Protein AF-0000000078283682 (afdb_homodimer)

Nearest PDB structures (foldseek):
  6y2k-assembly1_A  TM=9.072E-01  e=9.930E-59  Marinomonas sp. ef1
  4ucf-assembly1_C  TM=8.993E-01  e=9.910E-58  Bifidobacterium bifidum S17
  4uzs-assembly1_B  TM=8.990E-01  e=2.055E-57  Bifidobacterium bifidum S17
  4uzs-assembly1_A  TM=8.913E-01  e=5.044E-57  Bifidobacterium bifidum S17
  1kwg-assembly1_A  TM=9.091E-01  e=2.861E-54  Thermus thermophilus

Structure (mmCIF, N/CA/C/O backbone):
data_AF-0000000078283682-model_v1
#
loop_
_entity.id
_entity.type
_entity.pdbx_description
1 polymer Beta-galactosidase
#
loop_
_atom_site.group_PDB
_atom_site.id
_atom_site.type_symbol
_atom_site.label_atom_id
_atom_site.label_alt_id
_atom_site.label_comp_id
_atom_site.label_asym_id
_atom_site.label_entity_id
_atom_site.label_seq_id
_atom_site.pdbx_PDB_ins_code
_atom_site.Cartn_x
_atom_site.Cartn_y
_atom_site.Cartn_z
_atom_site.occupancy
_atom_site.B_iso_or_equiv
_atom_site.auth_seq_id
_atom_site.auth_comp_id
_atom_site.auth_asym_id
_atom_site.auth_atom_id
_atom_site.pdbx_PDB_model_num
ATOM 1 N N . MET A 1 1 ? 19.766 -26.219 -17.047 1 93.25 1 MET A N 1
ATOM 2 C CA . MET A 1 1 ? 19.312 -25.312 -16 1 93.25 1 MET A CA 1
ATOM 3 C C . MET A 1 1 ? 19.719 -23.875 -16.297 1 93.25 1 MET A C 1
ATOM 5 O O . MET A 1 1 ? 20.875 -23.5 -16.094 1 93.25 1 MET A O 1
ATOM 9 N N . GLN A 1 2 ? 18.781 -23.125 -16.859 1 96.81 2 GLN A N 1
ATOM 10 C CA . GLN A 1 2 ? 18.984 -21.703 -17.141 1 96.81 2 GLN A CA 1
ATOM 11 C C . GLN A 1 2 ? 18.734 -20.859 -15.906 1 96.81 2 GLN A C 1
ATOM 13 O O . GLN A 1 2 ? 17.656 -20.938 -15.305 1 96.81 2 GLN A O 1
ATOM 18 N N . TYR A 1 3 ? 19.719 -20.125 -15.484 1 98.12 3 TYR A N 1
ATOM 19 C CA . TYR A 1 3 ? 19.656 -19.344 -14.25 1 98.12 3 TYR A CA 1
ATOM 20 C C . TYR A 1 3 ? 20.203 -17.938 -14.477 1 98.12 3 TYR A C 1
ATOM 22 O O . TYR A 1 3 ? 21.281 -17.766 -15.039 1 98.12 3 TYR A O 1
ATOM 30 N N . GLY A 1 4 ? 19.391 -16.953 -14.078 1 98.44 4 GLY A N 1
ATOM 31 C CA . GLY A 1 4 ? 19.891 -15.609 -14.281 1 98.44 4 GLY A CA 1
ATOM 32 C C . GLY A 1 4 ? 18.938 -14.539 -13.773 1 98.44 4 GLY A C 1
ATOM 33 O O . GLY A 1 4 ? 18.422 -14.633 -12.656 1 98.44 4 GLY A O 1
ATOM 34 N N . VAL A 1 5 ? 18.875 -13.406 -14.531 1 98.38 5 VAL A N 1
ATOM 35 C CA . VAL A 1 5 ? 18.188 -12.211 -14.047 1 98.38 5 VAL A CA 1
ATOM 36 C C . VAL A 1 5 ? 17.484 -11.508 -15.219 1 98.38 5 VAL A C 1
ATOM 38 O O . VAL A 1 5 ? 17.844 -11.727 -16.375 1 98.38 5 VAL A O 1
ATOM 41 N N . ALA A 1 6 ? 16.469 -10.719 -14.906 1 98.06 6 ALA A N 1
ATOM 42 C CA . ALA A 1 6 ? 16.016 -9.672 -15.82 1 98.06 6 ALA A CA 1
ATOM 43 C C . ALA A 1 6 ? 16.906 -8.445 -15.742 1 98.06 6 ALA A C 1
ATOM 45 O O . ALA A 1 6 ? 17.359 -8.062 -14.656 1 98.06 6 ALA A O 1
ATOM 46 N N . TYR A 1 7 ? 17.219 -7.875 -16.812 1 98 7 TYR A N 1
ATOM 47 C CA . TYR A 1 7 ? 18.094 -6.711 -16.875 1 98 7 TYR A CA 1
ATOM 48 C C . TYR A 1 7 ? 17.562 -5.672 -17.859 1 98 7 TYR A C 1
ATOM 50 O O . TYR A 1 7 ? 16.859 -6.016 -18.812 1 98 7 TYR A O 1
ATOM 58 N N . TYR A 1 8 ? 17.844 -4.426 -17.672 1 97.31 8 TYR A N 1
ATOM 59 C CA . TYR A 1 8 ? 17.281 -3.307 -18.422 1 97.31 8 TYR A CA 1
ATOM 60 C C . TYR A 1 8 ? 18.391 -2.352 -18.859 1 97.31 8 TYR A C 1
ATOM 62 O O . TYR A 1 8 ? 18.531 -1.261 -18.312 1 97.31 8 TYR A O 1
ATOM 70 N N . PRO A 1 9 ? 19.094 -2.715 -19.906 1 97.38 9 PRO A N 1
ATOM 71 C CA . PRO A 1 9 ? 20.172 -1.852 -20.375 1 97.38 9 PRO A CA 1
ATOM 72 C C . PRO A 1 9 ? 19.688 -0.475 -20.812 1 97.38 9 PRO A C 1
ATOM 74 O O . PRO A 1 9 ? 20.438 0.504 -20.734 1 97.38 9 PRO A O 1
ATOM 77 N N . GLU A 1 10 ? 18.422 -0.348 -21.219 1 95.31 10 GLU A N 1
ATOM 78 C CA . GLU A 1 10 ? 17.859 0.91 -21.688 1 95.31 10 GLU A CA 1
ATOM 79 C C . GLU A 1 10 ? 17.75 1.926 -20.562 1 95.31 10 GLU A C 1
ATOM 81 O O . GLU A 1 10 ? 17.547 3.117 -20.797 1 95.31 10 GLU A O 1
ATOM 86 N N . HIS A 1 11 ? 17.844 1.443 -19.312 1 94.88 11 HIS A N 1
ATOM 87 C CA . HIS A 1 11 ? 17.75 2.326 -18.156 1 94.88 11 HIS A CA 1
ATOM 88 C C . HIS A 1 11 ? 19.109 2.887 -17.781 1 94.88 11 HIS A C 1
ATOM 90 O O . HIS A 1 11 ? 19.203 3.754 -16.906 1 94.88 11 HIS A O 1
ATOM 96 N N . LYS A 1 12 ? 20.219 2.426 -18.391 1 95.56 12 LYS A N 1
ATOM 97 C CA . LYS A 1 12 ? 21.547 2.613 -17.812 1 95.56 12 LYS A CA 1
ATOM 98 C C . LYS A 1 12 ? 22.375 3.609 -18.625 1 95.56 12 LYS A C 1
ATOM 100 O O . LYS A 1 12 ? 22.281 3.637 -19.859 1 95.56 12 LYS A O 1
ATOM 105 N N . SER A 1 13 ? 23.172 4.449 -17.891 1 93.81 13 SER A N 1
ATOM 106 C CA . SER A 1 13 ? 24.266 5.164 -18.547 1 93.81 13 SER A CA 1
ATOM 107 C C . SER A 1 13 ? 25.328 4.199 -19.031 1 93.81 13 SER A C 1
ATOM 109 O O . SER A 1 13 ? 25.344 3.027 -18.656 1 93.81 13 SER A O 1
ATOM 111 N N . ASP A 1 14 ? 26.25 4.75 -19.812 1 94.69 14 ASP A N 1
ATOM 112 C CA . ASP A 1 14 ? 27.328 3.914 -20.328 1 94.69 14 ASP A CA 1
ATOM 113 C C . ASP A 1 14 ? 28.188 3.357 -19.188 1 94.69 14 ASP A C 1
ATOM 115 O O . ASP A 1 14 ? 28.531 2.174 -19.188 1 94.69 14 ASP A O 1
ATOM 119 N N . GLY A 1 15 ? 28.453 4.191 -18.266 1 95.5 15 GLY A N 1
ATOM 120 C CA . GLY A 1 15 ? 29.266 3.756 -17.141 1 95.5 15 GLY A CA 1
ATOM 121 C C . GLY A 1 15 ? 28.578 2.697 -16.297 1 95.5 15 GLY A C 1
ATOM 122 O O . GLY A 1 15 ? 29.203 1.721 -15.883 1 95.5 15 GLY A O 1
ATOM 123 N N . GLU A 1 16 ? 27.312 2.85 -16.047 1 95.44 16 GLU A N 1
ATOM 124 C CA . GLU A 1 16 ? 26.547 1.874 -15.281 1 95.44 16 GLU A CA 1
ATOM 125 C C . GLU A 1 16 ? 26.453 0.543 -16.031 1 95.44 16 GLU A C 1
ATOM 127 O O . GLU A 1 16 ? 26.531 -0.522 -15.406 1 95.44 16 GLU A O 1
ATOM 132 N N . LEU A 1 17 ? 26.219 0.668 -17.297 1 96.62 17 LEU A N 1
ATOM 133 C CA . LEU A 1 17 ? 26.109 -0.532 -18.125 1 96.62 17 LEU A CA 1
ATOM 134 C C . LEU A 1 17 ? 27.406 -1.341 -18.062 1 96.62 17 LEU A C 1
ATOM 136 O O . LEU A 1 17 ? 27.375 -2.559 -17.875 1 96.62 17 LEU A O 1
ATOM 140 N N . ASP A 1 18 ? 28.516 -0.642 -18.203 1 97.38 18 ASP A N 1
ATOM 141 C CA . ASP A 1 18 ? 29.812 -1.314 -18.141 1 97.38 18 ASP A CA 1
ATOM 142 C C . ASP A 1 18 ? 30.016 -2.008 -16.797 1 97.38 18 ASP A C 1
ATOM 144 O O . ASP A 1 18 ? 30.422 -3.168 -16.75 1 97.38 18 ASP A O 1
ATOM 148 N N . HIS A 1 19 ? 29.688 -1.307 -15.758 1 97.44 19 HIS A N 1
ATOM 149 C CA . HIS A 1 19 ? 29.812 -1.848 -14.414 1 97.44 19 HIS A CA 1
ATOM 150 C C . HIS A 1 19 ? 28.938 -3.074 -14.227 1 97.44 19 HIS A C 1
ATOM 152 O O . HIS A 1 19 ? 29.391 -4.098 -13.703 1 97.44 19 HIS A O 1
ATOM 158 N N . ASP A 1 20 ? 27.719 -2.965 -14.648 1 97.88 20 ASP A N 1
ATOM 159 C CA . ASP A 1 20 ? 26.781 -4.062 -14.492 1 97.88 20 ASP A CA 1
ATOM 160 C C . ASP A 1 20 ? 27.203 -5.277 -15.312 1 97.88 20 ASP A C 1
ATOM 162 O O . ASP A 1 20 ? 27.078 -6.418 -14.867 1 97.88 20 ASP A O 1
ATOM 166 N N . MET A 1 21 ? 27.703 -5.039 -16.5 1 97.75 21 MET A N 1
ATOM 167 C CA . MET A 1 21 ? 28.141 -6.133 -17.359 1 97.75 21 MET A CA 1
ATOM 168 C C . MET A 1 21 ? 29.297 -6.898 -16.719 1 97.75 21 MET A C 1
ATOM 170 O O . MET A 1 21 ? 29.359 -8.125 -16.828 1 97.75 21 MET A O 1
ATOM 174 N N . GLU A 1 22 ? 30.141 -6.199 -16.078 1 97.94 22 GLU A N 1
ATOM 175 C CA . GLU A 1 22 ? 31.234 -6.852 -15.344 1 97.94 22 GLU A CA 1
ATOM 176 C C . GLU A 1 22 ? 30.688 -7.746 -14.234 1 97.94 22 GLU A C 1
ATOM 178 O O . GLU A 1 22 ? 31.125 -8.891 -14.078 1 97.94 22 GLU A O 1
ATOM 183 N N . LEU A 1 23 ? 29.75 -7.238 -13.508 1 98.25 23 LEU A N 1
ATOM 184 C CA . LEU A 1 23 ? 29.172 -7.996 -12.406 1 98.25 23 LEU A CA 1
ATOM 185 C C . LEU A 1 23 ? 28.375 -9.195 -12.922 1 98.25 23 LEU A C 1
ATOM 187 O O . LEU A 1 23 ? 28.438 -10.281 -12.336 1 98.25 23 LEU A O 1
ATOM 191 N N . LEU A 1 24 ? 27.609 -8.961 -13.961 1 98.44 24 LEU A N 1
ATOM 192 C CA . LEU A 1 24 ? 26.828 -10.055 -14.547 1 98.44 24 LEU A CA 1
ATOM 193 C C . LEU A 1 24 ? 27.75 -11.188 -15.008 1 98.44 24 LEU A C 1
ATOM 195 O O . LEU A 1 24 ? 27.469 -12.352 -14.727 1 98.44 24 LEU A O 1
ATOM 199 N N . THR A 1 25 ? 28.812 -10.836 -15.633 1 97.88 25 THR A N 1
ATOM 200 C CA . THR A 1 25 ? 29.766 -11.828 -16.141 1 97.88 25 THR A CA 1
ATOM 201 C C . THR A 1 25 ? 30.422 -12.57 -14.984 1 97.88 25 THR A C 1
ATOM 203 O O . THR A 1 25 ? 30.547 -13.797 -15.016 1 97.88 25 THR A O 1
ATOM 206 N N . ALA A 1 26 ? 30.766 -11.883 -13.969 1 97.94 26 ALA A N 1
ATOM 207 C CA . ALA A 1 26 ? 31.484 -12.461 -12.828 1 97.94 26 ALA A CA 1
ATOM 208 C C . ALA A 1 26 ? 30.547 -13.328 -11.984 1 97.94 26 ALA A C 1
ATOM 210 O O . ALA A 1 26 ? 31 -14.164 -11.211 1 97.94 26 ALA A O 1
ATOM 211 N N . SER A 1 27 ? 29.25 -13.164 -12.109 1 97.56 27 SER A N 1
ATOM 212 C CA . SER A 1 27 ? 28.266 -13.812 -11.25 1 97.56 27 SER A CA 1
ATOM 213 C C . SER A 1 27 ? 28.172 -15.305 -11.547 1 97.56 27 SER A C 1
ATOM 215 O O . SER A 1 27 ? 27.703 -16.078 -10.703 1 97.56 27 SER A O 1
ATOM 217 N N . GLY A 1 28 ? 28.5 -15.688 -12.789 1 97.44 28 GLY A N 1
ATOM 218 C CA . GLY A 1 28 ? 28.422 -17.078 -13.172 1 97.44 28 GLY A CA 1
ATOM 219 C C . GLY A 1 28 ? 27.062 -17.5 -13.695 1 97.44 28 GLY A C 1
ATOM 220 O O . GLY A 1 28 ? 26.875 -18.641 -14.102 1 97.44 28 GLY A O 1
ATOM 221 N N . ILE A 1 29 ? 26.094 -16.609 -13.727 1 98.19 29 ILE A N 1
ATOM 222 C CA . ILE A 1 29 ? 24.797 -16.922 -14.312 1 98.19 29 ILE A CA 1
ATOM 223 C C . ILE A 1 29 ? 24.953 -17.172 -15.812 1 98.19 29 ILE A C 1
ATOM 225 O O . ILE A 1 29 ? 26 -16.875 -16.391 1 98.19 29 ILE A O 1
ATOM 229 N N . ASN A 1 30 ? 23.875 -17.719 -16.422 1 98.38 30 ASN A N 1
ATOM 230 C CA . ASN A 1 30 ? 24.031 -18.078 -17.828 1 98.38 30 ASN A CA 1
ATOM 231 C C . ASN A 1 30 ? 22.875 -17.547 -18.672 1 98.38 30 ASN A C 1
ATOM 233 O O . ASN A 1 30 ? 22.812 -17.812 -19.875 1 98.38 30 ASN A O 1
ATOM 237 N N . THR A 1 31 ? 21.953 -16.812 -18.125 1 98.62 31 THR A N 1
ATOM 238 C CA . THR A 1 31 ? 20.797 -16.328 -18.875 1 98.62 31 THR A CA 1
ATOM 239 C C . THR A 1 31 ? 20.375 -14.953 -18.375 1 98.62 31 THR A C 1
ATOM 241 O O . THR A 1 31 ? 20.344 -14.695 -17.172 1 98.62 31 THR A O 1
ATOM 244 N N . VAL A 1 32 ? 20.078 -14.023 -19.281 1 98.75 32 VAL A N 1
ATOM 245 C CA . VAL A 1 32 ? 19.562 -12.695 -18.969 1 98.75 32 VAL A CA 1
ATOM 246 C C . VAL A 1 32 ? 18.359 -12.383 -19.859 1 98.75 32 VAL A C 1
ATOM 248 O O . VAL A 1 32 ? 18.375 -12.648 -21.062 1 98.75 32 VAL A O 1
ATOM 251 N N . ARG A 1 33 ? 17.266 -11.906 -19.312 1 98.69 33 ARG A N 1
ATOM 252 C CA . ARG A 1 33 ? 16.062 -11.492 -20.031 1 98.69 33 ARG A CA 1
ATOM 253 C C . ARG A 1 33 ? 16.016 -9.984 -20.203 1 98.69 33 ARG A C 1
ATOM 255 O O . ARG A 1 33 ? 16.25 -9.234 -19.25 1 98.69 33 ARG A O 1
ATOM 262 N N . MET A 1 34 ? 15.68 -9.469 -21.422 1 98.44 34 MET A N 1
ATOM 263 C CA . MET A 1 34 ? 15.727 -8.031 -21.672 1 98.44 34 MET A CA 1
ATOM 264 C C . MET A 1 34 ? 14.633 -7.613 -22.656 1 98.44 34 MET A C 1
ATOM 266 O O . MET A 1 34 ? 14.203 -8.406 -23.484 1 98.44 34 MET A O 1
ATOM 270 N N . GLY A 1 35 ? 14.109 -6.402 -22.484 1 97.56 35 GLY A N 1
ATOM 271 C CA . GLY A 1 35 ? 13.422 -5.73 -23.578 1 97.56 35 GLY A CA 1
ATOM 272 C C . GLY A 1 35 ? 11.914 -5.66 -23.375 1 97.56 35 GLY A C 1
ATOM 273 O O . GLY A 1 35 ? 11.203 -5.059 -24.188 1 97.56 35 GLY A O 1
ATOM 274 N N . GLU A 1 36 ? 11.281 -6.18 -22.344 1 96.19 36 GLU A N 1
ATOM 275 C CA . GLU A 1 36 ? 9.836 -6.363 -22.25 1 96.19 36 GLU A CA 1
ATOM 276 C C . GLU A 1 36 ? 9.125 -5.023 -22.109 1 96.19 36 GLU A C 1
ATOM 278 O O . GLU A 1 36 ? 7.91 -4.938 -22.312 1 96.19 36 GLU A O 1
ATOM 283 N N . PHE A 1 37 ? 9.82 -3.932 -21.766 1 96.06 37 PHE A N 1
ATOM 284 C CA . PHE A 1 37 ? 9.133 -2.666 -21.531 1 96.06 37 PHE A CA 1
ATOM 285 C C . PHE A 1 37 ? 9.758 -1.554 -22.359 1 96.06 37 PHE A C 1
ATOM 287 O O . PHE A 1 37 ? 9.594 -0.371 -22.062 1 96.06 37 PHE A O 1
ATOM 294 N N . ALA A 1 38 ? 10.461 -1.838 -23.438 1 96.56 38 ALA A N 1
ATOM 295 C CA . ALA A 1 38 ? 11.336 -0.85 -24.062 1 96.56 38 ALA A CA 1
ATOM 296 C C . ALA A 1 38 ? 10.828 -0.467 -25.453 1 96.56 38 ALA A C 1
ATOM 298 O O . ALA A 1 38 ? 11.617 -0.167 -26.344 1 96.56 38 ALA A O 1
ATOM 299 N N . TRP A 1 39 ? 9.516 -0.484 -25.672 1 96.88 39 TRP A N 1
ATOM 300 C CA . TRP A 1 39 ? 8.977 -0.185 -27 1 96.88 39 TRP A CA 1
ATOM 301 C C . TRP A 1 39 ? 9.391 1.212 -27.453 1 96.88 39 TRP A C 1
ATOM 303 O O . TRP A 1 39 ? 9.766 1.411 -28.609 1 96.88 39 TRP A O 1
ATOM 313 N N . CYS A 1 40 ? 9.391 2.17 -26.578 1 93.88 40 CYS A N 1
ATOM 314 C CA . CYS A 1 40 ? 9.703 3.549 -26.938 1 93.88 40 CYS A CA 1
ATOM 315 C C . CYS A 1 40 ? 11.148 3.676 -27.406 1 93.88 40 CYS A C 1
ATOM 317 O O . CYS A 1 40 ? 11.484 4.578 -28.172 1 93.88 40 CYS A O 1
ATOM 319 N N . ARG A 1 41 ? 12.031 2.779 -26.922 1 95.5 41 ARG A N 1
ATOM 320 C CA . ARG A 1 41 ? 13.422 2.762 -27.359 1 95.5 41 ARG A CA 1
ATOM 321 C C . ARG A 1 41 ? 13.586 1.936 -28.641 1 95.5 41 ARG A C 1
ATOM 323 O O . ARG A 1 41 ? 14.406 2.264 -29.5 1 95.5 41 ARG A O 1
ATOM 330 N N . MET A 1 42 ? 12.797 0.893 -28.781 1 97.62 42 MET A N 1
ATOM 331 C CA . MET A 1 42 ? 12.883 -0.006 -29.922 1 97.62 42 MET A CA 1
ATOM 332 C C . MET A 1 42 ? 12.273 0.632 -31.156 1 97.62 42 MET A C 1
ATOM 334 O O . MET A 1 42 ? 12.68 0.334 -32.281 1 97.62 42 MET A O 1
ATOM 338 N N . GLU A 1 43 ? 11.289 1.445 -30.969 1 97.12 43 GLU A N 1
ATOM 339 C CA . GLU A 1 43 ? 10.617 2.207 -32.031 1 97.12 43 GLU A CA 1
ATOM 340 C C . GLU A 1 43 ? 10.289 3.619 -31.547 1 97.12 43 GLU A C 1
ATOM 342 O O . GLU A 1 43 ? 9.117 3.949 -31.328 1 97.12 43 GLU A O 1
ATOM 347 N N . PRO A 1 44 ? 11.297 4.449 -31.484 1 93.31 44 PRO A N 1
ATOM 348 C CA . PRO A 1 44 ? 11.094 5.797 -30.938 1 93.31 44 PRO A CA 1
ATOM 349 C C . PRO A 1 44 ? 10.117 6.625 -31.766 1 93.31 44 PRO A C 1
ATOM 351 O O . PRO A 1 44 ? 9.453 7.52 -31.234 1 93.31 44 PRO A O 1
ATOM 354 N N . GLU A 1 45 ? 10.102 6.375 -33.125 1 92.25 45 GLU A N 1
ATOM 355 C CA . GLU A 1 45 ? 9.148 6.922 -34.062 1 92.25 45 GLU A CA 1
ATOM 356 C C . GLU A 1 45 ? 8.539 5.824 -34.938 1 92.25 45 GLU A C 1
ATOM 358 O O . GLU A 1 45 ? 9.18 4.805 -35.188 1 92.25 45 GLU A O 1
ATOM 363 N N . GLU A 1 46 ? 7.34 6.121 -35.281 1 94.81 46 GLU A N 1
ATOM 364 C CA . GLU A 1 46 ? 6.645 5.098 -36.062 1 94.81 46 GLU A CA 1
ATOM 365 C C . GLU A 1 46 ? 7.484 4.641 -37.25 1 94.81 46 GLU A C 1
ATOM 367 O O . GLU A 1 46 ? 7.883 5.453 -38.094 1 94.81 46 GLU A O 1
ATOM 372 N N . GLY A 1 47 ? 7.766 3.393 -37.219 1 95.75 47 GLY A N 1
ATOM 373 C CA . GLY A 1 47 ? 8.43 2.791 -38.375 1 95.75 47 GLY A CA 1
ATOM 374 C C . GLY A 1 47 ? 9.938 2.871 -38.281 1 95.75 47 GLY A C 1
ATOM 375 O O . GLY A 1 47 ? 10.641 2.262 -39.094 1 95.75 47 GLY A O 1
ATOM 376 N N . LYS A 1 48 ? 10.445 3.578 -37.406 1 96.88 48 LYS A N 1
ATOM 377 C CA . LYS A 1 48 ? 11.891 3.645 -37.219 1 96.88 48 LYS A CA 1
ATOM 378 C C . LYS A 1 48 ? 12.328 2.738 -36.062 1 96.88 48 LYS A C 1
ATOM 380 O O . LYS A 1 48 ? 12.242 3.121 -34.906 1 96.88 48 LYS A O 1
ATOM 385 N N . TYR A 1 49 ? 12.844 1.604 -36.438 1 97.81 49 TYR A N 1
ATOM 386 C CA . TYR A 1 49 ? 13.227 0.611 -35.438 1 97.81 49 TYR A CA 1
ATOM 387 C C . TYR A 1 49 ? 14.695 0.754 -35.062 1 97.81 49 TYR A C 1
ATOM 389 O O . TYR A 1 49 ? 15.547 0.966 -35.938 1 97.81 49 TYR A O 1
ATOM 397 N N . ASP A 1 50 ? 15 0.778 -33.812 1 97.44 50 ASP A N 1
ATOM 398 C CA . ASP A 1 50 ? 16.359 0.853 -33.281 1 97.44 50 ASP A CA 1
ATOM 399 C C . ASP A 1 50 ? 16.609 -0.264 -32.281 1 97.44 50 ASP A C 1
ATOM 401 O O . ASP A 1 50 ? 16.156 -0.185 -31.125 1 97.44 50 ASP A O 1
ATOM 405 N N . PHE A 1 51 ? 17.375 -1.252 -32.719 1 97.94 51 PHE A N 1
ATOM 406 C CA . PHE A 1 51 ? 17.656 -2.393 -31.859 1 97.94 51 PHE A CA 1
ATOM 407 C C . PHE A 1 51 ? 19.141 -2.449 -31.5 1 97.94 51 PHE A C 1
ATOM 409 O O . PHE A 1 51 ? 19.578 -3.371 -30.812 1 97.94 51 PHE A O 1
ATOM 416 N N . GLU A 1 52 ? 19.953 -1.479 -31.953 1 97.06 52 GLU A N 1
ATOM 417 C CA . GLU A 1 52 ? 21.406 -1.526 -31.812 1 97.06 52 GLU A CA 1
ATOM 418 C C . GLU A 1 52 ? 21.812 -1.627 -30.344 1 97.06 52 GLU A C 1
ATOM 420 O O . GLU A 1 52 ? 22.688 -2.406 -29.984 1 97.06 52 GLU A O 1
ATOM 425 N N . TRP A 1 53 ? 21.172 -0.812 -29.5 1 96.31 53 TRP A N 1
ATOM 426 C CA . TRP A 1 53 ? 21.5 -0.811 -28.078 1 96.31 53 TRP A CA 1
ATOM 427 C C . TRP A 1 53 ? 21.281 -2.191 -27.469 1 96.31 53 TRP A C 1
ATOM 429 O O . TRP A 1 53 ? 22.078 -2.641 -26.641 1 96.31 53 TRP A O 1
ATOM 439 N N . LEU A 1 54 ? 20.219 -2.85 -27.797 1 98 54 LEU A N 1
ATOM 440 C CA . LEU A 1 54 ? 19.906 -4.18 -27.297 1 98 54 LEU A CA 1
ATOM 441 C C . LEU A 1 54 ? 20.844 -5.227 -27.891 1 98 54 LEU A C 1
ATOM 443 O O . LEU A 1 54 ? 21.312 -6.121 -27.188 1 98 54 LEU A O 1
ATOM 447 N N . GLU A 1 55 ? 21.141 -5.113 -29.188 1 97.88 55 GLU A N 1
ATOM 448 C CA . GLU A 1 55 ? 22.062 -6.027 -29.859 1 97.88 55 GLU A CA 1
ATOM 449 C C . GLU A 1 55 ? 23.453 -5.992 -29.219 1 97.88 55 GLU A C 1
ATOM 451 O O . GLU A 1 55 ? 24.078 -7.035 -29.047 1 97.88 55 GLU A O 1
ATOM 456 N N . GLU A 1 56 ? 23.844 -4.848 -28.953 1 97.38 56 GLU A N 1
ATOM 457 C CA . GLU A 1 56 ? 25.156 -4.695 -28.328 1 97.38 56 GLU A CA 1
ATOM 458 C C . GLU A 1 56 ? 25.203 -5.41 -26.984 1 97.38 56 GLU A C 1
ATOM 460 O O . GLU A 1 56 ? 26.188 -6.074 -26.656 1 97.38 56 GLU A O 1
ATOM 465 N N . SER A 1 57 ? 24.172 -5.242 -26.188 1 98 57 SER A N 1
ATOM 466 C CA . SER A 1 57 ? 24.094 -5.914 -24.891 1 98 57 SER A CA 1
ATOM 467 C C . SER A 1 57 ? 24.031 -7.426 -25.062 1 98 57 SER A C 1
ATOM 469 O O . SER A 1 57 ? 24.719 -8.156 -24.328 1 98 57 SER A O 1
ATOM 471 N N . VAL A 1 58 ? 23.25 -7.879 -26 1 98.5 58 VAL A N 1
ATOM 472 C CA . VAL A 1 58 ? 23.094 -9.305 -26.266 1 98.5 58 VAL A CA 1
ATOM 473 C C . VAL A 1 58 ? 24.438 -9.898 -26.688 1 98.5 58 VAL A C 1
ATOM 475 O O . VAL A 1 58 ? 24.828 -10.961 -26.203 1 98.5 58 VAL A O 1
ATOM 478 N N . GLU A 1 59 ? 25.141 -9.227 -27.531 1 98.06 59 GLU A N 1
ATOM 479 C CA . GLU A 1 59 ? 26.422 -9.703 -28.031 1 98.06 59 GLU A CA 1
ATOM 480 C C . GLU A 1 59 ? 27.469 -9.734 -26.906 1 98.06 59 GLU A C 1
ATOM 482 O O . GLU A 1 59 ? 28.234 -10.695 -26.797 1 98.06 59 GLU A O 1
ATOM 487 N N . ARG A 1 60 ? 27.469 -8.703 -26.172 1 97.88 60 ARG A N 1
ATOM 488 C CA . ARG A 1 60 ? 28.422 -8.625 -25.062 1 97.88 60 ARG A CA 1
ATOM 489 C C . ARG A 1 60 ? 28.203 -9.773 -24.078 1 97.88 60 ARG A C 1
ATOM 491 O O . ARG A 1 60 ? 29.156 -10.438 -23.672 1 97.88 60 ARG A O 1
ATOM 498 N N . LEU A 1 61 ? 27 -9.969 -23.688 1 98.44 61 LEU A N 1
ATOM 499 C CA . LEU A 1 61 ? 26.656 -11.062 -22.781 1 98.44 61 LEU A CA 1
ATOM 500 C C . LEU A 1 61 ? 26.953 -12.414 -23.422 1 98.44 61 LEU A C 1
ATOM 502 O O . LEU A 1 61 ? 27.531 -13.297 -22.781 1 98.44 61 LEU A O 1
ATOM 506 N N . GLY A 1 62 ? 26.578 -12.555 -24.688 1 98.38 62 GLY A N 1
ATOM 507 C CA . GLY A 1 62 ? 26.797 -13.797 -25.406 1 98.38 62 GLY A CA 1
ATOM 508 C C . GLY A 1 62 ? 28.266 -14.195 -25.469 1 98.38 62 GLY A C 1
ATOM 509 O O . GLY A 1 62 ? 28.609 -15.359 -25.266 1 98.38 62 GLY A O 1
ATOM 510 N N . LYS A 1 63 ? 29.078 -13.273 -25.75 1 97.69 63 LYS A N 1
ATOM 511 C CA . LYS A 1 63 ? 30.516 -13.523 -25.828 1 97.69 63 LYS A CA 1
ATOM 512 C C . LYS A 1 63 ? 31.078 -13.938 -24.469 1 97.69 63 LYS A C 1
ATOM 514 O O . LYS A 1 63 ? 32.125 -14.602 -24.406 1 97.69 63 LYS A O 1
ATOM 519 N N . ALA A 1 64 ? 30.344 -13.586 -23.469 1 97.44 64 ALA A N 1
ATOM 520 C CA . ALA A 1 64 ? 30.766 -13.961 -22.125 1 97.44 64 ALA A CA 1
ATOM 521 C C . ALA A 1 64 ? 30.109 -15.266 -21.688 1 97.44 64 ALA A C 1
ATOM 523 O O . ALA A 1 64 ? 30.25 -15.688 -20.547 1 97.44 64 ALA A O 1
ATOM 524 N N . GLY A 1 65 ? 29.359 -15.852 -22.531 1 97.31 65 GLY A N 1
ATOM 525 C CA . GLY A 1 65 ? 28.75 -17.141 -22.234 1 97.31 65 GLY A CA 1
ATOM 526 C C . GLY A 1 65 ? 27.359 -17.031 -21.625 1 97.31 65 GLY A C 1
ATOM 527 O O . GLY A 1 65 ? 26.844 -18 -21.078 1 97.31 65 GLY A O 1
ATOM 528 N N . ILE A 1 66 ? 26.812 -15.906 -21.594 1 98.56 66 ILE A N 1
ATOM 529 C CA . ILE A 1 66 ? 25.469 -15.656 -21.078 1 98.56 66 ILE A CA 1
ATOM 530 C C . ILE A 1 66 ? 24.5 -15.453 -22.219 1 98.56 66 ILE A C 1
ATOM 532 O O . ILE A 1 66 ? 24.641 -14.508 -23 1 98.56 66 ILE A O 1
ATOM 536 N N . ARG A 1 67 ? 23.484 -16.234 -22.344 1 98.31 67 ARG A N 1
ATOM 537 C CA . ARG A 1 67 ? 22.5 -16.125 -23.406 1 98.31 67 ARG A CA 1
ATOM 538 C C . ARG A 1 67 ? 21.328 -15.242 -22.969 1 98.31 67 ARG A C 1
ATOM 540 O O . ARG A 1 67 ? 21.125 -15.031 -21.781 1 98.31 67 ARG A O 1
ATOM 547 N N . SER A 1 68 ? 20.578 -14.789 -24.031 1 98.62 68 SER A N 1
ATOM 548 C CA . SER A 1 68 ? 19.547 -13.797 -23.703 1 98.62 68 SER A CA 1
ATOM 549 C C . SER A 1 68 ? 18.156 -14.312 -24.078 1 98.62 68 SER A C 1
ATOM 551 O O . SER A 1 68 ? 17.984 -15.008 -25.078 1 98.62 68 SER A O 1
ATOM 553 N N . ILE A 1 69 ? 17.203 -14.031 -23.25 1 98.81 69 ILE A N 1
ATOM 554 C CA . ILE A 1 69 ? 15.789 -14.07 -23.609 1 98.81 69 ILE A CA 1
ATOM 555 C C . ILE A 1 69 ? 15.344 -12.695 -24.094 1 98.81 69 ILE A C 1
ATOM 557 O O . ILE A 1 69 ? 15.461 -11.703 -23.375 1 98.81 69 ILE A O 1
ATOM 561 N N . ILE A 1 70 ? 14.859 -12.625 -25.312 1 98.81 70 ILE A N 1
ATOM 562 C CA . ILE A 1 70 ? 14.414 -11.352 -25.891 1 98.81 70 ILE A CA 1
ATOM 563 C C . ILE A 1 70 ? 12.891 -11.234 -25.75 1 98.81 70 ILE A C 1
ATOM 565 O O . ILE A 1 70 ? 12.164 -12.172 -26.078 1 98.81 70 ILE A O 1
ATOM 569 N N . CYS A 1 71 ? 12.422 -10.117 -25.328 1 98.69 71 CYS A N 1
ATOM 570 C CA . CYS A 1 71 ? 11 -9.938 -25.062 1 98.69 71 CYS A CA 1
ATOM 571 C C . CYS A 1 71 ? 10.375 -8.969 -26.047 1 98.69 71 CYS A C 1
ATOM 573 O O . CYS A 1 71 ? 11.023 -8.023 -26.5 1 98.69 71 CYS A O 1
ATOM 575 N N . THR A 1 72 ? 9.141 -9.195 -26.422 1 98.62 72 THR A N 1
ATOM 576 C CA . THR A 1 72 ? 8.375 -8.164 -27.109 1 98.62 72 THR A CA 1
ATOM 577 C C . THR A 1 72 ? 7.871 -7.113 -26.125 1 98.62 72 THR A C 1
ATOM 579 O O . THR A 1 72 ? 7.461 -7.445 -25.016 1 98.62 72 THR A O 1
ATOM 582 N N . PRO A 1 73 ? 7.957 -5.891 -26.422 1 97.94 73 PRO A N 1
ATOM 583 C CA . PRO A 1 73 ? 7.68 -4.816 -25.469 1 97.94 73 PRO A CA 1
ATOM 584 C C . PRO A 1 73 ? 6.207 -4.418 -25.438 1 97.94 73 PRO A C 1
ATOM 586 O O . PRO A 1 73 ? 5.879 -3.273 -25.109 1 97.94 73 PRO A O 1
ATOM 589 N N . THR A 1 74 ? 5.297 -5.254 -25.766 1 97.81 74 THR A N 1
ATOM 590 C CA . THR A 1 74 ? 3.912 -4.918 -26.078 1 97.81 74 THR A CA 1
ATOM 591 C C . THR A 1 74 ? 3.125 -4.648 -24.797 1 97.81 74 THR A C 1
ATOM 593 O O . THR A 1 74 ? 2 -4.148 -24.844 1 97.81 74 THR A O 1
ATOM 596 N N . ALA A 1 75 ? 3.691 -4.906 -23.625 1 95.81 75 ALA A N 1
ATOM 597 C CA . ALA A 1 75 ? 3.035 -4.555 -22.375 1 95.81 75 ALA A CA 1
ATOM 598 C C . ALA A 1 75 ? 3.006 -3.041 -22.172 1 95.81 75 ALA A C 1
ATOM 600 O O . ALA A 1 75 ? 2.227 -2.531 -21.359 1 95.81 75 ALA A O 1
ATOM 601 N N . CYS A 1 76 ? 3.9 -2.344 -22.922 1 94.62 76 CYS A N 1
ATOM 602 C CA . CYS A 1 76 ? 4.031 -0.903 -22.75 1 94.62 76 CYS A CA 1
ATOM 603 C C . CYS A 1 76 ? 4.121 -0.189 -24.094 1 94.62 76 CYS A C 1
ATOM 605 O O . CYS A 1 76 ? 5.195 0.275 -24.484 1 94.62 76 CYS A O 1
ATOM 607 N N . PRO A 1 77 ? 2.99 0.034 -24.766 1 95.19 77 PRO A N 1
ATOM 608 C CA . PRO A 1 77 ? 3.053 0.802 -26.016 1 95.19 77 PRO A CA 1
ATOM 609 C C . PRO A 1 77 ? 3.516 2.24 -25.797 1 95.19 77 PRO A C 1
ATOM 611 O O . PRO A 1 77 ? 3.178 2.857 -24.781 1 95.19 77 PRO A O 1
ATOM 614 N N . PRO A 1 78 ? 4.262 2.746 -26.688 1 94.12 78 PRO A N 1
ATOM 615 C CA . PRO A 1 78 ? 4.844 4.078 -26.516 1 94.12 78 PRO A CA 1
ATOM 616 C C . PRO A 1 78 ? 3.807 5.195 -26.609 1 94.12 78 PRO A C 1
ATOM 618 O O . PRO A 1 78 ? 2.729 4.996 -27.172 1 94.12 78 PRO A O 1
ATOM 621 N N . ALA A 1 79 ? 4.164 6.344 -26.125 1 90.81 79 ALA A N 1
ATOM 622 C CA . ALA A 1 79 ? 3.27 7.496 -26.047 1 90.81 79 ALA A CA 1
ATOM 623 C C . ALA A 1 79 ? 2.77 7.895 -27.422 1 90.81 79 ALA A C 1
ATOM 625 O O . ALA A 1 79 ? 1.596 8.234 -27.594 1 90.81 79 ALA A O 1
ATOM 626 N N . TRP A 1 80 ? 3.66 7.902 -28.469 1 91.12 80 TRP A N 1
ATOM 627 C CA . TRP A 1 80 ? 3.266 8.336 -29.797 1 91.12 80 TRP A CA 1
ATOM 628 C C . TRP A 1 80 ? 2.156 7.453 -30.359 1 91.12 80 TRP A C 1
ATOM 630 O O . TRP A 1 80 ? 1.262 7.934 -31.062 1 91.12 80 TRP A O 1
ATOM 640 N N . LEU A 1 81 ? 2.18 6.152 -30.078 1 94.38 81 LEU A N 1
ATOM 641 C CA . LEU A 1 81 ? 1.154 5.23 -30.562 1 94.38 81 LEU A CA 1
ATOM 642 C C . LEU A 1 81 ? -0.184 5.512 -29.875 1 94.38 81 LEU A C 1
ATOM 644 O O . LEU A 1 81 ? -1.222 5.562 -30.547 1 94.38 81 LEU A O 1
ATOM 648 N N . VAL A 1 82 ? -0.165 5.719 -28.594 1 92.31 82 VAL A N 1
ATOM 649 C CA . VAL A 1 82 ? -1.374 5.98 -27.828 1 92.31 82 VAL A CA 1
ATOM 650 C C . VAL A 1 82 ? -1.999 7.301 -28.266 1 92.31 82 VAL A C 1
ATOM 652 O O . VAL A 1 82 ? -3.221 7.402 -28.391 1 92.31 82 VAL A O 1
ATOM 655 N N . HIS A 1 83 ? -1.142 8.258 -28.531 1 89.94 83 HIS A N 1
ATOM 656 C CA . HIS A 1 83 ? -1.632 9.562 -28.969 1 89.94 83 HIS A CA 1
ATOM 657 C C . HIS A 1 83 ? -2.285 9.477 -30.344 1 89.94 83 HIS A C 1
ATOM 659 O O . HIS A 1 83 ? -3.33 10.086 -30.578 1 89.94 83 HIS A O 1
ATOM 665 N N . ARG A 1 84 ? -1.717 8.773 -31.219 1 93.44 84 ARG A N 1
ATOM 666 C CA . ARG A 1 84 ? -2.205 8.648 -32.594 1 93.44 84 ARG A CA 1
ATOM 667 C C . ARG A 1 84 ? -3.445 7.766 -32.656 1 93.44 84 ARG A C 1
ATOM 669 O O . ARG A 1 84 ? -4.328 7.98 -33.469 1 93.44 84 ARG A O 1
ATOM 676 N N . HIS A 1 85 ? -3.445 6.754 -31.781 1 96 85 HIS A N 1
ATOM 677 C CA . HIS A 1 85 ? -4.531 5.781 -31.797 1 96 85 HIS A CA 1
ATOM 678 C C . HIS A 1 85 ? -5.133 5.586 -30.406 1 96 85 HIS A C 1
ATOM 680 O O . HIS A 1 85 ? -5.082 4.488 -29.859 1 96 85 HIS A O 1
ATOM 686 N N . PRO A 1 86 ? -5.836 6.531 -29.906 1 94.31 86 PRO A N 1
ATOM 687 C CA . PRO A 1 86 ? -6.398 6.414 -28.562 1 94.31 86 PRO A CA 1
ATOM 688 C C . PRO A 1 86 ? -7.484 5.344 -28.469 1 94.31 86 PRO A C 1
ATOM 690 O O . PRO A 1 86 ? -7.832 4.906 -27.375 1 94.31 86 PRO A O 1
ATOM 693 N N . GLU A 1 87 ? -8.055 4.879 -29.625 1 95.5 87 GLU A N 1
ATOM 694 C CA . GLU A 1 87 ? -9.094 3.859 -29.641 1 95.5 87 GLU A CA 1
ATOM 695 C C . GLU A 1 87 ? -8.555 2.51 -29.172 1 95.5 87 GLU A C 1
ATOM 697 O O . GLU A 1 87 ? -9.32 1.587 -28.891 1 95.5 87 GLU A O 1
ATOM 702 N N . MET A 1 88 ? -7.223 2.416 -29.062 1 96.88 88 MET A N 1
ATOM 703 C CA . MET A 1 88 ? -6.621 1.147 -28.672 1 96.88 88 MET A CA 1
ATOM 704 C C . MET A 1 88 ? -6.711 0.956 -27.156 1 96.88 88 MET A C 1
ATOM 706 O O . MET A 1 88 ? -6.434 -0.131 -26.641 1 96.88 88 MET A O 1
ATOM 710 N N . LEU A 1 89 ? -7.02 1.972 -26.438 1 94.5 89 LEU A N 1
ATOM 711 C CA . LEU A 1 89 ? -6.953 1.962 -24.984 1 94.5 89 LEU A CA 1
ATOM 712 C C . LEU A 1 89 ? -8.031 1.056 -24.391 1 94.5 89 LEU A C 1
ATOM 714 O O . LEU A 1 89 ? -9.141 0.971 -24.938 1 94.5 89 LEU A O 1
ATOM 718 N N . TYR A 1 90 ? -7.691 0.409 -23.266 1 93.06 90 TYR A N 1
ATOM 719 C CA . TYR A 1 90 ? -8.586 -0.402 -22.453 1 93.06 90 TYR A CA 1
ATOM 720 C C . TYR A 1 90 ? -9.711 0.448 -21.875 1 93.06 90 TYR A C 1
ATOM 722 O O . TYR A 1 90 ? -9.484 1.583 -21.438 1 93.06 90 TYR A O 1
ATOM 730 N N . VAL A 1 91 ? -10.938 -0.075 -21.922 1 90.56 91 VAL A N 1
ATOM 731 C CA . VAL A 1 91 ? -12.102 0.579 -21.312 1 90.56 91 VAL A CA 1
ATOM 732 C C . VAL A 1 91 ? -12.648 -0.283 -20.188 1 90.56 91 VAL A C 1
ATOM 734 O O . VAL A 1 91 ? -12.938 -1.465 -20.375 1 90.56 91 VAL A O 1
ATOM 737 N N . ASP A 1 92 ? -12.844 0.291 -19.062 1 84.44 92 ASP A N 1
ATOM 738 C CA . ASP A 1 92 ? -13.297 -0.477 -17.906 1 84.44 92 ASP A CA 1
ATOM 739 C C . ASP A 1 92 ? -14.812 -0.671 -17.922 1 84.44 92 ASP A C 1
ATOM 741 O O . ASP A 1 92 ? -15.477 -0.275 -18.891 1 84.44 92 ASP A O 1
ATOM 745 N N . ASN A 1 93 ? -15.391 -1.352 -16.938 1 82.38 93 ASN A N 1
ATOM 746 C CA . ASN A 1 93 ? -16.797 -1.744 -16.906 1 82.38 93 ASN A CA 1
ATOM 747 C C . ASN A 1 93 ? -17.703 -0.542 -16.688 1 82.38 93 ASN A C 1
ATOM 749 O O . ASN A 1 93 ? -18.938 -0.671 -16.734 1 82.38 93 ASN A O 1
ATOM 753 N N . ARG A 1 94 ? -17.156 0.684 -16.594 1 79.06 94 ARG A N 1
ATOM 754 C CA . ARG A 1 94 ? -17.938 1.902 -16.422 1 79.06 94 ARG A CA 1
ATOM 755 C C . ARG A 1 94 ? -17.812 2.803 -17.641 1 79.06 94 ARG A C 1
ATOM 757 O O . ARG A 1 94 ? -18.25 3.955 -17.625 1 79.06 94 ARG A O 1
ATOM 764 N N . GLY A 1 95 ? -17.062 2.254 -18.516 1 82.88 95 GLY A N 1
ATOM 765 C CA . GLY A 1 95 ? -16.938 2.971 -19.781 1 82.88 95 GLY A CA 1
ATOM 766 C C . GLY A 1 95 ? -15.805 3.98 -19.781 1 82.88 95 GLY A C 1
ATOM 767 O O . GLY A 1 95 ? -15.742 4.84 -20.672 1 82.88 95 GLY A O 1
ATOM 768 N N . LYS A 1 96 ? -15 3.926 -18.844 1 82.94 96 LYS A N 1
ATOM 769 C CA . LYS A 1 96 ? -13.891 4.871 -18.766 1 82.94 96 LYS A CA 1
ATOM 770 C C . LYS A 1 96 ? -12.625 4.277 -19.375 1 82.94 96 LYS A C 1
ATOM 772 O O . LYS A 1 96 ? -12.273 3.129 -19.094 1 82.94 96 LYS A O 1
ATOM 777 N N . LYS A 1 97 ? -11.953 5.055 -20.203 1 88.69 97 LYS A N 1
ATOM 778 C CA . LYS A 1 97 ? -10.688 4.645 -20.812 1 88.69 97 LYS A CA 1
ATOM 779 C C . LYS A 1 97 ? -9.547 4.688 -19.797 1 88.69 97 LYS A C 1
ATOM 781 O O . LYS A 1 97 ? -9.461 5.617 -19 1 88.69 97 LYS A O 1
ATOM 786 N N . ARG A 1 98 ? -8.711 3.648 -19.75 1 86.75 98 ARG A N 1
ATOM 787 C CA . ARG A 1 98 ? -7.484 3.682 -18.969 1 86.75 98 ARG A CA 1
ATOM 788 C C . ARG A 1 98 ? -6.461 4.625 -19.594 1 86.75 98 ARG A C 1
ATOM 790 O O . ARG A 1 98 ? -6.172 4.527 -20.797 1 86.75 98 ARG A O 1
ATOM 797 N N . PRO A 1 99 ? -5.938 5.562 -18.797 1 81.62 99 PRO A N 1
ATOM 798 C CA . PRO A 1 99 ? -5.012 6.543 -19.375 1 81.62 99 PRO A CA 1
ATOM 799 C C . PRO A 1 99 ? -3.609 5.98 -19.578 1 81.62 99 PRO A C 1
ATOM 801 O O . PRO A 1 99 ? -3.27 4.938 -19.016 1 81.62 99 PRO A O 1
ATOM 804 N N . PHE A 1 100 ? -2.879 6.734 -20.438 1 86.12 100 PHE A N 1
ATOM 805 C CA . PHE A 1 100 ? -1.451 6.461 -20.562 1 86.12 100 PHE A CA 1
ATOM 806 C C . PHE A 1 100 ? -0.747 6.656 -19.234 1 86.12 100 PHE A C 1
ATOM 808 O O . PHE A 1 100 ? -1.115 7.539 -18.453 1 86.12 100 PHE A O 1
ATOM 815 N N . GLY A 1 101 ? 0.118 5.867 -18.953 1 78 101 GLY A N 1
ATOM 816 C CA . GLY A 1 101 ? 0.818 5.914 -17.688 1 78 101 GLY A CA 1
ATOM 817 C C . GLY A 1 101 ? 0.822 4.582 -16.953 1 78 101 GLY A C 1
ATOM 818 O O . GLY A 1 101 ? -0.239 4.016 -16.688 1 78 101 GLY A O 1
ATOM 819 N N . GLY A 1 102 ? 1.613 3.771 -17.031 1 82.75 102 GLY A N 1
ATOM 820 C CA . GLY A 1 102 ? 1.758 2.43 -16.484 1 82.75 102 GLY A CA 1
ATOM 821 C C . GLY A 1 102 ? 1.966 1.374 -17.562 1 82.75 102 GLY A C 1
ATOM 822 O O . GLY A 1 102 ? 2.689 1.602 -18.531 1 82.75 102 GLY A O 1
ATOM 823 N N . ARG A 1 103 ? 1.287 0.237 -17.25 1 87.69 103 ARG A N 1
ATOM 824 C CA . ARG A 1 103 ? 1.405 -0.862 -18.203 1 87.69 103 ARG A CA 1
ATOM 825 C C . ARG A 1 103 ? 0.047 -1.502 -18.469 1 87.69 103 ARG A C 1
ATOM 827 O O . ARG A 1 103 ? -0.917 -1.254 -17.734 1 87.69 103 ARG A O 1
ATOM 834 N N . ARG A 1 104 ? -0.085 -2.096 -19.641 1 90.12 104 ARG A N 1
ATOM 835 C CA . ARG A 1 104 ? -1.223 -2.914 -20.047 1 90.12 104 ARG A CA 1
ATOM 836 C C . ARG A 1 104 ? -2.5 -2.082 -20.109 1 90.12 104 ARG A C 1
ATOM 838 O O . ARG A 1 104 ? -3.539 -2.494 -19.594 1 90.12 104 ARG A O 1
ATOM 845 N N . PHE A 1 105 ? -2.432 -0.898 -20.625 1 89.94 105 PHE A N 1
ATOM 846 C CA . PHE A 1 105 ? -3.586 -0.018 -20.766 1 89.94 105 PHE A CA 1
ATOM 847 C C . PHE A 1 105 ? -4.184 -0.133 -22.156 1 89.94 105 PHE A C 1
ATOM 849 O O . PHE A 1 105 ? -4.691 0.848 -22.703 1 89.94 105 PHE A O 1
ATOM 856 N N . TYR A 1 106 ? -4.125 -1.297 -22.812 1 93.75 106 TYR A N 1
ATOM 857 C CA . TYR A 1 106 ? -4.594 -1.508 -24.188 1 93.75 106 TYR A CA 1
ATOM 858 C C . TYR A 1 106 ? -5.641 -2.613 -24.234 1 93.75 106 TYR A C 1
ATOM 860 O O . TYR A 1 106 ? -5.727 -3.438 -23.312 1 93.75 106 TYR A O 1
ATOM 868 N N . CYS A 1 107 ? -6.457 -2.604 -25.328 1 96.94 107 CYS A N 1
ATOM 869 C CA . CYS A 1 107 ? -7.43 -3.65 -25.609 1 96.94 107 CYS A CA 1
ATOM 870 C C . CYS A 1 107 ? -6.797 -4.77 -26.438 1 96.94 107 CYS A C 1
ATOM 872 O O . CYS A 1 107 ? -6.281 -4.531 -27.531 1 96.94 107 CYS A O 1
ATOM 874 N N . TYR A 1 108 ? -6.934 -6.043 -25.984 1 96.88 108 TYR A N 1
ATOM 875 C CA . TYR A 1 108 ? -6.34 -7.203 -26.641 1 96.88 108 TYR A CA 1
ATOM 876 C C . TYR A 1 108 ? -7.023 -7.48 -27.969 1 96.88 108 TYR A C 1
ATOM 878 O O . TYR A 1 108 ? -6.488 -8.211 -28.812 1 96.88 108 TYR A O 1
ATOM 886 N N . ASN A 1 109 ? -8.211 -6.895 -28.172 1 98.06 109 ASN A N 1
ATOM 887 C CA . ASN A 1 109 ? -8.984 -7.172 -29.391 1 98.06 109 ASN A CA 1
ATOM 888 C C . ASN A 1 109 ? -8.859 -6.035 -30.406 1 98.06 109 ASN A C 1
ATOM 890 O O . ASN A 1 109 ? -9.273 -6.18 -31.547 1 98.06 109 ASN A O 1
ATOM 894 N N . ASN A 1 110 ? -8.305 -4.953 -30.031 1 98.25 110 ASN A N 1
ATOM 895 C CA . ASN A 1 110 ? -8.258 -3.809 -30.938 1 98.25 110 ASN A CA 1
ATOM 896 C C . ASN A 1 110 ? -7.414 -4.109 -32.188 1 98.25 110 ASN A C 1
ATOM 898 O O . ASN A 1 110 ? -6.246 -4.484 -32.062 1 98.25 110 ASN A O 1
ATOM 902 N N . PRO A 1 111 ? -7.977 -3.893 -33.344 1 98 111 PRO A N 1
ATOM 903 C CA . PRO A 1 111 ? -7.25 -4.285 -34.562 1 98 111 PRO A CA 1
ATOM 904 C C . PRO A 1 111 ? -5.992 -3.449 -34.781 1 98 111 PRO A C 1
ATOM 906 O O . PRO A 1 111 ? -4.984 -3.967 -35.281 1 98 111 PRO A O 1
ATOM 909 N N . VAL A 1 112 ? -6.031 -2.182 -34.438 1 97.94 112 VAL A N 1
ATOM 910 C CA . VAL A 1 112 ? -4.871 -1.315 -34.625 1 97.94 112 VAL A CA 1
ATOM 911 C C . VAL A 1 112 ? -3.727 -1.799 -33.719 1 97.94 112 VAL A C 1
ATOM 913 O O . VAL A 1 112 ? -2.592 -1.939 -34.188 1 97.94 112 VAL A O 1
ATOM 916 N N . TYR A 1 113 ? -4.047 -2.066 -32.5 1 98.19 113 TYR A N 1
ATOM 917 C CA . TYR A 1 113 ? -2.998 -2.492 -31.594 1 98.19 113 TYR A CA 1
ATOM 918 C C . TYR A 1 113 ? -2.439 -3.852 -31.984 1 98.19 113 TYR A C 1
ATOM 920 O O . TYR A 1 113 ? -1.234 -4.09 -31.891 1 98.19 113 TYR A O 1
ATOM 928 N N . ARG A 1 114 ? -3.312 -4.781 -32.438 1 98.44 114 ARG A N 1
ATOM 929 C CA . ARG A 1 114 ? -2.869 -6.082 -32.938 1 98.44 114 ARG A CA 1
ATOM 930 C C . ARG A 1 114 ? -1.892 -5.93 -34.094 1 98.44 114 ARG A C 1
ATOM 932 O O . ARG A 1 114 ? -0.881 -6.633 -34.156 1 98.44 114 ARG A O 1
ATOM 939 N N . GLU A 1 115 ? -2.172 -5 -34.938 1 98.44 115 GLU A N 1
ATOM 940 C CA . GLU A 1 115 ? -1.312 -4.766 -36.094 1 98.44 115 GLU A CA 1
ATOM 941 C C . GLU A 1 115 ? 0.059 -4.246 -35.656 1 98.44 115 GLU A C 1
ATOM 943 O O . GLU A 1 115 ? 1.088 -4.742 -36.125 1 98.44 115 GLU A O 1
ATOM 948 N N . TYR A 1 116 ? 0.049 -3.25 -34.812 1 98.5 116 TYR A N 1
ATOM 949 C CA . TYR A 1 116 ? 1.314 -2.682 -34.375 1 98.5 116 TYR A CA 1
ATOM 950 C C . TYR A 1 116 ? 2.109 -3.699 -33.562 1 98.5 116 TYR A C 1
ATOM 952 O O . TYR A 1 116 ? 3.338 -3.76 -33.656 1 98.5 116 TYR A O 1
ATOM 960 N N . SER A 1 117 ? 1.448 -4.5 -32.75 1 98.62 117 SER A N 1
ATOM 961 C CA . SER A 1 117 ? 2.107 -5.559 -32 1 98.62 117 SER A CA 1
ATOM 962 C C . SER A 1 117 ? 2.748 -6.586 -32.938 1 98.62 117 SER A C 1
ATOM 964 O O . SER A 1 117 ? 3.865 -7.047 -32.688 1 98.62 117 SER A O 1
ATOM 966 N N . ALA A 1 118 ? 2.033 -6.918 -33.969 1 98.69 118 ALA A N 1
ATOM 967 C CA . ALA A 1 118 ? 2.566 -7.852 -34.938 1 98.69 118 ALA A CA 1
ATOM 968 C C . ALA A 1 118 ? 3.824 -7.297 -35.594 1 98.69 118 ALA A C 1
ATOM 970 O O . ALA A 1 118 ? 4.816 -8.008 -35.781 1 98.69 118 ALA A O 1
ATOM 971 N N . LYS A 1 119 ? 3.773 -6.039 -35.938 1 98.56 119 LYS A N 1
ATOM 972 C CA . LYS A 1 119 ? 4.879 -5.406 -36.625 1 98.56 119 LYS A CA 1
ATOM 973 C C . LYS A 1 119 ? 6.145 -5.383 -35.781 1 98.56 119 LYS A C 1
ATOM 975 O O . LYS A 1 119 ? 7.219 -5.773 -36.25 1 98.56 119 LYS A O 1
ATOM 980 N N . ILE A 1 120 ? 6.031 -4.953 -34.531 1 98.62 120 ILE A N 1
ATOM 981 C CA . ILE A 1 120 ? 7.215 -4.859 -33.688 1 98.62 120 ILE A CA 1
ATOM 982 C C . ILE A 1 120 ? 7.742 -6.262 -33.375 1 98.62 120 ILE A C 1
ATOM 984 O O . ILE A 1 120 ? 8.953 -6.465 -33.281 1 98.62 120 ILE A O 1
ATOM 988 N N . THR A 1 121 ? 6.836 -7.211 -33.219 1 98.75 121 THR A N 1
ATOM 989 C CA . THR A 1 121 ? 7.238 -8.594 -33 1 98.75 121 THR A CA 1
ATOM 990 C C . THR A 1 121 ? 8.023 -9.133 -34.188 1 98.75 121 THR A C 1
ATOM 992 O O . THR A 1 121 ? 9.062 -9.773 -34 1 98.75 121 THR A O 1
ATOM 995 N N . GLU A 1 122 ? 7.578 -8.867 -35.312 1 98.75 122 GLU A N 1
ATOM 996 C CA . GLU A 1 122 ? 8.25 -9.344 -36.531 1 98.75 122 GLU A CA 1
ATOM 997 C C . GLU A 1 122 ? 9.641 -8.734 -36.656 1 98.75 122 GLU A C 1
ATOM 999 O O . GLU A 1 122 ? 10.594 -9.43 -37.031 1 98.75 122 GLU A O 1
ATOM 1004 N N . GLU A 1 123 ? 9.711 -7.453 -36.438 1 98.69 123 GLU A N 1
ATOM 1005 C CA . GLU A 1 123 ? 11.008 -6.797 -36.5 1 98.69 123 GLU A CA 1
ATOM 1006 C C . GLU A 1 123 ? 11.992 -7.383 -35.5 1 98.69 123 GLU A C 1
ATOM 1008 O O . GLU A 1 123 ? 13.172 -7.547 -35.812 1 98.69 123 GLU A O 1
ATOM 1013 N N . ILE A 1 124 ? 11.523 -7.676 -34.312 1 98.69 124 ILE A N 1
ATOM 1014 C CA . ILE A 1 124 ? 12.352 -8.305 -33.281 1 98.69 124 ILE A CA 1
ATOM 1015 C C . ILE A 1 124 ? 12.766 -9.703 -33.75 1 98.69 124 ILE A C 1
ATOM 1017 O O . ILE A 1 124 ? 13.93 -10.086 -33.625 1 98.69 124 ILE A O 1
ATOM 1021 N N . ALA A 1 125 ? 11.836 -10.445 -34.281 1 98.69 125 ALA A N 1
ATOM 1022 C CA . ALA A 1 125 ? 12.094 -11.805 -34.75 1 98.69 125 ALA A CA 1
ATOM 1023 C C . ALA A 1 125 ? 13.148 -11.82 -35.844 1 98.69 125 ALA A C 1
ATOM 1025 O O . ALA A 1 125 ? 14.055 -12.664 -35.844 1 98.69 125 ALA A O 1
ATOM 1026 N N . LYS A 1 126 ? 13.047 -10.906 -36.781 1 98.38 126 LYS A N 1
ATOM 1027 C CA . LYS A 1 126 ? 14 -10.805 -37.875 1 98.38 126 LYS A CA 1
ATOM 1028 C C . LYS A 1 126 ? 15.406 -10.516 -37.344 1 98.38 126 LYS A C 1
ATOM 1030 O O . LYS A 1 126 ? 16.391 -11.07 -37.844 1 98.38 126 LYS A O 1
ATOM 1035 N N . ARG A 1 127 ? 15.406 -9.672 -36.375 1 98.19 127 ARG A N 1
ATOM 1036 C CA . ARG A 1 127 ? 16.703 -9.18 -35.906 1 98.19 127 ARG A CA 1
ATOM 1037 C C . ARG A 1 127 ? 17.375 -10.219 -35 1 98.19 127 ARG A C 1
ATOM 1039 O O . ARG A 1 127 ? 18.594 -10.406 -35.094 1 98.19 127 ARG A O 1
ATOM 1046 N N . PHE A 1 128 ? 16.625 -10.922 -34.125 1 98.5 128 PHE A N 1
ATOM 1047 C CA . PHE A 1 128 ? 17.234 -11.695 -33.031 1 98.5 128 PHE A CA 1
ATOM 1048 C C . PHE A 1 128 ? 16.938 -13.18 -33.219 1 98.5 128 PHE A C 1
ATOM 1050 O O . PHE A 1 128 ? 17.516 -14.016 -32.531 1 98.5 128 PHE A O 1
ATOM 1057 N N . GLY A 1 129 ? 16.078 -13.586 -34.094 1 98.25 129 GLY A N 1
ATOM 1058 C CA . GLY A 1 129 ? 15.547 -14.938 -34.188 1 98.25 129 GLY A CA 1
ATOM 1059 C C . GLY A 1 129 ? 16.609 -15.984 -34.438 1 98.25 129 GLY A C 1
ATOM 1060 O O . GLY A 1 129 ? 16.469 -17.141 -34.031 1 98.25 129 GLY A O 1
ATOM 1061 N N . LYS A 1 130 ? 17.688 -15.641 -35.094 1 97.69 130 LYS A N 1
ATOM 1062 C CA . LYS A 1 130 ? 18.719 -16.609 -35.469 1 97.69 130 LYS A CA 1
ATOM 1063 C C . LYS A 1 130 ? 20.031 -16.312 -34.75 1 97.69 130 LYS A C 1
ATOM 1065 O O . LYS A 1 130 ? 21.047 -16.938 -35.031 1 97.69 130 LYS A O 1
ATOM 1070 N N . SER A 1 131 ? 19.969 -15.398 -33.844 1 97.81 131 SER A N 1
ATOM 1071 C CA . SER A 1 131 ? 21.172 -15.055 -33.125 1 97.81 131 SER A CA 1
ATOM 1072 C C . SER A 1 131 ? 21.656 -16.219 -32.25 1 97.81 131 SER A C 1
ATOM 1074 O O . SER A 1 131 ? 20.875 -16.781 -31.5 1 97.81 131 SER A O 1
ATOM 1076 N N . PRO A 1 132 ? 22.922 -16.5 -32.312 1 97.88 132 PRO A N 1
ATOM 1077 C CA . PRO A 1 132 ? 23.438 -17.594 -31.469 1 97.88 132 PRO A CA 1
ATOM 1078 C C . PRO A 1 132 ? 23.484 -17.234 -29.984 1 97.88 132 PRO A C 1
ATOM 1080 O O . PRO A 1 132 ? 23.734 -18.094 -29.141 1 97.88 132 PRO A O 1
ATOM 1083 N N . TYR A 1 133 ? 23.266 -15.969 -29.672 1 98.31 133 TYR A N 1
ATOM 1084 C CA . TYR A 1 133 ? 23.375 -15.5 -28.297 1 98.31 133 TYR A CA 1
ATOM 1085 C C . TYR A 1 133 ? 22 -15.453 -27.641 1 98.31 133 TYR A C 1
ATOM 1087 O O . TYR A 1 133 ? 21.875 -15.023 -26.484 1 98.31 133 TYR A O 1
ATOM 1095 N N . VAL A 1 134 ? 20.969 -15.875 -28.359 1 98.38 134 VAL A N 1
ATOM 1096 C CA . VAL A 1 134 ? 19.609 -15.891 -27.859 1 98.38 134 VAL A CA 1
ATOM 1097 C C . VAL A 1 134 ? 19.203 -17.312 -27.5 1 98.38 134 VAL A C 1
ATOM 1099 O O . VAL A 1 134 ? 19.609 -18.266 -28.172 1 98.38 134 VAL A O 1
ATOM 1102 N N . SER A 1 135 ? 18.422 -17.438 -26.375 1 97.31 135 SER A N 1
ATOM 1103 C CA . SER A 1 135 ? 18.016 -18.797 -25.984 1 97.31 135 SER A CA 1
ATOM 1104 C C . SER A 1 135 ? 16.484 -18.906 -25.891 1 97.31 135 SER A C 1
ATOM 1106 O O . SER A 1 135 ? 15.961 -19.969 -25.562 1 97.31 135 SER A O 1
ATOM 1108 N N . GLY A 1 136 ? 15.781 -17.797 -26.219 1 98.44 136 GLY A N 1
ATOM 1109 C CA . GLY A 1 136 ? 14.328 -17.844 -26.203 1 98.44 136 GLY A CA 1
ATOM 1110 C C . GLY A 1 136 ? 13.688 -16.469 -26.312 1 98.44 136 GLY A C 1
ATOM 1111 O O . GLY A 1 136 ? 14.383 -15.461 -26.391 1 98.44 136 GLY A O 1
ATOM 1112 N N . PHE A 1 137 ? 12.367 -16.484 -26.375 1 98.75 137 PHE A N 1
ATOM 1113 C CA . PHE A 1 137 ? 11.609 -15.258 -26.531 1 98.75 137 PHE A CA 1
ATOM 1114 C C . PHE A 1 137 ? 10.445 -15.219 -25.531 1 98.75 137 PHE A C 1
ATOM 1116 O O . PHE A 1 137 ? 9.82 -16.234 -25.266 1 98.75 137 PHE A O 1
ATOM 1123 N N . GLN A 1 138 ? 10.195 -14.062 -25 1 98.62 138 GLN A N 1
ATOM 1124 C CA . GLN A 1 138 ? 9.023 -13.805 -24.156 1 98.62 138 GLN A CA 1
ATOM 1125 C C . GLN A 1 138 ? 8.07 -12.828 -24.844 1 98.62 138 GLN A C 1
ATOM 1127 O O . GLN A 1 138 ? 8.469 -11.742 -25.266 1 98.62 138 GLN A O 1
ATOM 1132 N N . ILE A 1 139 ? 6.848 -13.227 -24.891 1 98.19 139 ILE A N 1
ATOM 1133 C CA . ILE A 1 139 ? 5.797 -12.383 -25.438 1 98.19 139 ILE A CA 1
ATOM 1134 C C . ILE A 1 139 ? 5.188 -11.531 -24.328 1 98.19 139 ILE A C 1
ATOM 1136 O O . ILE A 1 139 ? 4.754 -12.055 -23.297 1 98.19 139 ILE A O 1
ATOM 1140 N N . ASP A 1 140 ? 5.117 -10.164 -24.578 1 96.81 140 ASP A N 1
ATOM 1141 C CA . ASP A 1 140 ? 4.418 -9.273 -23.656 1 96.81 140 ASP A CA 1
ATOM 1142 C C . ASP A 1 140 ? 4.914 -9.469 -22.219 1 96.81 140 ASP A C 1
ATOM 1144 O O . ASP A 1 140 ? 6.098 -9.727 -22 1 96.81 140 ASP A O 1
ATOM 1148 N N . ASN A 1 141 ? 4.18 -9.07 -21.234 1 95.81 141 ASN A N 1
ATOM 1149 C CA . ASN A 1 141 ? 4.508 -9.273 -19.828 1 95.81 141 ASN A CA 1
ATOM 1150 C C . ASN A 1 141 ? 3.264 -9.234 -18.953 1 95.81 141 ASN A C 1
ATOM 1152 O O . ASN A 1 141 ? 2.59 -8.211 -18.859 1 95.81 141 ASN A O 1
ATOM 1156 N N . GLU A 1 142 ? 3.01 -10.383 -18.359 1 91.75 142 GLU A N 1
ATOM 1157 C CA . GLU A 1 142 ? 1.917 -10.539 -17.406 1 91.75 142 GLU A CA 1
ATOM 1158 C C . GLU A 1 142 ? 0.591 -10.078 -18 1 91.75 142 GLU A C 1
ATOM 1160 O O . GLU A 1 142 ? -0.114 -9.258 -17.406 1 91.75 142 GLU A O 1
ATOM 1165 N N . PRO A 1 143 ? 0.236 -10.672 -19.062 1 91.25 143 PRO A N 1
ATOM 1166 C CA . PRO A 1 143 ? -1.034 -10.273 -19.672 1 91.25 143 PRO A CA 1
ATOM 1167 C C . PRO A 1 143 ? -2.211 -10.367 -18.703 1 91.25 143 PRO A C 1
ATOM 1169 O O . PRO A 1 143 ? -2.287 -11.305 -17.906 1 91.25 143 PRO A O 1
ATOM 1172 N N . ALA A 1 144 ? -3.111 -9.398 -18.734 1 88.38 144 ALA A N 1
ATOM 1173 C CA . ALA A 1 144 ? -4.379 -9.328 -18.016 1 88.38 144 ALA A CA 1
ATOM 1174 C C . ALA A 1 144 ? -4.16 -8.953 -16.547 1 88.38 144 ALA A C 1
ATOM 1176 O O . ALA A 1 144 ? -5.125 -8.773 -15.797 1 88.38 144 ALA A O 1
ATOM 1177 N N . GLN A 1 145 ? -2.947 -8.781 -16.125 1 85.12 145 GLN A N 1
ATOM 1178 C CA . GLN A 1 145 ? -2.703 -8.352 -14.758 1 85.12 145 GLN A CA 1
ATOM 1179 C C . GLN A 1 145 ? -3.195 -6.926 -14.531 1 85.12 145 GLN A C 1
ATOM 1181 O O . GLN A 1 145 ? -3.447 -6.191 -15.492 1 85.12 145 GLN A O 1
ATOM 1186 N N . GLU A 1 146 ? -3.48 -6.645 -13.297 1 80.25 146 GLU A N 1
ATOM 1187 C CA . GLU A 1 146 ? -3.887 -5.305 -12.883 1 80.25 146 GLU A CA 1
ATOM 1188 C C . GLU A 1 146 ? -5.207 -4.902 -13.531 1 80.25 146 GLU A C 1
ATOM 1190 O O . GLU A 1 146 ? -5.344 -3.785 -14.031 1 80.25 146 GLU A O 1
ATOM 1195 N N . ALA A 1 147 ? -6.098 -5.871 -13.672 1 80.81 147 ALA A N 1
ATOM 1196 C CA . ALA A 1 147 ? -7.477 -5.676 -14.102 1 80.81 147 ALA A CA 1
ATOM 1197 C C . ALA A 1 147 ? -7.535 -5.207 -15.555 1 80.81 147 ALA A C 1
ATOM 1199 O O . ALA A 1 147 ? -8.328 -4.328 -15.898 1 80.81 147 ALA A O 1
ATOM 1200 N N . SER A 1 148 ? -6.648 -5.754 -16.344 1 85.81 148 SER A N 1
ATOM 1201 C CA . SER A 1 148 ? -6.578 -5.312 -17.734 1 85.81 148 SER A CA 1
ATOM 1202 C C . SER A 1 148 ? -7.086 -6.395 -18.688 1 85.81 148 SER A C 1
ATOM 1204 O O . SER A 1 148 ? -6.809 -6.352 -19.891 1 85.81 148 SER A O 1
ATOM 1206 N N . GLY A 1 149 ? -7.824 -7.336 -18.156 1 87.75 149 GLY A N 1
ATOM 1207 C CA . GLY A 1 149 ? -8.18 -8.469 -19 1 87.75 149 GLY A CA 1
ATOM 1208 C C . GLY A 1 149 ? -9.648 -8.484 -19.391 1 87.75 149 GLY A C 1
ATOM 1209 O O . GLY A 1 149 ? -10.102 -9.383 -20.094 1 87.75 149 GLY A O 1
ATOM 1210 N N . ARG A 1 150 ? -10.461 -7.453 -18.969 1 90.94 150 ARG A N 1
ATOM 1211 C CA . ARG A 1 150 ? -11.914 -7.461 -19.172 1 90.94 150 ARG A CA 1
ATOM 1212 C C . ARG A 1 150 ? -12.391 -6.137 -19.75 1 90.94 150 ARG A C 1
ATOM 1214 O O . ARG A 1 150 ? -13.18 -5.422 -19.125 1 90.94 150 ARG A O 1
ATOM 1221 N N . CYS A 1 151 ? -12.008 -5.922 -20.953 1 92.25 151 CYS A N 1
ATOM 1222 C CA . CYS A 1 151 ? -12.234 -4.652 -21.641 1 92.25 151 CYS A CA 1
ATOM 1223 C C . CYS A 1 151 ? -13.68 -4.535 -22.109 1 92.25 151 CYS A C 1
ATOM 1225 O O . CYS A 1 151 ? -14.258 -5.504 -22.594 1 92.25 151 CYS A O 1
ATOM 1227 N N . HIS A 1 152 ? -14.258 -3.322 -22.031 1 92 152 HIS A N 1
ATOM 1228 C CA . HIS A 1 152 ? -15.641 -3.043 -22.391 1 92 152 HIS A CA 1
ATOM 1229 C C . HIS A 1 152 ? -15.719 -2.082 -23.562 1 92 152 HIS A C 1
ATOM 1231 O O . HIS A 1 152 ? -16.766 -1.485 -23.828 1 92 152 HIS A O 1
ATOM 1237 N N . CYS A 1 153 ? -14.641 -1.88 -24.328 1 95.31 153 CYS A N 1
ATOM 1238 C CA . CYS A 1 153 ? -14.633 -0.956 -25.453 1 95.31 153 CYS A CA 1
ATOM 1239 C C . CYS A 1 153 ? -15.594 -1.417 -26.547 1 95.31 153 CYS A C 1
ATOM 1241 O O . CYS A 1 153 ? -16.094 -2.541 -26.5 1 95.31 153 CYS A O 1
ATOM 1243 N N . PRO A 1 154 ? -15.867 -0.592 -27.531 1 95.31 154 PRO A N 1
ATOM 1244 C CA . PRO A 1 154 ? -16.828 -0.948 -28.578 1 95.31 154 PRO A CA 1
ATOM 1245 C C . PRO A 1 154 ? -16.406 -2.189 -29.359 1 95.31 154 PRO A C 1
ATOM 1247 O O . PRO A 1 154 ? -17.266 -3.002 -29.734 1 95.31 154 PRO A O 1
ATOM 1250 N N . VAL A 1 155 ? -15.172 -2.381 -29.547 1 97.06 155 VAL A N 1
ATOM 1251 C CA . VAL A 1 155 ? -14.672 -3.555 -30.25 1 97.06 155 VAL A CA 1
ATOM 1252 C C . VAL A 1 155 ? -14.984 -4.816 -29.453 1 97.06 155 VAL A C 1
ATOM 1254 O O . VAL A 1 155 ? -15.5 -5.797 -30 1 97.06 155 VAL A O 1
ATOM 1257 N N . CYS A 1 156 ? -14.734 -4.781 -28.219 1 97.06 156 CYS A N 1
ATOM 1258 C CA . CYS A 1 156 ? -14.961 -5.934 -27.359 1 97.06 156 CYS A CA 1
ATOM 1259 C C . CYS A 1 156 ? -16.453 -6.223 -27.203 1 97.06 156 CYS A C 1
ATOM 1261 O O . CYS A 1 156 ? -16.859 -7.383 -27.141 1 97.06 156 CYS A O 1
ATOM 1263 N N . ARG A 1 157 ? -17.25 -5.152 -27.109 1 95.56 157 ARG A N 1
ATOM 1264 C CA . ARG A 1 157 ? -18.688 -5.34 -27.047 1 95.56 157 ARG A CA 1
ATOM 1265 C C . ARG A 1 157 ? -19.203 -6.098 -28.25 1 95.56 157 ARG A C 1
ATOM 1267 O O . ARG A 1 157 ? -19.969 -7.059 -28.125 1 95.56 157 ARG A O 1
ATOM 1274 N N . LYS A 1 158 ? -18.797 -5.656 -29.375 1 96.44 158 LYS A N 1
ATOM 1275 C CA . LYS A 1 158 ? -19.234 -6.297 -30.609 1 96.44 158 LYS A CA 1
ATOM 1276 C C . LYS A 1 158 ? -18.703 -7.727 -30.703 1 96.44 158 LYS A C 1
ATOM 1278 O O . LYS A 1 158 ? -19.438 -8.641 -31.078 1 96.44 158 LYS A O 1
ATOM 1283 N N . LYS A 1 159 ? -17.453 -7.902 -30.422 1 97.5 159 LYS A N 1
ATOM 1284 C CA . LYS A 1 159 ? -16.844 -9.227 -30.5 1 97.5 159 LYS A CA 1
ATOM 1285 C C . LYS A 1 159 ? -17.5 -10.188 -29.516 1 97.5 159 LYS A C 1
ATOM 1287 O O . LYS A 1 159 ? -17.625 -11.383 -29.797 1 97.5 159 LYS A O 1
ATOM 1292 N N . PHE A 1 160 ? -17.922 -9.734 -28.391 1 97.19 160 PHE A N 1
ATOM 1293 C CA . PHE A 1 160 ? -18.578 -10.578 -27.391 1 97.19 160 PHE A CA 1
ATOM 1294 C C . PHE A 1 160 ? -19.938 -11.031 -27.875 1 97.19 160 PHE A C 1
ATOM 1296 O O . PHE A 1 160 ? -20.312 -12.195 -27.719 1 97.19 160 PHE A O 1
ATOM 1303 N N . SER A 1 161 ? -20.594 -10.047 -28.406 1 96.12 161 SER A N 1
ATOM 1304 C CA . SER A 1 161 ? -21.891 -10.398 -28.984 1 96.12 161 SER A CA 1
ATOM 1305 C C . SER A 1 161 ? -21.75 -11.508 -30.016 1 96.12 161 SER A C 1
ATOM 1307 O O . SER A 1 161 ? -22.531 -12.469 -30.016 1 96.12 161 SER A O 1
ATOM 1309 N N . ARG A 1 162 ? -20.766 -11.453 -30.812 1 97.12 162 ARG A N 1
ATOM 1310 C CA . ARG A 1 162 ? -20.516 -12.469 -31.828 1 97.12 162 ARG A CA 1
ATOM 1311 C C . ARG A 1 162 ? -20.078 -13.789 -31.188 1 97.12 162 ARG A C 1
ATOM 1313 O O . ARG A 1 162 ? -20.422 -14.859 -31.688 1 97.12 162 ARG A O 1
ATOM 1320 N N . TRP A 1 163 ? -19.312 -13.656 -30.172 1 97.62 163 TRP A N 1
ATOM 1321 C CA . TRP A 1 163 ? -18.906 -14.836 -29.406 1 97.62 163 TRP A CA 1
ATOM 1322 C C . TRP A 1 163 ? -20.141 -15.602 -28.922 1 97.62 163 TRP A C 1
ATOM 1324 O O . TRP A 1 163 ? -20.203 -16.828 -29.062 1 97.62 163 TRP A O 1
ATOM 1334 N N . MET A 1 164 ? -21.062 -14.867 -28.406 1 97.06 164 MET A N 1
ATOM 1335 C CA . MET A 1 164 ? -22.297 -15.477 -27.891 1 97.06 164 MET A CA 1
ATOM 1336 C C . MET A 1 164 ? -23.094 -16.109 -29.031 1 97.06 164 MET A C 1
ATOM 1338 O O . MET A 1 164 ? -23.625 -17.219 -28.875 1 97.06 164 MET A O 1
ATOM 1342 N N . GLU A 1 165 ? -23.125 -15.438 -30.094 1 97.62 165 GLU A N 1
ATOM 1343 C CA . GLU A 1 165 ? -23.844 -15.945 -31.266 1 97.62 165 GLU A CA 1
ATOM 1344 C C . GLU A 1 165 ? -23.219 -17.234 -31.781 1 97.62 165 GLU A C 1
ATOM 1346 O O . GLU A 1 165 ? -23.922 -18.203 -32.094 1 97.62 165 GLU A O 1
ATOM 1351 N N . ASN A 1 166 ? -21.922 -17.234 -31.906 1 97.62 166 ASN A N 1
ATOM 1352 C CA . ASN A 1 166 ? -21.219 -18.406 -32.406 1 97.62 166 ASN A CA 1
ATOM 1353 C C . ASN A 1 166 ? -21.391 -19.609 -31.469 1 97.62 166 ASN A C 1
ATOM 1355 O O . ASN A 1 166 ? -21.5 -20.75 -31.938 1 97.62 166 ASN A O 1
ATOM 1359 N N . LYS A 1 167 ? -21.375 -19.375 -30.25 1 96.69 167 LYS A N 1
ATOM 1360 C CA . LYS A 1 167 ? -21.438 -20.453 -29.25 1 96.69 167 LYS A CA 1
ATOM 1361 C C . LYS A 1 167 ? -22.859 -21.016 -29.156 1 96.69 167 LYS A C 1
ATOM 1363 O O . LYS A 1 167 ? -23.031 -22.234 -29.109 1 96.69 167 LYS A O 1
ATOM 1368 N N . PHE A 1 168 ? -23.844 -20.109 -29.156 1 97.25 168 PHE A N 1
ATOM 1369 C CA . PHE A 1 168 ? -25.203 -20.547 -28.844 1 97.25 168 PHE A CA 1
ATOM 1370 C C . PHE A 1 168 ? -26.047 -20.656 -30.109 1 97.25 168 PHE A C 1
ATOM 1372 O O . PHE A 1 168 ? -27.125 -21.25 -30.094 1 97.25 168 PHE A O 1
ATOM 1379 N N . LYS A 1 169 ? -25.641 -20.125 -31.156 1 97.12 169 LYS A N 1
ATOM 1380 C CA . LYS A 1 169 ? -26.188 -20.219 -32.5 1 97.12 169 LYS A CA 1
ATOM 1381 C C . LYS A 1 169 ? -27.453 -19.375 -32.656 1 97.12 169 LYS A C 1
ATOM 1383 O O . LYS A 1 169 ? -27.562 -18.578 -33.562 1 97.12 169 LYS A O 1
ATOM 1388 N N . THR A 1 170 ? -28.484 -19.578 -31.688 1 97.38 170 THR A N 1
ATOM 1389 C CA . THR A 1 170 ? -29.688 -18.75 -31.719 1 97.38 170 THR A CA 1
ATOM 1390 C C . THR A 1 170 ? -29.922 -18.078 -30.359 1 97.38 170 THR A C 1
ATOM 1392 O O . THR A 1 170 ? -29.547 -18.609 -29.328 1 97.38 170 THR A O 1
ATOM 1395 N N . ILE A 1 171 ? -30.609 -16.906 -30.5 1 96.44 171 ILE A N 1
ATOM 1396 C CA . ILE A 1 171 ? -30.891 -16.156 -29.281 1 96.44 171 ILE A CA 1
ATOM 1397 C C . ILE A 1 171 ? -31.844 -16.938 -28.391 1 96.44 171 ILE A C 1
ATOM 1399 O O . ILE A 1 171 ? -31.766 -16.875 -27.156 1 96.44 171 ILE A O 1
ATOM 1403 N N . ARG A 1 172 ? -32.75 -17.688 -28.969 1 95.44 172 ARG A N 1
ATOM 1404 C CA . ARG A 1 172 ? -33.656 -18.531 -28.219 1 95.44 172 ARG A CA 1
ATOM 1405 C C . ARG A 1 172 ? -32.938 -19.594 -27.406 1 95.44 172 ARG A C 1
ATOM 1407 O O . ARG A 1 172 ? -33.281 -19.844 -26.266 1 95.44 172 ARG A O 1
ATOM 1414 N N . GLU A 1 173 ? -31.984 -20.141 -28.047 1 97.25 173 GLU A N 1
ATOM 1415 C CA . GLU A 1 173 ? -31.203 -21.156 -27.359 1 97.25 173 GLU A CA 1
ATOM 1416 C C . GLU A 1 173 ? -30.406 -20.547 -26.203 1 97.25 173 GLU A C 1
ATOM 1418 O O . GLU A 1 173 ? -30.312 -21.156 -25.141 1 97.25 173 GLU A O 1
ATOM 1423 N N . TYR A 1 174 ? -29.859 -19.406 -26.469 1 97 174 TYR A N 1
ATOM 1424 C CA . TYR A 1 174 ? -29.141 -18.734 -25.391 1 97 174 TYR A CA 1
ATOM 1425 C C . TYR A 1 174 ? -30.078 -18.438 -24.219 1 97 174 TYR A C 1
ATOM 1427 O O . TYR A 1 174 ? -29.75 -18.719 -23.062 1 97 174 TYR A O 1
ATOM 1435 N N . ASN A 1 175 ? -31.234 -17.828 -24.5 1 95.5 175 ASN A N 1
ATOM 1436 C CA . ASN A 1 175 ? -32.219 -17.516 -23.453 1 95.5 175 ASN A CA 1
ATOM 1437 C C . ASN A 1 175 ? -32.594 -18.75 -22.656 1 95.5 175 ASN A C 1
ATOM 1439 O O . ASN A 1 175 ? -32.656 -18.719 -21.422 1 95.5 175 ASN A O 1
ATOM 1443 N N . ARG A 1 176 ? -32.781 -19.812 -23.312 1 96.12 176 ARG A N 1
ATOM 1444 C CA . ARG A 1 176 ? -33.188 -21.062 -22.656 1 96.12 176 ARG A CA 1
ATOM 1445 C C . ARG A 1 176 ? -32.062 -21.594 -21.766 1 96.12 176 ARG A C 1
ATOM 1447 O O . ARG A 1 176 ? -32.281 -21.891 -20.594 1 96.12 176 ARG A O 1
ATOM 1454 N N . ARG A 1 177 ? -30.906 -21.703 -22.344 1 96.81 177 ARG A N 1
ATOM 1455 C CA . ARG A 1 177 ? -29.797 -22.344 -21.656 1 96.81 177 ARG A CA 1
ATOM 1456 C C . ARG A 1 177 ? -29.328 -21.516 -20.469 1 96.81 177 ARG A C 1
ATOM 1458 O O . ARG A 1 177 ? -28.875 -22.047 -19.469 1 96.81 177 ARG A O 1
ATOM 1465 N N . SER A 1 178 ? -29.484 -20.188 -20.547 1 96.06 178 SER A N 1
ATOM 1466 C CA . SER A 1 178 ? -29 -19.297 -19.5 1 96.06 178 SER A CA 1
ATOM 1467 C C . SER A 1 178 ? -30.078 -19.062 -18.438 1 96.06 178 SER A C 1
ATOM 1469 O O . SER A 1 178 ? -29.781 -18.547 -17.359 1 96.06 178 SER A O 1
ATOM 1471 N N . GLY A 1 179 ? -31.297 -19.438 -18.688 1 94.12 179 GLY A N 1
ATOM 1472 C CA . GLY A 1 179 ? -32.406 -19.125 -17.797 1 94.12 179 GLY A CA 1
ATOM 1473 C C . GLY A 1 179 ? -32.719 -17.641 -17.734 1 94.12 179 GLY A C 1
ATOM 1474 O O . GLY A 1 179 ? -33 -17.109 -16.672 1 94.12 179 GLY A O 1
ATOM 1475 N N . ASN A 1 180 ? -32.656 -16.859 -18.781 1 91.94 180 ASN A N 1
ATOM 1476 C CA . ASN A 1 180 ? -32.844 -15.414 -18.844 1 91.94 180 ASN A CA 1
ATOM 1477 C C . ASN A 1 180 ? -34.281 -15.031 -18.453 1 91.94 180 ASN A C 1
ATOM 1479 O O . ASN A 1 180 ? -34.562 -13.875 -18.141 1 91.94 180 ASN A O 1
ATOM 1483 N N . ILE A 1 181 ? -35.094 -15.992 -18.438 1 88.88 181 ILE A N 1
ATOM 1484 C CA . ILE A 1 181 ? -36.469 -15.711 -18.016 1 88.88 181 ILE A CA 1
ATOM 1485 C C . ILE A 1 181 ? -36.469 -15.203 -16.578 1 88.88 181 ILE A C 1
ATOM 1487 O O . ILE A 1 181 ? -37.375 -14.469 -16.156 1 88.88 181 ILE A O 1
ATOM 1491 N N . PHE A 1 182 ? -35.5 -15.68 -15.906 1 88.69 182 PHE A N 1
ATOM 1492 C CA . PHE A 1 182 ? -35.344 -15.172 -14.547 1 88.69 182 PHE A CA 1
ATOM 1493 C C . PHE A 1 182 ? -35.219 -13.656 -14.539 1 88.69 182 PHE A C 1
ATOM 1495 O O . PHE A 1 182 ? -34.344 -13.086 -15.172 1 88.69 182 PHE A O 1
ATOM 1502 N N . TRP A 1 183 ? -36.094 -12.961 -13.852 1 83.62 183 TRP A N 1
ATOM 1503 C CA . TRP A 1 183 ? -36.25 -11.516 -13.719 1 83.62 183 TRP A CA 1
ATOM 1504 C C . TRP A 1 183 ? -36.5 -10.875 -15.078 1 83.62 183 TRP A C 1
ATOM 1506 O O . TRP A 1 183 ? -36.094 -9.742 -15.328 1 83.62 183 TRP A O 1
ATOM 1516 N N . GLY A 1 184 ? -36.969 -11.617 -16.047 1 87 184 GLY A N 1
ATOM 1517 C CA . GLY A 1 184 ? -37.438 -11.102 -17.328 1 87 184 GLY A CA 1
ATOM 1518 C C . GLY A 1 184 ? -36.312 -10.586 -18.203 1 87 184 GLY A C 1
ATOM 1519 O O . GLY A 1 184 ? -36.438 -9.539 -18.844 1 87 184 GLY A O 1
ATOM 1520 N N . GLN A 1 185 ? -35.188 -11.359 -18.359 1 87.56 185 GLN A N 1
ATOM 1521 C CA . GLN A 1 185 ? -34 -10.867 -19.031 1 87.56 185 GLN A CA 1
ATOM 1522 C C . GLN A 1 185 ? -33.875 -11.453 -20.422 1 87.56 185 GLN A C 1
ATOM 1524 O O . GLN A 1 185 ? -32.781 -11.453 -21.016 1 87.56 185 GLN A O 1
ATOM 1529 N N . ASP A 1 186 ? -34.906 -11.914 -20.984 1 91.81 186 ASP A N 1
ATOM 1530 C CA . ASP A 1 186 ? -34.844 -12.461 -22.328 1 91.81 186 ASP A CA 1
ATOM 1531 C C . ASP A 1 186 ? -34.406 -11.391 -23.344 1 91.81 186 ASP A C 1
ATOM 1533 O O . ASP A 1 186 ? -34.906 -10.266 -23.297 1 91.81 186 ASP A O 1
ATOM 1537 N N . TYR A 1 187 ? -33.531 -11.812 -24.25 1 93.75 187 TYR A N 1
ATOM 1538 C CA . TYR A 1 187 ? -33.094 -10.961 -25.344 1 93.75 187 TYR A CA 1
ATOM 1539 C C . TYR A 1 187 ? -33.844 -11.305 -26.641 1 93.75 187 TYR A C 1
ATOM 1541 O O . TYR A 1 187 ? -34.312 -12.438 -26.812 1 93.75 187 TYR A O 1
ATOM 1549 N N . GLU A 1 188 ? -33.906 -10.281 -27.484 1 94.19 188 GLU A N 1
ATOM 1550 C CA . GLU A 1 188 ? -34.5 -10.5 -28.812 1 94.19 188 GLU A CA 1
ATOM 1551 C C . GLU A 1 188 ? -33.406 -10.742 -29.859 1 94.19 188 GLU A C 1
ATOM 1553 O O . GLU A 1 188 ? -33.688 -11.367 -30.891 1 94.19 188 GLU A O 1
ATOM 1558 N N . ASP A 1 189 ? -32.312 -10.258 -29.609 1 94.31 189 ASP A N 1
ATOM 1559 C CA . ASP A 1 189 ? -31.172 -10.344 -30.531 1 94.31 189 ASP A CA 1
ATOM 1560 C C . ASP A 1 189 ? -29.844 -10.312 -29.766 1 94.31 189 ASP A C 1
ATOM 1562 O O . ASP A 1 189 ? -29.75 -9.711 -28.703 1 94.31 189 ASP A O 1
ATOM 1566 N N . PHE A 1 190 ? -28.859 -10.977 -30.469 1 95.44 190 PHE A N 1
ATOM 1567 C CA . PHE A 1 190 ? -27.547 -11.047 -29.812 1 95.44 190 PHE A CA 1
ATOM 1568 C C . PHE A 1 190 ? -26.938 -9.656 -29.688 1 95.44 190 PHE A C 1
ATOM 1570 O O . PHE A 1 190 ? -26.141 -9.398 -28.781 1 95.44 190 PHE A O 1
ATOM 1577 N N . ASP A 1 191 ? -27.266 -8.68 -30.5 1 93 191 ASP A N 1
ATOM 1578 C CA . ASP A 1 191 ? -26.734 -7.324 -30.469 1 93 191 ASP A CA 1
ATOM 1579 C C . ASP A 1 191 ? -27.109 -6.609 -29.172 1 93 191 ASP A C 1
ATOM 1581 O O . ASP A 1 191 ? -26.5 -5.598 -28.812 1 93 191 ASP A O 1
ATOM 1585 N N . GLN A 1 192 ? -28.141 -7.199 -28.531 1 92.88 192 GLN A N 1
ATOM 1586 C CA . GLN A 1 192 ? -28.594 -6.609 -27.281 1 92.88 192 GLN A CA 1
ATOM 1587 C C . GLN A 1 192 ? -27.703 -7.027 -26.109 1 92.88 192 GLN A C 1
ATOM 1589 O O . GLN A 1 192 ? -27.766 -6.43 -25.031 1 92.88 192 GLN A O 1
ATOM 1594 N N . ILE A 1 193 ? -26.891 -8.023 -26.297 1 92.69 193 ILE A N 1
ATOM 1595 C CA . ILE A 1 193 ? -26.031 -8.555 -25.234 1 92.69 193 ILE A CA 1
ATOM 1596 C C . ILE A 1 193 ? -24.781 -7.691 -25.094 1 92.69 193 ILE A C 1
ATOM 1598 O O . ILE A 1 193 ? -24.062 -7.473 -26.062 1 92.69 193 ILE A O 1
ATOM 1602 N N . LYS A 1 194 ? -24.531 -7.203 -23.844 1 89.19 194 LYS A N 1
ATOM 1603 C CA . LYS A 1 194 ? -23.359 -6.406 -23.5 1 89.19 194 LYS A CA 1
ATOM 1604 C C . LYS A 1 194 ? -22.516 -7.098 -22.438 1 89.19 194 LYS A C 1
ATOM 1606 O O . LYS A 1 194 ? -23.016 -7.953 -21.703 1 89.19 194 LYS A O 1
ATOM 1611 N N . PRO A 1 195 ? -21.203 -6.781 -22.422 1 89.25 195 PRO A N 1
ATOM 1612 C CA . PRO A 1 195 ? -20.391 -7.289 -21.312 1 89.25 195 PRO A CA 1
ATOM 1613 C C . PRO A 1 195 ? -20.969 -6.91 -19.938 1 89.25 195 PRO A C 1
ATOM 1615 O O . PRO A 1 195 ? -21.484 -5.801 -19.781 1 89.25 195 PRO A O 1
ATOM 1618 N N . PRO A 1 196 ? -20.828 -7.859 -19 1 84.94 196 PRO A N 1
ATOM 1619 C CA . PRO A 1 196 ? -21.391 -7.566 -17.688 1 84.94 196 PRO A CA 1
ATOM 1620 C C . PRO A 1 196 ? -20.641 -6.461 -16.953 1 84.94 196 PRO A C 1
ATOM 1622 O O . PRO A 1 196 ? -19.422 -6.332 -17.109 1 84.94 196 PRO A O 1
ATOM 1625 N N . VAL A 1 197 ? -21.312 -5.613 -16.125 1 73.88 197 VAL A N 1
ATOM 1626 C CA . VAL A 1 197 ? -20.703 -4.484 -15.422 1 73.88 197 VAL A CA 1
ATOM 1627 C C . VAL A 1 197 ? -20.609 -4.793 -13.93 1 73.88 197 VAL A C 1
ATOM 1629 O O . VAL A 1 197 ? -19.844 -4.152 -13.203 1 73.88 197 VAL A O 1
ATOM 1632 N N . ASN A 1 198 ? -20.953 -5.812 -13.461 1 60.06 198 ASN A N 1
ATOM 1633 C CA . ASN A 1 198 ? -20.875 -6.328 -12.102 1 60.06 198 ASN A CA 1
ATOM 1634 C C . ASN A 1 198 ? -21.297 -5.27 -11.078 1 60.06 198 ASN A C 1
ATOM 1636 O O . ASN A 1 198 ? -20.781 -5.246 -9.961 1 60.06 198 ASN A O 1
ATOM 1640 N N . THR A 1 199 ? -21.719 -4.094 -11.289 1 55.94 199 THR A N 1
ATOM 1641 C CA . THR A 1 199 ? -22.094 -3.137 -10.25 1 55.94 199 THR A CA 1
ATOM 1642 C C . THR A 1 199 ? -23.312 -2.334 -10.68 1 55.94 199 THR A C 1
ATOM 1644 O O . THR A 1 199 ? -23.594 -2.213 -11.875 1 55.94 199 THR A O 1
ATOM 1647 N N . ILE A 1 200 ? -24.219 -2.219 -9.773 1 48.59 200 ILE A N 1
ATOM 1648 C CA . ILE A 1 200 ? -25.281 -1.266 -10.086 1 48.59 200 ILE A CA 1
ATOM 1649 C C . ILE A 1 200 ? -24.703 0.145 -10.164 1 48.59 200 ILE A C 1
ATOM 1651 O O . ILE A 1 200 ? -24.906 0.857 -11.148 1 48.59 200 ILE A O 1
ATOM 1655 N N . GLU A 1 201 ? -24.438 0.812 -8.875 1 49.25 201 GLU A N 1
ATOM 1656 C CA . GLU A 1 201 ? -24.094 2.23 -8.836 1 49.25 201 GLU A CA 1
ATOM 1657 C C . GLU A 1 201 ? -22.703 2.447 -8.25 1 49.25 201 GLU A C 1
ATOM 1659 O O . GLU A 1 201 ? -22.453 2.08 -7.102 1 49.25 201 GLU A O 1
ATOM 1664 N N . VAL A 1 202 ? -21.625 2.461 -9.039 1 46.62 202 VAL A N 1
ATOM 1665 C CA . VAL A 1 202 ? -20.266 2.754 -8.625 1 46.62 202 VAL A CA 1
ATOM 1666 C C . VAL A 1 202 ? -20.281 3.727 -7.445 1 46.62 202 VAL A C 1
ATOM 1668 O O . VAL A 1 202 ? -19.516 3.564 -6.484 1 46.62 202 VAL A O 1
ATOM 1671 N N . SER A 1 203 ? -20.797 4.793 -7.637 1 45.56 203 SER A N 1
ATOM 1672 C CA . SER A 1 203 ? -20.797 5.934 -6.727 1 45.56 203 SER A CA 1
ATOM 1673 C C . SER A 1 203 ? -21.906 5.832 -5.699 1 45.56 203 SER A C 1
ATOM 1675 O O . SER A 1 203 ? -22.203 6.801 -4.988 1 45.56 203 SER A O 1
ATOM 1677 N N . ALA A 1 204 ? -22.312 4.574 -5.754 1 47.59 204 ALA A N 1
ATOM 1678 C CA . ALA A 1 204 ? -23.422 4.52 -4.805 1 47.59 204 ALA A CA 1
ATOM 1679 C C . ALA A 1 204 ? -22.906 4.445 -3.367 1 47.59 204 ALA A C 1
ATOM 1681 O O . ALA A 1 204 ? -21.797 3.99 -3.125 1 47.59 204 ALA A O 1
ATOM 1682 N N . TRP A 1 205 ? -23.516 5.16 -2.582 1 47.12 205 TRP A N 1
ATOM 1683 C CA . TRP A 1 205 ? -23.281 5.195 -1.143 1 47.12 205 TRP A CA 1
ATOM 1684 C C . TRP A 1 205 ? -23 3.795 -0.604 1 47.12 205 TRP A C 1
ATOM 1686 O O . TRP A 1 205 ? -22.234 3.633 0.346 1 47.12 205 TRP A O 1
ATOM 1696 N N . GLN A 1 206 ? -23.562 2.871 -1.292 1 46.75 206 GLN A N 1
ATOM 1697 C CA . GLN A 1 206 ? -23.438 1.522 -0.748 1 46.75 206 GLN A CA 1
ATOM 1698 C C . GLN A 1 206 ? -22.531 0.661 -1.613 1 46.75 206 GLN A C 1
ATOM 1700 O O . GLN A 1 206 ? -22.703 0.582 -2.83 1 46.75 206 GLN A O 1
ATOM 1705 N N . ASP A 1 207 ? -21.25 0.524 -1.247 1 51.5 207 ASP A N 1
ATOM 1706 C CA . ASP A 1 207 ? -20.438 -0.501 -1.875 1 51.5 207 ASP A CA 1
ATOM 1707 C C . ASP A 1 207 ? -21 -1.896 -1.616 1 51.5 207 ASP A C 1
ATOM 1709 O O . ASP A 1 207 ? -21.109 -2.32 -0.465 1 51.5 207 ASP A O 1
ATOM 1713 N N . MET A 1 208 ? -21.922 -2.352 -2.393 1 53.03 208 MET A N 1
ATOM 1714 C CA . MET A 1 208 ? -22.422 -3.715 -2.229 1 53.03 208 MET A CA 1
ATOM 1715 C C . MET A 1 208 ? -21.812 -4.648 -3.268 1 53.03 208 MET A C 1
ATOM 1717 O O . MET A 1 208 ? -21.766 -4.32 -4.457 1 53.03 208 MET A O 1
ATOM 1721 N N . PRO A 1 209 ? -21.047 -5.523 -2.783 1 55.19 209 PRO A N 1
ATOM 1722 C CA . PRO A 1 209 ? -20.688 -6.539 -3.773 1 55.19 209 PRO A CA 1
ATOM 1723 C C . PRO A 1 209 ? -21.906 -7.18 -4.438 1 55.19 209 PRO A C 1
ATOM 1725 O O . PRO A 1 209 ? -22.781 -7.711 -3.748 1 55.19 209 PRO A O 1
ATOM 1728 N N . VAL A 1 210 ? -22.438 -6.555 -5.617 1 57.97 210 VAL A N 1
ATOM 1729 C CA . VAL A 1 210 ? -23.703 -7.055 -6.133 1 57.97 210 VAL A CA 1
ATOM 1730 C C . VAL A 1 210 ? -23.438 -8.016 -7.289 1 57.97 210 VAL A C 1
ATOM 1732 O O . VAL A 1 210 ? -22.516 -7.812 -8.078 1 57.97 210 VAL A O 1
ATOM 1735 N N . TYR A 1 211 ? -24 -9.188 -7.074 1 64 211 TYR A N 1
ATOM 1736 C CA . TYR A 1 211 ? -24 -10.305 -8 1 64 211 TYR A CA 1
ATOM 1737 C C . TYR A 1 211 ? -25.328 -10.398 -8.75 1 64 211 TYR A C 1
ATOM 1739 O O . TYR A 1 211 ? -25.984 -11.438 -8.75 1 64 211 TYR A O 1
ATOM 1747 N N . PHE A 1 212 ? -25.672 -9.289 -9.531 1 67.75 212 PHE A N 1
ATOM 1748 C CA . PHE A 1 212 ? -27.016 -9.203 -10.086 1 67.75 212 PHE A CA 1
ATOM 1749 C C . PHE A 1 212 ? -27.047 -9.727 -11.516 1 67.75 212 PHE A C 1
ATOM 1751 O O . PHE A 1 212 ? -28.109 -10.023 -12.055 1 67.75 212 PHE A O 1
ATOM 1758 N N . GLU A 1 213 ? -25.969 -9.992 -11.977 1 80.88 213 GLU A N 1
ATOM 1759 C CA . GLU A 1 213 ? -25.969 -10.359 -13.391 1 80.88 213 GLU A CA 1
ATOM 1760 C C . GLU A 1 213 ? -26.047 -11.867 -13.578 1 80.88 213 GLU A C 1
ATOM 1762 O O . GLU A 1 213 ? -25.656 -12.625 -12.68 1 80.88 213 GLU A O 1
ATOM 1767 N N . ASN A 1 214 ? -26.594 -12.227 -14.758 1 89.81 214 ASN A N 1
ATOM 1768 C CA . ASN A 1 214 ? -26.75 -13.641 -15.086 1 89.81 214 ASN A CA 1
ATOM 1769 C C . ASN A 1 214 ? -25.406 -14.367 -15.047 1 89.81 214 ASN A C 1
ATOM 1771 O O . ASN A 1 214 ? -24.469 -14 -15.758 1 89.81 214 ASN A O 1
ATOM 1775 N N . PRO A 1 215 ? -25.312 -15.523 -14.211 1 92.69 215 PRO A N 1
ATOM 1776 C CA . PRO A 1 215 ? -24.031 -16.219 -14.062 1 92.69 215 PRO A CA 1
ATOM 1777 C C . PRO A 1 215 ? -23.531 -16.828 -15.375 1 92.69 215 PRO A C 1
ATOM 1779 O O . PRO A 1 215 ? -22.328 -16.922 -15.594 1 92.69 215 PRO A O 1
ATOM 1782 N N . THR A 1 216 ? -24.438 -17.266 -16.25 1 95.56 216 THR A N 1
ATOM 1783 C CA . THR A 1 216 ? -24.047 -17.781 -17.547 1 95.56 216 THR A CA 1
ATOM 1784 C C . THR A 1 216 ? -23.328 -16.703 -18.359 1 95.56 216 THR A C 1
ATOM 1786 O O . THR A 1 216 ? -22.281 -16.953 -18.953 1 95.56 216 THR A O 1
ATOM 1789 N N . LEU A 1 217 ? -23.953 -15.531 -18.391 1 93.81 217 LEU A N 1
ATOM 1790 C CA . LEU A 1 217 ? -23.359 -14.414 -19.109 1 93.81 217 LEU A CA 1
ATOM 1791 C C . LEU A 1 217 ? -21.984 -14.062 -18.547 1 93.81 217 LEU A C 1
ATOM 1793 O O . LEU A 1 217 ? -21.047 -13.82 -19.297 1 93.81 217 LEU A O 1
ATOM 1797 N N . ARG A 1 218 ? -21.844 -14.125 -17.281 1 92.31 218 ARG A N 1
ATOM 1798 C CA . ARG A 1 218 ? -20.594 -13.766 -16.625 1 92.31 218 ARG A CA 1
ATOM 1799 C C . ARG A 1 218 ? -19.5 -14.781 -16.938 1 92.31 218 ARG A C 1
ATOM 1801 O O . ARG A 1 218 ? -18.359 -14.414 -17.172 1 92.31 218 ARG A O 1
ATOM 1808 N N . LEU A 1 219 ? -19.812 -16.047 -16.859 1 93.88 219 LEU A N 1
ATOM 1809 C CA . LEU A 1 219 ? -18.828 -17.078 -17.156 1 93.88 219 LEU A CA 1
ATOM 1810 C C . LEU A 1 219 ? -18.359 -16.984 -18.609 1 93.88 219 LEU A C 1
ATOM 1812 O O . LEU A 1 219 ? -17.172 -17.125 -18.891 1 93.88 219 LEU A O 1
ATOM 1816 N N . GLU A 1 220 ? -19.344 -16.719 -19.5 1 95.31 220 GLU A N 1
ATOM 1817 C CA . GLU A 1 220 ? -18.969 -16.578 -20.906 1 95.31 220 GLU A CA 1
ATOM 1818 C C . GLU A 1 220 ? -18.062 -15.375 -21.125 1 95.31 220 GLU A C 1
ATOM 1820 O O . GLU A 1 220 ? -17.172 -15.406 -21.984 1 95.31 220 GLU A O 1
ATOM 1825 N N . PHE A 1 221 ? -18.328 -14.383 -20.406 1 93.94 221 PHE A N 1
ATOM 1826 C CA . PHE A 1 221 ? -17.469 -13.219 -20.531 1 93.94 221 PHE A CA 1
ATOM 1827 C C . PHE A 1 221 ? -16.062 -13.531 -20.047 1 93.94 221 PHE A C 1
ATOM 1829 O O . PHE A 1 221 ? -15.078 -13.031 -20.594 1 93.94 221 PHE A O 1
ATOM 1836 N N . GLU A 1 222 ? -15.93 -14.336 -18.984 1 93.19 222 GLU A N 1
ATOM 1837 C CA . GLU A 1 222 ? -14.609 -14.797 -18.562 1 93.19 222 GLU A CA 1
ATOM 1838 C C . GLU A 1 222 ? -13.93 -15.602 -19.672 1 93.19 222 GLU A C 1
ATOM 1840 O O . GLU A 1 222 ? -12.758 -15.367 -19.984 1 93.19 222 GLU A O 1
ATOM 1845 N N . ARG A 1 223 ? -14.648 -16.531 -20.234 1 95.75 223 ARG A N 1
ATOM 1846 C CA . ARG A 1 223 ? -14.117 -17.359 -21.312 1 95.75 223 ARG A CA 1
ATOM 1847 C C . ARG A 1 223 ? -13.703 -16.516 -22.5 1 95.75 223 ARG A C 1
ATOM 1849 O O . ARG A 1 223 ? -12.633 -16.719 -23.078 1 95.75 223 ARG A O 1
ATOM 1856 N N . PHE A 1 224 ? -14.57 -15.594 -22.844 1 96.19 224 PHE A N 1
ATOM 1857 C CA . PHE A 1 224 ? -14.305 -14.68 -23.938 1 96.19 224 PHE A CA 1
ATOM 1858 C C . PHE A 1 224 ? -13.039 -13.867 -23.672 1 96.19 224 PHE A C 1
ATOM 1860 O O . PHE A 1 224 ? -12.188 -13.742 -24.562 1 96.19 224 PHE A O 1
ATOM 1867 N N . SER A 1 225 ? -12.953 -13.281 -22.453 1 94.44 225 SER A N 1
ATOM 1868 C CA . SER A 1 225 ? -11.789 -12.484 -22.094 1 94.44 225 SER A CA 1
ATOM 1869 C C . SER A 1 225 ? -10.508 -13.297 -22.172 1 94.44 225 SER A C 1
ATOM 1871 O O . SER A 1 225 ? -9.5 -12.828 -22.688 1 94.44 225 SER A O 1
ATOM 1873 N N . SER A 1 226 ? -10.555 -14.5 -21.672 1 94.38 226 SER A N 1
ATOM 1874 C CA . SER A 1 226 ? -9.414 -15.406 -21.781 1 94.38 226 SER A CA 1
ATOM 1875 C C . SER A 1 226 ? -9.039 -15.656 -23.234 1 94.38 226 SER A C 1
ATOM 1877 O O . SER A 1 226 ? -7.867 -15.531 -23.609 1 94.38 226 SER A O 1
ATOM 1879 N N . ARG A 1 227 ? -9.984 -15.969 -24.062 1 96 227 ARG A N 1
ATOM 1880 C CA . ARG A 1 227 ? -9.742 -16.266 -25.469 1 96 227 ARG A CA 1
ATOM 1881 C C . ARG A 1 227 ? -9.156 -15.055 -26.188 1 96 227 ARG A C 1
ATOM 1883 O O . ARG A 1 227 ? -8.305 -15.195 -27.062 1 96 227 ARG A O 1
ATOM 1890 N N . SER A 1 228 ? -9.68 -13.922 -25.859 1 96.44 228 SER A N 1
ATOM 1891 C CA . SER A 1 228 ? -9.18 -12.688 -26.469 1 96.44 228 SER A CA 1
ATOM 1892 C C . SER A 1 228 ? -7.684 -12.516 -26.219 1 96.44 228 SER A C 1
ATOM 1894 O O . SER A 1 228 ? -6.93 -12.195 -27.141 1 96.44 228 SER A O 1
ATOM 1896 N N . GLN A 1 229 ? -7.25 -12.75 -25.062 1 95.12 229 GLN A N 1
ATOM 1897 C CA . GLN A 1 229 ? -5.844 -12.625 -24.703 1 95.12 229 GLN A CA 1
ATOM 1898 C C . GLN A 1 229 ? -5 -13.695 -25.406 1 95.12 229 GLN A C 1
ATOM 1900 O O . GLN A 1 229 ? -3.887 -13.422 -25.844 1 95.12 229 GLN A O 1
ATOM 1905 N N . ILE A 1 230 ? -5.547 -14.883 -25.469 1 96.31 230 ILE A N 1
ATOM 1906 C CA . ILE A 1 230 ? -4.855 -16 -26.094 1 96.31 230 ILE A CA 1
ATOM 1907 C C . ILE A 1 230 ? -4.68 -15.727 -27.594 1 96.31 230 ILE A C 1
ATOM 1909 O O . ILE A 1 230 ? -3.605 -15.961 -28.156 1 96.31 230 ILE A O 1
ATOM 1913 N N . GLU A 1 231 ? -5.77 -15.219 -28.219 1 97.56 231 GLU A N 1
ATOM 1914 C CA . GLU A 1 231 ? -5.676 -14.859 -29.625 1 97.56 231 GLU A CA 1
ATOM 1915 C C . GLU A 1 231 ? -4.578 -13.828 -29.859 1 97.56 231 GLU A C 1
ATOM 1917 O O . GLU A 1 231 ? -3.793 -13.953 -30.812 1 97.56 231 GLU A O 1
ATOM 1922 N N . TYR A 1 232 ? -4.57 -12.859 -29.016 1 97.88 232 TYR A N 1
ATOM 1923 C CA . TYR A 1 232 ? -3.559 -11.82 -29.109 1 97.88 232 TYR A CA 1
ATOM 1924 C C . TYR A 1 232 ? -2.16 -12.398 -28.938 1 97.88 232 TYR A C 1
ATOM 1926 O O . TYR A 1 232 ? -1.251 -12.094 -29.703 1 97.88 232 TYR A O 1
ATOM 1934 N N . GLN A 1 233 ? -1.974 -13.188 -27.938 1 97.25 233 GLN A N 1
ATOM 1935 C CA . GLN A 1 233 ? -0.726 -13.898 -27.672 1 97.25 233 GLN A CA 1
ATOM 1936 C C . GLN A 1 233 ? -0.288 -14.695 -28.891 1 97.25 233 GLN A C 1
ATOM 1938 O O . GLN A 1 233 ? 0.881 -14.656 -29.281 1 97.25 233 GLN A O 1
ATOM 1943 N N . ASN A 1 234 ? -1.207 -15.383 -29.516 1 98.25 234 ASN A N 1
ATOM 1944 C CA . ASN A 1 234 ? -0.903 -16.297 -30.609 1 98.25 234 ASN A CA 1
ATOM 1945 C C . ASN A 1 234 ? -0.436 -15.531 -31.844 1 98.25 234 ASN A C 1
ATOM 1947 O O . ASN A 1 234 ? 0.371 -16.047 -32.625 1 98.25 234 ASN A O 1
ATOM 1951 N N . ILE A 1 235 ? -0.913 -14.297 -32.031 1 98.5 235 ILE A N 1
ATOM 1952 C CA . ILE A 1 235 ? -0.425 -13.461 -33.125 1 98.5 235 ILE A CA 1
ATOM 1953 C C . ILE A 1 235 ? 1.092 -13.32 -33.031 1 98.5 235 ILE A C 1
ATOM 1955 O O . IL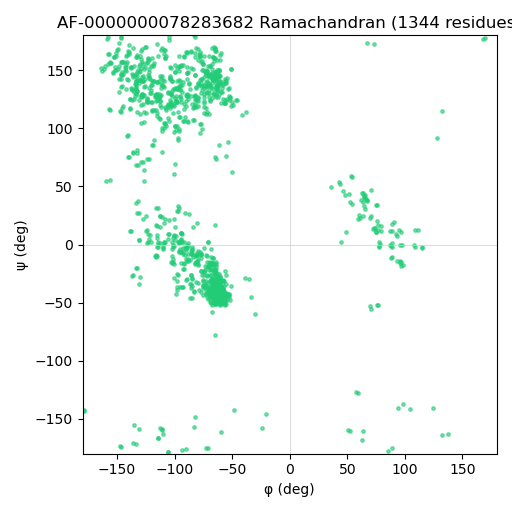E A 1 235 ? 1.806 -13.547 -34 1 98.5 235 ILE A O 1
ATOM 1959 N N . GLN A 1 236 ? 1.563 -13.023 -31.891 1 98.69 236 GLN A N 1
ATOM 1960 C CA . GLN A 1 236 ? 2.992 -12.812 -31.672 1 98.69 236 GLN A CA 1
ATOM 1961 C C . GLN A 1 236 ? 3.756 -14.133 -31.719 1 98.69 236 GLN A C 1
ATOM 1963 O O . GLN A 1 236 ? 4.832 -14.219 -32.312 1 98.69 236 GLN A O 1
ATOM 1968 N N . ALA A 1 237 ? 3.197 -15.156 -31.094 1 98.69 237 ALA A N 1
ATOM 1969 C CA . ALA A 1 237 ? 3.836 -16.469 -31.062 1 98.69 237 ALA A CA 1
ATOM 1970 C C . ALA A 1 237 ? 4.039 -17.016 -32.469 1 98.69 237 ALA A C 1
ATOM 1972 O O . ALA A 1 237 ? 5.121 -17.5 -32.812 1 98.69 237 ALA A O 1
ATOM 1973 N N . ASP A 1 238 ? 3.027 -16.906 -33.281 1 98.62 238 ASP A N 1
ATOM 1974 C CA . ASP A 1 238 ? 3.092 -17.391 -34.656 1 98.62 238 ASP A CA 1
ATOM 1975 C C . ASP A 1 238 ? 4.199 -16.688 -35.438 1 98.62 238 ASP A C 1
ATOM 1977 O O . ASP A 1 238 ? 4.934 -17.312 -36.219 1 98.62 238 ASP A O 1
ATOM 1981 N N . ILE A 1 239 ? 4.266 -15.438 -35.219 1 98.75 239 ILE A N 1
ATOM 1982 C CA . ILE A 1 239 ? 5.285 -14.656 -35.906 1 98.75 239 ILE A CA 1
ATOM 1983 C C . ILE A 1 239 ? 6.672 -15.109 -35.469 1 98.75 239 ILE A C 1
ATOM 1985 O O . ILE A 1 239 ? 7.543 -15.375 -36.312 1 98.75 239 ILE A O 1
ATOM 1989 N N . LEU A 1 240 ? 6.898 -15.18 -34.188 1 98.81 240 LEU A N 1
ATOM 1990 C CA . LEU A 1 240 ? 8.203 -15.594 -33.688 1 98.81 240 LEU A CA 1
ATOM 1991 C C . LEU A 1 240 ? 8.57 -16.984 -34.188 1 98.81 240 LEU A C 1
ATOM 1993 O O . LEU A 1 240 ? 9.695 -17.203 -34.656 1 98.81 240 LEU A O 1
ATOM 1997 N N . HIS A 1 241 ? 7.672 -17.938 -34.312 1 98.38 241 HIS A N 1
ATOM 1998 C CA . HIS A 1 241 ? 7.926 -19.312 -34.719 1 98.38 241 HIS A CA 1
ATOM 1999 C C . HIS A 1 241 ? 8.336 -19.375 -36.188 1 98.38 241 HIS A C 1
ATOM 2001 O O . HIS A 1 241 ? 9 -20.312 -36.625 1 98.38 241 HIS A O 1
ATOM 2007 N N . ARG A 1 242 ? 7.98 -18.359 -36.906 1 98.25 242 ARG A N 1
ATOM 2008 C CA . ARG A 1 242 ? 8.375 -18.312 -38.281 1 98.25 242 ARG A CA 1
ATOM 2009 C C . ARG A 1 242 ? 9.859 -17.969 -38.438 1 98.25 242 ARG A C 1
ATOM 2011 O O . ARG A 1 242 ? 10.484 -18.312 -39.438 1 98.25 242 ARG A O 1
ATOM 2018 N N . TYR A 1 243 ? 10.359 -17.328 -37.406 1 98.31 243 TYR A N 1
ATOM 2019 C CA . TYR A 1 243 ? 11.695 -16.766 -37.594 1 98.31 243 TYR A CA 1
ATOM 2020 C C . TYR A 1 243 ? 12.695 -17.438 -36.656 1 98.31 243 TYR A C 1
ATOM 2022 O O . TYR A 1 243 ? 13.906 -17.203 -36.781 1 98.31 243 TYR A O 1
ATOM 2030 N N . THR A 1 244 ? 12.211 -18.25 -35.688 1 98 244 THR A N 1
ATOM 2031 C CA . THR A 1 244 ? 13.156 -18.812 -34.719 1 98 244 THR A CA 1
ATOM 2032 C C . THR A 1 244 ? 12.766 -20.234 -34.344 1 98 244 THR A C 1
ATOM 2034 O O . THR A 1 244 ? 11.586 -20.594 -34.406 1 98 244 THR A O 1
ATOM 2037 N N . ASP A 1 245 ? 13.734 -21.031 -33.969 1 97.38 245 ASP A N 1
ATOM 2038 C CA . ASP A 1 245 ? 13.516 -22.359 -33.406 1 97.38 245 ASP A CA 1
ATOM 2039 C C . ASP A 1 245 ? 13.68 -22.344 -31.891 1 97.38 245 ASP A C 1
ATOM 2041 O O . ASP A 1 245 ? 13.484 -23.375 -31.234 1 97.38 245 ASP A O 1
ATOM 2045 N N . TYR A 1 246 ? 14.047 -21.219 -31.328 1 97.81 246 TYR A N 1
ATOM 2046 C CA . TYR A 1 246 ? 14.148 -21.094 -29.891 1 97.81 246 TYR A CA 1
ATOM 2047 C C . TYR A 1 246 ? 12.773 -21.141 -29.234 1 97.81 246 TYR A C 1
ATOM 2049 O O . TYR A 1 246 ? 11.773 -20.797 -29.875 1 97.81 246 TYR A O 1
ATOM 2057 N N . PRO A 1 247 ? 12.703 -21.562 -27.984 1 97.88 247 PRO A N 1
ATOM 2058 C CA . PRO A 1 247 ? 11.406 -21.578 -27.297 1 97.88 247 PRO A CA 1
ATOM 2059 C C . PRO A 1 247 ? 10.766 -20.203 -27.188 1 97.88 247 PRO A C 1
ATOM 2061 O O . PRO A 1 247 ? 11.461 -19.219 -26.969 1 97.88 247 PRO A O 1
ATOM 2064 N N . VAL A 1 248 ? 9.492 -20.172 -27.406 1 98.44 248 VAL A N 1
ATOM 2065 C CA . VAL A 1 248 ? 8.672 -18.969 -27.266 1 98.44 248 VAL A CA 1
ATOM 2066 C C . VAL A 1 248 ? 7.652 -19.156 -26.156 1 98.44 248 VAL A C 1
ATOM 2068 O O . VAL A 1 248 ? 6.957 -20.172 -26.109 1 98.44 248 VAL A O 1
ATOM 2071 N N . THR A 1 249 ? 7.586 -18.234 -25.203 1 97.56 249 THR A N 1
ATOM 2072 C CA . THR A 1 249 ? 6.59 -18.25 -24.141 1 97.56 249 THR A CA 1
ATOM 2073 C C . THR A 1 249 ? 6.211 -16.828 -23.734 1 97.56 249 THR A C 1
ATOM 2075 O O . THR A 1 249 ? 6.43 -15.891 -24.5 1 97.56 249 THR A O 1
ATOM 2078 N N . THR A 1 250 ? 5.43 -16.641 -22.703 1 96.31 250 THR A N 1
ATOM 2079 C CA . THR A 1 250 ? 5.117 -15.375 -22.047 1 96.31 250 THR A CA 1
ATOM 2080 C C . THR A 1 250 ? 5.418 -15.445 -20.547 1 96.31 250 THR A C 1
ATOM 2082 O O . THR A 1 250 ? 5.895 -16.469 -20.062 1 96.31 250 THR A O 1
ATOM 2085 N N . ASN A 1 251 ? 5.367 -14.312 -19.906 1 95.88 251 ASN A N 1
ATOM 2086 C CA . ASN A 1 251 ? 5.43 -14.242 -18.453 1 95.88 251 ASN A CA 1
ATOM 2087 C C . ASN A 1 251 ? 4.035 -14.148 -17.828 1 95.88 251 ASN A C 1
ATOM 2089 O O . ASN A 1 251 ? 3.516 -13.047 -17.625 1 95.88 251 ASN A O 1
ATOM 2093 N N . GLY A 1 252 ? 3.535 -15.359 -17.531 1 91.88 252 GLY A N 1
ATOM 2094 C CA . GLY A 1 252 ? 2.223 -15.375 -16.906 1 91.88 252 GLY A CA 1
ATOM 2095 C C . GLY A 1 252 ? 2.258 -15.008 -15.438 1 91.88 252 GLY A C 1
ATOM 2096 O O . GLY A 1 252 ? 3.332 -14.922 -14.844 1 91.88 252 GLY A O 1
ATOM 2097 N N . THR A 1 253 ? 1.14 -14.555 -14.961 1 80.62 253 THR A N 1
ATOM 2098 C CA . THR A 1 253 ? 1.058 -14.305 -13.523 1 80.62 253 THR A CA 1
ATOM 2099 C C . THR A 1 253 ? 0.659 -15.57 -12.773 1 80.62 253 THR A C 1
ATOM 2101 O O . THR A 1 253 ? -0.028 -16.438 -13.32 1 80.62 253 THR A O 1
ATOM 2104 N N . GLY A 1 254 ? 1.407 -15.805 -11.68 1 64.25 254 GLY A N 1
ATOM 2105 C CA . GLY A 1 254 ? 1.2 -17.031 -10.914 1 64.25 254 GLY A CA 1
ATOM 2106 C C . GLY A 1 254 ? -0.159 -17.656 -11.156 1 64.25 254 GLY A C 1
ATOM 2107 O O . GLY A 1 254 ? -0.702 -17.578 -12.258 1 64.25 254 GLY A O 1
ATOM 2108 N N . LEU A 1 255 ? -0.75 -18.234 -10.25 1 60.94 255 LEU A N 1
ATOM 2109 C CA . LEU A 1 255 ? -1.888 -19.109 -10.469 1 60.94 255 LEU A CA 1
ATOM 2110 C C . LEU A 1 255 ? -3.031 -18.375 -11.148 1 60.94 255 LEU A C 1
ATOM 2112 O O . LEU A 1 255 ? -2.877 -17.219 -11.555 1 60.94 255 LEU A O 1
ATOM 2116 N N . ALA A 1 256 ? -4.285 -18.875 -11.094 1 55.38 256 ALA A N 1
ATOM 2117 C CA . ALA A 1 256 ? -5.582 -18.719 -11.75 1 55.38 256 ALA A CA 1
ATOM 2118 C C . ALA A 1 256 ? -6.16 -17.328 -11.492 1 55.38 256 ALA A C 1
ATOM 2120 O O . ALA A 1 256 ? -7.355 -17.109 -11.688 1 55.38 256 ALA A O 1
ATOM 2121 N N . THR A 1 257 ? -5.211 -16.359 -11.016 1 54.22 257 THR A N 1
ATOM 2122 C CA . THR A 1 257 ? -5.914 -15.234 -10.414 1 54.22 257 THR A CA 1
ATOM 2123 C C . THR A 1 257 ? -6.391 -14.266 -11.492 1 54.22 257 THR A C 1
ATOM 2125 O O . THR A 1 257 ? -7.207 -13.383 -11.227 1 54.22 257 THR A O 1
ATOM 2128 N N . ASN A 1 258 ? -5.875 -14.578 -12.695 1 66.62 258 ASN A N 1
ATOM 2129 C CA . ASN A 1 258 ? -6.293 -13.555 -13.641 1 66.62 258 ASN A CA 1
ATOM 2130 C C . ASN A 1 258 ? -7.312 -14.094 -14.641 1 66.62 258 ASN A C 1
ATOM 2132 O O . ASN A 1 258 ? -8.016 -15.07 -14.352 1 66.62 258 ASN A O 1
ATOM 2136 N N . SER A 1 259 ? -7.633 -13.531 -15.789 1 73.88 259 SER A N 1
ATOM 2137 C CA . SER A 1 259 ? -8.664 -13.805 -16.781 1 73.88 259 SER A CA 1
ATOM 2138 C C . SER A 1 259 ? -8.117 -14.648 -17.938 1 73.88 259 SER A C 1
ATOM 2140 O O . SER A 1 259 ? -8.461 -14.43 -19.094 1 73.88 259 SER A O 1
ATOM 2142 N N . ILE A 1 260 ? -7.031 -15.633 -17.531 1 89.62 260 ILE A N 1
ATOM 2143 C CA . ILE A 1 260 ? -6.523 -16.438 -18.641 1 89.62 260 ILE A CA 1
ATOM 2144 C C . ILE A 1 260 ? -6.523 -17.922 -18.25 1 89.62 260 ILE A C 1
ATOM 2146 O O . ILE A 1 260 ? -6.023 -18.281 -17.188 1 89.62 260 ILE A O 1
ATOM 2150 N N . ASP A 1 261 ? -7.105 -18.766 -19.062 1 92.69 261 ASP A N 1
ATOM 2151 C CA . ASP A 1 261 ? -6.965 -20.219 -18.969 1 92.69 261 ASP A CA 1
ATOM 2152 C C . ASP A 1 261 ? -5.617 -20.672 -19.516 1 92.69 261 ASP A C 1
ATOM 2154 O O . ASP A 1 261 ? -5.461 -20.812 -20.734 1 92.69 261 ASP A O 1
ATOM 2158 N N . TYR A 1 262 ? -4.73 -20.984 -18.688 1 92.38 262 TYR A N 1
ATOM 2159 C CA . TYR A 1 262 ? -3.359 -21.25 -19.109 1 92.38 262 TYR A CA 1
ATOM 2160 C C . TYR A 1 262 ? -3.236 -22.625 -19.734 1 92.38 262 TYR A C 1
ATOM 2162 O O . TYR A 1 262 ? -2.277 -22.906 -20.469 1 92.38 262 TYR A O 1
ATOM 2170 N N . TYR A 1 263 ? -4.176 -23.609 -19.438 1 92.38 263 TYR A N 1
ATOM 2171 C CA . TYR A 1 263 ? -4.18 -24.875 -20.141 1 92.38 263 TYR A CA 1
ATOM 2172 C C . TYR A 1 263 ? -4.375 -24.656 -21.641 1 92.38 263 TYR A C 1
ATOM 2174 O O . TYR A 1 263 ? -3.773 -25.359 -22.453 1 92.38 263 TYR A O 1
ATOM 2182 N N . GLU A 1 264 ? -5.227 -23.656 -21.922 1 92.94 264 GLU A N 1
ATOM 2183 C CA . GLU A 1 264 ? -5.48 -23.328 -23.328 1 92.94 264 GLU A CA 1
ATOM 2184 C C . GLU A 1 264 ? -4.391 -22.406 -23.875 1 92.94 264 GLU A C 1
ATOM 2186 O O . GLU A 1 264 ? -3.957 -22.578 -25.016 1 92.94 264 GLU A O 1
ATOM 2191 N N . SER A 1 265 ? -3.963 -21.484 -23.125 1 93.06 265 SER A N 1
ATOM 2192 C CA . SER A 1 265 ? -3.039 -20.438 -23.562 1 93.06 265 SER A CA 1
ATOM 2193 C C . SER A 1 265 ? -1.707 -21.031 -24 1 93.06 265 SER A C 1
ATOM 2195 O O . SER A 1 265 ? -1.065 -20.5 -24.922 1 93.06 265 SER A O 1
ATOM 2197 N N . THR A 1 266 ? -1.261 -22.094 -23.422 1 92.38 266 THR A N 1
ATOM 2198 C CA . THR A 1 266 ? 0.094 -22.594 -23.656 1 92.38 266 THR A CA 1
ATOM 2199 C C . THR A 1 266 ? 0.13 -23.547 -24.828 1 92.38 266 THR A C 1
ATOM 2201 O O . THR A 1 266 ? 1.194 -24.062 -25.188 1 92.38 266 THR A O 1
ATOM 2204 N N . LYS A 1 267 ? -0.975 -23.844 -25.406 1 93.88 267 LYS A N 1
ATOM 2205 C CA . LYS A 1 267 ? -1.007 -24.75 -26.562 1 93.88 267 LYS A CA 1
ATOM 2206 C C . LYS A 1 267 ? -0.127 -24.234 -27.688 1 93.88 267 LYS A C 1
ATOM 2208 O O . LYS A 1 267 ? 0.543 -25.016 -28.375 1 93.88 267 LYS A O 1
ATOM 2213 N N . ASN A 1 268 ? -0.092 -22.906 -27.828 1 95.19 268 ASN A N 1
ATOM 2214 C CA . ASN A 1 268 ? 0.701 -22.312 -28.906 1 95.19 268 ASN A CA 1
ATOM 2215 C C . ASN A 1 268 ? 2.043 -21.797 -28.391 1 95.19 268 ASN A C 1
ATOM 2217 O O . ASN A 1 268 ? 2.752 -21.094 -29.109 1 95.19 268 ASN A O 1
ATOM 2221 N N . LEU A 1 269 ? 2.389 -22.047 -27.203 1 96.75 269 LEU A N 1
ATOM 2222 C CA . LEU A 1 269 ? 3.676 -21.703 -26.609 1 96.75 269 LEU A CA 1
ATOM 2223 C C . LEU A 1 269 ? 4.531 -22.953 -26.406 1 96.75 269 LEU A C 1
ATOM 2225 O O . LEU A 1 269 ? 4.023 -24.078 -26.438 1 96.75 269 LEU A O 1
ATOM 2229 N N . ASP A 1 270 ? 5.797 -22.781 -26.266 1 96.56 270 ASP A N 1
ATOM 2230 C CA . ASP A 1 270 ? 6.699 -23.922 -26.156 1 96.56 270 ASP A CA 1
ATOM 2231 C C . ASP A 1 270 ? 6.789 -24.406 -24.703 1 96.56 270 ASP A C 1
ATOM 2233 O O . ASP A 1 270 ? 7.086 -25.578 -24.453 1 96.56 270 ASP A O 1
ATOM 2237 N N . CYS A 1 271 ? 6.562 -23.594 -23.75 1 94.56 271 CYS A N 1
ATOM 2238 C CA . CYS A 1 271 ? 6.492 -23.922 -22.328 1 94.56 271 CYS A CA 1
ATOM 2239 C C . CYS A 1 271 ? 5.676 -22.891 -21.578 1 94.56 271 CYS A C 1
ATOM 2241 O O . CYS A 1 271 ? 5.336 -21.828 -22.125 1 94.56 271 CYS A O 1
ATOM 2243 N N . TYR A 1 272 ? 5.277 -23.266 -20.375 1 94.5 272 TYR A N 1
ATOM 2244 C CA . TYR A 1 272 ? 4.629 -22.312 -19.484 1 94.5 272 TYR A CA 1
ATOM 2245 C C . TYR A 1 272 ? 5.66 -21.453 -18.75 1 94.5 272 TYR A C 1
ATOM 2247 O O . TYR A 1 272 ? 6.652 -21.984 -18.25 1 94.5 272 TYR A O 1
ATOM 2255 N N . GLY A 1 273 ? 5.523 -20.141 -18.812 1 95.5 273 GLY A N 1
ATOM 2256 C CA . GLY A 1 273 ? 6.32 -19.203 -18.047 1 95.5 273 GLY A CA 1
ATOM 2257 C C . GLY A 1 273 ? 5.484 -18.328 -17.125 1 95.5 273 GLY A C 1
ATOM 2258 O O . GLY A 1 273 ? 4.395 -17.891 -17.5 1 95.5 273 GLY A O 1
ATOM 2259 N N . PHE A 1 274 ? 5.973 -18.141 -15.93 1 94 274 PHE A N 1
ATOM 2260 C CA . PHE A 1 274 ? 5.211 -17.328 -14.984 1 94 274 PHE A CA 1
ATOM 2261 C C . PHE A 1 274 ? 6.137 -16.625 -13.992 1 94 274 PHE A C 1
ATOM 2263 O O . PHE A 1 274 ? 7.332 -16.922 -13.945 1 94 274 PHE A O 1
ATOM 2270 N N . ASP A 1 275 ? 5.629 -15.656 -13.375 1 93.56 275 ASP A N 1
ATOM 2271 C CA . ASP A 1 275 ? 6.379 -15.008 -12.305 1 93.56 275 ASP A CA 1
ATOM 2272 C C . ASP A 1 275 ? 5.977 -15.562 -10.938 1 93.56 275 ASP A C 1
ATOM 2274 O O . ASP A 1 275 ? 4.875 -16.094 -10.781 1 93.56 275 ASP A O 1
ATOM 2278 N N . TYR A 1 276 ? 6.816 -15.539 -9.961 1 92.56 276 TYR A N 1
ATOM 2279 C CA . TYR A 1 276 ? 6.574 -16.109 -8.641 1 92.56 276 TYR A CA 1
ATOM 2280 C C . TYR A 1 276 ? 7.258 -15.273 -7.559 1 92.56 276 TYR A C 1
ATOM 2282 O O . TYR A 1 276 ? 8.492 -15.195 -7.516 1 92.56 276 TYR A O 1
ATOM 2290 N N . TYR A 1 277 ? 6.477 -14.695 -6.652 1 90 277 TYR A N 1
ATOM 2291 C CA . TYR A 1 277 ? 6.977 -13.82 -5.598 1 90 277 TYR A CA 1
ATOM 2292 C C . TYR A 1 277 ? 6.582 -14.352 -4.223 1 90 277 TYR A C 1
ATOM 2294 O O . TYR A 1 277 ? 5.785 -13.727 -3.518 1 90 277 TYR A O 1
ATOM 2302 N N . PRO A 1 278 ? 7.18 -15.391 -3.734 1 91.31 278 PRO A N 1
ATOM 2303 C CA . PRO A 1 278 ? 6.867 -15.93 -2.41 1 91.31 278 PRO A CA 1
ATOM 2304 C C . PRO A 1 278 ? 7.586 -15.188 -1.284 1 91.31 278 PRO A C 1
ATOM 2306 O O . PRO A 1 278 ? 8.523 -14.43 -1.54 1 91.31 278 PRO A O 1
ATOM 2309 N N . GLY A 1 279 ? 7.086 -15.352 -0.119 1 89.44 279 GLY A N 1
ATOM 2310 C CA . GLY A 1 279 ? 7.855 -14.922 1.04 1 89.44 279 GLY A CA 1
ATOM 2311 C C . GLY A 1 279 ? 9.07 -15.789 1.299 1 89.44 279 GLY A C 1
ATOM 2312 O O . GLY A 1 279 ? 9.008 -17.016 1.185 1 89.44 279 GLY A O 1
ATOM 2313 N N . LEU A 1 280 ? 10.172 -15.211 1.642 1 91.38 280 LEU A N 1
ATOM 2314 C CA . LEU A 1 280 ? 11.406 -15.969 1.799 1 91.38 280 LEU A CA 1
ATOM 2315 C C . LEU A 1 280 ? 11.992 -15.766 3.191 1 91.38 280 LEU A C 1
ATOM 2317 O O . LEU A 1 280 ? 13.164 -16.062 3.424 1 91.38 280 LEU A O 1
ATOM 2321 N N . ARG A 1 281 ? 11.109 -15.164 4.039 1 90.44 281 ARG A N 1
ATOM 2322 C CA . ARG A 1 281 ? 11.547 -15.008 5.422 1 90.44 281 ARG A CA 1
ATOM 2323 C C . ARG A 1 281 ? 10.836 -15.992 6.34 1 90.44 281 ARG A C 1
ATOM 2325 O O . ARG A 1 281 ? 9.641 -15.867 6.594 1 90.44 281 ARG A O 1
ATOM 2332 N N . ASP A 1 282 ? 11.547 -16.984 6.828 1 87.38 282 ASP A N 1
ATOM 2333 C CA . ASP A 1 282 ? 11.102 -17.969 7.809 1 87.38 282 ASP A CA 1
ATOM 2334 C C . ASP A 1 282 ? 9.742 -18.547 7.41 1 87.38 282 ASP A C 1
ATOM 2336 O O . ASP A 1 282 ? 8.836 -18.641 8.242 1 87.38 282 ASP A O 1
ATOM 2340 N N . ALA A 1 283 ? 9.562 -18.844 6.152 1 85.12 283 ALA A N 1
ATOM 2341 C CA . ALA A 1 283 ? 8.32 -19.391 5.625 1 85.12 283 ALA A CA 1
ATOM 2342 C C . ALA A 1 283 ? 8.594 -20.438 4.547 1 85.12 283 ALA A C 1
ATOM 2344 O O . ALA A 1 283 ? 9.633 -20.391 3.873 1 85.12 283 ALA A O 1
ATOM 2345 N N . ALA A 1 284 ? 7.688 -21.328 4.523 1 90 284 ALA A N 1
ATOM 2346 C CA . ALA A 1 284 ? 7.777 -22.297 3.439 1 90 284 ALA A CA 1
ATOM 2347 C C . ALA A 1 284 ? 7.414 -21.656 2.1 1 90 284 ALA A C 1
ATOM 2349 O O . ALA A 1 284 ? 6.477 -20.859 2.018 1 90 284 ALA A O 1
ATOM 2350 N N . VAL A 1 285 ? 8.18 -21.953 1.118 1 90.62 285 VAL A N 1
ATOM 2351 C CA . VAL A 1 285 ? 7.848 -21.562 -0.247 1 90.62 285 VAL A CA 1
ATOM 2352 C C . VAL A 1 285 ? 6.844 -22.547 -0.84 1 90.62 285 VAL A C 1
ATOM 2354 O O . VAL A 1 285 ? 7.148 -23.719 -1.008 1 90.62 285 VAL A O 1
ATOM 2357 N N . ASP A 1 286 ? 5.727 -22.031 -1.169 1 92.75 286 ASP A N 1
ATOM 2358 C CA . ASP A 1 286 ? 4.641 -22.859 -1.687 1 92.75 286 ASP A CA 1
ATOM 2359 C C . ASP A 1 286 ? 5.027 -23.5 -3.014 1 92.75 286 ASP A C 1
ATOM 2361 O O . ASP A 1 286 ? 5.535 -22.828 -3.912 1 92.75 286 ASP A O 1
ATOM 2365 N N . SER A 1 287 ? 4.836 -24.797 -3.119 1 95.38 287 SER A N 1
ATOM 2366 C CA . SER A 1 287 ? 5.238 -25.5 -4.34 1 95.38 287 SER A CA 1
ATOM 2367 C C . SER A 1 287 ? 4.039 -25.781 -5.234 1 95.38 287 SER A C 1
ATOM 2369 O O . SER A 1 287 ? 4.191 -26.328 -6.328 1 95.38 287 SER A O 1
ATOM 2371 N N . PHE A 1 288 ? 2.82 -25.422 -4.812 1 95.25 288 PHE A N 1
ATOM 2372 C CA . PHE A 1 288 ? 1.614 -25.625 -5.605 1 95.25 288 PHE A CA 1
ATOM 2373 C C . PHE A 1 288 ? 1.74 -24.953 -6.965 1 95.25 288 PHE A C 1
ATOM 2375 O O . PHE A 1 288 ? 1.423 -25.547 -7.996 1 95.25 288 PHE A O 1
ATOM 2382 N N . PRO A 1 289 ? 2.285 -23.719 -7.086 1 94.12 289 PRO A N 1
ATOM 2383 C CA . PRO A 1 289 ? 2.432 -23.078 -8.391 1 94.12 289 PRO A CA 1
ATOM 2384 C C . PRO A 1 289 ? 3.355 -23.844 -9.328 1 94.12 289 PRO A C 1
ATOM 2386 O O . PRO A 1 289 ? 3.141 -23.859 -10.547 1 94.12 289 PRO A O 1
ATOM 2389 N N . TYR A 1 290 ? 4.348 -24.516 -8.75 1 95.12 290 TYR A N 1
ATOM 2390 C CA . TYR A 1 290 ? 5.254 -25.312 -9.57 1 95.12 290 TYR A CA 1
ATOM 2391 C C . TYR A 1 290 ? 4.547 -26.547 -10.117 1 95.12 290 TYR A C 1
ATOM 2393 O O . TYR A 1 290 ? 4.691 -26.891 -11.289 1 95.12 290 TYR A O 1
ATOM 2401 N N . ALA A 1 291 ? 3.846 -27.203 -9.195 1 95.25 291 ALA A N 1
ATOM 2402 C CA . ALA A 1 291 ? 3.1 -28.391 -9.625 1 95.25 291 ALA A CA 1
ATOM 2403 C C . ALA A 1 291 ? 2.084 -28.016 -10.703 1 95.25 291 ALA A C 1
ATOM 2405 O O . ALA A 1 291 ? 1.921 -28.75 -11.688 1 95.25 291 ALA A O 1
ATOM 2406 N N . PHE A 1 292 ? 1.442 -26.922 -10.531 1 94.19 292 PHE A N 1
ATOM 2407 C CA . PHE A 1 292 ? 0.507 -26.422 -11.531 1 94.19 292 PHE A CA 1
ATOM 2408 C C . PHE A 1 292 ? 1.218 -26.156 -12.859 1 94.19 292 PHE A C 1
ATOM 2410 O O . PHE A 1 292 ? 0.727 -26.547 -13.922 1 94.19 292 PHE A O 1
ATOM 2417 N N . ALA A 1 293 ? 2.311 -25.531 -12.758 1 93.69 293 ALA A N 1
ATOM 2418 C CA . ALA A 1 293 ? 3.076 -25.203 -13.953 1 93.69 293 ALA A CA 1
ATOM 2419 C C . ALA A 1 293 ? 3.443 -26.469 -14.734 1 93.69 293 ALA A C 1
ATOM 2421 O O . ALA A 1 293 ? 3.361 -26.484 -15.969 1 93.69 293 ALA A O 1
ATOM 2422 N N . ARG A 1 294 ? 3.768 -27.531 -14.078 1 92.69 294 ARG A N 1
ATOM 2423 C CA . ARG A 1 294 ? 4.09 -28.797 -14.734 1 92.69 294 ARG A CA 1
ATOM 2424 C C . ARG A 1 294 ? 2.857 -29.391 -15.391 1 92.69 294 ARG A C 1
ATOM 2426 O O . ARG A 1 294 ? 2.967 -30.078 -16.406 1 92.69 294 ARG A O 1
ATOM 2433 N N . GLY A 1 295 ? 1.785 -29.141 -14.773 1 92.38 295 GLY A N 1
ATOM 2434 C CA . GLY A 1 295 ? 0.547 -29.734 -15.258 1 92.38 295 GLY A CA 1
ATOM 2435 C C . GLY A 1 295 ? -0.038 -29 -16.453 1 92.38 295 GLY A C 1
ATOM 2436 O O . GLY A 1 295 ? -0.869 -29.547 -17.172 1 92.38 295 GLY A O 1
ATOM 2437 N N . VAL A 1 296 ? 0.375 -27.797 -16.688 1 90.62 296 VAL A N 1
ATOM 2438 C CA . VAL A 1 296 ? -0.188 -26.938 -17.734 1 90.62 296 VAL A CA 1
ATOM 2439 C C . VAL A 1 296 ? 0.193 -27.5 -19.109 1 90.62 296 VAL A C 1
ATOM 2441 O O . VAL A 1 296 ? -0.609 -27.469 -20.047 1 90.62 296 VAL A O 1
ATOM 2444 N N . LYS A 1 297 ? 1.373 -27.969 -19.297 1 88.56 297 LYS A N 1
ATOM 2445 C CA . LYS A 1 297 ? 1.81 -28.531 -20.562 1 88.56 297 LYS A CA 1
ATOM 2446 C C . LYS A 1 297 ? 2.379 -29.938 -20.375 1 88.56 297 LYS A C 1
ATOM 2448 O O . LYS A 1 297 ? 3.492 -30.219 -20.828 1 88.56 297 LYS A O 1
ATOM 2453 N N . ALA A 1 298 ? 1.602 -30.797 -19.781 1 79.62 298 ALA A N 1
ATOM 2454 C CA . ALA A 1 298 ? 1.699 -32.25 -19.641 1 79.62 298 ALA A CA 1
ATOM 2455 C C . ALA A 1 298 ? 3.113 -32.656 -19.234 1 79.62 298 ALA A C 1
ATOM 2457 O O . ALA A 1 298 ? 3.711 -33.531 -19.875 1 79.62 298 ALA A O 1
ATOM 2458 N N . GLY A 1 299 ? 3.686 -32 -18.297 1 80.38 299 GLY A N 1
ATOM 2459 C CA . GLY A 1 299 ? 4.922 -32.438 -17.672 1 80.38 299 GLY A CA 1
ATOM 2460 C C . GLY A 1 299 ? 6.156 -31.766 -18.234 1 80.38 299 GLY A C 1
ATOM 2461 O O . GLY A 1 299 ? 7.27 -32 -17.766 1 80.38 299 GLY A O 1
ATOM 2462 N N . LYS A 1 300 ? 5.953 -30.875 -19.219 1 90.12 300 LYS A N 1
ATOM 2463 C CA . LYS A 1 300 ? 7.074 -30.109 -19.75 1 90.12 300 LYS A CA 1
ATOM 2464 C C . LYS A 1 300 ? 7.645 -29.172 -18.688 1 90.12 300 LYS A C 1
ATOM 2466 O O . LYS A 1 300 ? 6.902 -28.625 -17.875 1 90.12 300 LYS A O 1
ATOM 2471 N N . PRO A 1 301 ? 9.023 -29.031 -18.797 1 94.56 301 PRO A N 1
ATOM 2472 C CA . PRO A 1 301 ? 9.602 -28.047 -17.875 1 94.56 301 PRO A CA 1
ATOM 2473 C C . PRO A 1 301 ? 9.055 -26.641 -18.094 1 94.56 301 PRO A C 1
ATOM 2475 O O . PRO A 1 301 ? 8.68 -26.297 -19.219 1 94.56 301 PRO A O 1
ATOM 2478 N N . PHE A 1 302 ? 8.922 -25.922 -17.031 1 95.56 302 PHE A N 1
ATOM 2479 C CA . PHE A 1 302 ? 8.398 -24.562 -17.078 1 95.56 302 PHE A CA 1
ATOM 2480 C C . PHE A 1 302 ? 9.508 -23.547 -16.797 1 95.56 302 PHE A C 1
ATOM 2482 O O . PHE A 1 302 ? 10.625 -23.922 -16.453 1 95.56 302 PHE A O 1
ATOM 2489 N N . TRP A 1 303 ? 9.195 -22.25 -17.078 1 97 303 TRP A N 1
ATOM 2490 C CA . TRP A 1 303 ? 10.125 -21.141 -16.828 1 97 303 TRP A CA 1
ATOM 2491 C C . TRP A 1 303 ? 9.586 -20.219 -15.742 1 97 303 TRP A C 1
ATOM 2493 O O . TRP A 1 303 ? 8.43 -19.812 -15.781 1 97 303 TRP A O 1
ATOM 2503 N N . VAL A 1 304 ? 10.406 -19.969 -14.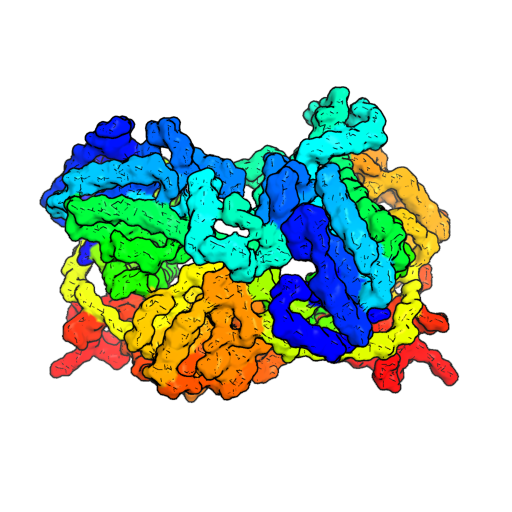711 1 96.62 304 VAL A N 1
ATOM 2504 C CA . VAL A 1 304 ? 10.125 -18.875 -13.797 1 96.62 304 VAL A CA 1
ATOM 2505 C C . VAL A 1 304 ? 10.766 -17.594 -14.312 1 96.62 304 VAL A C 1
ATOM 2507 O O . VAL A 1 304 ? 11.977 -17.391 -14.164 1 96.62 304 VAL A O 1
ATOM 2510 N N . MET A 1 305 ? 9.922 -16.719 -14.836 1 96.94 305 MET A N 1
ATOM 2511 C CA . MET A 1 305 ? 10.406 -15.594 -15.617 1 96.94 305 MET A CA 1
ATOM 2512 C C . MET A 1 305 ? 10.781 -14.422 -14.711 1 96.94 305 MET A C 1
ATOM 2514 O O . MET A 1 305 ? 11.594 -13.578 -15.086 1 96.94 305 MET A O 1
ATOM 2518 N N . GLU A 1 306 ? 10.148 -14.336 -13.609 1 95.75 306 GLU A N 1
ATOM 2519 C CA . GLU A 1 306 ? 10.43 -13.359 -12.562 1 95.75 306 GLU A CA 1
ATOM 2520 C C . GLU A 1 306 ? 10.344 -13.992 -11.18 1 95.75 306 GLU A C 1
ATOM 2522 O O . GLU A 1 306 ? 9.328 -14.602 -10.828 1 95.75 306 GLU A O 1
ATOM 2527 N N . PHE A 1 307 ? 11.367 -13.852 -10.445 1 94.56 307 PHE A N 1
ATOM 2528 C CA . PHE A 1 307 ? 11.391 -14.352 -9.07 1 94.56 307 PHE A CA 1
ATOM 2529 C C . PHE A 1 307 ? 11.891 -13.281 -8.117 1 94.56 307 PHE A C 1
ATOM 2531 O O . PHE A 1 307 ? 12.836 -12.555 -8.422 1 94.56 307 PHE A O 1
ATOM 2538 N N . MET A 1 308 ? 11.336 -13.156 -7.023 1 90.31 308 MET A N 1
ATOM 2539 C CA . MET A 1 308 ? 11.672 -12.109 -6.062 1 90.31 308 MET A CA 1
ATOM 2540 C C . MET A 1 308 ? 13.117 -12.234 -5.594 1 90.31 308 MET A C 1
ATOM 2542 O O . MET A 1 308 ? 13.617 -13.344 -5.398 1 90.31 308 MET A O 1
ATOM 2546 N N . SER A 1 309 ? 13.789 -11.086 -5.348 1 87.06 309 SER A N 1
ATOM 2547 C CA . SER A 1 309 ? 15.203 -11.164 -5.008 1 87.06 309 SER A CA 1
ATOM 2548 C C . SER A 1 309 ? 15.516 -10.352 -3.754 1 87.06 309 SER A C 1
ATOM 2550 O O . SER A 1 309 ? 16.484 -10.641 -3.047 1 87.06 309 SER A O 1
ATOM 2552 N N . GLY A 1 310 ? 14.781 -9.352 -3.492 1 86.56 310 GLY A N 1
ATOM 2553 C CA . GLY A 1 310 ? 15.133 -8.531 -2.346 1 86.56 310 GLY A CA 1
ATOM 2554 C C . GLY A 1 310 ? 13.922 -7.91 -1.67 1 86.56 310 GLY A C 1
ATOM 2555 O O . GLY A 1 310 ? 12.781 -8.188 -2.043 1 86.56 310 GLY A O 1
ATOM 2556 N N . GLY A 1 311 ? 14.172 -7.27 -0.562 1 86.31 311 GLY A N 1
ATOM 2557 C CA . GLY A 1 311 ? 13.133 -6.605 0.2 1 86.31 311 GLY A CA 1
ATOM 2558 C C . GLY A 1 311 ? 12.789 -5.223 -0.332 1 86.31 311 GLY A C 1
ATOM 2559 O O . GLY A 1 311 ? 12.734 -5.02 -1.546 1 86.31 311 GLY A O 1
ATOM 2560 N N . GLY A 1 312 ? 12.414 -4.375 0.609 1 78.69 312 GLY A N 1
ATOM 2561 C CA . GLY A 1 312 ? 12.195 -2.975 0.288 1 78.69 312 GLY A CA 1
ATOM 2562 C C . GLY A 1 312 ? 10.742 -2.656 -0.029 1 78.69 312 GLY A C 1
ATOM 2563 O O . GLY A 1 312 ? 9.844 -3.053 0.709 1 78.69 312 GLY A O 1
ATOM 2564 N N . HIS A 1 313 ? 10.625 -1.79 -1.046 1 74.38 313 HIS A N 1
ATOM 2565 C CA . HIS A 1 313 ? 9.305 -1.258 -1.378 1 74.38 313 HIS A CA 1
ATOM 2566 C C . HIS A 1 313 ? 8.523 -2.23 -2.256 1 74.38 313 HIS A C 1
ATOM 2568 O O . HIS A 1 313 ? 9.062 -2.762 -3.23 1 74.38 313 HIS A O 1
ATOM 2574 N N . ARG A 1 314 ? 7.352 -2.49 -1.778 1 72.06 314 ARG A N 1
ATOM 2575 C CA . ARG A 1 314 ? 6.438 -3.277 -2.6 1 72.06 314 ARG A CA 1
ATOM 2576 C C . ARG A 1 314 ? 5.484 -2.373 -3.373 1 72.06 314 ARG A C 1
ATOM 2578 O O . ARG A 1 314 ? 5.141 -1.284 -2.91 1 72.06 314 ARG A O 1
ATOM 2585 N N . PHE A 1 315 ? 5.113 -2.824 -4.461 1 66.44 315 PHE A N 1
ATOM 2586 C CA . PHE A 1 315 ? 4.188 -2.096 -5.32 1 66.44 315 PHE A CA 1
ATOM 2587 C C . PHE A 1 315 ? 2.896 -1.772 -4.582 1 66.44 315 PHE A C 1
ATOM 2589 O O . PHE A 1 315 ? 2.301 -0.715 -4.793 1 66.44 315 PHE A O 1
ATOM 2596 N N . GLY A 1 316 ? 2.545 -2.521 -3.518 1 65.31 316 GLY A N 1
ATOM 2597 C CA . GLY A 1 316 ? 1.288 -2.338 -2.811 1 65.31 316 GLY A CA 1
ATOM 2598 C C . GLY A 1 316 ? 1.415 -1.452 -1.586 1 65.31 316 GLY A C 1
ATOM 2599 O O . GLY A 1 316 ? 0.428 -1.198 -0.892 1 65.31 316 GLY A O 1
ATOM 2600 N N . GLY A 1 317 ? 2.543 -0.937 -1.302 1 64.44 317 GLY A N 1
ATOM 2601 C CA . GLY A 1 317 ? 2.695 0.062 -0.256 1 64.44 317 GLY A CA 1
ATOM 2602 C C . GLY A 1 317 ? 3.137 -0.525 1.071 1 64.44 317 GLY A C 1
ATOM 2603 O O . GLY A 1 317 ? 3.48 0.21 1.998 1 64.44 317 GLY A O 1
ATOM 2604 N N . SER A 1 318 ? 3.035 -1.857 1.406 1 71.31 318 SER A N 1
ATOM 2605 C CA . SER A 1 318 ? 3.379 -2.432 2.703 1 71.31 318 SER A CA 1
ATOM 2606 C C . SER A 1 318 ? 4.852 -2.826 2.762 1 71.31 318 SER A C 1
ATOM 2608 O O . SER A 1 318 ? 5.363 -3.178 3.826 1 71.31 318 SER A O 1
ATOM 2610 N N . GLY A 1 319 ? 5.637 -2.674 1.899 1 78 319 GLY A N 1
ATOM 2611 C CA . GLY A 1 319 ? 7.027 -3.1 1.86 1 78 319 GLY A CA 1
ATOM 2612 C C . GLY A 1 319 ? 7.188 -4.605 1.816 1 78 319 GLY A C 1
ATOM 2613 O O . GLY A 1 319 ? 6.207 -5.344 1.939 1 78 319 GLY A O 1
ATOM 2614 N N . ARG A 1 320 ? 8.391 -5.086 1.639 1 87.5 320 ARG A N 1
ATOM 2615 C CA . ARG A 1 320 ? 8.773 -6.492 1.557 1 87.5 320 ARG A CA 1
ATOM 2616 C C . ARG A 1 320 ? 9.992 -6.781 2.432 1 87.5 320 ARG A C 1
ATOM 2618 O O . ARG A 1 320 ? 10.961 -6.027 2.416 1 87.5 320 ARG A O 1
ATOM 2625 N N . VAL A 1 321 ? 9.891 -7.914 3.176 1 89.5 321 VAL A N 1
ATOM 2626 C CA . VAL A 1 321 ? 10.992 -8.297 4.055 1 89.5 321 VAL A CA 1
ATOM 2627 C C . VAL A 1 321 ? 12.125 -8.898 3.229 1 89.5 321 VAL A C 1
ATOM 2629 O O . VAL A 1 321 ? 11.883 -9.531 2.197 1 89.5 321 VAL A O 1
ATOM 2632 N N . GLN A 1 322 ? 13.281 -8.727 3.713 1 91.44 322 GLN A N 1
ATOM 2633 C CA . GLN A 1 322 ? 14.453 -9.328 3.082 1 91.44 322 GLN A CA 1
ATOM 2634 C C . GLN A 1 322 ? 14.461 -10.844 3.264 1 91.44 322 GLN A C 1
ATOM 2636 O O . GLN A 1 322 ? 14.078 -11.352 4.32 1 91.44 322 GLN A O 1
ATOM 2641 N N . PRO A 1 323 ? 14.922 -11.523 2.262 1 92.25 323 PRO A N 1
ATOM 2642 C CA . PRO A 1 323 ? 15.125 -12.969 2.445 1 92.25 323 PRO A CA 1
ATOM 2643 C C . PRO A 1 323 ? 16.172 -13.281 3.51 1 92.25 323 PRO A C 1
ATOM 2645 O O . PRO A 1 323 ? 17.156 -12.562 3.641 1 92.25 323 PRO A O 1
ATOM 2648 N N . ASN A 1 324 ? 16 -14.445 4.195 1 91.56 324 ASN A N 1
ATOM 2649 C CA . ASN A 1 324 ? 17.062 -14.984 5.039 1 91.56 324 ASN A CA 1
ATOM 2650 C C . ASN A 1 324 ? 18.312 -15.312 4.23 1 91.56 324 ASN A C 1
ATOM 2652 O O . ASN A 1 324 ? 18.219 -15.609 3.037 1 91.56 324 ASN A O 1
ATOM 2656 N N . PRO A 1 325 ? 19.484 -15.172 5.012 1 92.75 325 PRO A N 1
ATOM 2657 C CA . PRO A 1 325 ? 20.656 -15.734 4.34 1 92.75 325 PRO A CA 1
ATOM 2658 C C . PRO A 1 325 ? 20.438 -17.172 3.879 1 92.75 325 PRO A C 1
ATOM 2660 O O . PRO A 1 325 ? 19.984 -18.016 4.656 1 92.75 325 PRO A O 1
ATOM 2663 N N . GLY A 1 326 ? 20.641 -17.391 2.584 1 94.75 326 GLY A N 1
ATOM 2664 C CA . GLY A 1 326 ? 20.531 -18.734 2.025 1 94.75 326 GLY A CA 1
ATOM 2665 C C . GLY A 1 326 ? 19.156 -19 1.427 1 94.75 326 GLY A C 1
ATOM 2666 O O . GLY A 1 326 ? 18.984 -19.969 0.678 1 94.75 326 GLY A O 1
ATOM 2667 N N . ALA A 1 327 ? 18.203 -18.188 1.706 1 95.12 327 ALA A N 1
ATOM 2668 C CA . ALA A 1 327 ? 16.828 -18.453 1.282 1 95.12 327 ALA A CA 1
ATOM 2669 C C . ALA A 1 327 ? 16.688 -18.344 -0.233 1 95.12 327 ALA A C 1
ATOM 2671 O O . ALA A 1 327 ? 15.922 -19.078 -0.85 1 95.12 327 ALA A O 1
ATOM 2672 N N . LEU A 1 328 ? 17.391 -17.391 -0.841 1 95.25 328 LEU A N 1
ATOM 2673 C CA . LEU A 1 328 ? 17.344 -17.25 -2.293 1 95.25 328 LEU A CA 1
ATOM 2674 C C . LEU A 1 328 ? 17.875 -18.5 -2.977 1 95.25 328 LEU A C 1
ATOM 2676 O O . LEU A 1 328 ? 17.25 -19.016 -3.908 1 95.25 328 LEU A O 1
ATOM 2680 N N . LYS A 1 329 ? 19.031 -19.016 -2.527 1 96.19 329 LYS A N 1
ATOM 2681 C CA . LYS A 1 329 ? 19.641 -20.219 -3.059 1 96.19 329 LYS A CA 1
ATOM 2682 C C . LYS A 1 329 ? 18.719 -21.422 -2.914 1 96.19 329 LYS A C 1
ATOM 2684 O O . LYS A 1 329 ? 18.516 -22.172 -3.867 1 96.19 329 LYS A O 1
ATOM 2689 N N . GLN A 1 330 ? 18.109 -21.531 -1.717 1 96.94 330 GLN A N 1
ATOM 2690 C CA . GLN A 1 330 ? 17.188 -22.625 -1.446 1 96.94 330 GLN A CA 1
ATOM 2691 C C . GLN A 1 330 ? 15.992 -22.578 -2.4 1 96.94 330 GLN A C 1
ATOM 2693 O O . GLN A 1 330 ? 15.602 -23.609 -2.959 1 96.94 330 GLN A O 1
ATOM 2698 N N . ALA A 1 331 ? 15.453 -21.422 -2.588 1 96.44 331 ALA A N 1
ATOM 2699 C CA . ALA A 1 331 ? 14.266 -21.25 -3.422 1 96.44 331 ALA A CA 1
ATOM 2700 C C . ALA A 1 331 ? 14.57 -21.594 -4.879 1 96.44 331 ALA A C 1
ATOM 2702 O O . ALA A 1 331 ? 13.734 -22.172 -5.574 1 96.44 331 ALA A O 1
ATOM 2703 N N . VAL A 1 332 ? 15.734 -21.172 -5.328 1 96.88 332 VAL A N 1
ATOM 2704 C CA . VAL A 1 332 ? 16.125 -21.469 -6.699 1 96.88 332 VAL A CA 1
ATOM 2705 C C . VAL A 1 332 ? 16.234 -22.984 -6.887 1 96.88 332 VAL A C 1
ATOM 2707 O O . VAL A 1 332 ? 15.68 -23.547 -7.84 1 96.88 332 VAL A O 1
ATOM 2710 N N . ILE A 1 333 ? 16.875 -23.641 -5.988 1 97.31 333 ILE A N 1
ATOM 2711 C CA . ILE A 1 333 ? 17.047 -25.078 -6.09 1 97.31 333 ILE A CA 1
ATOM 2712 C C . ILE A 1 333 ? 15.68 -25.766 -6.02 1 97.31 333 ILE A C 1
ATOM 2714 O O . ILE A 1 333 ? 15.438 -26.75 -6.727 1 97.31 333 ILE A O 1
ATOM 2718 N N . GLN A 1 334 ? 14.836 -25.25 -5.188 1 97.56 334 GLN A N 1
ATOM 2719 C CA . GLN A 1 334 ? 13.484 -25.797 -5.09 1 97.56 334 GLN A CA 1
ATOM 2720 C C . GLN A 1 334 ? 12.773 -25.75 -6.438 1 97.56 334 GLN A C 1
ATOM 2722 O O . GLN A 1 334 ? 12.109 -26.703 -6.832 1 97.56 334 GLN A O 1
ATOM 2727 N N . SER A 1 335 ? 12.859 -24.625 -7.105 1 96.81 335 SER A N 1
ATOM 2728 C CA . SER A 1 335 ? 12.188 -24.5 -8.391 1 96.81 335 SER A CA 1
ATOM 2729 C C . SER A 1 335 ? 12.68 -25.547 -9.383 1 96.81 335 SER A C 1
ATOM 2731 O O . SER A 1 335 ? 11.875 -26.156 -10.094 1 96.81 335 SER A O 1
ATOM 2733 N N . PHE A 1 336 ? 13.977 -25.797 -9.43 1 97.25 336 PHE A N 1
ATOM 2734 C CA . PHE A 1 336 ? 14.531 -26.797 -10.336 1 97.25 336 PHE A CA 1
ATOM 2735 C C . PHE A 1 336 ? 14.141 -28.203 -9.883 1 97.25 336 PHE A C 1
ATOM 2737 O O . PHE A 1 336 ? 13.883 -29.078 -10.719 1 97.25 336 PHE A O 1
ATOM 2744 N N . ALA A 1 337 ? 14.109 -28.391 -8.57 1 97.06 337 ALA A N 1
ATOM 2745 C CA . ALA A 1 337 ? 13.641 -29.672 -8.047 1 97.06 337 ALA A CA 1
ATOM 2746 C C . ALA A 1 337 ? 12.227 -29.984 -8.523 1 97.06 337 ALA A C 1
ATOM 2748 O O . ALA A 1 337 ? 11.875 -31.156 -8.734 1 97.06 337 ALA A O 1
ATOM 2749 N N . HIS A 1 338 ? 11.461 -28.938 -8.719 1 96.44 338 HIS A N 1
ATOM 2750 C CA . HIS A 1 338 ? 10.062 -29.109 -9.094 1 96.44 338 HIS A CA 1
ATOM 2751 C C . HIS A 1 338 ? 9.891 -29.062 -10.609 1 96.44 338 HIS A C 1
ATOM 2753 O O . HIS A 1 338 ? 8.766 -29.078 -11.117 1 96.44 338 HIS A O 1
ATOM 2759 N N . GLY A 1 339 ? 10.969 -28.984 -11.328 1 95.12 339 GLY A N 1
ATOM 2760 C CA . GLY A 1 339 ? 10.875 -29.203 -12.766 1 95.12 339 GLY A CA 1
ATOM 2761 C C . GLY A 1 339 ? 11.062 -27.922 -13.578 1 95.12 339 GLY A C 1
ATOM 2762 O O . GLY A 1 339 ? 10.812 -27.922 -14.781 1 95.12 339 GLY A O 1
ATOM 2763 N N . ALA A 1 340 ? 11.531 -26.828 -12.977 1 96.19 340 ALA A N 1
ATOM 2764 C CA . ALA A 1 340 ? 11.867 -25.641 -13.75 1 96.19 340 ALA A CA 1
ATOM 2765 C C . ALA A 1 340 ? 13.062 -25.891 -14.664 1 96.19 340 ALA A C 1
ATOM 2767 O O . ALA A 1 340 ? 13.977 -26.641 -14.312 1 96.19 340 ALA A O 1
ATOM 2768 N N . ASP A 1 341 ? 12.969 -25.312 -15.836 1 96.62 341 ASP A N 1
ATOM 2769 C CA . ASP A 1 341 ? 14.125 -25.297 -16.734 1 96.62 341 ASP A CA 1
ATOM 2770 C C . ASP A 1 341 ? 14.836 -23.938 -16.688 1 96.62 341 ASP A C 1
ATOM 2772 O O . ASP A 1 341 ? 15.977 -23.828 -17.125 1 96.62 341 ASP A O 1
ATOM 2776 N N . MET A 1 342 ? 14.117 -22.969 -16.156 1 97.25 342 MET A N 1
ATOM 2777 C CA . MET A 1 342 ? 14.688 -21.625 -16.047 1 97.25 342 MET A CA 1
ATOM 2778 C C . MET A 1 342 ? 14.172 -20.922 -14.797 1 97.25 342 MET A C 1
ATOM 2780 O O . MET A 1 342 ? 13.016 -21.078 -14.422 1 97.25 342 MET A O 1
ATOM 2784 N N . MET A 1 343 ? 15.023 -20.188 -14.188 1 97.38 343 MET A N 1
ATOM 2785 C CA . MET A 1 343 ? 14.664 -19.312 -13.078 1 97.38 343 MET A CA 1
ATOM 2786 C C . MET A 1 343 ? 15.391 -17.969 -13.188 1 97.38 343 MET A C 1
ATOM 2788 O O . MET A 1 343 ? 16.625 -17.922 -13.148 1 97.38 343 MET A O 1
ATOM 2792 N N . LEU A 1 344 ? 14.641 -16.859 -13.344 1 98.31 344 LEU A N 1
ATOM 2793 C CA . LEU A 1 344 ? 15.211 -15.531 -13.469 1 98.31 344 LEU A CA 1
ATOM 2794 C C . LEU A 1 344 ? 14.797 -14.648 -12.297 1 98.31 344 LEU A C 1
ATOM 2796 O O . LEU A 1 344 ? 13.609 -14.547 -11.984 1 98.31 344 LEU A O 1
ATOM 2800 N N . HIS A 1 345 ? 15.797 -14.047 -11.688 1 97.38 345 HIS A N 1
ATOM 2801 C CA . HIS A 1 345 ? 15.508 -13.055 -10.664 1 97.38 345 HIS A CA 1
ATOM 2802 C C . HIS A 1 345 ? 14.977 -11.766 -11.273 1 97.38 345 HIS A C 1
ATOM 2804 O O . HIS A 1 345 ? 15.43 -11.344 -12.344 1 97.38 345 HIS A O 1
ATOM 2810 N N . PHE A 1 346 ? 13.977 -11.188 -10.75 1 94.5 346 PHE A N 1
ATOM 2811 C CA . PHE A 1 346 ? 13.492 -9.852 -11.086 1 94.5 346 PHE A CA 1
ATOM 2812 C C . PHE A 1 346 ? 13.812 -8.867 -9.969 1 94.5 346 PHE A C 1
ATOM 2814 O O . PHE A 1 346 ? 13.195 -8.906 -8.898 1 94.5 346 PHE A O 1
ATOM 2821 N N . GLN A 1 347 ? 14.883 -8.016 -10.141 1 94.56 347 GLN A N 1
ATOM 2822 C CA . GLN A 1 347 ? 15.789 -7.93 -11.281 1 94.56 347 GLN A CA 1
ATOM 2823 C C . GLN A 1 347 ? 17.234 -7.809 -10.812 1 94.56 347 GLN A C 1
ATOM 2825 O O . GLN A 1 347 ? 17.547 -8.086 -9.656 1 94.56 347 GLN A O 1
ATOM 2830 N N . PHE A 1 348 ? 18.156 -7.531 -11.781 1 97.19 348 PHE A N 1
ATOM 2831 C CA . PHE A 1 348 ? 19.562 -7.52 -11.43 1 97.19 348 PHE A CA 1
ATOM 2832 C C . PHE A 1 348 ? 19.891 -6.336 -10.523 1 97.19 348 PHE A C 1
ATOM 2834 O O . PHE A 1 348 ? 20.406 -6.512 -9.422 1 97.19 348 PHE A O 1
ATOM 2841 N N . ARG A 1 349 ? 19.438 -5.188 -10.977 1 96.19 349 ARG A N 1
ATOM 2842 C CA . ARG A 1 349 ? 19.734 -3.977 -10.219 1 96.19 349 ARG A CA 1
ATOM 2843 C C . ARG A 1 349 ? 18.469 -3.191 -9.922 1 96.19 349 ARG A C 1
ATOM 2845 O O . ARG A 1 349 ? 17.641 -2.986 -10.805 1 96.19 349 ARG A O 1
ATOM 2852 N N . THR A 1 350 ? 18.422 -2.666 -8.75 1 93.94 350 THR A N 1
ATOM 2853 C CA . THR A 1 350 ? 17.25 -1.953 -8.258 1 93.94 350 THR A CA 1
ATOM 2854 C C . THR A 1 350 ? 16.969 -0.712 -9.102 1 93.94 350 THR A C 1
ATOM 2856 O O . THR A 1 350 ? 17.906 0.017 -9.461 1 93.94 350 THR A O 1
ATOM 2859 N N . PHE A 1 351 ? 15.672 -0.495 -9.438 1 91.44 351 PHE A N 1
ATOM 2860 C CA . PHE A 1 351 ? 15.273 0.676 -10.211 1 91.44 351 PHE A CA 1
ATOM 2861 C C . PHE A 1 351 ? 15.297 1.93 -9.344 1 91.44 351 PHE A C 1
ATOM 2863 O O . PHE A 1 351 ? 14.656 1.976 -8.297 1 91.44 351 PHE A O 1
ATOM 2870 N N . PRO A 1 352 ? 15.977 2.951 -9.773 1 93 352 PRO A N 1
ATOM 2871 C CA . PRO A 1 352 ? 15.938 4.203 -9.016 1 93 352 PRO A CA 1
ATOM 2872 C C . PRO A 1 352 ? 14.703 5.047 -9.336 1 93 352 PRO A C 1
ATOM 2874 O O . PRO A 1 352 ? 14.414 6.016 -8.633 1 93 352 PRO A O 1
ATOM 2877 N N . PHE A 1 353 ? 14.055 4.719 -10.438 1 91.56 353 PHE A N 1
ATOM 2878 C CA . PHE A 1 353 ? 12.922 5.52 -10.883 1 91.56 353 PHE A CA 1
ATOM 2879 C C . PHE A 1 353 ? 11.766 4.625 -11.328 1 91.56 353 PHE A C 1
ATOM 2881 O O . PHE A 1 353 ? 11.938 3.414 -11.469 1 91.56 353 PHE A O 1
ATOM 2888 N N . GLY A 1 354 ? 10.625 5.336 -11.523 1 90.25 354 GLY A N 1
ATOM 2889 C CA . GLY A 1 354 ? 9.445 4.641 -12.031 1 90.25 354 GLY A CA 1
ATOM 2890 C C . GLY A 1 354 ? 8.625 3.984 -10.938 1 90.25 354 GLY A C 1
ATOM 2891 O O . GLY A 1 354 ? 8.969 4.074 -9.758 1 90.25 354 GLY A O 1
ATOM 2892 N N . ALA A 1 355 ? 7.637 3.34 -11.328 1 86.06 355 ALA A N 1
ATOM 2893 C CA . ALA A 1 355 ? 6.617 2.803 -10.43 1 86.06 355 ALA A CA 1
ATOM 2894 C C . ALA A 1 355 ? 7.203 1.724 -9.516 1 86.06 355 ALA A C 1
ATOM 2896 O O . ALA A 1 355 ? 6.695 1.488 -8.422 1 86.06 355 ALA A O 1
ATOM 2897 N N . GLU A 1 356 ? 8.25 1.118 -9.914 1 87.88 356 GLU A N 1
ATOM 2898 C CA . GLU A 1 356 ? 8.812 0.031 -9.125 1 87.88 356 GLU A CA 1
ATOM 2899 C C . GLU A 1 356 ? 10.125 0.454 -8.461 1 87.88 356 GLU A C 1
ATOM 2901 O O . GLU A 1 356 ? 10.945 -0.392 -8.094 1 87.88 356 GLU A O 1
ATOM 2906 N N . GLN A 1 357 ? 10.25 1.723 -8.344 1 88.81 357 GLN A N 1
ATOM 2907 C CA . GLN A 1 357 ? 11.438 2.213 -7.656 1 88.81 357 GLN A CA 1
ATOM 2908 C C . GLN A 1 357 ? 11.516 1.662 -6.234 1 88.81 357 GLN A C 1
ATOM 2910 O O . GLN A 1 357 ? 10.492 1.521 -5.562 1 88.81 357 GLN A O 1
ATOM 2915 N N . LEU A 1 358 ? 12.797 1.25 -5.797 1 84.94 358 LEU A N 1
ATOM 2916 C CA . LEU A 1 358 ? 13.156 0.795 -4.457 1 84.94 358 LEU A CA 1
ATOM 2917 C C . LEU A 1 358 ? 12.617 -0.609 -4.199 1 84.94 358 LEU A C 1
ATOM 2919 O O . LEU A 1 358 ? 12.453 -1.014 -3.047 1 84.94 358 LEU A O 1
ATOM 2923 N N . ASN A 1 359 ? 12.211 -1.246 -5.242 1 87.12 359 ASN A N 1
ATOM 2924 C CA . ASN A 1 359 ? 12.078 -2.699 -5.195 1 87.12 359 ASN A CA 1
ATOM 2925 C C . ASN A 1 359 ? 13.438 -3.387 -5.32 1 87.12 359 ASN A C 1
ATOM 2927 O O . ASN A 1 359 ? 13.93 -3.609 -6.426 1 87.12 359 ASN A O 1
ATOM 2931 N N . TYR A 1 360 ? 13.945 -3.689 -4.234 1 89.38 360 TYR A N 1
ATOM 2932 C CA . TYR A 1 360 ? 15.352 -4.074 -4.203 1 89.38 360 TYR A CA 1
ATOM 2933 C C . TYR A 1 360 ? 15.57 -5.398 -4.926 1 89.38 360 TYR A C 1
ATOM 2935 O O . TYR A 1 360 ? 14.773 -6.324 -4.789 1 89.38 360 TYR A O 1
ATOM 2943 N N . ALA A 1 361 ? 16.656 -5.422 -5.66 1 94.75 361 ALA A N 1
ATOM 2944 C CA . ALA A 1 361 ? 17.031 -6.512 -6.562 1 94.75 361 ALA A CA 1
ATOM 2945 C C . ALA A 1 361 ? 18.281 -7.238 -6.07 1 94.75 361 ALA A C 1
ATOM 2947 O O . ALA A 1 361 ? 18.516 -7.312 -4.863 1 94.75 361 ALA A O 1
ATOM 2948 N N . ILE A 1 362 ? 18.969 -7.902 -6.953 1 97 362 ILE A N 1
ATOM 2949 C CA . ILE A 1 362 ? 20.188 -8.633 -6.617 1 97 362 ILE A CA 1
ATOM 2950 C C . ILE A 1 362 ? 21.25 -7.656 -6.141 1 97 362 ILE A C 1
ATOM 2952 O O . ILE A 1 362 ? 21.922 -7.906 -5.137 1 97 362 ILE A O 1
ATOM 2956 N N . VAL A 1 363 ? 21.375 -6.594 -6.918 1 96.06 363 VAL A N 1
ATOM 2957 C CA . VAL A 1 363 ? 22.219 -5.473 -6.52 1 96.06 363 VAL A CA 1
ATOM 2958 C C . VAL A 1 363 ? 21.359 -4.238 -6.27 1 96.06 363 VAL A C 1
ATOM 2960 O O . VAL A 1 363 ? 20.359 -4.02 -6.961 1 96.06 363 VAL A O 1
ATOM 2963 N N . ASP A 1 364 ? 21.734 -3.477 -5.207 1 94.75 364 ASP A N 1
ATOM 2964 C CA . ASP A 1 364 ? 20.984 -2.273 -4.887 1 94.75 364 ASP A CA 1
ATOM 2965 C C . ASP A 1 364 ? 21.219 -1.178 -5.922 1 94.75 364 ASP A C 1
ATOM 2967 O O . ASP A 1 364 ? 21.891 -1.406 -6.93 1 94.75 364 ASP A O 1
ATOM 2971 N N . MET A 1 365 ? 20.672 0.018 -5.684 1 93.31 365 MET A N 1
ATOM 2972 C CA . MET A 1 365 ? 20.75 1.119 -6.637 1 93.31 365 MET A CA 1
ATOM 2973 C C . MET A 1 365 ? 22.188 1.518 -6.906 1 93.31 365 MET A C 1
ATOM 2975 O O . MET A 1 365 ? 22.531 1.914 -8.023 1 93.31 365 MET A O 1
ATOM 2979 N N . ASP A 1 366 ? 23.047 1.359 -5.91 1 94.06 366 ASP A N 1
ATOM 2980 C CA . ASP A 1 366 ? 24.406 1.862 -5.988 1 94.06 366 ASP A CA 1
ATOM 2981 C C . ASP A 1 366 ? 25.297 0.906 -6.777 1 94.06 366 ASP A C 1
ATOM 2983 O O . ASP A 1 366 ? 26.453 1.223 -7.066 1 94.06 366 ASP A O 1
ATOM 2987 N N . GLY A 1 367 ? 24.844 -0.252 -7.117 1 95.19 367 GLY A N 1
ATOM 2988 C CA . GLY A 1 367 ? 25.578 -1.195 -7.945 1 95.19 367 GLY A CA 1
ATOM 2989 C C . GLY A 1 367 ? 26.641 -1.957 -7.176 1 95.19 367 GLY A C 1
ATOM 2990 O O . GLY A 1 367 ? 27.453 -2.656 -7.773 1 95.19 367 GLY A O 1
ATOM 2991 N N . VAL A 1 368 ? 26.641 -1.892 -5.848 1 96.12 368 VAL A N 1
ATOM 2992 C CA . VAL A 1 368 ? 27.656 -2.545 -5.035 1 96.12 368 VAL A CA 1
ATOM 2993 C C . VAL A 1 368 ? 27.203 -3.959 -4.68 1 96.12 368 VAL A C 1
ATOM 2995 O O . VAL A 1 368 ? 26.109 -4.152 -4.141 1 96.12 368 VAL A O 1
ATOM 2998 N N . PRO A 1 369 ? 28.031 -4.988 -5.027 1 96.81 369 PRO A N 1
ATOM 2999 C CA . PRO A 1 369 ? 27.688 -6.355 -4.641 1 96.81 369 PRO A CA 1
ATOM 3000 C C . PRO A 1 369 ? 27.641 -6.547 -3.125 1 96.81 369 PRO A C 1
ATOM 3002 O O . PRO A 1 369 ? 28.531 -6.074 -2.414 1 96.81 369 PRO A O 1
ATOM 3005 N N . ARG A 1 370 ? 26.641 -7.148 -2.654 1 95.44 370 ARG A N 1
ATOM 3006 C CA . ARG A 1 370 ? 26.453 -7.496 -1.252 1 95.44 370 ARG A CA 1
ATOM 3007 C C . ARG A 1 370 ? 25.938 -8.93 -1.11 1 95.44 370 ARG A C 1
ATOM 3009 O O . ARG A 1 370 ? 26.203 -9.773 -1.959 1 95.44 370 ARG A O 1
ATOM 3016 N N . ARG A 1 371 ? 25.266 -9.297 -0.051 1 94.06 371 ARG A N 1
ATOM 3017 C CA . ARG A 1 371 ? 24.922 -10.672 0.286 1 94.06 371 ARG A CA 1
ATOM 3018 C C . ARG A 1 371 ? 24.125 -11.32 -0.837 1 94.06 371 ARG A C 1
ATOM 3020 O O . ARG A 1 371 ? 24.406 -12.453 -1.233 1 94.06 371 ARG A O 1
ATOM 3027 N N . ARG A 1 372 ? 23.156 -10.672 -1.388 1 96.25 372 ARG A N 1
ATOM 3028 C CA . ARG A 1 372 ? 22.297 -11.266 -2.402 1 96.25 372 ARG A CA 1
ATOM 3029 C C . ARG A 1 372 ? 23.078 -11.609 -3.662 1 96.25 372 ARG A C 1
ATOM 3031 O O . ARG A 1 372 ? 22.859 -12.648 -4.281 1 96.25 372 ARG A O 1
ATOM 3038 N N . TYR A 1 373 ? 24 -10.727 -4.008 1 97.81 373 TYR A N 1
ATOM 3039 C CA . TYR A 1 373 ? 24.844 -10.969 -5.18 1 97.81 373 TYR A CA 1
ATOM 3040 C C . TYR A 1 373 ? 25.703 -12.211 -4.984 1 97.81 373 TYR A C 1
ATOM 3042 O O . TYR A 1 373 ? 25.781 -13.062 -5.871 1 97.81 373 TYR A O 1
ATOM 3050 N N . TYR A 1 374 ? 26.281 -12.344 -3.887 1 97.69 374 TYR A N 1
ATOM 3051 C CA . TYR A 1 374 ? 27.188 -13.461 -3.643 1 97.69 374 TYR A CA 1
ATOM 3052 C C . TYR A 1 374 ? 26.406 -14.766 -3.49 1 97.69 374 TYR A C 1
ATOM 3054 O O . TYR A 1 374 ? 26.891 -15.828 -3.869 1 97.69 374 TYR A O 1
ATOM 3062 N N . GLU A 1 375 ? 25.203 -14.656 -2.963 1 96.69 375 GLU A N 1
ATOM 3063 C CA . GLU A 1 375 ? 24.344 -15.828 -2.92 1 96.69 375 GLU A CA 1
ATOM 3064 C C . GLU A 1 375 ? 23.969 -16.297 -4.328 1 96.69 375 GLU A C 1
ATOM 3066 O O . GLU A 1 375 ? 23.906 -17.5 -4.59 1 96.69 375 GLU A O 1
ATOM 3071 N N . MET A 1 376 ? 23.719 -15.344 -5.203 1 97.56 376 MET A N 1
ATOM 3072 C CA . MET A 1 376 ? 23.453 -15.68 -6.602 1 97.56 376 MET A CA 1
ATOM 3073 C C . MET A 1 376 ? 24.672 -16.359 -7.227 1 97.56 376 MET A C 1
ATOM 3075 O O . MET A 1 376 ? 24.531 -17.344 -7.949 1 97.56 376 MET A O 1
ATOM 3079 N N . GLN A 1 377 ? 25.859 -15.836 -6.945 1 97.88 377 GLN A N 1
ATOM 3080 C CA . GLN A 1 377 ? 27.094 -16.422 -7.461 1 97.88 377 GLN A CA 1
ATOM 3081 C C . GLN A 1 377 ? 27.266 -17.859 -6.977 1 97.88 377 GLN A C 1
ATOM 3083 O O . GLN A 1 377 ? 27.609 -18.75 -7.766 1 97.88 377 GLN A O 1
ATOM 3088 N N . ASP A 1 378 ? 27.047 -18.031 -5.719 1 97.56 378 ASP A N 1
ATOM 3089 C CA . ASP A 1 378 ? 27.141 -19.359 -5.125 1 97.56 378 ASP A CA 1
ATOM 3090 C C . ASP A 1 378 ? 26.109 -20.297 -5.738 1 97.56 378 ASP A C 1
ATOM 3092 O O . ASP A 1 378 ? 26.391 -21.484 -5.965 1 97.56 378 ASP A O 1
ATOM 3096 N N . THR A 1 379 ? 24.922 -19.828 -5.969 1 97.69 379 THR A N 1
ATOM 3097 C CA . THR A 1 379 ? 23.859 -20.609 -6.562 1 97.69 379 THR A CA 1
ATOM 3098 C C . THR A 1 379 ? 24.234 -21.062 -7.969 1 97.69 379 THR A C 1
ATOM 3100 O O . THR A 1 379 ? 24.016 -22.234 -8.328 1 97.69 379 THR A O 1
ATOM 3103 N N . ALA A 1 380 ? 24.797 -20.156 -8.727 1 98 380 ALA A N 1
ATOM 3104 C CA . ALA A 1 380 ? 25.219 -20.484 -10.086 1 98 380 ALA A CA 1
ATOM 3105 C C . ALA A 1 380 ? 26.219 -21.625 -10.086 1 98 380 ALA A C 1
ATOM 3107 O O . ALA A 1 380 ? 26.141 -22.547 -10.898 1 98 380 ALA A O 1
ATOM 3108 N N . LYS A 1 381 ? 27.141 -21.594 -9.195 1 97 381 LYS A N 1
ATOM 3109 C CA . LYS A 1 381 ? 28.141 -22.641 -9.07 1 97 381 LYS A CA 1
ATOM 3110 C C . LYS A 1 381 ? 27.5 -23.969 -8.695 1 97 381 LYS A C 1
ATOM 3112 O O . LYS A 1 381 ? 27.859 -25.016 -9.25 1 97 381 LYS A O 1
ATOM 3117 N N . LEU A 1 382 ? 26.641 -23.875 -7.809 1 96.88 382 LEU A N 1
ATOM 3118 C CA . LEU A 1 382 ? 25.969 -25.078 -7.332 1 96.88 382 LEU A CA 1
ATOM 3119 C C . LEU A 1 382 ? 25.172 -25.734 -8.453 1 96.88 382 LEU A C 1
ATOM 3121 O O . LEU A 1 382 ? 25.141 -26.969 -8.555 1 96.88 382 LEU A O 1
ATOM 3125 N N . LEU A 1 383 ? 24.5 -25 -9.281 1 96.81 383 LEU A N 1
ATOM 3126 C CA . LEU A 1 383 ? 23.672 -25.531 -10.359 1 96.81 383 LEU A CA 1
ATOM 3127 C C . LEU A 1 383 ? 24.531 -26.281 -11.375 1 96.81 383 LEU A C 1
ATOM 3129 O O . LEU A 1 383 ? 24.078 -27.266 -11.977 1 96.81 383 LEU A O 1
ATOM 3133 N N . THR A 1 384 ? 25.75 -25.891 -11.508 1 94.62 384 THR A N 1
ATOM 3134 C CA . THR A 1 384 ? 26.672 -26.625 -12.367 1 94.62 384 THR A CA 1
ATOM 3135 C C . THR A 1 384 ? 26.922 -28.031 -11.812 1 94.62 384 THR A C 1
ATOM 3137 O O . THR A 1 384 ? 27.031 -28.984 -12.57 1 94.62 384 THR A O 1
ATOM 3140 N N . GLN A 1 385 ? 26.891 -28.109 -10.562 1 94.25 385 GLN A N 1
ATOM 3141 C CA . GLN A 1 385 ? 27.125 -29.391 -9.898 1 94.25 385 GLN A CA 1
ATOM 3142 C C . GLN A 1 385 ? 25.891 -30.297 -10.016 1 94.25 385 GLN A C 1
ATOM 3144 O O . GLN A 1 385 ? 26 -31.516 -9.992 1 94.25 385 GLN A O 1
ATOM 3149 N N . LEU A 1 386 ? 24.781 -29.719 -10.148 1 95.31 386 LEU A N 1
ATOM 3150 C CA . LEU A 1 386 ? 23.531 -30.469 -10.164 1 95.31 386 LEU A CA 1
ATOM 3151 C C . LEU A 1 386 ? 23.125 -30.828 -11.586 1 95.31 386 LEU A C 1
ATOM 3153 O O . LEU A 1 386 ? 22.156 -31.562 -11.797 1 95.31 386 LEU A O 1
ATOM 3157 N N . ALA A 1 387 ? 23.859 -30.391 -12.578 1 91.75 387 ALA A N 1
ATOM 3158 C CA . ALA A 1 387 ? 23.547 -30.547 -13.992 1 91.75 387 ALA A CA 1
ATOM 3159 C C . ALA A 1 387 ? 23.328 -32.031 -14.336 1 91.75 387 ALA A C 1
ATOM 3161 O O . ALA A 1 387 ? 22.422 -32.344 -15.102 1 91.75 387 ALA A O 1
ATOM 3162 N N . PRO A 1 388 ? 23.984 -32.969 -13.742 1 91.25 388 PRO A N 1
ATOM 3163 C CA . PRO A 1 388 ? 23.812 -34.375 -14.109 1 91.25 388 PRO A CA 1
ATOM 3164 C C . PRO A 1 388 ? 22.453 -34.938 -13.695 1 91.25 388 PRO A C 1
ATOM 3166 O O . PRO A 1 388 ? 22.016 -35.938 -14.227 1 91.25 388 PRO A O 1
ATOM 3169 N N . VAL A 1 389 ? 21.797 -34.281 -12.758 1 92.5 389 VAL A N 1
ATOM 3170 C CA . VAL A 1 389 ? 20.531 -34.844 -12.273 1 92.5 389 VAL A CA 1
ATOM 3171 C C . VAL A 1 389 ? 19.359 -34.031 -12.836 1 92.5 389 VAL A C 1
ATOM 3173 O O . VAL A 1 389 ? 18.203 -34.25 -12.477 1 92.5 389 VAL A O 1
ATOM 3176 N N . GLU A 1 390 ? 19.672 -33.156 -13.734 1 90.44 390 GLU A N 1
ATOM 3177 C CA . GLU A 1 390 ? 18.656 -32.281 -14.305 1 90.44 390 GLU A CA 1
ATOM 3178 C C . GLU A 1 390 ? 17.562 -33.062 -15.023 1 90.44 390 GLU A C 1
ATOM 3180 O O . GLU A 1 390 ? 16.406 -32.656 -15.008 1 90.44 390 GLU A O 1
ATOM 3185 N N . ARG A 1 391 ? 17.844 -34.188 -15.555 1 91.25 391 ARG A N 1
ATOM 3186 C CA . ARG A 1 391 ? 16.938 -34.938 -16.406 1 91.25 391 ARG A CA 1
ATOM 3187 C C . ARG A 1 391 ? 16.078 -35.875 -15.578 1 91.25 391 ARG A C 1
ATOM 3189 O O . ARG A 1 391 ? 15.25 -36.625 -16.125 1 91.25 391 ARG A O 1
ATOM 3196 N N . ALA A 1 392 ? 16.266 -35.875 -14.312 1 94 392 ALA A N 1
ATOM 3197 C CA . ALA A 1 392 ? 15.453 -36.75 -13.461 1 94 392 ALA A CA 1
ATOM 3198 C C . ALA A 1 392 ? 13.961 -36.469 -13.664 1 94 392 ALA A C 1
ATOM 3200 O O . ALA A 1 392 ? 13.562 -35.312 -13.836 1 94 392 ALA A O 1
ATOM 3201 N N . GLU A 1 393 ? 13.148 -37.5 -13.648 1 94.62 393 GLU A N 1
ATOM 3202 C CA . GLU A 1 393 ? 11.727 -37.375 -13.961 1 94.62 393 GLU A CA 1
ATOM 3203 C C . GLU A 1 393 ? 10.875 -37.562 -12.703 1 94.62 393 GLU A C 1
ATOM 3205 O O . GLU A 1 393 ? 11.359 -38.062 -11.688 1 94.62 393 GLU A O 1
ATOM 3210 N N . PHE A 1 394 ? 9.641 -37.125 -12.883 1 94.75 394 PHE A N 1
ATOM 3211 C CA . PHE A 1 394 ? 8.672 -37.344 -11.82 1 94.75 394 PHE A CA 1
ATOM 3212 C C . PHE A 1 394 ? 7.961 -38.688 -12.008 1 94.75 394 PHE A C 1
ATOM 3214 O O . PHE A 1 394 ? 7.762 -39.125 -13.141 1 94.75 394 PHE A O 1
ATOM 3221 N N . SER A 1 395 ? 7.602 -39.312 -10.961 1 92.81 395 SER A N 1
ATOM 3222 C CA . SER A 1 395 ? 6.859 -40.562 -11.008 1 92.81 395 SER A CA 1
ATOM 3223 C C . SER A 1 395 ? 5.664 -40.531 -10.062 1 92.81 395 SER A C 1
ATOM 3225 O O . SER A 1 395 ? 5.359 -41.531 -9.414 1 92.81 395 SER A O 1
ATOM 3227 N N . ASN A 1 396 ? 5.066 -39.406 -9.984 1 95.94 396 ASN A N 1
ATOM 3228 C CA . ASN A 1 396 ? 3.941 -39.25 -9.07 1 95.94 396 ASN A CA 1
ATOM 3229 C C . ASN A 1 396 ? 2.76 -40.125 -9.477 1 95.94 396 ASN A C 1
ATOM 3231 O O . ASN A 1 396 ? 2.463 -40.25 -10.672 1 95.94 396 ASN A O 1
ATOM 3235 N N . GLN A 1 397 ? 2.068 -40.656 -8.555 1 97.75 397 GLN A N 1
ATOM 3236 C CA . GLN A 1 397 ? 0.952 -41.562 -8.805 1 97.75 397 GLN A CA 1
ATOM 3237 C C . GLN A 1 397 ? -0.364 -40.969 -8.328 1 97.75 397 GLN A C 1
ATOM 3239 O O . GLN A 1 397 ? -1.426 -41.562 -8.484 1 97.75 397 GLN A O 1
ATOM 3244 N N . ALA A 1 398 ? -0.328 -39.812 -7.758 1 98.44 398 ALA A N 1
ATOM 3245 C CA . ALA A 1 398 ? -1.504 -39.062 -7.344 1 98.44 398 ALA A CA 1
ATOM 3246 C C . ALA A 1 398 ? -1.563 -37.719 -8.047 1 98.44 398 ALA A C 1
ATOM 3248 O O . ALA A 1 398 ? -0.539 -37.188 -8.5 1 98.44 398 ALA A O 1
ATOM 3249 N N . ALA A 1 399 ? -2.764 -37.188 -8.203 1 98.31 399 ALA A N 1
ATOM 3250 C CA . ALA A 1 399 ? -2.916 -35.875 -8.82 1 98.31 399 ALA A CA 1
ATOM 3251 C C . ALA A 1 399 ? -4.074 -35.094 -8.195 1 98.31 399 ALA A C 1
ATOM 3253 O O . ALA A 1 399 ? -5.051 -35.688 -7.734 1 98.31 399 ALA A O 1
ATOM 3254 N N . VAL A 1 400 ? -3.916 -33.781 -8.125 1 98.31 400 VAL A N 1
ATOM 3255 C CA . VAL A 1 400 ? -4.98 -32.844 -7.785 1 98.31 400 VAL A CA 1
ATOM 3256 C C . VAL A 1 400 ? -5.484 -32.156 -9.055 1 98.31 400 VAL A C 1
ATOM 3258 O O . VAL A 1 400 ? -4.695 -31.594 -9.828 1 98.31 400 VAL A O 1
ATOM 3261 N N . CYS A 1 401 ? -6.773 -32.156 -9.266 1 97.88 401 CYS A N 1
ATOM 3262 C CA . CYS A 1 401 ? -7.34 -31.594 -10.492 1 97.88 401 CYS A CA 1
ATOM 3263 C C . CYS A 1 401 ? -7.781 -30.156 -10.281 1 97.88 401 CYS A C 1
ATOM 3265 O O . CYS A 1 401 ? -8.383 -29.828 -9.258 1 97.88 401 CYS A O 1
ATOM 3267 N N . VAL A 1 402 ? -7.488 -29.297 -11.234 1 95.06 402 VAL A N 1
ATOM 3268 C CA . VAL A 1 402 ? -7.883 -27.891 -11.195 1 95.06 402 VAL A CA 1
ATOM 3269 C C . VAL A 1 402 ? -8.555 -27.516 -12.516 1 95.06 402 VAL A C 1
ATOM 3271 O O . VAL A 1 402 ? -8.164 -27.984 -13.578 1 95.06 402 VAL A O 1
ATOM 3274 N N . ASP A 1 403 ? -9.594 -26.688 -12.398 1 95 403 ASP A N 1
ATOM 3275 C CA . ASP A 1 403 ? -10.375 -26.281 -13.562 1 95 403 ASP A CA 1
ATOM 3276 C C . ASP A 1 403 ? -10.703 -24.797 -13.516 1 95 403 ASP A C 1
ATOM 3278 O O . ASP A 1 403 ? -11.164 -24.281 -12.492 1 95 403 ASP A O 1
ATOM 3282 N N . TYR A 1 404 ? -10.531 -24.078 -14.641 1 93.81 404 TYR A N 1
ATOM 3283 C CA . TYR A 1 404 ? -10.711 -22.625 -14.672 1 93.81 404 TYR A CA 1
ATOM 3284 C C . TYR A 1 404 ? -12.188 -22.266 -14.648 1 93.81 404 TYR A C 1
ATOM 3286 O O . TYR A 1 404 ? -12.57 -21.25 -14.055 1 93.81 404 TYR A O 1
ATOM 3294 N N . ASP A 1 405 ? -13.055 -23.031 -15.312 1 95.12 405 ASP A N 1
ATOM 3295 C CA . ASP A 1 405 ? -14.484 -22.734 -15.281 1 95.12 405 ASP A CA 1
ATOM 3296 C C . ASP A 1 405 ? -15.016 -22.766 -13.852 1 95.12 405 ASP A C 1
ATOM 3298 O O . ASP A 1 405 ? -15.789 -21.891 -13.453 1 95.12 405 ASP A O 1
ATOM 3302 N N . SER A 1 406 ? -14.602 -23.812 -13.117 1 95.44 406 SER A N 1
ATOM 3303 C CA . SER A 1 406 ? -15.016 -23.906 -11.719 1 95.44 406 SER A CA 1
ATOM 3304 C C . SER A 1 406 ? -14.461 -22.75 -10.906 1 95.44 406 SER A C 1
ATOM 3306 O O . SER A 1 406 ? -15.164 -22.172 -10.078 1 95.44 406 SER A O 1
ATOM 3308 N N . HIS A 1 407 ? -13.266 -22.391 -11.156 1 93.94 407 HIS A N 1
ATOM 3309 C CA . HIS A 1 407 ? -12.641 -21.266 -10.469 1 93.94 407 HIS A CA 1
ATOM 3310 C C . HIS A 1 407 ? -13.406 -19.969 -10.727 1 93.94 407 HIS A C 1
ATOM 3312 O O . HIS A 1 407 ? -13.734 -19.234 -9.781 1 93.94 407 HIS A O 1
ATOM 3318 N N . TRP A 1 408 ? -13.734 -19.656 -11.969 1 91.69 408 TRP A N 1
ATOM 3319 C CA . TRP A 1 408 ? -14.438 -18.438 -12.336 1 91.69 408 TRP A CA 1
ATOM 3320 C C . TRP A 1 408 ? -15.859 -18.438 -11.797 1 91.69 408 TRP A C 1
ATOM 3322 O O . TRP A 1 408 ? -16.344 -17.438 -11.281 1 91.69 408 TRP A O 1
ATOM 3332 N N . ALA A 1 409 ? -16.484 -19.578 -11.906 1 93.31 409 ALA A N 1
ATOM 3333 C CA . ALA A 1 409 ? -17.875 -19.672 -11.445 1 93.31 409 ALA A CA 1
ATOM 3334 C C . ALA A 1 409 ? -17.969 -19.375 -9.953 1 93.31 409 ALA A C 1
ATOM 3336 O O . ALA A 1 409 ? -18.875 -18.656 -9.516 1 93.31 409 ALA A O 1
ATOM 3337 N N . LEU A 1 410 ? -17.031 -19.875 -9.211 1 92.56 410 LEU A N 1
ATOM 3338 C CA . LEU A 1 410 ? -17.047 -19.703 -7.766 1 92.56 410 LEU A CA 1
ATOM 3339 C C . LEU A 1 410 ? -16.594 -18.312 -7.363 1 92.56 410 LEU A C 1
ATOM 3341 O O . LEU A 1 410 ? -16.781 -17.891 -6.219 1 92.56 410 LEU A O 1
ATOM 3345 N N . ARG A 1 411 ? -16.109 -17.547 -8.297 1 87.62 411 ARG A N 1
ATOM 3346 C CA . ARG A 1 411 ? -15.805 -16.125 -8.062 1 87.62 411 ARG A CA 1
ATOM 3347 C C . ARG A 1 411 ? -16.969 -15.242 -8.5 1 87.62 411 ARG A C 1
ATOM 3349 O O . ARG A 1 411 ? -17.203 -14.188 -7.91 1 87.62 411 ARG A O 1
ATOM 3356 N N . ILE A 1 412 ? -17.594 -15.648 -9.562 1 87.25 412 ILE A N 1
ATOM 3357 C CA . ILE A 1 412 ? -18.75 -14.93 -10.07 1 87.25 412 ILE A CA 1
ATOM 3358 C C . ILE A 1 412 ? -19.828 -14.844 -8.984 1 87.25 412 ILE A C 1
ATOM 3360 O O . ILE A 1 412 ? -20.422 -13.789 -8.758 1 87.25 412 ILE A O 1
ATOM 3364 N N . LYS A 1 413 ? -20.016 -15.914 -8.305 1 86.19 413 LYS A N 1
ATOM 3365 C CA . LYS A 1 413 ? -20.906 -15.977 -7.156 1 86.19 413 LYS A CA 1
ATOM 3366 C C . LYS A 1 413 ? -20.328 -16.859 -6.055 1 86.19 413 LYS A C 1
ATOM 3368 O O . LYS A 1 413 ? -20.594 -18.062 -6.008 1 86.19 413 LYS A O 1
ATOM 3373 N N . PRO A 1 414 ? -19.625 -16.203 -5.145 1 87.25 414 PRO A N 1
ATOM 3374 C CA . PRO A 1 414 ? -18.969 -17 -4.094 1 87.25 414 PRO A CA 1
ATOM 3375 C C . PRO A 1 414 ? -19.984 -17.656 -3.158 1 87.25 414 PRO A C 1
ATOM 3377 O O . PRO A 1 414 ? -21.078 -17.125 -2.938 1 87.25 414 PRO A O 1
ATOM 3380 N N . VAL A 1 415 ? -19.547 -18.781 -2.643 1 89.56 415 VAL A N 1
ATOM 3381 C CA . VAL A 1 415 ? -20.453 -19.516 -1.78 1 89.56 415 VAL A CA 1
ATOM 3382 C C . VAL A 1 415 ? -20.141 -19.219 -0.316 1 89.56 415 VAL A C 1
ATOM 3384 O O . VAL A 1 415 ? -21.016 -19.344 0.55 1 89.56 415 VAL A O 1
ATOM 3387 N N . ASN A 1 416 ? -18.953 -18.969 0.039 1 92 416 ASN A N 1
ATOM 3388 C CA . ASN A 1 416 ? -18.547 -18.719 1.42 1 92 416 ASN A CA 1
ATOM 3389 C C . ASN A 1 416 ? -17.266 -17.906 1.49 1 92 416 ASN A C 1
ATOM 3391 O O . ASN A 1 416 ? -16.312 -18.297 2.158 1 92 416 ASN A O 1
ATOM 3395 N N . ASP A 1 417 ? -17.266 -16.781 0.875 1 84.06 417 ASP A N 1
ATOM 3396 C CA . ASP A 1 417 ? -16.141 -15.844 0.952 1 84.06 417 ASP A CA 1
ATOM 3397 C C . ASP A 1 417 ? -16.141 -15.102 2.287 1 84.06 417 ASP A C 1
ATOM 3399 O O . ASP A 1 417 ? -17.188 -14.672 2.77 1 84.06 417 ASP A O 1
ATOM 3403 N N . PRO A 1 418 ? -15.07 -15.055 2.867 1 85.44 418 PRO A N 1
ATOM 3404 C CA . PRO A 1 418 ? -13.711 -15.359 2.426 1 85.44 418 PRO A CA 1
ATOM 3405 C C . PRO A 1 418 ? -13.234 -16.734 2.869 1 85.44 418 PRO A C 1
ATOM 3407 O O . PRO A 1 418 ? -12.109 -17.141 2.557 1 85.44 418 PRO A O 1
ATOM 3410 N N . ASP A 1 419 ? -14 -17.5 3.48 1 90.75 419 ASP A N 1
ATOM 3411 C CA . ASP A 1 419 ? -13.562 -18.734 4.129 1 90.75 419 ASP A CA 1
ATOM 3412 C C . ASP A 1 419 ? -13.219 -19.797 3.098 1 90.75 419 ASP A C 1
ATOM 3414 O O . ASP A 1 419 ? -12.43 -20.703 3.375 1 90.75 419 ASP A O 1
ATOM 3418 N N . PHE A 1 420 ? -13.812 -19.734 1.93 1 93.44 420 PHE A N 1
ATOM 3419 C CA . PHE A 1 420 ? -13.539 -20.719 0.881 1 93.44 420 PHE A CA 1
ATOM 3420 C C . PHE A 1 420 ? -13.18 -20.016 -0.425 1 93.44 420 PHE A C 1
ATOM 3422 O O . PHE A 1 420 ? -13.961 -19.219 -0.95 1 93.44 420 PHE A O 1
ATOM 3429 N N . GLN A 1 421 ? -12 -20.453 -0.941 1 93.06 421 GLN A N 1
ATOM 3430 C CA . GLN A 1 421 ? -11.523 -20.094 -2.27 1 93.06 421 GLN A CA 1
ATOM 3431 C C . GLN A 1 421 ? -10.977 -21.297 -3.012 1 93.06 421 GLN A C 1
ATOM 3433 O O . GLN A 1 421 ? -10.148 -22.047 -2.473 1 93.06 421 GLN A O 1
ATOM 3438 N N . TYR A 1 422 ? -11.383 -21.469 -4.176 1 94.06 422 TYR A N 1
ATOM 3439 C CA . TYR A 1 422 ? -11.195 -22.688 -4.945 1 94.06 422 TYR A CA 1
ATOM 3440 C C . TYR A 1 422 ? -9.719 -23.047 -5.043 1 94.06 422 TYR A C 1
ATOM 3442 O O . TYR A 1 422 ? -9.312 -24.141 -4.645 1 94.06 422 TYR A O 1
ATOM 3450 N N . LEU A 1 423 ? -8.867 -22.172 -5.445 1 93.12 423 LEU A N 1
ATOM 3451 C CA . LEU A 1 423 ? -7.469 -22.5 -5.699 1 93.12 423 LEU A CA 1
ATOM 3452 C C . LEU A 1 423 ? -6.707 -22.672 -4.391 1 93.12 423 LEU A C 1
ATOM 3454 O O . LEU A 1 423 ? -5.785 -23.484 -4.305 1 93.12 423 LEU A O 1
ATOM 3458 N N . ASP A 1 424 ? -7.102 -21.859 -3.428 1 94.06 424 ASP A N 1
ATOM 3459 C CA . ASP A 1 424 ? -6.504 -22.062 -2.109 1 94.06 424 ASP A CA 1
ATOM 3460 C C . ASP A 1 424 ? -6.805 -23.453 -1.567 1 94.06 424 ASP A C 1
ATOM 3462 O O . ASP A 1 424 ? -5.941 -24.078 -0.955 1 94.06 424 ASP A O 1
ATOM 3466 N N . TYR A 1 425 ? -7.984 -23.859 -1.808 1 96.5 425 TYR A N 1
ATOM 3467 C CA . TYR A 1 425 ? -8.398 -25.172 -1.318 1 96.5 425 TYR A CA 1
ATOM 3468 C C . TYR A 1 425 ? -7.664 -26.281 -2.061 1 96.5 425 TYR A C 1
ATOM 3470 O O . TYR A 1 425 ? -7.223 -27.266 -1.449 1 96.5 425 TYR A O 1
ATOM 3478 N N . ALA A 1 426 ? -7.539 -26.172 -3.344 1 96.31 426 ALA A N 1
ATOM 3479 C CA . ALA A 1 426 ? -6.746 -27.141 -4.109 1 96.31 426 ALA A CA 1
ATOM 3480 C C . ALA A 1 426 ? -5.305 -27.188 -3.605 1 96.31 426 ALA A C 1
ATOM 3482 O O . ALA A 1 426 ? -4.73 -28.266 -3.449 1 96.31 426 ALA A O 1
ATOM 3483 N N . GLY A 1 427 ? -4.754 -26.016 -3.4 1 96.12 427 GLY A N 1
ATOM 3484 C CA . GLY A 1 427 ? -3.408 -25.938 -2.854 1 96.12 427 GLY A CA 1
ATOM 3485 C C . GLY A 1 427 ? -3.275 -26.609 -1.499 1 96.12 427 GLY A C 1
ATOM 3486 O O . GLY A 1 427 ? -2.25 -27.234 -1.204 1 96.12 427 GLY A O 1
ATOM 3487 N N . ARG A 1 428 ? -4.281 -26.469 -0.722 1 96.38 428 ARG A N 1
ATOM 3488 C CA . ARG A 1 428 ? -4.305 -27.094 0.59 1 96.38 428 ARG A CA 1
ATOM 3489 C C . ARG A 1 428 ? -4.223 -28.625 0.461 1 96.38 428 ARG A C 1
ATOM 3491 O O . ARG A 1 428 ? -3.445 -29.266 1.164 1 96.38 428 ARG A O 1
ATOM 3498 N N . MET A 1 429 ? -4.988 -29.203 -0.445 1 97.06 429 MET A N 1
ATOM 3499 C CA . MET A 1 429 ? -4.984 -30.641 -0.653 1 97.06 429 MET A CA 1
ATOM 3500 C C . MET A 1 429 ? -3.615 -31.125 -1.135 1 97.06 429 MET A C 1
ATOM 3502 O O . MET A 1 429 ? -3.105 -32.125 -0.663 1 97.06 429 MET A O 1
ATOM 3506 N N . TYR A 1 430 ? -3.094 -30.375 -1.982 1 97.5 430 TYR A N 1
ATOM 3507 C CA . TYR A 1 430 ? -1.765 -30.672 -2.506 1 97.5 430 TYR A CA 1
ATOM 3508 C C . TYR A 1 430 ? -0.728 -30.672 -1.388 1 97.5 430 TYR A C 1
ATOM 3510 O O . TYR A 1 430 ? 0.074 -31.609 -1.283 1 97.5 430 TYR A O 1
ATOM 3518 N N . ARG A 1 431 ? -0.75 -29.688 -0.569 1 96.62 431 ARG A N 1
ATOM 3519 C CA . ARG A 1 431 ? 0.215 -29.516 0.513 1 96.62 431 ARG A CA 1
ATOM 3520 C C . ARG A 1 431 ? 0.087 -30.641 1.533 1 96.62 431 ARG A C 1
ATOM 3522 O O . ARG A 1 431 ? 1.092 -31.203 1.989 1 96.62 431 ARG A O 1
ATOM 3529 N N . ILE A 1 432 ? -1.121 -31 1.875 1 97 432 ILE A N 1
ATOM 3530 C CA . ILE A 1 432 ? -1.343 -32.031 2.889 1 97 432 ILE A CA 1
ATOM 3531 C C . ILE A 1 432 ? -0.845 -33.375 2.375 1 97 432 ILE A C 1
ATOM 3533 O O . ILE A 1 432 ? -0.247 -34.156 3.127 1 97 432 ILE A O 1
ATOM 3537 N N . LEU A 1 433 ? -1.06 -33.688 1.095 1 97.44 433 LEU A N 1
ATOM 3538 C CA . LEU A 1 433 ? -0.51 -34.906 0.496 1 97.44 433 LEU A CA 1
ATOM 3539 C C . LEU A 1 433 ? 1.01 -34.938 0.621 1 97.44 433 LEU A C 1
ATOM 3541 O O . LEU A 1 433 ? 1.584 -35.938 1.055 1 97.44 433 LEU A O 1
ATOM 3545 N N . ALA A 1 434 ? 1.596 -33.844 0.308 1 96.75 434 ALA A N 1
ATOM 3546 C CA . ALA A 1 434 ? 3.053 -33.75 0.335 1 96.75 434 ALA A CA 1
ATOM 3547 C C . ALA A 1 434 ? 3.588 -33.906 1.755 1 96.75 434 ALA A C 1
ATOM 3549 O O . ALA A 1 434 ? 4.613 -34.562 1.965 1 96.75 434 ALA A O 1
ATOM 3550 N N . GLU A 1 435 ? 2.934 -33.312 2.668 1 96.06 435 GLU A N 1
ATOM 3551 C CA . GLU A 1 435 ? 3.352 -33.375 4.066 1 96.06 435 GLU A CA 1
ATOM 3552 C C . GLU A 1 435 ? 3.256 -34.812 4.605 1 96.06 435 GLU A C 1
ATOM 3554 O O . GLU A 1 435 ? 3.926 -35.156 5.578 1 96.06 435 GLU A O 1
ATOM 3559 N N . ARG A 1 436 ? 2.445 -35.625 3.959 1 95.81 436 ARG A N 1
ATOM 3560 C CA . ARG A 1 436 ? 2.293 -37 4.363 1 95.81 436 ARG A CA 1
ATOM 3561 C C . ARG A 1 436 ? 3.213 -37.906 3.555 1 95.81 436 ARG A C 1
ATOM 3563 O O . ARG A 1 436 ? 3.152 -39.125 3.682 1 95.81 436 ARG A O 1
ATOM 3570 N N . GLY A 1 437 ? 4.016 -37.312 2.703 1 96.44 437 GLY A N 1
ATOM 3571 C CA . GLY A 1 437 ? 5.043 -38.062 1.996 1 96.44 437 GLY A CA 1
ATOM 3572 C C . GLY A 1 437 ? 4.613 -38.5 0.611 1 96.44 437 GLY A C 1
ATOM 3573 O O . GLY A 1 437 ? 5.262 -39.375 -0.002 1 96.44 437 GLY A O 1
ATOM 3574 N N . TYR A 1 438 ? 3.527 -38 0.13 1 97.56 438 TYR A N 1
ATOM 3575 C CA . TYR A 1 438 ? 3.041 -38.375 -1.194 1 97.56 438 TYR A CA 1
ATOM 3576 C C . TYR A 1 438 ? 3.121 -37.188 -2.154 1 97.56 438 TYR A C 1
ATOM 3578 O O . TYR A 1 438 ? 2.352 -36.25 -2.035 1 97.56 438 TYR A O 1
ATOM 3586 N N . ASN A 1 439 ? 4.039 -37.25 -3.068 1 97.56 439 ASN A N 1
ATOM 3587 C CA . ASN A 1 439 ? 4.094 -36.25 -4.117 1 97.56 439 ASN A CA 1
ATOM 3588 C C . ASN A 1 439 ? 2.945 -36.406 -5.109 1 97.56 439 ASN A C 1
ATOM 3590 O O . ASN A 1 439 ? 2.49 -37.531 -5.359 1 97.56 439 ASN A O 1
ATOM 3594 N N . SER A 1 440 ? 2.488 -35.312 -5.59 1 97.75 440 SER A N 1
ATOM 3595 C CA . SER A 1 440 ? 1.359 -35.344 -6.516 1 97.75 440 SER A CA 1
ATOM 3596 C C . SER A 1 440 ? 1.526 -34.312 -7.621 1 97.75 440 SER A C 1
ATOM 3598 O O . SER A 1 440 ? 2.312 -33.375 -7.488 1 97.75 440 SER A O 1
ATOM 3600 N N . ASP A 1 441 ? 0.869 -34.531 -8.734 1 97.06 441 ASP A N 1
ATOM 3601 C CA . ASP A 1 441 ? 0.776 -33.562 -9.812 1 97.06 441 ASP A CA 1
ATOM 3602 C C . ASP A 1 441 ? -0.49 -32.719 -9.688 1 97.06 441 ASP A C 1
ATOM 3604 O O . ASP A 1 441 ? -1.414 -33.094 -8.953 1 97.06 441 ASP A O 1
ATOM 3608 N N . VAL A 1 442 ? -0.5 -31.547 -10.219 1 96.44 442 VAL A N 1
ATOM 3609 C CA . VAL A 1 442 ? -1.693 -30.734 -10.438 1 96.44 442 VAL A CA 1
ATOM 3610 C C . VAL A 1 442 ? -2.053 -30.734 -11.922 1 96.44 442 VAL A C 1
ATOM 3612 O O . VAL A 1 442 ? -1.246 -30.328 -12.758 1 96.44 442 VAL A O 1
ATOM 3615 N N . ILE A 1 443 ? -3.277 -31.203 -12.234 1 96.19 443 ILE A N 1
ATOM 3616 C CA . ILE A 1 443 ? -3.57 -31.469 -13.641 1 96.19 443 ILE A CA 1
ATOM 3617 C C . ILE A 1 443 ? -4.93 -30.875 -14 1 96.19 443 ILE A C 1
ATOM 3619 O O . ILE A 1 443 ? -5.734 -30.562 -13.117 1 96.19 443 ILE A O 1
ATOM 3623 N N . SER A 1 444 ? -5.117 -30.719 -15.305 1 95.19 444 SER A N 1
ATOM 3624 C CA . SER A 1 444 ? -6.395 -30.234 -15.812 1 95.19 444 SER A CA 1
ATOM 3625 C C . SER A 1 444 ? -7.414 -31.375 -15.891 1 95.19 444 SER A C 1
ATOM 3627 O O . SER A 1 444 ? -7.059 -32.531 -15.781 1 95.19 444 SER A O 1
ATOM 3629 N N . TYR A 1 445 ? -8.641 -30.984 -16.125 1 96.31 445 TYR A N 1
ATOM 3630 C CA . TYR A 1 445 ? -9.719 -31.953 -16.312 1 96.31 445 TYR A CA 1
ATOM 3631 C C . TYR A 1 445 ? -9.516 -32.75 -17.594 1 96.31 445 TYR A C 1
ATOM 3633 O O . TYR A 1 445 ? -10.086 -33.812 -17.766 1 96.31 445 TYR A O 1
ATOM 3641 N N . ASP A 1 446 ? -8.688 -32.219 -18.453 1 94.19 446 ASP A N 1
ATOM 3642 C CA . ASP A 1 446 ? -8.508 -32.875 -19.75 1 94.19 446 ASP A CA 1
ATOM 3643 C C . ASP A 1 446 ? -7.297 -33.812 -19.75 1 94.19 446 ASP A C 1
ATOM 3645 O O . ASP A 1 446 ? -7.051 -34.5 -20.719 1 94.19 446 ASP A O 1
ATOM 3649 N N . ALA A 1 447 ? -6.582 -33.844 -18.703 1 95.19 447 ALA A N 1
ATOM 3650 C CA . ALA A 1 447 ? -5.383 -34.656 -18.609 1 95.19 447 ALA A CA 1
ATOM 3651 C C . ALA A 1 447 ? -5.742 -36.156 -18.656 1 95.19 447 ALA A C 1
ATOM 3653 O O . ALA A 1 447 ? -6.91 -36.5 -18.484 1 95.19 447 ALA A O 1
ATOM 3654 N N . ASP A 1 448 ? -4.738 -36.969 -18.969 1 95.94 448 ASP A N 1
ATOM 3655 C CA . ASP A 1 448 ? -4.91 -38.438 -18.906 1 95.94 448 ASP A CA 1
ATOM 3656 C C . ASP A 1 448 ? -4.926 -38.938 -17.469 1 95.94 448 ASP A C 1
ATOM 3658 O O . ASP A 1 448 ? -3.889 -38.969 -16.812 1 95.94 448 ASP A O 1
ATOM 3662 N N . PHE A 1 449 ? -6.078 -39.438 -17.031 1 97.56 449 PHE A N 1
ATOM 3663 C CA . PHE A 1 449 ? -6.262 -39.844 -15.641 1 97.56 449 PHE A CA 1
ATOM 3664 C C . PHE A 1 449 ? -5.672 -41.219 -15.398 1 97.56 449 PHE A C 1
ATOM 3666 O O . PHE A 1 449 ? -5.438 -41.594 -14.25 1 97.56 449 PHE A O 1
ATOM 3673 N N . SER A 1 450 ? -5.395 -41.906 -16.438 1 96.81 450 SER A N 1
ATOM 3674 C CA . SER A 1 450 ? -4.988 -43.312 -16.297 1 96.81 450 SER A CA 1
ATOM 3675 C C . SER A 1 450 ? -3.584 -43.438 -15.719 1 96.81 450 SER A C 1
ATOM 3677 O O . SER A 1 450 ? -3.18 -44.5 -15.266 1 96.81 450 SER A O 1
ATOM 3679 N N . LYS A 1 451 ? -2.904 -42.344 -15.75 1 94.56 451 LYS A N 1
ATOM 3680 C CA . LYS A 1 451 ? -1.533 -42.344 -15.25 1 94.56 451 LYS A CA 1
ATOM 3681 C C . LYS A 1 451 ? -1.506 -42.312 -13.727 1 94.56 451 LYS A C 1
ATOM 3683 O O . LYS A 1 451 ? -0.458 -42.562 -13.117 1 94.56 451 LYS A O 1
ATOM 3688 N N . TYR A 1 452 ? -2.67 -42.156 -13.117 1 97.88 452 TYR A N 1
ATOM 3689 C CA . TYR A 1 452 ? -2.691 -41.906 -11.68 1 97.88 452 TYR A CA 1
ATOM 3690 C C . TYR A 1 452 ? -3.523 -42.969 -10.961 1 97.88 452 TYR A C 1
ATOM 3692 O O . TYR A 1 452 ? -4.551 -43.406 -11.477 1 97.88 452 TYR A O 1
ATOM 3700 N N . LYS A 1 453 ? -3.082 -43.281 -9.789 1 98.69 453 LYS A N 1
ATOM 3701 C CA . LYS A 1 453 ? -3.805 -44.219 -8.938 1 98.69 453 LYS A CA 1
ATOM 3702 C C . LYS A 1 453 ? -4.82 -43.5 -8.055 1 98.69 453 LYS A C 1
ATOM 3704 O O . LYS A 1 453 ? -5.852 -44.062 -7.691 1 98.69 453 LYS A O 1
ATOM 3709 N N . LEU A 1 454 ? -4.531 -42.281 -7.688 1 98.75 454 LEU A N 1
ATOM 3710 C CA . LEU A 1 454 ? -5.41 -41.469 -6.879 1 98.75 454 LEU A CA 1
ATOM 3711 C C . LEU A 1 454 ? -5.637 -40.094 -7.539 1 98.75 454 LEU A C 1
ATOM 3713 O O . LEU A 1 454 ? -4.68 -39.438 -7.938 1 98.75 454 LEU A O 1
ATOM 3717 N N . LEU A 1 455 ? -6.883 -39.719 -7.66 1 98.81 455 LEU A N 1
ATOM 3718 C CA . LEU A 1 455 ? -7.254 -38.375 -8.102 1 98.81 455 LEU A CA 1
ATOM 3719 C C . LEU A 1 455 ? -8 -37.625 -7.004 1 98.81 455 LEU A C 1
ATOM 3721 O O . LEU A 1 455 ? -8.969 -38.156 -6.445 1 98.81 455 LEU A O 1
ATOM 3725 N N . VAL A 1 456 ? -7.477 -36.5 -6.668 1 98.88 456 VAL A N 1
ATOM 3726 C CA . VAL A 1 456 ? -8.188 -35.562 -5.793 1 98.88 456 VAL A CA 1
ATOM 3727 C C . VAL A 1 456 ? -8.883 -34.5 -6.625 1 98.88 456 VAL A C 1
ATOM 3729 O O . VAL A 1 456 ? -8.25 -33.844 -7.453 1 98.88 456 VAL A O 1
ATOM 3732 N N . LEU A 1 457 ? -10.148 -34.375 -6.473 1 98.75 457 LEU A N 1
ATOM 3733 C CA . LEU A 1 457 ? -11 -33.5 -7.258 1 98.75 457 LEU A CA 1
ATOM 3734 C C . LEU A 1 457 ? -11.695 -32.469 -6.367 1 98.75 457 LEU A C 1
ATOM 3736 O O . LEU A 1 457 ? -12.875 -32.625 -6.043 1 98.75 457 LEU A O 1
ATOM 3740 N N . PRO A 1 458 ? -11.016 -31.359 -6.105 1 98.38 458 PRO A N 1
ATOM 3741 C CA . PRO A 1 458 ? -11.602 -30.359 -5.207 1 98.38 458 PRO A CA 1
ATOM 3742 C C . PRO A 1 458 ? -12.727 -29.562 -5.871 1 98.38 458 PRO A C 1
ATOM 3744 O O . PRO A 1 458 ? -12.5 -28.906 -6.898 1 98.38 458 PRO A O 1
ATOM 3747 N N . ALA A 1 459 ? -13.836 -29.562 -5.336 1 98.06 459 ALA A N 1
ATOM 3748 C CA . ALA A 1 459 ? -14.969 -28.703 -5.672 1 98.06 459 ALA A CA 1
ATOM 3749 C C . ALA A 1 459 ? -15.125 -28.578 -7.184 1 98.06 459 ALA A C 1
ATOM 3751 O O . ALA A 1 459 ? -15.172 -27.453 -7.715 1 98.06 459 ALA A O 1
ATOM 3752 N N . ALA A 1 460 ? -15.203 -29.719 -7.824 1 98.25 460 ALA A N 1
ATOM 3753 C CA . ALA A 1 460 ? -15.492 -29.703 -9.258 1 98.25 460 ALA A CA 1
ATOM 3754 C C . ALA A 1 460 ? -16.891 -29.156 -9.531 1 98.25 460 ALA A C 1
ATOM 3756 O O . ALA A 1 460 ? -17.766 -29.891 -9.977 1 98.25 460 ALA A O 1
ATOM 3757 N N . PHE A 1 461 ? -17.031 -27.844 -9.406 1 98.12 461 PHE A N 1
ATOM 3758 C CA . PHE A 1 461 ? -18.297 -27.125 -9.359 1 98.12 461 PHE A CA 1
ATOM 3759 C C . PHE A 1 461 ? -19 -27.172 -10.719 1 98.12 461 PHE A C 1
ATOM 3761 O O . PHE A 1 461 ? -20.219 -27.359 -10.789 1 98.12 461 PHE A O 1
ATOM 3768 N N . ILE A 1 462 ? -18.25 -27.016 -11.773 1 97.81 462 ILE A N 1
ATOM 3769 C CA . ILE A 1 462 ? -18.734 -27.109 -13.148 1 97.81 462 ILE A CA 1
ATOM 3770 C C . ILE A 1 462 ? -18.281 -28.422 -13.758 1 97.81 462 ILE A C 1
ATOM 3772 O O . ILE A 1 462 ? -17.094 -28.688 -13.875 1 97.81 462 ILE A O 1
ATOM 3776 N N . THR A 1 463 ? -19.25 -29.281 -14.172 1 97.75 463 THR A N 1
ATOM 3777 C CA . THR A 1 463 ? -18.938 -30.516 -14.875 1 97.75 463 THR A CA 1
ATOM 3778 C C . THR A 1 463 ? -19.844 -30.688 -16.094 1 97.75 463 THR A C 1
ATOM 3780 O O . THR A 1 463 ? -21.016 -30.328 -16.062 1 97.75 463 THR A O 1
ATOM 3783 N N . SER A 1 464 ? -19.25 -31.109 -17.156 1 97.06 464 SER A N 1
ATOM 3784 C CA . SER A 1 464 ? -20.016 -31.547 -18.312 1 97.06 464 SER A CA 1
ATOM 3785 C C . SER A 1 464 ? -20.344 -33.031 -18.234 1 97.06 464 SER A C 1
ATOM 3787 O O . SER A 1 464 ? -19.75 -33.75 -17.438 1 97.06 464 SER A O 1
ATOM 3789 N N . GLY A 1 465 ? -21.297 -33.406 -19.094 1 96.69 465 GLY A N 1
ATOM 3790 C CA . GLY A 1 465 ? -21.578 -34.812 -19.188 1 96.69 465 GLY A CA 1
ATOM 3791 C C . GLY A 1 465 ? -20.359 -35.625 -19.578 1 96.69 465 GLY A C 1
ATOM 3792 O O . GLY A 1 465 ? -20.156 -36.719 -19.047 1 96.69 465 GLY A O 1
ATOM 3793 N N . ALA A 1 466 ? -19.641 -35.094 -20.391 1 97.31 466 ALA A N 1
ATOM 3794 C CA . ALA A 1 466 ? -18.422 -35.781 -20.844 1 97.31 466 ALA A CA 1
ATOM 3795 C C . ALA A 1 466 ? -17.438 -35.938 -19.703 1 97.31 466 ALA A C 1
ATOM 3797 O O . ALA A 1 466 ? -16.797 -37 -19.578 1 97.31 466 ALA A O 1
ATOM 3798 N N . PHE A 1 467 ? -17.281 -35 -18.891 1 97.88 467 PHE A N 1
ATOM 3799 C CA . PHE A 1 467 ? -16.344 -35.094 -17.781 1 97.88 467 PHE A CA 1
ATOM 3800 C C . PHE A 1 467 ? -16.859 -36.062 -16.719 1 97.88 467 PHE A C 1
ATOM 3802 O O . PHE A 1 467 ? -16.078 -36.812 -16.125 1 97.88 467 PHE A O 1
ATOM 3809 N N . GLN A 1 468 ? -18.203 -36.062 -16.453 1 98.31 468 GLN A N 1
ATOM 3810 C CA . GLN A 1 468 ? -18.797 -37.031 -15.555 1 98.31 468 GLN A CA 1
ATOM 3811 C C . GLN A 1 468 ? -18.484 -38.438 -16 1 98.31 468 GLN A C 1
ATOM 3813 O O . GLN A 1 468 ? -18.109 -39.281 -15.18 1 98.31 468 GLN A O 1
ATOM 3818 N N . MET A 1 469 ? -18.609 -38.594 -17.25 1 98.25 469 MET A N 1
ATOM 3819 C CA . MET A 1 469 ? -18.328 -39.906 -17.812 1 98.25 469 MET A CA 1
ATOM 3820 C C . MET A 1 469 ? -16.844 -40.25 -17.672 1 98.25 469 MET A C 1
ATOM 3822 O O . MET A 1 469 ? -16.5 -41.406 -17.422 1 98.25 469 MET A O 1
ATOM 3826 N N . LYS A 1 470 ? -16.031 -39.344 -17.859 1 98.44 470 LYS A N 1
ATOM 3827 C CA . LYS A 1 470 ? -14.594 -39.531 -17.703 1 98.44 470 LYS A CA 1
ATOM 3828 C C . LYS A 1 470 ? -14.258 -39.969 -16.281 1 98.44 470 LYS A C 1
ATOM 3830 O O . LYS A 1 470 ? -13.445 -40.875 -16.078 1 98.44 470 LYS A O 1
ATOM 3835 N N . LEU A 1 471 ? -14.867 -39.344 -15.312 1 98.69 471 LEU A N 1
ATOM 3836 C CA . LEU A 1 471 ? -14.664 -39.719 -13.922 1 98.69 471 LEU A CA 1
ATOM 3837 C C . LEU A 1 471 ? -15.156 -41.156 -13.656 1 98.69 471 LEU A C 1
ATOM 3839 O O . LEU A 1 471 ? -14.484 -41.938 -12.977 1 98.69 471 LEU A O 1
ATOM 3843 N N . ARG A 1 472 ? -16.359 -41.438 -14.211 1 98.38 472 ARG A N 1
ATOM 3844 C CA . ARG A 1 472 ? -16.938 -42.781 -14.086 1 98.38 472 ARG A CA 1
ATOM 3845 C C . ARG A 1 472 ? -15.984 -43.844 -14.617 1 98.38 472 ARG A C 1
ATOM 3847 O O . ARG A 1 472 ? -15.719 -44.844 -13.938 1 98.38 472 ARG A O 1
ATOM 3854 N N . ARG A 1 473 ? -15.445 -43.562 -15.727 1 98.5 473 ARG A N 1
ATOM 3855 C CA . ARG A 1 473 ? -14.547 -44.531 -16.359 1 98.5 473 ARG A CA 1
ATOM 3856 C C . ARG A 1 473 ? -13.258 -44.688 -15.562 1 98.5 473 ARG A C 1
ATOM 3858 O O . ARG A 1 473 ? -12.734 -45.781 -15.445 1 98.5 473 ARG A O 1
ATOM 3865 N N . TYR A 1 474 ? -12.734 -43.656 -15.094 1 98.44 474 TYR A N 1
ATOM 3866 C CA . TYR A 1 474 ? -11.523 -43.688 -14.281 1 98.44 474 TYR A CA 1
ATOM 3867 C C . TYR A 1 474 ? -11.703 -44.625 -13.086 1 98.44 474 TYR A C 1
ATOM 3869 O O . TYR A 1 474 ? -10.859 -45.469 -12.82 1 98.44 474 TYR A O 1
ATOM 3877 N N . VAL A 1 475 ? -12.828 -44.438 -12.312 1 98.69 475 VAL A N 1
ATOM 3878 C CA . VAL A 1 475 ? -13.086 -45.25 -11.133 1 98.69 475 VAL A CA 1
ATOM 3879 C C . VAL A 1 475 ? -13.383 -46.688 -11.547 1 98.69 475 VAL A C 1
ATOM 3881 O O . VAL A 1 475 ? -12.844 -47.656 -10.961 1 98.69 475 VAL A O 1
ATOM 3884 N N . GLU A 1 476 ? -14.148 -46.844 -12.602 1 98.5 476 GLU A N 1
ATOM 3885 C CA . GLU A 1 476 ? -14.5 -48.188 -13.086 1 98.5 476 GLU A CA 1
ATOM 3886 C C . GLU A 1 476 ? -13.25 -49 -13.414 1 98.5 476 GLU A C 1
ATOM 3888 O O . GLU A 1 476 ? -13.242 -50.219 -13.25 1 98.5 476 GLU A O 1
ATOM 3893 N N . ASN A 1 477 ? -12.281 -48.344 -13.812 1 98.44 477 ASN A N 1
ATOM 3894 C CA . ASN A 1 477 ? -11.07 -49 -14.281 1 98.44 477 ASN A CA 1
ATOM 3895 C C . ASN A 1 477 ? -10.039 -49.125 -13.164 1 98.44 477 ASN A C 1
ATOM 3897 O O . ASN A 1 477 ? -8.875 -49.469 -13.414 1 98.44 477 ASN A O 1
ATOM 3901 N N . GLY A 1 478 ? -10.43 -48.844 -12.047 1 98.38 478 GLY A N 1
ATOM 3902 C CA . GLY A 1 478 ? -9.57 -49.188 -10.93 1 98.38 478 GLY A CA 1
ATOM 3903 C C . GLY A 1 478 ? -9.039 -47.969 -10.18 1 98.38 478 GLY A C 1
ATOM 3904 O O . GLY A 1 478 ? -8.359 -48.125 -9.156 1 98.38 478 GLY A O 1
ATOM 3905 N N . GLY A 1 479 ? -9.352 -46.781 -10.656 1 98.56 479 GLY A N 1
ATOM 3906 C CA . GLY A 1 479 ? -8.875 -45.562 -10.008 1 98.56 479 GLY A CA 1
ATOM 3907 C C . GLY A 1 479 ? -9.555 -45.281 -8.68 1 98.56 479 GLY A C 1
ATOM 3908 O O . GLY A 1 479 ? -10.695 -45.719 -8.469 1 98.56 479 GLY A O 1
ATOM 3909 N N . ILE A 1 480 ? -8.859 -44.656 -7.785 1 98.81 480 ILE A N 1
ATOM 3910 C CA . ILE A 1 480 ? -9.438 -44.125 -6.555 1 98.81 480 ILE A CA 1
ATOM 3911 C C . ILE A 1 480 ? -9.664 -42.625 -6.68 1 98.81 480 ILE A C 1
ATOM 3913 O O . ILE A 1 480 ? -8.727 -41.875 -6.926 1 98.81 480 ILE A O 1
ATOM 3917 N N . LEU A 1 481 ? -10.898 -42.219 -6.555 1 98.88 481 LEU A N 1
ATOM 3918 C CA . LEU A 1 481 ? -11.297 -40.812 -6.715 1 98.88 481 LEU A CA 1
ATOM 3919 C C . LEU A 1 481 ? -11.766 -40.219 -5.387 1 98.88 481 LEU A C 1
ATOM 3921 O O . LEU A 1 481 ? -12.625 -40.812 -4.715 1 98.88 481 LEU A O 1
ATOM 3925 N N . LEU A 1 482 ? -11.148 -39.156 -4.965 1 98.88 482 LEU A N 1
ATOM 3926 C CA . LEU A 1 482 ? -11.672 -38.344 -3.873 1 98.88 482 LEU A CA 1
ATOM 3927 C C . LEU A 1 482 ? -12.219 -37 -4.395 1 98.88 482 LEU A C 1
ATOM 3929 O O . LEU A 1 482 ? -11.445 -36.094 -4.738 1 98.88 482 LEU A O 1
ATOM 3933 N N . ALA A 1 483 ? -13.484 -36.875 -4.469 1 98.81 483 ALA A N 1
ATOM 3934 C CA . ALA A 1 483 ? -14.133 -35.594 -4.789 1 98.81 483 ALA A CA 1
ATOM 3935 C C . ALA A 1 483 ? -14.648 -34.906 -3.525 1 98.81 483 ALA A C 1
ATOM 3937 O O . ALA A 1 483 ? -15.031 -35.594 -2.562 1 98.81 483 ALA A O 1
ATOM 3938 N N . THR A 1 484 ? -14.664 -33.594 -3.516 1 98.75 484 THR A N 1
ATOM 3939 C CA . THR A 1 484 ? -15.117 -32.875 -2.324 1 98.75 484 THR A CA 1
ATOM 3940 C C . THR A 1 484 ? -16.5 -32.281 -2.549 1 98.75 484 THR A C 1
ATOM 3942 O O . THR A 1 484 ? -17.094 -32.438 -3.617 1 98.75 484 THR A O 1
ATOM 3945 N N . PHE A 1 485 ? -16.953 -31.594 -1.508 1 98.25 485 PHE A N 1
ATOM 3946 C CA . PHE A 1 485 ? -18.188 -30.828 -1.598 1 98.25 485 PHE A CA 1
ATOM 3947 C C . PHE A 1 485 ? -18.172 -29.922 -2.824 1 98.25 485 PHE A C 1
ATOM 3949 O O . PHE A 1 485 ? -17.109 -29.531 -3.312 1 98.25 485 PHE A O 1
ATOM 3956 N N . LEU A 1 486 ? -19.375 -29.641 -3.373 1 97.94 486 LEU A N 1
ATOM 3957 C CA . LEU A 1 486 ? -19.578 -28.734 -4.496 1 97.94 486 LEU A CA 1
ATOM 3958 C C . LEU A 1 486 ? -19.156 -29.391 -5.809 1 97.94 486 LEU A C 1
ATOM 3960 O O . LEU A 1 486 ? -18.859 -28.688 -6.785 1 97.94 486 LEU A O 1
ATOM 3964 N N . THR A 1 487 ? -19.094 -30.719 -5.805 1 98.25 487 THR A N 1
ATOM 3965 C CA . THR A 1 487 ? -18.766 -31.422 -7.039 1 98.25 487 THR A CA 1
ATOM 3966 C C . THR A 1 487 ? -20.016 -31.656 -7.875 1 98.25 487 THR A C 1
ATOM 3968 O O . THR A 1 487 ? -21.016 -32.188 -7.379 1 98.25 487 THR A O 1
ATOM 3971 N N . SER A 1 488 ? -19.953 -31.266 -9.094 1 98.31 488 SER A N 1
ATOM 3972 C CA . SER A 1 488 ? -20.969 -31.516 -10.117 1 98.31 488 SER A CA 1
ATOM 3973 C C . SER A 1 488 ? -22.281 -30.844 -9.758 1 98.31 488 SER A C 1
ATOM 3975 O O . SER A 1 488 ? -23.344 -31.453 -9.852 1 98.31 488 SER A O 1
ATOM 3977 N N . VAL A 1 489 ? -22.203 -29.625 -9.328 1 97.88 489 VAL A N 1
ATOM 3978 C CA . VAL A 1 489 ? -23.359 -28.828 -8.914 1 97.88 489 VAL A CA 1
ATOM 3979 C C . VAL A 1 489 ? -23.969 -28.141 -10.125 1 97.88 489 VAL A C 1
ATOM 3981 O O . VAL A 1 489 ? -25.188 -28.031 -10.234 1 97.88 489 VAL A O 1
ATOM 3984 N N . LYS A 1 490 ? -23.094 -27.703 -11.039 1 97.94 490 LYS A N 1
ATOM 3985 C CA . LYS A 1 490 ? -23.547 -26.938 -12.188 1 97.94 490 LYS A CA 1
ATOM 3986 C C . LYS A 1 490 ? -23.031 -27.531 -13.492 1 97.94 490 LYS A C 1
ATOM 3988 O O . LYS A 1 490 ? -22.031 -28.25 -13.492 1 97.94 490 LYS A O 1
ATOM 3993 N N . ASN A 1 491 ? -23.75 -27.203 -14.547 1 97.56 491 ASN A N 1
ATOM 3994 C CA . ASN A 1 491 ? -23.344 -27.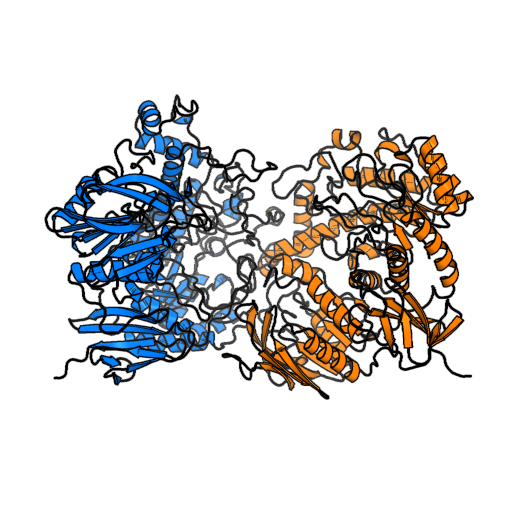672 -15.875 1 97.56 491 ASN A CA 1
ATOM 3995 C C . ASN A 1 491 ? -22.406 -26.688 -16.547 1 97.56 491 ASN A C 1
ATOM 3997 O O . ASN A 1 491 ? -21.984 -25.688 -15.945 1 97.56 491 ASN A O 1
ATOM 4001 N N . LYS A 1 492 ? -22.047 -26.953 -17.766 1 97.06 492 LYS A N 1
ATOM 4002 C CA . LYS A 1 492 ? -21.031 -26.203 -18.484 1 97.06 492 LYS A CA 1
ATOM 4003 C C . LYS A 1 492 ? -21.469 -24.766 -18.734 1 97.06 492 LYS A C 1
ATOM 4005 O O . LYS A 1 492 ? -20.656 -23.906 -19.078 1 97.06 492 LYS A O 1
ATOM 4010 N N . ASP A 1 493 ? -22.812 -24.469 -18.609 1 97.19 493 ASP A N 1
ATOM 4011 C CA . ASP A 1 493 ? -23.328 -23.125 -18.812 1 97.19 493 ASP A CA 1
ATOM 4012 C C . ASP A 1 493 ? -23.422 -22.359 -17.5 1 97.19 493 ASP A C 1
ATOM 4014 O O . ASP A 1 493 ? -24 -21.281 -17.438 1 97.19 493 ASP A O 1
ATOM 4018 N N . ASN A 1 494 ? -22.875 -22.906 -16.422 1 97 494 ASN A N 1
ATOM 4019 C CA . ASN A 1 494 ? -22.953 -22.312 -15.094 1 97 494 ASN A CA 1
ATOM 4020 C C . ASN A 1 494 ? -24.391 -22.281 -14.57 1 97 494 ASN A C 1
ATOM 4022 O O . ASN A 1 494 ? -24.797 -21.328 -13.914 1 97 494 ASN A O 1
ATOM 4026 N N . VAL A 1 495 ? -25.156 -23.203 -14.961 1 96.44 495 VAL A N 1
ATOM 4027 C CA . VAL A 1 495 ? -26.531 -23.391 -14.516 1 96.44 495 VAL A CA 1
ATOM 4028 C C . VAL A 1 495 ? -26.625 -24.641 -13.625 1 96.44 495 VAL A C 1
ATOM 4030 O O . VAL A 1 495 ? -25.984 -25.656 -13.906 1 96.44 495 VAL A O 1
ATOM 4033 N N . GLY A 1 496 ? -27.406 -24.562 -12.586 1 96.19 496 GLY A N 1
ATOM 4034 C CA . GLY A 1 496 ? -27.531 -25.672 -11.672 1 96.19 496 GLY A CA 1
ATOM 4035 C C . GLY A 1 496 ? -28.172 -26.906 -12.305 1 96.19 496 GLY A C 1
ATOM 4036 O O . GLY A 1 496 ? -29.141 -26.781 -13.055 1 96.19 496 GLY A O 1
ATOM 4037 N N . TYR A 1 497 ? -27.562 -28.047 -12.023 1 96.44 497 TYR A N 1
ATOM 4038 C CA . TYR A 1 497 ? -28.219 -29.281 -12.43 1 96.44 497 TYR A CA 1
ATOM 4039 C C . TYR A 1 497 ? -29.547 -29.469 -11.703 1 96.44 497 TYR A C 1
ATOM 4041 O O . TYR A 1 497 ? -29.656 -29.156 -10.516 1 96.44 497 TYR A O 1
ATOM 4049 N N . THR A 1 498 ? -30.5 -30.047 -12.406 1 95.19 498 THR A N 1
ATOM 4050 C CA . THR A 1 498 ? -31.797 -30.328 -11.789 1 95.19 498 THR A CA 1
ATOM 4051 C C . THR A 1 498 ? -31.875 -31.781 -11.344 1 95.19 498 THR A C 1
ATOM 4053 O O . THR A 1 498 ? -32.938 -32.25 -10.883 1 95.19 498 THR A O 1
ATOM 4056 N N . GLU A 1 499 ? -30.812 -32.469 -11.43 1 96.19 499 GLU A N 1
ATOM 4057 C CA . GLU A 1 499 ? -30.672 -33.812 -10.883 1 96.19 499 GLU A CA 1
ATOM 4058 C C . GLU A 1 499 ? -30.156 -33.781 -9.453 1 96.19 499 GLU A C 1
ATOM 4060 O O . GLU A 1 499 ? -29.609 -32.781 -9.008 1 96.19 499 GLU A O 1
ATOM 4065 N N . THR A 1 500 ? -30.312 -34.969 -8.82 1 96.88 500 THR A N 1
ATOM 4066 C CA . THR A 1 500 ? -29.75 -35.094 -7.477 1 96.88 500 THR A CA 1
ATOM 4067 C C . THR A 1 500 ? -28.234 -34.969 -7.5 1 96.88 500 THR A C 1
ATOM 4069 O O . THR A 1 500 ? -27.578 -35.531 -8.375 1 96.88 500 THR A O 1
ATOM 4072 N N . LEU A 1 501 ? -27.75 -34.281 -6.559 1 97 501 LEU A N 1
ATOM 4073 C CA . LEU A 1 501 ? -26.297 -34.062 -6.488 1 97 501 LEU A CA 1
ATOM 4074 C C . LEU A 1 501 ? -25.609 -35.219 -5.77 1 97 501 LEU A C 1
ATOM 4076 O O . LEU A 1 501 ? -26.188 -35.812 -4.855 1 97 501 LEU A O 1
ATOM 4080 N N . PRO A 1 502 ? -24.312 -35.469 -6.137 1 98.06 502 PRO A N 1
ATOM 4081 C CA . PRO A 1 502 ? -23.609 -34.875 -7.281 1 98.06 502 PRO A CA 1
ATOM 4082 C C . PRO A 1 502 ? -24.156 -35.375 -8.617 1 98.06 502 PRO A C 1
ATOM 4084 O O . PRO A 1 502 ? -24.156 -36.594 -8.891 1 98.06 502 PRO A O 1
ATOM 4087 N N . ALA A 1 503 ? -24.531 -34.438 -9.352 1 98.19 503 ALA A N 1
ATOM 4088 C CA . ALA A 1 503 ? -25.266 -34.75 -10.562 1 98.19 503 ALA A CA 1
ATOM 4089 C C . ALA A 1 503 ? -24.453 -35.656 -11.492 1 98.19 503 ALA A C 1
ATOM 4091 O O . ALA A 1 503 ? -23.281 -35.375 -11.75 1 98.19 503 ALA A O 1
ATOM 4092 N N . GLY A 1 504 ? -25.172 -36.688 -11.914 1 97.81 504 GLY A N 1
ATOM 4093 C CA . GLY A 1 504 ? -24.578 -37.625 -12.867 1 97.81 504 GLY A CA 1
ATOM 4094 C C . GLY A 1 504 ? -23.609 -38.594 -12.234 1 97.81 504 GLY A C 1
ATOM 4095 O O . GLY A 1 504 ? -23.078 -39.469 -12.906 1 97.81 504 GLY A O 1
ATOM 4096 N N . LEU A 1 505 ? -23.438 -38.531 -10.875 1 98.5 505 LEU A N 1
ATOM 4097 C CA . LEU A 1 505 ? -22.391 -39.312 -10.266 1 98.5 505 LEU A CA 1
ATOM 4098 C C . LEU A 1 505 ? -22.875 -39.938 -8.961 1 98.5 505 LEU A C 1
ATOM 4100 O O . LEU A 1 505 ? -22.078 -40.469 -8.172 1 98.5 505 LEU A O 1
ATOM 4104 N N . THR A 1 506 ? -24.203 -39.906 -8.688 1 98.31 506 THR A N 1
ATOM 4105 C CA . THR A 1 506 ? -24.703 -40.438 -7.43 1 98.31 506 THR A CA 1
ATOM 4106 C C . THR A 1 506 ? -24.406 -41.938 -7.301 1 98.31 506 THR A C 1
ATOM 4108 O O . THR A 1 506 ? -24.094 -42.406 -6.207 1 98.31 506 THR A O 1
ATOM 4111 N N . ASP A 1 507 ? -24.469 -42.594 -8.391 1 98 507 ASP A N 1
ATOM 4112 C CA . ASP A 1 507 ? -24.188 -44.031 -8.375 1 98 507 ASP A CA 1
ATOM 4113 C C . ASP A 1 507 ? -22.703 -44.312 -8.203 1 98 507 ASP A C 1
ATOM 4115 O O . ASP A 1 507 ? -22.312 -45.25 -7.523 1 98 507 ASP A O 1
ATOM 4119 N N . VAL A 1 508 ? -21.891 -43.469 -8.781 1 98.5 508 VAL A N 1
ATOM 4120 C CA . VAL A 1 508 ? -20.438 -43.625 -8.68 1 98.5 508 VAL A CA 1
ATOM 4121 C C . VAL A 1 508 ? -20 -43.469 -7.23 1 98.5 508 VAL A C 1
ATOM 4123 O O . VAL A 1 508 ? -19.219 -44.281 -6.711 1 98.5 508 VAL A O 1
ATOM 4126 N N . PHE A 1 509 ? -20.562 -42.5 -6.559 1 98.62 509 PHE A N 1
ATOM 4127 C CA . PHE A 1 509 ? -20.172 -42.188 -5.191 1 98.62 509 PHE A CA 1
ATOM 4128 C C . PHE A 1 509 ? -21.031 -42.938 -4.191 1 98.62 509 PHE A C 1
ATOM 4130 O O . PHE A 1 509 ? -20.703 -43.031 -3.008 1 98.62 509 PHE A O 1
ATOM 4137 N N . GLY A 1 510 ? -22.141 -43.438 -4.621 1 98.31 510 GLY A N 1
ATOM 4138 C CA . GLY A 1 510 ? -23.062 -44.125 -3.736 1 98.31 510 GLY A CA 1
ATOM 4139 C C . GLY A 1 510 ? -23.766 -43.188 -2.764 1 98.31 510 GLY A C 1
ATOM 4140 O O . GLY A 1 510 ? -24.109 -43.594 -1.651 1 98.31 510 GLY A O 1
ATOM 4141 N N . VAL A 1 511 ? -23.859 -41.906 -3.145 1 98.31 511 VAL A N 1
ATOM 4142 C CA . VAL A 1 511 ? -24.453 -40.969 -2.193 1 98.31 511 VAL A CA 1
ATOM 4143 C C . VAL A 1 511 ? -25.328 -39.969 -2.932 1 98.31 511 VAL A C 1
ATOM 4145 O O . VAL A 1 511 ? -25.281 -39.875 -4.16 1 98.31 511 VAL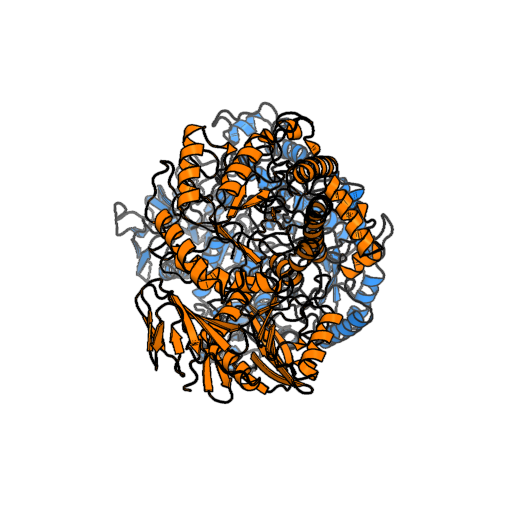 A O 1
ATOM 4148 N N . SER A 1 512 ? -26.172 -39.312 -2.174 1 97.88 512 SER A N 1
ATOM 4149 C CA . SER A 1 512 ? -26.906 -38.125 -2.561 1 97.88 512 SER A CA 1
ATOM 4150 C C . SER A 1 512 ? -26.719 -37 -1.539 1 97.88 512 SER A C 1
ATOM 4152 O O . SER A 1 512 ? -26.609 -37.25 -0.339 1 97.88 512 SER A O 1
ATOM 4154 N N . VAL A 1 513 ? -26.688 -35.781 -2.027 1 97.06 513 VAL A N 1
ATOM 4155 C CA . VAL A 1 513 ? -26.641 -34.625 -1.131 1 97.06 513 VAL A CA 1
ATOM 4156 C C . VAL A 1 513 ? -28.047 -34.312 -0.616 1 97.06 513 VAL A C 1
ATOM 4158 O O . VAL A 1 513 ? -28.938 -33.969 -1.397 1 97.06 513 VAL A O 1
ATOM 4161 N N . GLU A 1 514 ? -28.156 -34.281 0.645 1 96.5 514 GLU A N 1
ATOM 4162 C CA . GLU A 1 514 ? -29.469 -34.125 1.247 1 96.5 514 GLU A CA 1
ATOM 4163 C C . GLU A 1 514 ? -29.719 -32.656 1.655 1 96.5 514 GLU A C 1
ATOM 4165 O O . GLU A 1 514 ? -30.828 -32.156 1.56 1 96.5 514 GLU A O 1
ATOM 4170 N N . GLU A 1 515 ? -28.734 -32.094 2.203 1 95.81 515 GLU A N 1
ATOM 4171 C CA . GLU A 1 515 ? -28.75 -30.688 2.633 1 95.81 515 GLU A CA 1
ATOM 4172 C C . GLU A 1 515 ? -27.406 -30.016 2.393 1 95.81 515 GLU A C 1
ATOM 4174 O O . GLU A 1 515 ? -26.375 -30.688 2.299 1 95.81 515 GLU A O 1
ATOM 4179 N N . VAL A 1 516 ? -27.484 -28.688 2.213 1 95.88 516 VAL A N 1
ATOM 4180 C CA . VAL A 1 516 ? -26.234 -27.953 2.037 1 95.88 516 VAL A CA 1
ATOM 4181 C C . VAL A 1 516 ? -26.234 -26.719 2.928 1 95.88 516 VAL A C 1
ATOM 4183 O O . VAL A 1 516 ? -27.297 -26.156 3.225 1 95.88 516 VAL A O 1
ATOM 4186 N N . GLU A 1 517 ? -25 -26.281 3.439 1 94.81 517 GLU A N 1
ATOM 4187 C CA . GLU A 1 517 ? -24.844 -25 4.109 1 94.81 517 GLU A CA 1
ATOM 4188 C C . GLU A 1 517 ? -23.375 -24.594 4.188 1 94.81 517 GLU A C 1
ATOM 4190 O O . GLU A 1 517 ? -22.484 -25.453 4.215 1 94.81 517 GLU A O 1
ATOM 4195 N N . PRO A 1 518 ? -23.094 -23.297 4.176 1 95.06 518 PRO A N 1
ATOM 4196 C CA . PRO A 1 518 ? -21.734 -22.859 4.504 1 95.06 518 PRO A CA 1
ATOM 4197 C C . PRO A 1 518 ? -21.391 -23.062 5.977 1 95.06 518 PRO A C 1
ATOM 4199 O O . PRO A 1 518 ? -22.281 -23.031 6.832 1 95.06 518 PRO A O 1
ATOM 4202 N N . ILE A 1 519 ? -20.172 -23.359 6.246 1 95.5 519 ILE A N 1
ATOM 4203 C CA . ILE A 1 519 ? -19.688 -23.5 7.617 1 95.5 519 ILE A CA 1
ATOM 4204 C C . ILE A 1 519 ? -18.875 -22.266 8.008 1 95.5 519 ILE A C 1
ATOM 4206 O O . ILE A 1 519 ? -17.844 -21.984 7.402 1 95.5 519 ILE A O 1
ATOM 4210 N N . PHE A 1 520 ? -19.391 -21.578 9.008 1 92 520 PHE A N 1
ATOM 4211 C CA . PHE A 1 520 ? -18.734 -20.438 9.633 1 92 520 PHE A CA 1
ATOM 4212 C C . PHE A 1 520 ? -18.156 -20.812 10.992 1 92 520 PHE A C 1
ATOM 4214 O O . PHE A 1 520 ? -18.344 -21.953 11.453 1 92 520 PHE A O 1
ATOM 4221 N N . ALA A 1 521 ? -17.484 -19.891 11.578 1 91.12 521 ALA A N 1
ATOM 4222 C CA . ALA A 1 521 ? -16.922 -20.125 12.906 1 91.12 521 ALA A CA 1
ATOM 4223 C C . ALA A 1 521 ? -18.031 -20.422 13.914 1 91.12 521 ALA A C 1
ATOM 4225 O O . ALA A 1 521 ? -17.844 -21.219 14.836 1 91.12 521 ALA A O 1
ATOM 4226 N N . GLY A 1 522 ? -19.156 -19.844 13.734 1 90.12 522 GLY A N 1
ATOM 4227 C CA . GLY A 1 522 ? -20.219 -19.922 14.719 1 90.12 522 GLY A CA 1
ATOM 4228 C C . GLY A 1 522 ? -21.078 -21.156 14.586 1 90.12 522 GLY A C 1
ATOM 4229 O O . GLY A 1 522 ? -21.859 -21.484 15.484 1 90.12 522 GLY A O 1
ATOM 4230 N N . ASN A 1 523 ? -20.922 -22.016 13.469 1 93.19 523 ASN A N 1
ATOM 4231 C CA . ASN A 1 523 ? -21.766 -23.188 13.305 1 93.19 523 ASN A CA 1
ATOM 4232 C C . ASN A 1 523 ? -20.953 -24.438 12.992 1 93.19 523 ASN A C 1
ATOM 4234 O O . ASN A 1 523 ? -21.422 -25.344 12.312 1 93.19 523 ASN A O 1
ATOM 4238 N N . GLN A 1 524 ? -19.75 -24.469 13.422 1 95.06 524 GLN A N 1
ATOM 4239 C CA . GLN A 1 524 ? -18.891 -25.641 13.25 1 95.06 524 GLN A CA 1
ATOM 4240 C C . GLN A 1 524 ? -19.406 -26.812 14.086 1 95.06 524 GLN A C 1
ATOM 4242 O O . GLN A 1 524 ? -19.906 -26.625 15.195 1 95.06 524 GLN A O 1
ATOM 4247 N N . ASN A 1 525 ? -19.312 -28.047 13.531 1 95.62 525 ASN A N 1
ATOM 4248 C CA . ASN A 1 525 ? -19.688 -29.281 14.203 1 95.62 525 ASN A CA 1
ATOM 4249 C C . ASN A 1 525 ? -18.562 -30.312 14.141 1 95.62 525 ASN A C 1
ATOM 4251 O O . ASN A 1 525 ? -17.578 -30.125 13.406 1 95.62 525 ASN A O 1
ATOM 4255 N N . GLN A 1 526 ? -18.719 -31.359 14.914 1 97.44 526 GLN A N 1
ATOM 4256 C CA . GLN A 1 526 ? -17.672 -32.375 15.016 1 97.44 526 GLN A CA 1
ATOM 4257 C C . GLN A 1 526 ? -17.984 -33.562 14.109 1 97.44 526 GLN A C 1
ATOM 4259 O O . GLN A 1 526 ? -19.141 -33.969 13.984 1 97.44 526 GLN A O 1
ATOM 4264 N N . VAL A 1 527 ? -16.953 -34.125 13.453 1 98.06 527 VAL A N 1
ATOM 4265 C CA . VAL A 1 527 ? -17 -35.281 12.578 1 98.06 527 VAL A CA 1
ATOM 4266 C C . VAL A 1 527 ? -16.078 -36.375 13.117 1 98.06 527 VAL A C 1
ATOM 4268 O O . VAL A 1 527 ? -14.961 -36.094 13.562 1 98.06 527 VAL A O 1
ATOM 4271 N N . HIS A 1 528 ? -16.578 -37.562 13.156 1 98 528 HIS A N 1
ATOM 4272 C CA . HIS A 1 528 ? -15.766 -38.719 13.484 1 98 528 HIS A CA 1
ATOM 4273 C C . HIS A 1 528 ? -15.43 -39.531 12.234 1 98 528 HIS A C 1
ATOM 4275 O O . HIS A 1 528 ? -16.328 -39.938 11.5 1 98 528 HIS A O 1
ATOM 4281 N N . LEU A 1 529 ? -14.141 -39.75 11.984 1 97.56 529 LEU A N 1
ATOM 4282 C CA . LEU A 1 529 ? -13.672 -40.5 10.82 1 97.56 529 LEU A CA 1
ATOM 4283 C C . LEU A 1 529 ? -13.195 -41.875 11.219 1 97.56 529 LEU A C 1
ATOM 4285 O O . LEU A 1 529 ? -12.398 -42.031 12.148 1 97.56 529 LEU A O 1
ATOM 4289 N N . THR A 1 530 ? -13.664 -42.812 10.539 1 95.88 530 THR A N 1
ATOM 4290 C CA . THR A 1 530 ? -13.219 -44.219 10.695 1 95.88 530 THR A CA 1
ATOM 4291 C C . THR A 1 530 ? -12.547 -44.688 9.422 1 95.88 530 THR A C 1
ATOM 4293 O O . THR A 1 530 ? -13.211 -44.906 8.406 1 95.88 530 THR A O 1
ATOM 4296 N N . LEU A 1 531 ? -11.266 -44.938 9.516 1 92.94 531 LEU A N 1
ATOM 4297 C CA . LEU A 1 531 ? -10.469 -45.406 8.391 1 92.94 531 LEU A CA 1
ATOM 4298 C C . LEU A 1 531 ? -9.945 -46.812 8.648 1 92.94 531 LEU A C 1
ATOM 4300 O O . LEU A 1 531 ? -10.18 -47.375 9.719 1 92.94 531 LEU A O 1
ATOM 4304 N N . LYS A 1 532 ? -9.375 -47.406 7.734 1 87.12 532 LYS A N 1
ATOM 4305 C CA . LYS A 1 532 ? -8.969 -48.812 7.855 1 87.12 532 LYS A CA 1
ATOM 4306 C C . LYS A 1 532 ? -8.07 -49 9.07 1 87.12 532 LYS A C 1
ATOM 4308 O O . LYS A 1 532 ? -8.266 -49.938 9.844 1 87.12 532 LYS A O 1
ATOM 4313 N N . ASP A 1 533 ? -7.109 -48.156 9.344 1 85 533 ASP A N 1
ATOM 4314 C CA . ASP A 1 533 ? -6.133 -48.406 10.391 1 85 533 ASP A CA 1
ATOM 4315 C C . ASP A 1 533 ? -6.145 -47.312 11.445 1 85 533 ASP A C 1
ATOM 4317 O O . ASP A 1 533 ? -5.281 -47.281 12.328 1 85 533 ASP A O 1
ATOM 4321 N N . THR A 1 534 ? -7.082 -46.438 11.359 1 91.06 534 THR A N 1
ATOM 4322 C CA . THR A 1 534 ? -7.039 -45.344 12.305 1 91.06 534 THR A CA 1
ATOM 4323 C C . THR A 1 534 ? -8.406 -44.688 12.422 1 91.06 534 THR A C 1
ATOM 4325 O O . THR A 1 534 ? -9.258 -44.844 11.547 1 91.06 534 THR A O 1
ATOM 4328 N N . GLU A 1 535 ? -8.648 -44.062 13.609 1 95.44 535 GLU A N 1
ATOM 4329 C CA . GLU A 1 535 ? -9.797 -43.188 13.836 1 95.44 535 GLU A CA 1
ATOM 4330 C C . GLU A 1 535 ? -9.359 -41.781 14.273 1 95.44 535 GLU A C 1
ATOM 4332 O O . GLU A 1 535 ? -8.344 -41.625 14.953 1 95.44 535 GLU A O 1
ATOM 4337 N N . THR A 1 536 ? -10.07 -40.844 13.82 1 96.25 536 THR A N 1
ATOM 4338 C CA . THR A 1 536 ? -9.711 -39.469 14.188 1 96.25 536 THR A CA 1
ATOM 4339 C C . THR A 1 536 ? -10.945 -38.562 14.188 1 96.25 536 THR A C 1
ATOM 4341 O O . THR A 1 536 ? -11.914 -38.844 13.477 1 96.25 536 THR A O 1
ATOM 4344 N N . ASP A 1 537 ? -10.922 -37.562 15.031 1 97.06 537 ASP A N 1
ATOM 4345 C CA . ASP A 1 537 ? -11.977 -36.562 15.086 1 97.06 537 ASP A CA 1
ATOM 4346 C C . ASP A 1 537 ? -11.523 -35.25 14.422 1 97.06 537 ASP A C 1
ATOM 4348 O O . ASP A 1 537 ? -10.328 -34.969 14.336 1 97.06 537 ASP A O 1
ATOM 4352 N N . SER A 1 538 ? -12.477 -34.531 13.922 1 97.56 538 SER A N 1
ATOM 4353 C CA . SER A 1 538 ? -12.203 -33.25 13.281 1 97.56 538 SER A CA 1
ATOM 4354 C C . SER A 1 538 ? -13.406 -32.312 13.359 1 97.56 538 SER A C 1
ATOM 4356 O O . SER A 1 538 ? -14.555 -32.781 13.398 1 97.56 538 SER A O 1
ATOM 4358 N N . GLY A 1 539 ? -13.133 -31.031 13.43 1 96.94 539 GLY A N 1
ATOM 4359 C CA . GLY A 1 539 ? -14.195 -30.109 13.086 1 96.94 539 GLY A CA 1
ATOM 4360 C C . GLY A 1 539 ? -14.477 -30.047 11.594 1 96.94 539 GLY A C 1
ATOM 4361 O O . GLY A 1 539 ? -13.594 -30.312 10.781 1 96.94 539 GLY A O 1
ATOM 4362 N N . ASP A 1 540 ? -15.82 -29.781 11.242 1 97.06 540 ASP A N 1
ATOM 4363 C CA . ASP A 1 540 ? -16.125 -29.516 9.836 1 97.06 540 ASP A CA 1
ATOM 4364 C C . ASP A 1 540 ? -15.734 -28.094 9.445 1 97.06 540 ASP A C 1
ATOM 4366 O O . ASP A 1 540 ? -15.375 -27.281 10.305 1 97.06 540 ASP A O 1
ATOM 4370 N N . GLY A 1 541 ? -15.609 -27.891 8.109 1 97.19 541 GLY A N 1
ATOM 4371 C CA . GLY A 1 541 ? -15.188 -26.562 7.699 1 97.19 541 GLY A CA 1
ATOM 4372 C C . GLY A 1 541 ? -15.625 -26.203 6.293 1 97.19 541 GLY A C 1
ATOM 4373 O O . GLY A 1 541 ? -16.031 -27.078 5.523 1 97.19 541 GLY A O 1
ATOM 4374 N N . MET A 1 542 ? -15.727 -24.922 5.988 1 96.56 542 MET A N 1
ATOM 4375 C CA . MET A 1 542 ? -15.906 -24.25 4.699 1 96.56 542 MET A CA 1
ATOM 4376 C C . MET A 1 542 ? -17.312 -24.516 4.148 1 96.56 542 MET A C 1
ATOM 4378 O O . MET A 1 542 ? -18 -23.578 3.734 1 96.56 542 MET A O 1
ATOM 4382 N N . TRP A 1 543 ? -17.766 -25.75 4.027 1 96.25 543 TRP A N 1
ATOM 4383 C CA . TRP A 1 543 ? -19.031 -26.125 3.416 1 96.25 543 TRP A CA 1
ATOM 4384 C C . TRP A 1 543 ? -19.5 -27.5 3.91 1 96.25 543 TRP A C 1
ATOM 4386 O O . TRP A 1 543 ? -18.672 -28.297 4.375 1 96.25 543 TRP A O 1
ATOM 4396 N N . CYS A 1 544 ? -20.781 -27.719 3.85 1 96.19 544 CYS A N 1
ATOM 4397 C CA . CYS A 1 544 ? -21.375 -29 4.207 1 96.19 544 CYS A CA 1
ATOM 4398 C C . CYS A 1 544 ? -22.328 -29.5 3.117 1 96.19 544 CYS A C 1
ATOM 4400 O O . CYS A 1 544 ? -23.344 -28.844 2.836 1 96.19 544 CYS A O 1
ATOM 4402 N N . ASP A 1 545 ? -21.969 -30.547 2.469 1 97.62 545 ASP A N 1
ATOM 4403 C CA . ASP A 1 545 ? -22.906 -31.438 1.771 1 97.62 545 ASP A CA 1
ATOM 4404 C C . ASP A 1 545 ? -23.281 -32.625 2.643 1 97.62 545 ASP A C 1
ATOM 4406 O O . ASP A 1 545 ? -22.547 -33.625 2.713 1 97.62 545 ASP A O 1
ATOM 4410 N N . LEU A 1 546 ? -24.422 -32.5 3.244 1 96.75 546 LEU A N 1
ATOM 4411 C CA . LEU A 1 546 ? -24.875 -33.625 4.047 1 96.75 546 LEU A CA 1
ATOM 4412 C C . LEU A 1 546 ? -25.297 -34.781 3.16 1 96.75 546 LEU A C 1
ATOM 4414 O O . LEU A 1 546 ? -26.078 -34.594 2.229 1 96.75 546 LEU A O 1
ATOM 4418 N N . LEU A 1 547 ? -24.75 -36.031 3.492 1 98.31 547 LEU A N 1
ATOM 4419 C CA . LEU A 1 547 ? -24.859 -37.125 2.52 1 98.31 547 LEU A CA 1
ATOM 4420 C C . LEU A 1 547 ? -25.844 -38.188 2.998 1 98.31 547 LEU A C 1
ATOM 4422 O O . LEU A 1 547 ? -25.875 -38.5 4.188 1 98.31 547 LEU A O 1
ATOM 4426 N N . GLY A 1 548 ? -26.688 -38.625 2.059 1 96.19 548 GLY A N 1
ATOM 4427 C CA . GLY A 1 548 ? -27.438 -39.875 2.17 1 96.19 548 GLY A CA 1
ATOM 4428 C C . GLY A 1 548 ? -27.031 -40.906 1.14 1 96.19 548 GLY A C 1
ATOM 4429 O O . GLY A 1 548 ? -26.312 -40.594 0.192 1 96.19 548 GLY A O 1
ATOM 4430 N N . GLY A 1 549 ? -27.391 -42.188 1.388 1 96.38 549 GLY A N 1
ATOM 4431 C CA . GLY A 1 549 ? -27.109 -43.219 0.395 1 96.38 549 GLY A CA 1
ATOM 4432 C C . GLY A 1 549 ? -26.594 -44.5 1.001 1 96.38 549 GLY A C 1
ATOM 4433 O O . GLY A 1 549 ? -26.719 -44.719 2.207 1 96.38 549 GLY A O 1
ATOM 4434 N N . THR A 1 550 ? -25.969 -45.344 0.079 1 96.38 550 THR A N 1
ATOM 4435 C CA . THR A 1 550 ? -25.656 -46.688 0.498 1 96.38 550 THR A CA 1
ATOM 4436 C C . THR A 1 550 ? -24.141 -46.875 0.654 1 96.38 550 THR A C 1
ATOM 4438 O O . THR A 1 550 ? -23.688 -47.938 1.086 1 96.38 550 THR A O 1
ATOM 4441 N N . ALA A 1 551 ? -23.422 -45.875 0.321 1 98 551 ALA A N 1
ATOM 4442 C CA . ALA A 1 551 ? -21.969 -45.938 0.422 1 98 551 ALA A CA 1
ATOM 4443 C C . ALA A 1 551 ? -21.531 -46.188 1.866 1 98 551 ALA A C 1
ATOM 4445 O O . ALA A 1 551 ? -22.297 -45.938 2.799 1 98 551 ALA A O 1
ATOM 4446 N N . GLU A 1 552 ? -20.297 -46.688 1.993 1 97.75 552 GLU A N 1
ATOM 4447 C CA . GLU A 1 552 ? -19.688 -46.781 3.314 1 97.75 552 GLU A CA 1
ATOM 4448 C C . GLU A 1 552 ? -19.422 -45.406 3.912 1 97.75 552 GLU A C 1
ATOM 4450 O O . GLU A 1 552 ? -18.859 -44.531 3.246 1 97.75 552 GLU A O 1
ATOM 4455 N N . ALA A 1 553 ? -19.875 -45.25 5.152 1 97.81 553 ALA A N 1
ATOM 4456 C CA . ALA A 1 553 ? -19.609 -44 5.84 1 97.81 553 ALA A CA 1
ATOM 4457 C C . ALA A 1 553 ? -18.219 -44 6.469 1 97.81 553 ALA A C 1
ATOM 4459 O O . ALA A 1 553 ? -18 -44.656 7.492 1 97.81 553 ALA A O 1
ATOM 4460 N N . LEU A 1 554 ? -17.328 -43.312 5.949 1 97.81 554 LEU A N 1
ATOM 4461 C CA . LEU A 1 554 ? -16.016 -43.156 6.551 1 97.81 554 LEU A CA 1
ATOM 4462 C C . LEU A 1 554 ? -16.047 -42.094 7.652 1 97.81 554 LEU A C 1
ATOM 4464 O O . LEU A 1 554 ? -15.266 -42.156 8.602 1 97.81 554 LEU A O 1
ATOM 4468 N N . GLY A 1 555 ? -16.922 -41.062 7.473 1 98.25 555 GLY A N 1
ATOM 4469 C CA . GLY A 1 555 ? -17.094 -40 8.445 1 98.25 555 GLY A CA 1
ATOM 4470 C C . GLY A 1 555 ? -18.547 -39.688 8.734 1 98.25 555 GLY A C 1
ATOM 4471 O O . GLY A 1 555 ? -19.375 -39.688 7.832 1 98.25 555 GLY A O 1
ATOM 4472 N N . THR A 1 556 ? -18.797 -39.438 10.023 1 98.25 556 THR A N 1
ATOM 4473 C CA . THR A 1 556 ? -20.141 -39.094 10.461 1 98.25 556 THR A CA 1
ATOM 4474 C C . THR A 1 556 ? -20.094 -37.938 11.469 1 98.25 556 THR A C 1
ATOM 4476 O O . THR A 1 556 ? -19.125 -37.812 12.227 1 98.25 556 THR A O 1
ATOM 4479 N N . TYR A 1 557 ? -21.141 -37.125 11.398 1 97.25 557 TYR A N 1
ATOM 4480 C CA . TYR A 1 557 ? -21.266 -36.094 12.406 1 97.25 557 TYR A CA 1
ATOM 4481 C C . TYR A 1 557 ? -21.547 -36.688 13.781 1 97.25 557 TYR A C 1
ATOM 4483 O O . TYR A 1 557 ? -22.297 -37.656 13.891 1 97.25 557 TYR A O 1
ATOM 4491 N N . THR A 1 558 ? -21.031 -36 14.836 1 97.44 558 THR A N 1
ATOM 4492 C CA . THR A 1 558 ? -21.234 -36.5 16.188 1 97.44 558 THR A CA 1
ATOM 4493 C C . THR A 1 558 ? -21.969 -35.469 17.047 1 97.44 558 THR A C 1
ATOM 4495 O O . THR A 1 558 ? -22.188 -35.656 18.234 1 97.44 558 THR A O 1
ATOM 4498 N N . SER A 1 559 ? -22.297 -34.406 16.391 1 93.31 559 SER A N 1
ATOM 4499 C CA . SER A 1 559 ? -22.922 -33.344 17.172 1 93.31 559 SER A CA 1
ATOM 4500 C C . SER A 1 559 ? -24.047 -32.688 16.375 1 93.31 559 SER A C 1
ATOM 4502 O O . SER A 1 559 ? -24.156 -32.875 15.164 1 93.31 559 SER A O 1
ATOM 4504 N N . ASP A 1 560 ? -24.891 -31.891 17.094 1 92.44 560 ASP A N 1
ATOM 4505 C CA . ASP A 1 560 ? -26 -31.094 16.547 1 92.44 560 ASP A CA 1
ATOM 4506 C C . ASP A 1 560 ? -27.047 -31.984 15.906 1 92.44 560 ASP A C 1
ATOM 4508 O O . ASP A 1 560 ? -27.062 -33.188 16.125 1 92.44 560 ASP A O 1
ATOM 4512 N N . TYR A 1 561 ? -28 -31.406 15.141 1 92.88 561 TYR A N 1
ATOM 4513 C CA . TYR A 1 561 ? -29.094 -32.156 14.523 1 92.88 561 TYR A CA 1
ATOM 4514 C C . TYR A 1 561 ? -28.562 -33.062 13.43 1 92.88 561 TYR A C 1
ATOM 4516 O O . TYR A 1 561 ? -29.266 -33.969 12.969 1 92.88 561 TYR A O 1
ATOM 4524 N N . LYS A 1 562 ? -27.219 -33 13.117 1 94.06 562 LYS A N 1
ATOM 4525 C CA . LYS A 1 562 ? -26.594 -33.781 12.055 1 94.06 562 LYS A CA 1
ATOM 4526 C C . LYS A 1 562 ? -26.062 -35.125 12.594 1 94.06 562 LYS A C 1
ATOM 4528 O O . LYS A 1 562 ? -25.609 -35.969 11.828 1 94.06 562 LYS A O 1
ATOM 4533 N N . LYS A 1 563 ? -26.094 -35.219 13.898 1 95.62 563 LYS A N 1
ATOM 4534 C CA . LYS A 1 563 ? -25.516 -36.406 14.523 1 95.62 563 LYS A CA 1
ATOM 4535 C C . LYS A 1 563 ? -25.969 -37.688 13.812 1 95.62 563 LYS A C 1
ATOM 4537 O O . LYS A 1 563 ? -27.172 -37.906 13.602 1 95.62 563 LYS A O 1
ATOM 4542 N N . GLY A 1 564 ? -24.953 -38.5 13.359 1 96.19 564 GLY A N 1
ATOM 4543 C CA . GLY A 1 564 ? -25.234 -39.75 12.695 1 96.19 564 GLY A CA 1
ATOM 4544 C C . GLY A 1 564 ? -25.234 -39.625 11.18 1 96.19 564 GLY A C 1
ATOM 4545 O O . GLY A 1 564 ? -25.125 -40.656 10.477 1 96.19 564 GLY A O 1
ATOM 4546 N N . ALA A 1 565 ? -25.312 -38.469 10.758 1 96.5 565 ALA A N 1
ATOM 4547 C CA . ALA A 1 565 ? -25.375 -38.25 9.312 1 96.5 565 ALA A CA 1
ATOM 4548 C C . ALA A 1 565 ? -24 -38.469 8.672 1 96.5 565 ALA A C 1
ATOM 4550 O O . ALA A 1 565 ? -22.969 -38.094 9.25 1 96.5 565 ALA A O 1
ATOM 4551 N N . MET A 1 566 ? -24 -39.031 7.453 1 98.19 566 MET A N 1
ATOM 4552 C CA . MET A 1 566 ? -22.781 -39.281 6.676 1 98.19 566 MET A CA 1
ATOM 4553 C C . MET A 1 566 ? -22.25 -37.969 6.082 1 98.19 566 MET A C 1
ATOM 4555 O O . MET A 1 566 ? -23.031 -37.125 5.617 1 98.19 566 MET A O 1
ATOM 4559 N N . ILE A 1 567 ? -20.922 -37.812 6.188 1 98.5 567 ILE A N 1
ATOM 4560 C CA . ILE A 1 567 ? -20.328 -36.594 5.641 1 98.5 567 ILE A CA 1
ATOM 4561 C C . ILE A 1 567 ? -19.109 -36.938 4.793 1 98.5 567 ILE A C 1
ATOM 4563 O O . ILE A 1 567 ? -18.672 -36.125 3.979 1 98.5 567 ILE A O 1
ATOM 4567 N N . VAL A 1 568 ? -18.531 -38.125 5 1 98.75 568 VAL A N 1
ATOM 4568 C CA . VAL A 1 568 ? -17.5 -38.719 4.145 1 98.75 568 VAL A CA 1
ATOM 4569 C C . VAL A 1 568 ? -17.891 -40.125 3.732 1 98.75 568 VAL A C 1
ATOM 4571 O O . VAL A 1 568 ? -18.203 -40.969 4.582 1 98.75 568 VAL A O 1
ATOM 4574 N N . SER A 1 569 ? -17.828 -40.375 2.432 1 98.56 569 SER A N 1
ATOM 4575 C CA . SER A 1 569 ? -18.281 -41.656 1.94 1 98.56 569 SER A CA 1
ATOM 4576 C C . SER A 1 569 ? -17.188 -42.375 1.141 1 98.56 569 SER A C 1
ATOM 4578 O O . SER A 1 569 ? -16.25 -41.719 0.662 1 98.56 569 SER A O 1
ATOM 4580 N N . LYS A 1 570 ? -17.281 -43.656 1.033 1 98.5 570 LYS A N 1
ATOM 4581 C CA . LYS A 1 570 ? -16.5 -44.5 0.129 1 98.5 570 LYS A CA 1
ATOM 4582 C C . LYS A 1 570 ? -17.391 -45.562 -0.531 1 98.5 570 LYS A C 1
ATOM 4584 O O . LYS A 1 570 ? -18.094 -46.312 0.155 1 98.5 570 LYS A O 1
ATOM 4589 N N . ASN A 1 571 ? -17.344 -45.531 -1.808 1 98.62 571 ASN A N 1
ATOM 4590 C CA . ASN A 1 571 ? -18.141 -46.469 -2.6 1 98.62 571 ASN A CA 1
ATOM 4591 C C . ASN A 1 571 ? -17.266 -47.25 -3.594 1 98.62 571 ASN A C 1
ATOM 4593 O O . ASN A 1 571 ? -16.375 -46.656 -4.223 1 98.62 571 ASN A O 1
ATOM 4597 N N . SER A 1 572 ? -17.562 -48.594 -3.652 1 98.25 572 SER A N 1
ATOM 4598 C CA . SER A 1 572 ? -16.938 -49.375 -4.715 1 98.25 572 SER A CA 1
ATOM 4599 C C . SER A 1 572 ? -17.703 -49.219 -6.023 1 98.25 572 SER A C 1
ATOM 4601 O O . SER A 1 572 ? -18.938 -49.344 -6.043 1 98.25 572 SER A O 1
ATOM 4603 N N . PHE A 1 573 ? -17.047 -49.031 -7.059 1 98.25 573 PHE A N 1
ATOM 4604 C CA . PHE A 1 573 ? -17.625 -48.875 -8.391 1 98.25 573 PHE A CA 1
ATOM 4605 C C . PHE A 1 573 ? -16.688 -49.469 -9.453 1 98.25 573 PHE A C 1
ATOM 4607 O O . PHE A 1 573 ? -15.602 -48.938 -9.68 1 98.25 573 PHE A O 1
ATOM 4614 N N . GLY A 1 574 ? -17.109 -50.531 -10.109 1 98.06 574 GLY A N 1
ATOM 4615 C CA . GLY A 1 574 ? -16.172 -51.25 -10.953 1 98.06 574 GLY A CA 1
ATOM 4616 C C . GLY A 1 574 ? -14.977 -51.781 -10.195 1 98.06 574 GLY A C 1
ATOM 4617 O O . GLY A 1 574 ? -15.133 -52.469 -9.172 1 98.06 574 GLY A O 1
ATOM 4618 N N . LYS A 1 575 ? -13.828 -51.469 -10.695 1 98.25 575 LYS A N 1
ATOM 4619 C CA . LYS A 1 575 ? -12.602 -51.969 -10.078 1 98.25 575 LYS A CA 1
ATOM 4620 C C . LYS A 1 575 ? -12.016 -50.969 -9.094 1 98.25 575 LYS A C 1
ATOM 4622 O O . LYS A 1 575 ? -11.039 -51.25 -8.406 1 98.25 575 LYS A O 1
ATOM 4627 N N . GLY A 1 576 ? -12.656 -49.812 -9.102 1 98.44 576 GLY A N 1
ATOM 4628 C CA . GLY A 1 576 ? -12.07 -48.75 -8.289 1 98.44 576 GLY A CA 1
ATOM 4629 C C . GLY A 1 576 ? -12.953 -48.344 -7.129 1 98.44 576 GLY A C 1
ATOM 4630 O O . GLY A 1 576 ? -13.805 -49.125 -6.676 1 98.44 576 GLY A O 1
ATOM 4631 N N . LYS A 1 577 ? -12.617 -47.188 -6.52 1 98.44 577 LYS A N 1
ATOM 4632 C CA . LYS A 1 577 ? -13.352 -46.625 -5.395 1 98.44 577 LYS A CA 1
ATOM 4633 C C . LYS A 1 577 ? -13.562 -45.125 -5.574 1 98.44 577 LYS A C 1
ATOM 4635 O O . LYS A 1 577 ? -12.711 -44.438 -6.133 1 98.44 577 LYS A O 1
ATOM 4640 N N . ALA A 1 578 ? -14.703 -44.688 -5.137 1 98.81 578 ALA A N 1
ATOM 4641 C CA . ALA A 1 578 ? -15.031 -43.281 -5.152 1 98.81 578 ALA A CA 1
ATOM 4642 C C . ALA A 1 578 ? -15.406 -42.781 -3.758 1 98.81 578 ALA A C 1
ATOM 4644 O O . ALA A 1 578 ? -16.312 -43.344 -3.119 1 98.81 578 ALA A O 1
ATOM 4645 N N . CYS A 1 579 ? -14.688 -41.781 -3.342 1 98.75 579 CYS A N 1
ATOM 4646 C CA . CYS A 1 579 ? -14.945 -41.156 -2.051 1 98.75 579 CYS A CA 1
ATOM 4647 C C . CYS A 1 579 ? -15.492 -39.719 -2.234 1 98.75 579 CYS A C 1
ATOM 4649 O O . CYS A 1 579 ? -15.047 -39 -3.123 1 98.75 579 CYS A O 1
ATOM 4651 N N . TYR A 1 580 ? -16.453 -39.344 -1.475 1 98.75 580 TYR A N 1
ATOM 4652 C CA . TYR A 1 580 ? -17 -38 -1.465 1 98.75 580 TYR A CA 1
ATOM 4653 C C . TYR A 1 580 ? -16.812 -37.344 -0.102 1 98.75 580 TYR A C 1
ATOM 4655 O O . TYR A 1 580 ? -17.297 -37.875 0.912 1 98.75 580 TYR A O 1
ATOM 4663 N N . LEU A 1 581 ? -16.062 -36.344 -0.084 1 98.81 581 LEU A N 1
ATOM 4664 C CA . LEU A 1 581 ? -15.82 -35.531 1.113 1 98.81 581 LEU A CA 1
ATOM 4665 C C . LEU A 1 581 ? -16.797 -34.375 1.198 1 98.81 581 LEU A C 1
ATOM 4667 O O . LEU A 1 581 ? -16.594 -33.344 0.533 1 98.81 581 LEU A O 1
ATOM 4671 N N . GLY A 1 582 ? -17.75 -34.469 2.1 1 98.69 582 GLY A N 1
ATOM 4672 C CA . GLY A 1 582 ? -18.844 -33.5 2.123 1 98.69 582 GLY A CA 1
ATOM 4673 C C . GLY A 1 582 ? -18.531 -32.25 2.895 1 98.69 582 GLY A C 1
ATOM 4674 O O . GLY A 1 582 ? -19.328 -31.297 2.902 1 98.69 582 GLY A O 1
ATOM 4675 N N . THR A 1 583 ? -17.375 -32.188 3.568 1 98.5 583 THR A N 1
ATOM 4676 C CA . THR A 1 583 ? -16.938 -31 4.312 1 98.5 583 THR A CA 1
ATOM 4677 C C . THR A 1 583 ? -15.414 -30.953 4.383 1 98.5 583 THR A C 1
ATOM 4679 O O . THR A 1 583 ? -14.734 -31.906 3.994 1 98.5 583 THR A O 1
ATOM 4682 N N . ASP A 1 584 ? -14.938 -29.797 4.664 1 98 584 ASP A N 1
ATOM 4683 C CA . ASP A 1 584 ? -13.5 -29.75 4.945 1 98 584 ASP A CA 1
ATOM 4684 C C . ASP A 1 584 ? -13.195 -30.312 6.332 1 98 584 ASP A C 1
ATOM 4686 O O . ASP A 1 584 ? -14.086 -30.406 7.18 1 98 584 ASP A O 1
ATOM 4690 N N . LEU A 1 585 ? -11.992 -30.781 6.508 1 98.19 585 LEU A N 1
ATOM 4691 C CA . LEU A 1 585 ? -11.547 -31.375 7.77 1 98.19 585 LEU A CA 1
ATOM 4692 C C . LEU A 1 585 ? -10.312 -30.656 8.297 1 98.19 585 LEU A C 1
ATOM 4694 O O . LEU A 1 585 ? -9.617 -29.969 7.539 1 98.19 585 LEU A O 1
ATOM 4698 N N . GLY A 1 586 ? -10.102 -30.828 9.609 1 97.06 586 GLY A N 1
ATOM 4699 C CA . GLY A 1 586 ? -8.844 -30.344 10.164 1 97.06 586 GLY A CA 1
ATOM 4700 C C . GLY A 1 586 ? -7.629 -31 9.531 1 97.06 586 GLY A C 1
ATOM 4701 O O . GLY A 1 586 ? -7.742 -32.062 8.914 1 97.06 586 GLY A O 1
ATOM 4702 N N . GLU A 1 587 ? -6.492 -30.453 9.719 1 95.62 587 GLU A N 1
ATOM 4703 C CA . GLU A 1 587 ? -5.27 -30.859 9.039 1 95.62 587 GLU A CA 1
ATOM 4704 C C . GLU A 1 587 ? -4.93 -32.312 9.344 1 95.62 587 GLU A C 1
ATOM 4706 O O . GLU A 1 587 ? -4.578 -33.094 8.438 1 95.62 587 GLU A O 1
ATOM 4711 N N . ARG A 1 588 ? -4.977 -32.656 10.586 1 95.31 588 ARG A N 1
ATOM 4712 C CA . ARG A 1 588 ? -4.637 -34.031 10.984 1 95.31 588 ARG A CA 1
ATOM 4713 C C . ARG A 1 588 ? -5.582 -35.031 10.344 1 95.31 588 ARG A C 1
ATOM 4715 O O . ARG A 1 588 ? -5.137 -36.031 9.75 1 95.31 588 ARG A O 1
ATOM 4722 N N . ALA A 1 589 ? -6.875 -34.781 10.422 1 97.38 589 ALA A N 1
ATOM 4723 C CA . ALA A 1 589 ? -7.879 -35.719 9.883 1 97.38 589 ALA A CA 1
ATOM 4724 C C . ALA A 1 589 ? -7.777 -35.781 8.359 1 97.38 589 ALA A C 1
ATOM 4726 O O . ALA A 1 589 ? -7.879 -36.875 7.789 1 97.38 589 ALA A O 1
ATOM 4727 N N . MET A 1 590 ? -7.637 -34.719 7.754 1 97.88 590 MET A N 1
ATOM 4728 C CA . MET A 1 590 ? -7.48 -34.688 6.305 1 97.88 590 MET A CA 1
ATOM 4729 C C . MET A 1 590 ? -6.246 -35.469 5.879 1 97.88 590 MET A C 1
ATOM 4731 O O . MET A 1 590 ? -6.285 -36.219 4.895 1 97.88 590 MET A O 1
ATOM 4735 N N . GLY A 1 591 ? -5.152 -35.25 6.621 1 97 591 GLY A N 1
ATOM 4736 C CA . GLY A 1 591 ? -3.934 -36 6.34 1 97 591 GLY A CA 1
ATOM 4737 C C . GLY A 1 591 ? -4.113 -37.5 6.441 1 97 591 GLY A C 1
ATOM 4738 O O . GLY A 1 591 ? -3.627 -38.25 5.586 1 97 591 GLY A O 1
ATOM 4739 N N . GLU A 1 592 ? -4.809 -37.938 7.426 1 96.94 592 GLU A N 1
ATOM 4740 C CA . GLU A 1 592 ? -5.059 -39.344 7.613 1 96.94 592 GLU A CA 1
ATOM 4741 C C . GLU A 1 592 ? -5.934 -39.906 6.496 1 96.94 592 GLU A C 1
ATOM 4743 O O . GLU A 1 592 ? -5.703 -41.031 6.02 1 96.94 592 GLU A O 1
ATOM 4748 N N . LEU A 1 593 ? -6.91 -39.156 6.141 1 97.94 593 LEU A N 1
ATOM 4749 C CA . LEU A 1 593 ? -7.789 -39.594 5.059 1 97.94 593 LEU A CA 1
ATOM 4750 C C . LEU A 1 593 ? -7.012 -39.75 3.758 1 97.94 593 LEU A C 1
ATOM 4752 O O . LEU A 1 593 ? -7.094 -40.812 3.115 1 97.94 593 LEU A O 1
ATOM 4756 N N . LEU A 1 594 ? -6.242 -38.781 3.396 1 98.06 594 LEU A N 1
ATOM 4757 C CA . LEU A 1 594 ? -5.488 -38.812 2.146 1 98.06 594 LEU A CA 1
ATOM 4758 C C . LEU A 1 594 ? -4.438 -39.906 2.166 1 98.06 594 LEU A C 1
ATOM 4760 O O . LEU A 1 594 ? -4.285 -40.656 1.187 1 98.06 594 LEU A O 1
ATOM 4764 N N . ALA A 1 595 ? -3.713 -40 3.283 1 96.94 595 ALA A N 1
ATOM 4765 C CA . ALA A 1 595 ? -2.717 -41.062 3.404 1 96.94 595 ALA A CA 1
ATOM 4766 C C . ALA A 1 595 ? -3.369 -42.438 3.307 1 96.94 595 ALA A C 1
ATOM 4768 O O . ALA A 1 595 ? -2.818 -43.375 2.686 1 96.94 595 ALA A O 1
ATOM 4769 N N . GLY A 1 596 ? -4.516 -42.594 3.951 1 96.81 596 GLY A N 1
ATOM 4770 C CA . GLY A 1 596 ? -5.254 -43.844 3.875 1 96.81 596 GLY A CA 1
ATOM 4771 C C . GLY A 1 596 ? -5.641 -44.219 2.459 1 96.81 596 GLY A C 1
ATOM 4772 O O . GLY A 1 596 ? -5.523 -45.375 2.066 1 96.81 596 GLY A O 1
ATOM 4773 N N . LEU A 1 597 ? -6.125 -43.281 1.744 1 97.62 597 LEU A N 1
ATOM 4774 C CA . LEU A 1 597 ? -6.504 -43.5 0.356 1 97.62 597 LEU A CA 1
ATOM 4775 C C . LEU A 1 597 ? -5.281 -43.844 -0.489 1 97.62 597 LEU A C 1
ATOM 4777 O O . LEU A 1 597 ? -5.359 -44.688 -1.392 1 97.62 597 LEU A O 1
ATOM 4781 N N . CYS A 1 598 ? -4.18 -43.219 -0.225 1 97.62 598 CYS A N 1
ATOM 4782 C CA . CYS A 1 598 ? -2.943 -43.531 -0.924 1 97.62 598 CYS A CA 1
ATOM 4783 C C . CYS A 1 598 ? -2.527 -45 -0.657 1 97.62 598 CYS A C 1
ATOM 4785 O O . CYS A 1 598 ? -2.182 -45.719 -1.585 1 97.62 598 CYS A O 1
ATOM 4787 N N . ARG A 1 599 ? -2.586 -45.375 0.583 1 96.44 599 ARG A N 1
ATOM 4788 C CA . ARG A 1 599 ? -2.252 -46.75 0.928 1 96.44 599 ARG A CA 1
ATOM 4789 C C . ARG A 1 599 ? -3.178 -47.719 0.218 1 96.44 599 ARG A C 1
ATOM 4791 O O . ARG A 1 599 ? -2.727 -48.75 -0.295 1 96.44 599 ARG A O 1
ATOM 4798 N N . GLU A 1 600 ? -4.395 -47.375 0.226 1 95.69 600 GLU A N 1
ATOM 4799 C CA . GLU A 1 600 ? -5.371 -48.219 -0.454 1 95.69 600 GLU A CA 1
ATOM 4800 C C . GLU A 1 600 ? -5.074 -48.312 -1.947 1 95.69 600 GLU A C 1
ATOM 4802 O O . GLU A 1 600 ? -5.328 -49.344 -2.572 1 95.69 600 GLU A O 1
ATOM 4807 N N . ALA A 1 601 ? -4.547 -47.312 -2.473 1 96.62 601 ALA A N 1
ATOM 4808 C CA . ALA A 1 601 ? -4.191 -47.281 -3.889 1 96.62 601 ALA A CA 1
ATOM 4809 C C . ALA A 1 601 ? -2.879 -48 -4.148 1 96.62 601 ALA A C 1
ATOM 4811 O O . ALA A 1 601 ? -2.436 -48.125 -5.297 1 96.62 601 ALA A O 1
ATOM 4812 N N . GLY A 1 602 ? -2.209 -48.438 -3.137 1 96.19 602 GLY A N 1
ATOM 4813 C CA . GLY A 1 602 ? -0.96 -49.188 -3.266 1 96.19 602 GLY A CA 1
ATOM 4814 C C . GLY A 1 602 ? 0.26 -48.281 -3.314 1 96.19 602 GLY A C 1
ATOM 4815 O O . GLY A 1 602 ? 1.325 -48.688 -3.775 1 96.19 602 GLY A O 1
ATOM 4816 N N . MET A 1 603 ? 0.058 -47.094 -2.883 1 96.88 603 MET A N 1
ATOM 4817 C CA . MET A 1 603 ? 1.173 -46.156 -2.857 1 96.88 603 MET A CA 1
ATOM 4818 C C . MET A 1 603 ? 1.867 -46.188 -1.501 1 96.88 603 MET A C 1
ATOM 4820 O O . MET A 1 603 ? 1.208 -46.25 -0.462 1 96.88 603 MET A O 1
ATOM 4824 N N . ALA A 1 604 ? 3.178 -46.125 -1.532 1 94.75 604 ALA A N 1
ATOM 4825 C CA . ALA A 1 604 ? 3.959 -45.969 -0.308 1 94.75 604 ALA A CA 1
ATOM 4826 C C . ALA A 1 604 ? 4.434 -44.531 -0.137 1 94.75 604 ALA A C 1
ATOM 4828 O O . ALA A 1 604 ? 4.746 -43.844 -1.118 1 94.75 604 ALA A O 1
ATOM 4829 N N . PRO A 1 605 ? 4.402 -44.062 1.119 1 95.31 605 PRO A N 1
ATOM 4830 C CA . PRO A 1 605 ? 4.988 -42.75 1.333 1 95.31 605 PRO A CA 1
ATOM 4831 C C . PRO A 1 605 ? 6.496 -42.719 1.086 1 95.31 605 PRO A C 1
ATOM 4833 O O . PRO A 1 605 ? 7.141 -43.781 1.087 1 95.31 605 PRO A O 1
ATOM 4836 N N . SER A 1 606 ? 7 -41.531 0.881 1 96.12 606 SER A N 1
ATOM 4837 C CA . SER A 1 606 ? 8.445 -41.344 0.739 1 96.12 606 SER A CA 1
ATOM 4838 C C . SER A 1 606 ? 9.195 -41.969 1.913 1 96.12 606 SER A C 1
ATOM 4840 O O . SER A 1 606 ? 8.805 -41.781 3.07 1 96.12 606 SER A O 1
ATOM 4842 N N . PRO A 1 607 ? 10.242 -42.688 1.625 1 96.5 607 PRO A N 1
ATOM 4843 C CA . PRO A 1 607 ? 11.055 -43.219 2.725 1 96.5 607 PRO A CA 1
ATOM 4844 C C . PRO A 1 607 ? 11.797 -42.125 3.482 1 96.5 607 PRO A C 1
ATOM 4846 O O . PRO A 1 607 ? 12.219 -42.312 4.621 1 96.5 607 PRO A O 1
ATOM 4849 N N . VAL A 1 608 ? 12.07 -41.031 2.809 1 95.88 608 VAL A N 1
ATOM 4850 C CA . VAL A 1 608 ? 12.523 -39.844 3.479 1 95.88 608 VAL A CA 1
ATOM 4851 C C . VAL A 1 608 ? 11.32 -39.062 4.012 1 95.88 608 VAL A C 1
ATOM 4853 O O . VAL A 1 608 ? 10.469 -38.625 3.24 1 95.88 608 VAL A O 1
ATOM 4856 N N . ARG A 1 609 ? 11.289 -38.938 5.219 1 92.69 609 ARG A N 1
ATOM 4857 C CA . ARG A 1 609 ? 10.07 -38.469 5.875 1 92.69 609 ARG A CA 1
ATOM 4858 C C . ARG A 1 609 ? 9.844 -37 5.641 1 92.69 609 ARG A C 1
ATOM 4860 O O . ARG A 1 609 ? 10.641 -36.156 6.082 1 92.69 609 ARG A O 1
ATOM 4867 N N . ALA A 1 610 ? 8.82 -36.688 5.027 1 88.62 610 ALA A N 1
ATOM 4868 C CA . ALA A 1 610 ? 8.344 -35.312 4.926 1 88.62 610 ALA A CA 1
ATOM 4869 C C . ALA A 1 610 ? 7.543 -34.906 6.164 1 88.62 610 ALA A C 1
ATOM 4871 O O . ALA A 1 610 ? 6.957 -35.781 6.832 1 88.62 610 ALA A O 1
ATOM 4872 N N . GLU A 1 611 ? 7.621 -33.656 6.582 1 88.81 611 GLU A N 1
ATOM 4873 C CA . GLU A 1 611 ? 6.809 -33.094 7.656 1 88.81 611 GLU A CA 1
ATOM 4874 C C . GLU A 1 611 ? 6.484 -31.641 7.402 1 88.81 611 GLU A C 1
ATOM 4876 O O . GLU A 1 611 ? 6.82 -31.094 6.344 1 88.81 611 GLU A O 1
ATOM 4881 N N . LYS A 1 612 ? 5.707 -31.109 8.352 1 89.38 612 LYS A N 1
ATOM 4882 C CA . LYS A 1 612 ? 5.379 -29.703 8.227 1 89.38 612 LYS A CA 1
ATOM 4883 C C . LYS A 1 612 ? 6.645 -28.844 8.141 1 89.38 612 LYS A C 1
ATOM 4885 O O . LYS A 1 612 ? 7.543 -28.984 8.969 1 89.38 612 LYS A O 1
ATOM 4890 N N . ASN A 1 613 ? 6.801 -28.078 7.066 1 93.69 613 ASN A N 1
ATOM 4891 C CA . ASN A 1 613 ? 7.891 -27.141 6.793 1 93.69 613 ASN A CA 1
ATOM 4892 C C . ASN A 1 613 ? 9.164 -27.875 6.395 1 93.69 613 ASN A C 1
ATOM 4894 O O . ASN A 1 613 ? 10.258 -27.297 6.434 1 93.69 613 ASN A O 1
ATOM 4898 N N . VAL A 1 614 ? 9.055 -29.172 6.133 1 96.88 614 VAL A N 1
ATOM 4899 C CA . VAL A 1 614 ? 10.102 -29.938 5.457 1 96.88 614 VAL A CA 1
ATOM 4900 C C . VAL A 1 614 ? 9.547 -30.531 4.168 1 96.88 614 VAL A C 1
ATOM 4902 O O . VAL A 1 614 ? 8.711 -31.438 4.207 1 96.88 614 VAL A O 1
ATOM 4905 N N . GLU A 1 615 ? 10.023 -30.125 3.098 1 97.69 615 GLU A N 1
ATOM 4906 C CA . GLU A 1 615 ? 9.523 -30.594 1.808 1 97.69 615 GLU A CA 1
ATOM 4907 C C . GLU A 1 615 ? 10.453 -31.656 1.21 1 97.69 615 GLU A C 1
ATOM 4909 O O . GLU A 1 615 ? 11.672 -31.484 1.217 1 97.69 615 GLU A O 1
ATOM 4914 N N . VAL A 1 616 ? 9.914 -32.719 0.734 1 98 616 VAL A N 1
ATOM 4915 C CA . VAL A 1 616 ? 10.656 -33.781 0.047 1 98 616 VAL A CA 1
ATOM 4916 C C . VAL A 1 616 ? 10.117 -33.938 -1.372 1 98 616 VAL A C 1
ATOM 4918 O O . VAL A 1 616 ? 8.922 -34.188 -1.565 1 98 616 VAL A O 1
ATOM 4921 N N . VAL A 1 617 ? 10.938 -33.812 -2.352 1 97.69 617 VAL A N 1
ATOM 4922 C CA . VAL A 1 617 ? 10.578 -33.969 -3.756 1 97.69 617 VAL A CA 1
ATOM 4923 C C . VAL A 1 617 ? 11.281 -35.219 -4.32 1 97.69 617 VAL A C 1
ATOM 4925 O O . VAL A 1 617 ? 12.508 -35.281 -4.332 1 97.69 617 VAL A O 1
ATOM 4928 N N . HIS A 1 618 ? 10.547 -36.156 -4.781 1 97.56 618 HIS A N 1
ATOM 4929 C CA . HIS A 1 618 ? 11.062 -37.406 -5.312 1 97.56 618 HIS A CA 1
ATOM 4930 C C . HIS A 1 618 ? 11.203 -37.344 -6.828 1 97.56 618 HIS A C 1
ATOM 4932 O O . HIS A 1 618 ? 10.258 -36.969 -7.531 1 97.56 618 HIS A O 1
ATOM 4938 N N . ARG A 1 619 ? 12.344 -37.656 -7.324 1 96.75 619 ARG A N 1
ATOM 4939 C CA . ARG A 1 619 ? 12.648 -37.781 -8.742 1 96.75 619 ARG A CA 1
ATOM 4940 C C . ARG A 1 619 ? 13.344 -39.094 -9.047 1 96.75 619 ARG A C 1
ATOM 4942 O O . ARG A 1 619 ? 13.938 -39.719 -8.156 1 96.75 619 ARG A O 1
ATOM 4949 N N . VAL A 1 620 ? 13.195 -39.5 -10.289 1 96.88 620 VAL A N 1
ATOM 4950 C CA . VAL A 1 620 ? 13.805 -40.781 -10.695 1 96.88 620 VAL A CA 1
ATOM 4951 C C . VAL A 1 620 ? 14.719 -40.531 -11.898 1 96.88 620 VAL A C 1
ATOM 4953 O O . VAL A 1 620 ? 14.32 -39.906 -12.883 1 96.88 620 VAL A O 1
ATOM 4956 N N . LEU A 1 621 ? 15.906 -40.938 -11.781 1 96 621 LEU A N 1
ATOM 4957 C CA . LEU A 1 621 ? 16.859 -40.875 -12.875 1 96 621 LEU A CA 1
ATOM 4958 C C . LEU A 1 621 ? 17.531 -42.219 -13.094 1 96 621 LEU A C 1
ATOM 4960 O O . LEU A 1 621 ? 18.172 -42.75 -12.188 1 96 621 LEU A O 1
ATOM 4964 N N . ASP A 1 622 ? 17.391 -42.812 -14.289 1 94.44 622 ASP A N 1
ATOM 4965 C CA . ASP A 1 622 ? 17.984 -44.062 -14.68 1 94.44 622 ASP A CA 1
ATOM 4966 C C . ASP A 1 622 ? 17.641 -45.188 -13.68 1 94.44 622 ASP A C 1
ATOM 4968 O O . ASP A 1 622 ? 18.5 -45.938 -13.242 1 94.44 622 ASP A O 1
ATOM 4972 N N . GLY A 1 623 ? 16.5 -45.094 -13.195 1 93.38 623 GLY A N 1
ATOM 4973 C CA . GLY A 1 623 ? 15.977 -46.156 -12.328 1 93.38 623 GLY A CA 1
ATOM 4974 C C . GLY A 1 623 ? 16.328 -45.938 -10.867 1 93.38 623 GLY A C 1
ATOM 4975 O O . GLY A 1 623 ? 15.938 -46.75 -10.016 1 93.38 623 GLY A O 1
ATOM 4976 N N . HIS A 1 624 ? 17.016 -44.844 -10.609 1 95.25 624 HIS A N 1
ATOM 4977 C CA . HIS A 1 624 ? 17.406 -44.562 -9.227 1 95.25 624 HIS A CA 1
ATOM 4978 C C . HIS A 1 624 ? 16.531 -43.469 -8.641 1 95.25 624 HIS A C 1
ATOM 4980 O O . HIS A 1 624 ? 16.188 -42.5 -9.336 1 95.25 624 HIS A O 1
ATOM 4986 N N . ASP A 1 625 ? 16.281 -43.656 -7.293 1 96.5 625 ASP A N 1
ATOM 4987 C CA . ASP A 1 625 ? 15.469 -42.688 -6.582 1 96.5 625 ASP A CA 1
ATOM 4988 C C . ASP A 1 625 ? 16.328 -41.562 -6.02 1 96.5 625 ASP A C 1
ATOM 4990 O O . ASP A 1 625 ? 17.312 -41.812 -5.32 1 96.5 625 ASP A O 1
ATOM 4994 N N . TYR A 1 626 ? 15.977 -40.375 -6.355 1 97.19 626 TYR A N 1
ATOM 4995 C CA . TYR A 1 626 ? 16.578 -39.156 -5.801 1 97.19 626 TYR A CA 1
ATOM 4996 C C . TYR A 1 626 ? 15.547 -38.375 -5 1 97.19 626 TYR A C 1
ATOM 4998 O O . TYR A 1 626 ? 14.383 -38.281 -5.379 1 97.19 626 TYR A O 1
ATOM 5006 N N . TYR A 1 627 ? 15.977 -37.812 -3.854 1 97.69 627 TYR A N 1
ATOM 5007 C CA . TYR A 1 627 ? 15.109 -37 -3.012 1 97.69 627 TYR A CA 1
ATOM 5008 C C . TYR A 1 627 ? 15.742 -35.656 -2.73 1 97.69 627 TYR A C 1
ATOM 5010 O O . TYR A 1 627 ? 16.812 -35.562 -2.139 1 97.69 627 TYR A O 1
ATOM 5018 N N . TYR A 1 628 ? 15.109 -34.531 -3.256 1 97.94 628 TYR A N 1
ATOM 5019 C CA . TYR A 1 628 ? 15.43 -33.219 -2.771 1 97.94 628 TYR A CA 1
ATOM 5020 C C . TYR A 1 628 ? 14.719 -32.906 -1.456 1 97.94 628 TYR A C 1
ATOM 5022 O O . TYR A 1 628 ? 13.508 -33.125 -1.343 1 97.94 628 TYR A O 1
ATOM 5030 N N . ILE A 1 629 ? 15.422 -32.531 -0.451 1 98.31 629 ILE A N 1
ATOM 5031 C CA . ILE A 1 629 ? 14.852 -32.188 0.848 1 98.31 629 ILE A CA 1
ATOM 5032 C C . ILE A 1 629 ? 15.102 -30.719 1.166 1 98.31 629 ILE A C 1
ATOM 5034 O O . ILE A 1 629 ? 16.234 -30.25 1.079 1 98.31 629 ILE A O 1
ATOM 5038 N N . PHE A 1 630 ? 14.07 -29.922 1.531 1 97.94 630 PHE A N 1
ATOM 5039 C CA . PHE A 1 630 ? 14.18 -28.5 1.845 1 97.94 630 PHE A CA 1
ATOM 5040 C C . PHE A 1 630 ? 13.711 -28.234 3.268 1 97.94 630 PHE A C 1
ATOM 5042 O O . PHE A 1 630 ? 12.625 -28.656 3.662 1 97.94 630 PHE A O 1
ATOM 5049 N N . ASN A 1 631 ? 14.5 -27.516 4.059 1 97.56 631 ASN A N 1
ATOM 5050 C CA . ASN A 1 631 ? 14.18 -27.141 5.43 1 97.56 631 ASN A CA 1
ATOM 5051 C C . ASN A 1 631 ? 13.562 -25.734 5.5 1 97.56 631 ASN A C 1
ATOM 5053 O O . ASN A 1 631 ? 14.273 -24.734 5.383 1 97.56 631 ASN A O 1
ATOM 5057 N N . PHE A 1 632 ? 12.273 -25.656 5.801 1 96.31 632 PHE A N 1
ATOM 5058 C CA . PHE A 1 632 ? 11.57 -24.391 5.941 1 96.31 632 PHE A CA 1
ATOM 5059 C C . PHE A 1 632 ? 11.141 -24.172 7.383 1 96.31 632 PHE A C 1
ATOM 5061 O O . PHE A 1 632 ? 10.18 -23.438 7.645 1 96.31 632 PHE A O 1
ATOM 5068 N N . THR A 1 633 ? 11.789 -24.766 8.438 1 94.31 633 THR A N 1
ATOM 5069 C CA . THR A 1 633 ? 11.375 -24.734 9.836 1 94.31 633 THR A CA 1
ATOM 5070 C C . THR A 1 633 ? 11.883 -23.469 10.523 1 94.31 633 THR A C 1
ATOM 5072 O O . THR A 1 633 ? 11.625 -23.25 11.703 1 94.31 633 THR A O 1
ATOM 5075 N N . ALA A 1 634 ? 12.656 -22.625 9.875 1 90.38 634 ALA A N 1
ATOM 5076 C CA . ALA A 1 634 ? 13.203 -21.375 10.406 1 90.38 634 ALA A CA 1
ATOM 5077 C C . ALA A 1 634 ? 14.305 -21.656 11.422 1 90.38 634 ALA A C 1
ATOM 5079 O O . ALA A 1 634 ? 14.641 -20.797 12.242 1 90.38 634 ALA A O 1
ATOM 5080 N N . GLY A 1 635 ? 14.789 -22.922 11.469 1 92.69 635 GLY A N 1
ATOM 5081 C CA . GLY A 1 635 ? 15.906 -23.375 12.281 1 92.69 635 GLY A CA 1
ATOM 5082 C C . GLY A 1 635 ? 16.547 -24.641 11.766 1 92.69 635 GLY A C 1
ATOM 5083 O O . GLY A 1 635 ? 16.156 -25.172 10.719 1 92.69 635 GLY A O 1
ATOM 5084 N N . ASP A 1 636 ? 17.562 -25.047 12.461 1 95 636 ASP A N 1
ATOM 5085 C CA . ASP A 1 636 ? 18.141 -26.344 12.141 1 95 636 ASP A CA 1
ATOM 5086 C C . ASP A 1 636 ? 17.156 -27.469 12.43 1 95 636 ASP A C 1
ATOM 5088 O O . ASP A 1 636 ? 16.281 -27.344 13.289 1 95 636 ASP A O 1
ATOM 5092 N N . THR A 1 637 ? 17.281 -28.516 11.609 1 96.44 637 THR A N 1
ATOM 5093 C CA . THR A 1 637 ? 16.406 -29.656 11.852 1 96.44 637 THR A CA 1
ATOM 5094 C C . THR A 1 637 ? 17.094 -30.953 11.445 1 96.44 637 THR A C 1
ATOM 5096 O O . THR A 1 637 ? 18.219 -30.938 10.93 1 96.44 637 THR A O 1
ATOM 5099 N N . VAL A 1 638 ? 16.484 -32.094 11.852 1 97.62 638 VAL A N 1
ATOM 5100 C CA . VAL A 1 638 ? 16.922 -33.406 11.453 1 97.62 638 VAL A CA 1
ATOM 5101 C C . VAL A 1 638 ? 15.781 -34.188 10.789 1 97.62 638 VAL A C 1
ATOM 5103 O O . VAL A 1 638 ? 14.703 -34.312 11.375 1 97.62 638 VAL A O 1
ATOM 5106 N N . VAL A 1 639 ? 16.031 -34.594 9.586 1 97.69 639 VAL A N 1
ATOM 5107 C CA . VAL A 1 639 ? 15.016 -35.344 8.844 1 97.69 639 VAL A CA 1
ATOM 5108 C C . VAL A 1 639 ? 15.289 -36.844 8.953 1 97.69 639 VAL A C 1
ATOM 5110 O O . VAL A 1 639 ? 16.422 -37.281 8.711 1 97.69 639 VAL A O 1
ATOM 5113 N N . LYS A 1 640 ? 14.219 -37.562 9.188 1 97.5 640 LYS A N 1
ATOM 5114 C CA . LYS A 1 640 ? 14.352 -39.031 9.336 1 97.5 640 LYS A CA 1
ATOM 5115 C C . LYS A 1 640 ? 14.227 -39.719 7.988 1 97.5 640 LYS A C 1
ATOM 5117 O O . LYS A 1 640 ? 13.438 -39.312 7.137 1 97.5 640 LYS A O 1
ATOM 5122 N N . THR A 1 641 ? 15.008 -40.781 7.754 1 97.44 641 THR A N 1
ATOM 5123 C CA . THR A 1 641 ? 14.906 -41.625 6.578 1 97.44 641 THR A CA 1
ATOM 5124 C C . THR A 1 641 ? 14.812 -43.094 6.984 1 97.44 641 THR A C 1
ATOM 5126 O O . THR A 1 641 ? 15.469 -43.531 7.934 1 97.44 641 THR A O 1
ATOM 5129 N N . GLU A 1 642 ? 13.992 -43.844 6.285 1 95.94 642 GLU A N 1
ATOM 5130 C CA . GLU A 1 642 ? 13.773 -45.25 6.578 1 95.94 642 GLU A CA 1
ATOM 5131 C C . GLU A 1 642 ? 14.773 -46.125 5.844 1 95.94 642 GLU A C 1
ATOM 5133 O O . GLU A 1 642 ? 14.898 -47.312 6.141 1 95.94 642 GLU A O 1
ATOM 5138 N N . VAL A 1 643 ? 15.445 -45.531 4.875 1 95.75 643 VAL A N 1
ATOM 5139 C CA . VAL A 1 643 ? 16.469 -46.25 4.117 1 95.75 643 VAL A CA 1
ATOM 5140 C C . VAL A 1 643 ? 17.75 -45.438 4.082 1 95.75 643 VAL A C 1
ATOM 5142 O O . VAL A 1 643 ? 17.719 -44.188 4.184 1 95.75 643 VAL A O 1
ATOM 5145 N N . PRO A 1 644 ? 18.906 -46.125 3.967 1 96.75 644 PRO A N 1
ATOM 5146 C CA . PRO A 1 644 ? 20.125 -45.344 3.795 1 96.75 644 PRO A CA 1
ATOM 5147 C C . PRO A 1 644 ? 20.125 -44.5 2.506 1 96.75 644 PRO A C 1
ATOM 5149 O O . PRO A 1 644 ? 19.672 -45 1.467 1 96.75 644 PRO A O 1
ATOM 5152 N N . VAL A 1 645 ? 20.594 -43.344 2.646 1 97.44 645 VAL A N 1
ATOM 5153 C CA . VAL A 1 645 ? 20.641 -42.469 1.491 1 97.44 645 VAL A CA 1
ATOM 5154 C C . VAL A 1 645 ? 22.031 -41.812 1.381 1 97.44 645 VAL A C 1
ATOM 5156 O O . VAL A 1 645 ? 22.688 -41.562 2.395 1 97.44 645 VAL A O 1
ATOM 5159 N N . TYR A 1 646 ? 22.5 -41.594 0.179 1 97.25 646 TYR A N 1
ATOM 5160 C CA . TYR A 1 646 ? 23.781 -40.938 -0.138 1 97.25 646 TYR A CA 1
ATOM 5161 C C . TYR A 1 646 ? 23.594 -39.469 -0.488 1 97.25 646 TYR A C 1
ATOM 5163 O O . TYR A 1 646 ? 22.828 -39.156 -1.403 1 97.25 646 TYR A O 1
ATOM 5171 N N . ASP A 1 647 ? 24.281 -38.625 0.251 1 96.81 647 ASP A N 1
ATOM 5172 C CA . ASP A 1 647 ? 24.25 -37.219 -0.046 1 96.81 647 ASP A CA 1
ATOM 5173 C C . ASP A 1 647 ? 25.031 -36.875 -1.315 1 96.81 647 ASP A C 1
ATOM 5175 O O . ASP A 1 647 ? 26.266 -36.969 -1.325 1 96.81 647 ASP A O 1
ATOM 5179 N N . TYR A 1 648 ? 24.344 -36.438 -2.295 1 94.88 648 TYR A N 1
ATOM 5180 C CA . TYR A 1 648 ? 24.906 -36.25 -3.629 1 94.88 648 TYR A CA 1
ATOM 5181 C C . TYR A 1 648 ? 25.938 -35.125 -3.637 1 94.88 648 TYR A C 1
ATOM 5183 O O . TYR A 1 648 ? 26.906 -35.188 -4.402 1 94.88 648 TYR A O 1
ATOM 5191 N N . LEU A 1 649 ? 25.859 -34.094 -2.789 1 93.69 649 LEU A N 1
ATOM 5192 C CA . LEU A 1 649 ? 26.734 -32.938 -2.801 1 93.69 649 LEU A CA 1
ATOM 5193 C C . LEU A 1 649 ? 27.844 -33.094 -1.774 1 93.69 649 LEU A C 1
ATOM 5195 O O . LEU A 1 649 ? 29 -32.719 -2.041 1 93.69 649 LEU A O 1
ATOM 5199 N N . LYS A 1 650 ? 27.547 -33.688 -0.625 1 94.94 650 LYS A N 1
ATOM 5200 C CA . LYS A 1 650 ? 28.516 -33.781 0.454 1 94.94 650 LYS A CA 1
ATOM 5201 C C . LYS A 1 650 ? 29.312 -35.094 0.362 1 94.94 650 LYS A C 1
ATOM 5203 O O . LYS A 1 650 ? 30.359 -35.219 0.987 1 94.94 650 LYS A O 1
ATOM 5208 N N . GLY A 1 651 ? 28.844 -36.031 -0.275 1 94.5 651 GLY A N 1
ATOM 5209 C CA . GLY A 1 651 ? 29.562 -37.25 -0.487 1 94.5 651 GLY A CA 1
ATOM 5210 C C . GLY A 1 651 ? 29.609 -38.156 0.744 1 94.5 651 GLY A C 1
ATOM 5211 O O . GLY A 1 651 ? 30.625 -38.781 1.023 1 94.5 651 GLY A O 1
ATOM 5212 N N . CYS A 1 652 ? 28.531 -38.125 1.507 1 95.88 652 CYS A N 1
ATOM 5213 C CA . CYS A 1 652 ? 28.453 -39 2.689 1 95.88 652 CYS A CA 1
ATOM 5214 C C . CYS A 1 652 ? 27.125 -39.719 2.74 1 95.88 652 CYS A C 1
ATOM 5216 O O . CYS A 1 652 ? 26.188 -39.375 2.018 1 95.88 652 CYS A O 1
ATOM 5218 N N . VAL A 1 653 ? 27.031 -40.812 3.551 1 96.94 653 VAL A N 1
ATOM 5219 C CA . VAL A 1 653 ? 25.844 -41.625 3.678 1 96.94 653 VAL A CA 1
ATOM 5220 C C . VAL A 1 653 ? 25.141 -41.312 5.004 1 96.94 653 VAL A C 1
ATOM 5222 O O . VAL A 1 653 ? 25.797 -41.219 6.047 1 96.94 653 VAL A O 1
ATOM 5225 N N . TYR A 1 654 ? 23.859 -41.062 4.965 1 97.12 654 TYR A N 1
ATOM 5226 C CA . TYR A 1 654 ? 23 -41 6.148 1 97.12 654 TYR A CA 1
ATOM 5227 C C . TYR A 1 654 ? 22.234 -42.281 6.352 1 97.12 654 TYR A C 1
ATOM 5229 O O . TYR A 1 654 ? 21.5 -42.719 5.465 1 97.12 654 TYR A O 1
ATOM 5237 N N . GLU A 1 655 ? 22.328 -42.844 7.488 1 96.19 655 GLU A N 1
ATOM 5238 C CA . GLU A 1 655 ? 21.641 -44.125 7.758 1 96.19 655 GLU A CA 1
ATOM 5239 C C . GLU A 1 655 ? 20.188 -43.875 8.188 1 96.19 655 GLU A C 1
ATOM 5241 O O . GLU A 1 655 ? 19.281 -44.562 7.711 1 96.19 655 GLU A O 1
ATOM 5246 N N . ASN A 1 656 ? 20.047 -42.906 9.117 1 96.06 656 ASN A N 1
ATOM 5247 C CA . ASN A 1 656 ? 18.703 -42.75 9.672 1 96.06 656 ASN A CA 1
ATOM 5248 C C . ASN A 1 656 ? 18.344 -41.25 9.781 1 96.06 656 ASN A C 1
ATOM 5250 O O . ASN A 1 656 ? 17.156 -40.906 9.828 1 96.06 656 ASN A O 1
ATOM 5254 N N . ASP A 1 657 ? 19.422 -40.438 9.93 1 97.31 657 ASP A N 1
ATOM 5255 C CA . ASP A 1 657 ? 19.203 -39.031 10.25 1 97.31 657 ASP A CA 1
ATOM 5256 C C . ASP A 1 657 ? 19.938 -38.125 9.25 1 97.31 657 ASP A C 1
ATOM 5258 O O . ASP A 1 657 ? 21.141 -38.281 9.023 1 97.31 657 ASP A O 1
ATOM 5262 N N . ILE A 1 658 ? 19.219 -37.219 8.711 1 97.88 658 ILE A N 1
ATOM 5263 C CA . ILE A 1 658 ? 19.781 -36.25 7.785 1 97.88 658 ILE A CA 1
ATOM 5264 C C . ILE A 1 658 ? 19.797 -34.844 8.43 1 97.88 658 ILE A C 1
ATOM 5266 O O . ILE A 1 658 ? 18.766 -34.188 8.477 1 97.88 658 ILE A O 1
ATOM 5270 N N . PRO A 1 659 ? 20.891 -34.375 8.938 1 97.38 659 PRO A N 1
ATOM 5271 C CA . PRO A 1 659 ? 20.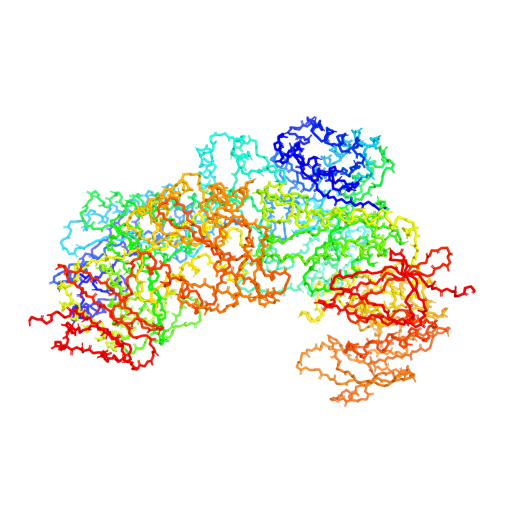953 -33.031 9.516 1 97.38 659 PRO A CA 1
ATOM 5272 C C . PRO A 1 659 ? 20.812 -31.938 8.469 1 97.38 659 PRO A C 1
ATOM 5274 O O . PRO A 1 659 ? 21.438 -32 7.406 1 97.38 659 PRO A O 1
ATOM 5277 N N . MET A 1 660 ? 20.031 -30.953 8.75 1 96.56 660 MET A N 1
ATOM 5278 C CA . MET A 1 660 ? 19.828 -29.844 7.82 1 96.56 660 MET A CA 1
ATOM 5279 C C . MET A 1 660 ? 19.922 -28.5 8.547 1 96.56 660 MET A C 1
ATOM 5281 O O . MET A 1 660 ? 19.328 -28.328 9.609 1 96.56 660 MET A O 1
ATOM 5285 N N . GLU A 1 661 ? 20.609 -27.547 8.07 1 95.19 661 GLU A N 1
ATOM 5286 C CA . GLU A 1 661 ? 20.719 -26.203 8.617 1 95.19 661 GLU A CA 1
ATOM 5287 C C . GLU A 1 661 ? 19.484 -25.359 8.281 1 95.19 661 GLU A C 1
ATOM 5289 O O . GLU A 1 661 ? 18.703 -25.734 7.406 1 95.19 661 GLU A O 1
ATOM 5294 N N . ARG A 1 662 ? 19.344 -24.156 9.023 1 94.25 662 ARG A N 1
ATOM 5295 C CA . ARG A 1 662 ? 18.312 -23.172 8.688 1 94.25 662 ARG A CA 1
ATOM 5296 C C . ARG A 1 662 ? 18.406 -22.766 7.223 1 94.25 662 ARG A C 1
ATOM 5298 O O . ARG A 1 662 ? 19.484 -22.391 6.742 1 94.25 662 ARG A O 1
ATOM 5305 N N . ASN A 1 663 ? 17.328 -22.891 6.457 1 94 663 ASN A N 1
ATOM 5306 C CA . ASN A 1 663 ? 17.234 -22.609 5.031 1 94 663 ASN A CA 1
ATOM 5307 C C . ASN A 1 663 ? 18.125 -23.516 4.207 1 94 663 ASN A C 1
ATOM 5309 O O . ASN A 1 663 ? 18.516 -23.172 3.09 1 94 663 ASN A O 1
ATOM 5313 N N . GLY A 1 664 ? 18.406 -24.656 4.797 1 95.38 664 GLY A N 1
ATOM 5314 C CA . GLY A 1 664 ? 19.234 -25.625 4.086 1 95.38 664 GLY A CA 1
ATOM 5315 C C . GLY A 1 664 ? 18.422 -26.516 3.158 1 95.38 664 GLY A C 1
ATOM 5316 O O . GLY A 1 664 ? 17.203 -26.531 3.219 1 95.38 664 GLY A O 1
ATOM 5317 N N . PHE A 1 665 ? 19.172 -27.219 2.254 1 97 665 PHE A N 1
ATOM 5318 C CA . PHE A 1 665 ? 18.625 -28.266 1.405 1 97 665 PHE A CA 1
ATOM 5319 C C . PHE A 1 665 ? 19.656 -29.359 1.171 1 97 665 PHE A C 1
ATOM 5321 O O . PHE A 1 665 ? 20.859 -29.141 1.368 1 97 665 PHE A O 1
ATOM 5328 N N . VAL A 1 666 ? 19.141 -30.547 0.829 1 97.19 666 VAL A N 1
ATOM 5329 C CA . VAL A 1 666 ? 20.016 -31.688 0.515 1 97.19 666 VAL A CA 1
ATOM 5330 C C . VAL A 1 666 ? 19.422 -32.469 -0.654 1 97.19 666 VAL A C 1
ATOM 5332 O O . VAL A 1 666 ? 18.203 -32.5 -0.849 1 97.19 666 VAL A O 1
ATOM 5335 N N . LEU A 1 667 ? 20.281 -32.938 -1.504 1 98.06 667 LEU A N 1
ATOM 5336 C CA . LEU A 1 667 ? 19.938 -33.938 -2.521 1 98.06 667 LEU A CA 1
ATOM 5337 C C . LEU A 1 667 ? 20.531 -35.312 -2.186 1 98.06 667 LEU A C 1
ATOM 5339 O O . LEU A 1 667 ? 21.75 -35.438 -2.105 1 98.06 667 LEU A O 1
ATOM 5343 N N . VAL A 1 668 ? 19.656 -36.281 -1.982 1 97.81 668 VAL A N 1
ATOM 5344 C CA . VAL A 1 668 ? 20.156 -37.594 -1.609 1 97.81 668 VAL A CA 1
ATOM 5345 C C . VAL A 1 668 ? 19.688 -38.625 -2.625 1 97.81 668 VAL A C 1
ATOM 5347 O O . VAL A 1 668 ? 18.641 -38.438 -3.264 1 97.81 668 VAL A O 1
ATOM 5350 N N . LYS A 1 669 ? 20.453 -39.656 -2.791 1 96.88 669 LYS A N 1
ATOM 5351 C CA . LYS A 1 669 ? 20.156 -40.812 -3.611 1 96.88 669 LYS A CA 1
ATOM 5352 C C . LYS A 1 669 ? 19.984 -42.062 -2.748 1 96.88 669 LYS A C 1
ATOM 5354 O O . LYS A 1 669 ? 20.766 -42.312 -1.83 1 96.88 669 LYS A O 1
ATOM 5359 N N . ARG A 1 670 ? 18.844 -42.719 -2.967 1 95 670 ARG A N 1
ATOM 5360 C CA . ARG A 1 670 ? 18.672 -44 -2.244 1 95 670 ARG A CA 1
ATOM 5361 C C . ARG A 1 670 ? 19.891 -44.906 -2.428 1 95 670 ARG A C 1
ATOM 5363 O O . ARG A 1 670 ? 20.344 -45.094 -3.553 1 95 670 ARG A O 1
ATOM 5370 N N . TRP A 1 671 ? 20.406 -45.219 -1.26 1 87.25 671 TRP A N 1
ATOM 5371 C CA . TRP A 1 671 ? 21.641 -46.031 -1.271 1 87.25 671 TRP A CA 1
ATOM 5372 C C . TRP A 1 671 ? 21.328 -47.5 -1.2 1 87.25 671 TRP A C 1
ATOM 5374 O O . TRP A 1 671 ? 20.516 -47.938 -0.378 1 87.25 671 TRP A O 1
ATOM 5384 N N . ARG A 1 672 ? 21.641 -48.438 -2.223 1 73.88 672 ARG A N 1
ATOM 5385 C CA . ARG A 1 672 ? 21.531 -49.875 -2.176 1 73.88 672 ARG A CA 1
ATOM 5386 C C . ARG A 1 672 ? 22.891 -50.531 -1.905 1 73.88 672 ARG A C 1
ATOM 5388 O O . ARG A 1 672 ? 23.875 -50.188 -2.557 1 73.88 672 ARG A O 1
ATOM 5395 N N . GLN A 1 673 ? 23.125 -51 -0.537 1 51.06 673 GLN A N 1
ATOM 5396 C CA . GLN A 1 673 ? 24.359 -51.719 -0.28 1 51.06 673 GLN A CA 1
ATOM 5397 C C . GLN A 1 673 ? 24.672 -52.688 -1.405 1 51.06 673 GLN A C 1
ATOM 5399 O O . GLN A 1 673 ? 23.797 -53.438 -1.84 1 51.06 673 GLN A O 1
ATOM 5404 N N . ARG A 1 674 ? 25.766 -52.375 -2.18 1 44.72 674 ARG A N 1
ATOM 5405 C CA . ARG A 1 674 ? 26.281 -53.5 -2.957 1 44.72 674 ARG A CA 1
ATOM 5406 C C . ARG A 1 674 ? 26.656 -54.688 -2.055 1 44.72 674 ARG A C 1
ATOM 5408 O O . ARG A 1 674 ? 27.25 -54.5 -0.995 1 44.72 674 ARG A O 1
ATOM 5415 N N . MET B 1 1 ? -3.166 38.594 23.625 1 92.88 1 MET B N 1
ATOM 5416 C CA . MET B 1 1 ? -3.863 37.312 23.625 1 92.88 1 MET B CA 1
ATOM 5417 C C . MET B 1 1 ? -5.309 37.469 23.172 1 92.88 1 MET B C 1
ATOM 5419 O O . MET B 1 1 ? -6.164 37.906 23.953 1 92.88 1 MET B O 1
ATOM 5423 N N . GLN B 1 2 ? -5.504 37.188 21.922 1 96.38 2 GLN B N 1
ATOM 5424 C CA . GLN B 1 2 ? -6.844 37.25 21.359 1 96.38 2 GLN B CA 1
ATOM 5425 C C . GLN B 1 2 ? -7.594 35.938 21.594 1 96.38 2 GLN B C 1
ATOM 5427 O O . GLN B 1 2 ? -7.094 34.875 21.281 1 96.38 2 GLN B O 1
ATOM 5432 N N . TYR B 1 3 ? -8.703 36.031 22.266 1 98.06 3 TYR B N 1
ATOM 5433 C CA . TYR B 1 3 ? -9.469 34.844 22.656 1 98.06 3 TYR B CA 1
ATOM 5434 C C . TYR B 1 3 ? -10.953 35.031 22.359 1 98.06 3 TYR B C 1
ATOM 5436 O O . TYR B 1 3 ? -11.531 36.094 22.703 1 98.06 3 TYR B O 1
ATOM 5444 N N . GLY B 1 4 ? -11.523 34.062 21.688 1 98.38 4 GLY B N 1
ATOM 5445 C CA . GLY B 1 4 ? -12.938 34.219 21.391 1 98.38 4 GLY B CA 1
ATOM 5446 C C . GLY B 1 4 ? -13.531 33.062 20.641 1 98.38 4 GLY B C 1
ATOM 5447 O O . GLY B 1 4 ? -13.305 31.906 20.984 1 98.38 4 GLY B O 1
ATOM 5448 N N . VAL B 1 5 ? -14.438 33.375 19.703 1 98.38 5 VAL B N 1
ATOM 5449 C CA . VAL B 1 5 ? -15.25 32.344 19.047 1 98.38 5 VAL B CA 1
ATOM 5450 C C . VAL B 1 5 ? -15.5 32.75 17.594 1 98.38 5 VAL B C 1
ATOM 5452 O O . VAL B 1 5 ? -15.352 33.906 17.219 1 98.38 5 VAL B O 1
ATOM 5455 N N . ALA B 1 6 ? -15.789 31.734 16.812 1 97.88 6 ALA B N 1
ATOM 5456 C CA . ALA B 1 6 ? -16.469 31.984 15.547 1 97.88 6 ALA B CA 1
ATOM 5457 C C . ALA B 1 6 ? -17.969 32.188 15.758 1 97.88 6 ALA B C 1
ATOM 5459 O O . ALA B 1 6 ? -18.578 31.5 16.578 1 97.88 6 ALA B O 1
ATOM 5460 N N . TYR B 1 7 ? -18.5 33.094 15.078 1 97.94 7 TYR B N 1
ATOM 5461 C CA . TYR B 1 7 ? -19.906 33.406 15.211 1 97.94 7 TYR B CA 1
ATOM 5462 C C . TYR B 1 7 ? -20.547 33.656 13.852 1 97.94 7 TYR B C 1
ATOM 5464 O O . TYR B 1 7 ? -19.859 34.094 12.914 1 97.94 7 TYR B O 1
ATOM 5472 N N . TYR B 1 8 ? -21.844 33.406 13.75 1 97 8 TYR B N 1
ATOM 5473 C CA . TYR B 1 8 ? -22.562 33.469 12.484 1 97 8 TYR B CA 1
ATOM 5474 C C . TYR B 1 8 ? -23.859 34.25 12.625 1 97 8 TYR B C 1
ATOM 5476 O O . TYR B 1 8 ? -24.953 33.656 12.664 1 97 8 TYR B O 1
ATOM 5484 N N . PRO B 1 9 ? -23.734 35.531 12.578 1 97.38 9 PRO B N 1
ATOM 5485 C CA . PRO B 1 9 ? -24.938 36.344 12.742 1 97.38 9 PRO B CA 1
ATOM 5486 C C . PRO B 1 9 ? -25.953 36.156 11.617 1 97.38 9 PRO B C 1
ATOM 5488 O O . PRO B 1 9 ? -27.156 36.281 11.836 1 97.38 9 PRO B O 1
ATOM 5491 N N . GLU B 1 10 ? -25.531 35.75 10.453 1 95.38 10 GLU B N 1
ATOM 5492 C CA . GLU B 1 10 ? -26.391 35.531 9.297 1 95.38 10 GLU B CA 1
ATOM 5493 C C . GLU B 1 10 ? -27.344 34.375 9.523 1 95.38 10 GLU B C 1
ATOM 5495 O O . GLU B 1 10 ? -28.328 34.188 8.789 1 95.38 10 GLU B O 1
ATOM 5500 N N . HIS B 1 11 ? -27.047 33.562 10.539 1 94.69 11 HIS B N 1
ATOM 5501 C CA . HIS B 1 11 ? -27.891 32.406 10.836 1 94.69 11 HIS B CA 1
ATOM 5502 C C . HIS B 1 11 ? -28.984 32.781 11.828 1 94.69 11 HIS B C 1
ATOM 5504 O O . HIS B 1 11 ? -29.875 31.953 12.102 1 94.69 11 HIS B O 1
ATOM 5510 N N . LYS B 1 12 ? -29 34 12.352 1 95.56 12 LYS B N 1
ATOM 5511 C CA . LYS B 1 12 ? -29.766 34.281 13.562 1 95.56 12 LYS B CA 1
ATOM 5512 C C . LYS B 1 12 ? -30.953 35.188 13.266 1 95.56 12 LYS B C 1
ATOM 5514 O O . LYS B 1 12 ? -30.844 36.094 12.453 1 95.56 12 LYS B O 1
ATOM 5519 N N . SER B 1 13 ? -32.094 34.906 13.992 1 93.62 13 SER B N 1
ATOM 5520 C CA . SER B 1 13 ? -33.125 35.906 14.094 1 93.62 13 SER B CA 1
ATOM 5521 C C . SER B 1 13 ? -32.688 37.125 14.914 1 93.62 13 SER B C 1
ATOM 5523 O O . SER B 1 13 ? -31.672 37.062 15.617 1 93.62 13 SER B O 1
ATOM 5525 N N . ASP B 1 14 ? -33.5 38.156 14.844 1 94.12 14 ASP B N 1
ATOM 5526 C CA . ASP B 1 14 ? -33.156 39.344 15.609 1 94.12 14 ASP B CA 1
ATOM 5527 C C . ASP B 1 14 ? -33.094 39.062 17.109 1 94.12 14 ASP B C 1
ATOM 5529 O O . ASP B 1 14 ? -32.188 39.5 17.797 1 94.12 14 ASP B O 1
ATOM 5533 N N . GLY B 1 15 ? -34 38.312 17.5 1 95.12 15 GLY B N 1
ATOM 5534 C CA . GLY B 1 15 ? -34.062 37.938 18.922 1 95.12 15 GLY B CA 1
ATOM 5535 C C . GLY B 1 15 ? -32.875 37.094 19.344 1 95.12 15 GLY B C 1
ATOM 5536 O O . GLY B 1 15 ? -32.312 37.312 20.422 1 95.12 15 GLY B O 1
ATOM 5537 N N . GLU B 1 16 ? -32.562 36.125 18.609 1 94.88 16 GLU B N 1
ATOM 5538 C CA . GLU B 1 16 ? -31.406 35.281 18.891 1 94.88 16 GLU B CA 1
ATOM 5539 C C . GLU B 1 16 ? -30.109 36.062 18.891 1 94.88 16 GLU B C 1
ATOM 5541 O O . GLU B 1 16 ? -29.234 35.844 19.719 1 94.88 16 GLU B O 1
ATOM 5546 N N . LEU B 1 17 ? -30.047 36.938 17.891 1 96.56 17 LEU B N 1
ATOM 5547 C CA . LEU B 1 17 ? -28.859 37.781 17.766 1 96.56 17 LEU B CA 1
ATOM 5548 C C . LEU B 1 17 ? -28.688 38.625 19.016 1 96.56 17 LEU B C 1
ATOM 5550 O O . LEU B 1 17 ? -27.578 38.719 19.562 1 96.56 17 LEU B O 1
ATOM 5554 N N . ASP B 1 18 ? -29.703 39.25 19.438 1 97 18 ASP B N 1
ATOM 5555 C CA . ASP B 1 18 ? -29.656 40.094 20.625 1 97 18 ASP B CA 1
ATOM 5556 C C . ASP B 1 18 ? -29.203 39.312 21.844 1 97 18 ASP B C 1
ATOM 5558 O O . ASP B 1 18 ? -28.344 39.75 22.609 1 97 18 ASP B O 1
ATOM 5562 N N . HIS B 1 19 ? -29.797 38.188 21.969 1 96.88 19 HIS B N 1
ATOM 5563 C CA . HIS B 1 19 ? -29.469 37.281 23.078 1 96.88 19 HIS B CA 1
ATOM 5564 C C . HIS B 1 19 ? -28 36.875 23.047 1 96.88 19 HIS B C 1
ATOM 5566 O O . HIS B 1 19 ? -27.312 36.938 24.062 1 96.88 19 HIS B O 1
ATOM 5572 N N . ASP B 1 20 ? -27.609 36.438 21.906 1 97.81 20 ASP B N 1
ATOM 5573 C CA . ASP B 1 20 ? -26.219 36 21.766 1 97.81 20 ASP B CA 1
ATOM 5574 C C . ASP B 1 20 ? -25.25 37.156 22.016 1 97.81 20 ASP B C 1
ATOM 5576 O O . ASP B 1 20 ? -24.203 36.938 22.625 1 97.81 20 ASP B O 1
ATOM 5580 N N . MET B 1 21 ? -25.562 38.344 21.562 1 97.5 21 MET B N 1
ATOM 5581 C CA . MET B 1 21 ? -24.703 39.5 21.75 1 97.5 21 MET B CA 1
ATOM 5582 C C . MET B 1 21 ? -24.547 39.812 23.234 1 97.5 21 MET B C 1
ATOM 5584 O O . MET B 1 21 ? -23.469 40.219 23.672 1 97.5 21 MET B O 1
ATOM 5588 N N . GLU B 1 22 ? -25.547 39.656 23.953 1 97.5 22 GLU B N 1
ATOM 5589 C CA . GLU B 1 22 ? -25.469 39.844 25.391 1 97.5 22 GLU B CA 1
ATOM 5590 C C . GLU B 1 22 ? -24.516 38.844 26.031 1 97.5 22 GLU B C 1
ATOM 5592 O O . GLU B 1 22 ? -23.688 39.219 26.859 1 97.5 22 GLU B O 1
ATOM 5597 N N . LEU B 1 23 ? -24.672 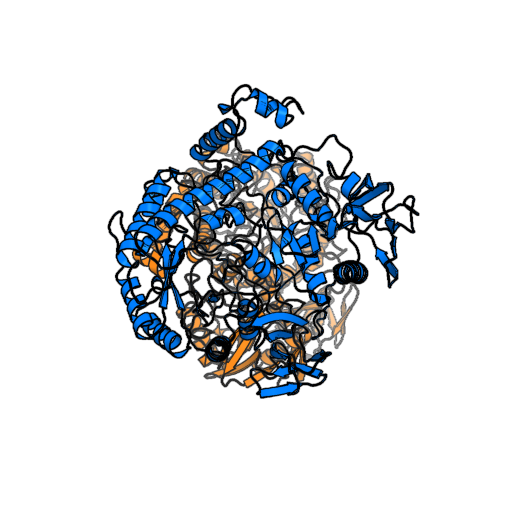37.625 25.609 1 98 23 LEU B N 1
ATOM 5598 C CA . LEU B 1 23 ? -23.828 36.594 26.172 1 98 23 LEU B CA 1
ATOM 5599 C C . LEU B 1 23 ? -22.375 36.781 25.766 1 98 23 LEU B C 1
ATOM 5601 O O . LEU B 1 23 ? -21.469 36.562 26.562 1 98 23 LEU B O 1
ATOM 5605 N N . LEU B 1 24 ? -22.172 37.094 24.5 1 98.38 24 LEU B N 1
ATOM 5606 C CA . LEU B 1 24 ? -20.812 37.344 24.016 1 98.38 24 LEU B CA 1
ATOM 5607 C C . LEU B 1 24 ? -20.156 38.469 24.797 1 98.38 24 LEU B C 1
ATOM 5609 O O . LEU B 1 24 ? -19 38.344 25.219 1 98.38 24 LEU B O 1
ATOM 5613 N N . THR B 1 25 ? -20.875 39.5 25.016 1 97.5 25 THR B N 1
ATOM 5614 C CA . THR B 1 25 ? -20.344 40.656 25.734 1 97.5 25 THR B CA 1
ATOM 5615 C C . THR B 1 25 ? -20.031 40.281 27.188 1 97.5 25 THR B C 1
ATOM 5617 O O . THR B 1 25 ? -18.984 40.656 27.719 1 97.5 25 THR B O 1
ATOM 5620 N N . ALA B 1 26 ? -20.859 39.531 27.781 1 97.56 26 ALA B N 1
ATOM 5621 C CA . ALA B 1 26 ? -20.719 39.156 29.188 1 97.56 26 ALA B CA 1
ATOM 5622 C C . ALA B 1 26 ? -19.609 38.156 29.375 1 97.56 26 ALA B C 1
ATOM 5624 O O . ALA B 1 26 ? -19.094 37.969 30.484 1 97.56 26 ALA B O 1
ATOM 5625 N N . SER B 1 27 ? -19.266 37.469 28.359 1 97.31 27 SER B N 1
ATOM 5626 C CA . SER B 1 27 ? -18.328 36.344 28.438 1 97.31 27 SER B CA 1
ATOM 5627 C C . SER B 1 27 ? -16.906 36.812 28.734 1 97.31 27 SER B C 1
ATOM 5629 O O . SER B 1 27 ? -16.078 36.062 29.219 1 97.31 27 SER B O 1
ATOM 5631 N N . GLY B 1 28 ? -16.625 38.062 28.344 1 97.06 28 GLY B N 1
ATOM 5632 C CA . GLY B 1 28 ? -15.297 38.594 28.594 1 97.06 28 GLY B CA 1
ATOM 5633 C C . GLY B 1 28 ? -14.312 38.312 27.484 1 97.06 28 GLY B C 1
ATOM 5634 O O . GLY B 1 28 ? -13.164 38.75 27.531 1 97.06 28 GLY B O 1
ATOM 5635 N N . ILE B 1 29 ? -14.727 37.594 26.453 1 98.06 29 ILE B N 1
ATOM 5636 C CA . ILE B 1 29 ? -13.852 37.375 25.297 1 98.06 29 ILE B CA 1
ATOM 5637 C C . ILE B 1 29 ? -13.586 38.688 24.594 1 98.06 29 ILE B C 1
ATOM 5639 O O . ILE B 1 29 ? -14.258 39.688 24.859 1 98.06 29 ILE B O 1
ATOM 5643 N N . ASN B 1 30 ? -12.57 38.656 23.688 1 98.25 30 ASN B N 1
ATOM 5644 C CA . ASN B 1 30 ? -12.211 39.938 23.078 1 98.25 30 ASN B CA 1
ATOM 5645 C C . ASN B 1 30 ? -12.125 39.844 21.547 1 98.25 30 ASN B C 1
ATOM 5647 O O . ASN B 1 30 ? -11.781 40.812 20.875 1 98.25 30 ASN B O 1
ATOM 5651 N N . THR B 1 31 ? -12.445 38.719 20.984 1 98.5 31 THR B N 1
ATOM 5652 C CA . THR B 1 31 ? -12.32 38.531 19.531 1 98.5 31 THR B CA 1
ATOM 5653 C C . THR B 1 31 ? -13.422 37.625 19.016 1 98.5 31 THR B C 1
ATOM 5655 O O . THR B 1 31 ? -13.734 36.594 19.625 1 98.5 31 THR B O 1
ATOM 5658 N N . VAL B 1 32 ? -14.047 37.969 17.891 1 98.75 32 VAL B N 1
ATOM 5659 C CA . VAL B 1 32 ? -15.055 37.156 17.219 1 98.75 32 VAL B CA 1
ATOM 5660 C C . VAL B 1 32 ? -14.758 37.094 15.727 1 98.75 32 VAL B C 1
ATOM 5662 O O . VAL B 1 32 ? -14.453 38.125 15.109 1 98.75 32 VAL B O 1
ATOM 5665 N N . ARG B 1 33 ? -14.742 35.938 15.125 1 98.69 33 ARG B N 1
ATOM 5666 C CA . ARG B 1 33 ? -14.539 35.719 13.695 1 98.69 33 ARG B CA 1
ATOM 5667 C C . ARG B 1 33 ? -15.875 35.5 12.984 1 98.69 33 ARG B C 1
ATOM 5669 O O . ARG B 1 33 ? -16.719 34.719 13.453 1 98.69 33 ARG B O 1
ATOM 5676 N N . MET B 1 34 ? -16.078 36.188 11.812 1 98.5 34 MET B N 1
ATOM 5677 C CA . MET B 1 34 ? -17.375 36.125 11.148 1 98.5 34 MET B CA 1
ATOM 5678 C C . MET B 1 34 ? -17.219 36.188 9.633 1 98.5 34 MET B C 1
ATOM 5680 O O . MET B 1 34 ? -16.25 36.75 9.125 1 98.5 34 MET B O 1
ATOM 5684 N N . GLY B 1 35 ? -18.125 35.469 8.938 1 97.31 35 GLY B N 1
ATOM 5685 C CA . GLY B 1 35 ? -18.359 35.812 7.539 1 97.31 35 GLY B CA 1
ATOM 5686 C C . GLY B 1 35 ? -17.797 34.781 6.574 1 97.31 35 GLY B C 1
ATOM 5687 O O . GLY B 1 35 ? -17.969 34.906 5.363 1 97.31 35 GLY B O 1
ATOM 5688 N N . GLU B 1 36 ? -17.156 33.688 6.914 1 95.5 36 GLU B N 1
ATOM 5689 C CA . GLU B 1 36 ? -16.375 32.812 6.031 1 95.5 36 GLU B CA 1
ATOM 5690 C C . GLU B 1 36 ? -17.297 32.031 5.105 1 95.5 36 GLU B C 1
ATOM 5692 O O . GLU B 1 36 ? -16.844 31.469 4.098 1 95.5 36 GLU B O 1
ATOM 5697 N N . PHE B 1 37 ? -18.578 31.891 5.406 1 94.88 37 PHE B N 1
ATOM 5698 C CA . PHE B 1 37 ? -19.453 31.062 4.586 1 94.88 37 PHE B CA 1
ATOM 5699 C C . PHE B 1 37 ? -20.672 31.844 4.109 1 94.88 37 PHE B C 1
ATOM 5701 O O . PHE B 1 37 ? -21.703 31.25 3.781 1 94.88 37 PHE B O 1
ATOM 5708 N N . ALA B 1 38 ? -20.594 33.156 4.016 1 96.88 38 ALA B N 1
ATOM 5709 C CA . ALA B 1 38 ? -21.812 33.969 3.859 1 96.88 38 ALA B CA 1
ATOM 5710 C C . ALA B 1 38 ? -21.812 34.688 2.521 1 96.88 38 ALA B C 1
ATOM 5712 O O . ALA B 1 38 ? -22.375 35.781 2.412 1 96.88 38 ALA B O 1
ATOM 5713 N N . TRP B 1 39 ? -21.234 34.125 1.511 1 97 39 TRP B N 1
ATOM 5714 C CA . TRP B 1 39 ? -21.156 34.812 0.226 1 97 39 TRP B CA 1
ATOM 5715 C C . TRP B 1 39 ? -22.562 35.125 -0.297 1 97 39 TRP B C 1
ATOM 5717 O O . TRP B 1 39 ? -22.797 36.25 -0.792 1 97 39 TRP B O 1
ATOM 5727 N N . CYS B 1 40 ? -23.5 34.25 -0.19 1 95.12 40 CYS B N 1
ATOM 5728 C CA . CYS B 1 40 ? -24.859 34.438 -0.706 1 95.12 40 CYS B CA 1
ATOM 5729 C C . CYS B 1 40 ? -25.547 35.594 -0.017 1 95.12 40 CYS B C 1
ATOM 5731 O O . CYS B 1 40 ? -26.438 36.219 -0.599 1 95.12 40 CYS B O 1
ATOM 5733 N N . ARG B 1 41 ? -25.156 35.906 1.233 1 96.56 41 ARG B N 1
ATOM 5734 C CA . ARG B 1 41 ? -25.719 37.031 1.949 1 96.56 41 ARG B CA 1
ATOM 5735 C C . ARG B 1 41 ? -24.953 38.312 1.62 1 96.56 41 ARG B C 1
ATOM 5737 O O . ARG B 1 41 ? -25.531 39.406 1.589 1 96.56 41 ARG B O 1
ATOM 5744 N N . MET B 1 42 ? -23.688 38.25 1.4 1 98.12 42 MET B N 1
ATOM 5745 C CA . MET B 1 42 ? -22.828 39.406 1.118 1 98.12 42 MET B CA 1
ATOM 5746 C C . MET B 1 42 ? -23.031 39.906 -0.305 1 98.12 42 MET B C 1
ATOM 5748 O O . MET B 1 42 ? -22.859 41.094 -0.583 1 98.12 42 MET B O 1
ATOM 5752 N N . GLU B 1 43 ? -23.359 39 -1.171 1 97.81 43 GLU B N 1
ATOM 5753 C CA . GLU B 1 43 ? -23.672 39.281 -2.566 1 97.81 43 GLU B CA 1
ATOM 5754 C C . GLU B 1 43 ? -24.844 38.438 -3.051 1 97.81 43 GLU B C 1
ATOM 5756 O O . GLU B 1 43 ? -24.672 37.531 -3.867 1 97.81 43 GLU B O 1
ATOM 5761 N N . PRO B 1 44 ? -26.047 38.781 -2.658 1 95.94 44 PRO B N 1
ATOM 5762 C CA . PRO B 1 44 ? -27.219 37.969 -2.986 1 95.94 44 PRO B CA 1
ATOM 5763 C C . PRO B 1 44 ? -27.484 37.906 -4.488 1 95.94 44 PRO B C 1
ATOM 5765 O O . PRO B 1 44 ? -28.047 36.906 -4.977 1 95.94 44 PRO B O 1
ATOM 5768 N N . GLU B 1 45 ? -27.125 39.031 -5.164 1 94.5 45 GLU B N 1
ATOM 5769 C CA . GLU B 1 45 ? -27.141 39.125 -6.621 1 94.5 45 GLU B CA 1
ATOM 5770 C C . GLU B 1 45 ? -25.828 39.688 -7.152 1 94.5 45 GLU B C 1
ATOM 5772 O O . GLU B 1 45 ? -25.172 40.5 -6.477 1 94.5 45 GLU B O 1
ATOM 5777 N N . GLU B 1 46 ? -25.562 39.188 -8.312 1 96 46 GLU B N 1
ATOM 5778 C CA . GLU B 1 46 ? -24.297 39.625 -8.883 1 96 46 GLU B CA 1
ATOM 5779 C C . GLU B 1 46 ? -24.141 41.125 -8.844 1 96 46 GLU B C 1
ATOM 5781 O O . GLU B 1 46 ? -24.984 41.844 -9.391 1 96 46 GLU B O 1
ATOM 5786 N N . GLY B 1 47 ? -23.125 41.5 -8.164 1 96.25 47 GLY B N 1
ATOM 5787 C CA . GLY B 1 47 ? -22.781 42.906 -8.172 1 96.25 47 GLY B CA 1
ATOM 5788 C C . GLY B 1 47 ? -23.5 43.688 -7.098 1 96.25 47 GLY B C 1
ATOM 5789 O O . GLY B 1 47 ? -23.188 44.875 -6.867 1 96.25 47 GLY B O 1
ATOM 5790 N N . LYS B 1 48 ? -24.453 43.156 -6.465 1 97.44 48 LYS B N 1
ATOM 5791 C CA . LYS B 1 48 ? -25.141 43.812 -5.359 1 97.44 48 LYS B CA 1
ATOM 5792 C C . LYS B 1 48 ? -24.609 43.344 -4.012 1 97.44 48 LYS B C 1
ATOM 5794 O O . LYS B 1 48 ? -25.016 42.281 -3.51 1 97.44 48 LYS B O 1
ATOM 5799 N N . TYR B 1 49 ? -23.797 44.188 -3.463 1 98 49 TYR B N 1
ATOM 5800 C CA . TYR B 1 49 ? -23.141 43.812 -2.213 1 98 49 TYR B CA 1
ATOM 5801 C C . TYR B 1 49 ? -23.922 44.344 -1.013 1 98 49 TYR B C 1
ATOM 5803 O O . TYR B 1 49 ? -24.406 45.469 -1.024 1 98 49 TYR B O 1
ATOM 5811 N N . ASP B 1 50 ? -24.141 43.5 -0.031 1 97.62 50 ASP B N 1
ATOM 5812 C CA . ASP B 1 50 ? -24.828 43.844 1.213 1 97.62 50 ASP B CA 1
ATOM 5813 C C . ASP B 1 50 ? -24.016 43.406 2.426 1 97.62 50 ASP B C 1
ATOM 5815 O O . ASP B 1 50 ? -23.984 42.219 2.77 1 97.62 50 ASP B O 1
ATOM 5819 N N . PHE B 1 51 ? -23.406 44.438 3.043 1 98 51 PHE B N 1
ATOM 5820 C CA . PHE B 1 51 ? -22.562 44.125 4.195 1 98 51 PHE B CA 1
ATOM 5821 C C . PHE B 1 51 ? -23.188 44.688 5.473 1 98 51 PHE B C 1
ATOM 5823 O O . PHE B 1 51 ? -22.594 44.594 6.547 1 98 51 PHE B O 1
ATOM 5830 N N . GLU B 1 52 ? -24.344 45.312 5.391 1 96.75 52 GLU B N 1
ATOM 5831 C CA . GLU B 1 52 ? -24.922 46.031 6.508 1 96.75 52 GLU B CA 1
ATOM 5832 C C . GLU B 1 52 ? -25.109 45.125 7.723 1 96.75 52 GLU B C 1
ATOM 5834 O O . GLU B 1 52 ? -24.812 45.531 8.852 1 96.75 52 GLU B O 1
ATOM 5839 N N . TRP B 1 53 ? -25.641 43.969 7.473 1 95.88 53 TRP B N 1
ATOM 5840 C CA . TRP B 1 53 ? -25.891 43.031 8.562 1 95.88 53 TRP B CA 1
ATOM 5841 C C . TRP B 1 53 ? -24.609 42.688 9.305 1 95.88 53 TRP B C 1
ATOM 5843 O O . TRP B 1 53 ? -24.594 42.562 10.531 1 95.88 53 TRP B O 1
ATOM 5853 N N . LEU B 1 54 ? -23.547 42.5 8.617 1 97.94 54 LEU B N 1
ATOM 5854 C CA . LEU B 1 54 ? -22.25 42.188 9.211 1 97.94 54 LEU B CA 1
ATOM 5855 C C . LEU B 1 54 ? -21.656 43.406 9.898 1 97.94 54 LEU B C 1
ATOM 5857 O O . LEU B 1 54 ? -21.094 43.312 10.984 1 97.94 54 LEU B O 1
ATOM 5861 N N . GLU B 1 55 ? -21.812 44.562 9.273 1 97.62 55 GLU B N 1
ATOM 5862 C CA . GLU B 1 55 ? -21.312 45.812 9.852 1 97.62 55 GLU B CA 1
ATOM 5863 C C . GLU B 1 55 ? -21.984 46.125 11.195 1 97.62 55 GLU B C 1
ATOM 5865 O O . GLU B 1 55 ? -21.328 46.562 12.133 1 97.62 55 GLU B O 1
ATOM 5870 N N . GLU B 1 56 ? -23.188 45.875 11.188 1 97 56 GLU B N 1
ATOM 5871 C CA . GLU B 1 56 ? -23.922 46.094 12.43 1 97 56 GLU B CA 1
ATOM 5872 C C . GLU B 1 56 ? -23.406 45.219 13.547 1 97 56 GLU B C 1
ATOM 5874 O O . GLU B 1 56 ? -23.25 45.656 14.688 1 97 56 GLU B O 1
ATOM 5879 N N . SER B 1 57 ? -23.219 43.969 13.258 1 97.81 57 SER B N 1
ATOM 5880 C CA . SER B 1 57 ? -22.688 43.031 14.242 1 97.81 57 SER B CA 1
ATOM 5881 C C . SER B 1 57 ? -21.281 43.438 14.68 1 97.81 57 SER B C 1
ATOM 5883 O O . SER B 1 57 ? -20.953 43.406 15.875 1 97.81 57 SER B O 1
ATOM 5885 N N . VAL B 1 58 ? -20.453 43.844 13.711 1 98.44 58 VAL B N 1
ATOM 5886 C CA . VAL B 1 58 ? -19.078 44.281 13.984 1 98.44 58 VAL B CA 1
ATOM 5887 C C . VAL B 1 58 ? -19.094 45.5 14.891 1 98.44 58 VAL B C 1
ATOM 5889 O O . VAL B 1 58 ? -18.328 45.562 15.859 1 98.44 58 VAL B O 1
ATOM 5892 N N . GLU B 1 59 ? -19.922 46.406 14.602 1 97.88 59 GLU B N 1
ATOM 5893 C CA . GLU B 1 59 ? -20 47.656 15.383 1 97.88 59 GLU B CA 1
ATOM 5894 C C . GLU B 1 59 ? -20.5 47.375 16.797 1 97.88 59 GLU B C 1
ATOM 5896 O O . GLU B 1 59 ? -19.969 47.906 17.766 1 97.88 59 GLU B O 1
ATOM 5901 N N . ARG B 1 60 ? -21.484 46.562 16.875 1 97.75 60 ARG B N 1
ATOM 5902 C CA . ARG B 1 60 ? -22.031 46.219 18.188 1 97.75 60 ARG B CA 1
ATOM 5903 C C . ARG B 1 60 ? -20.984 45.562 19.062 1 97.75 60 ARG B C 1
ATOM 5905 O O . ARG B 1 60 ? -20.812 45.906 20.234 1 97.75 60 ARG B O 1
ATOM 5912 N N . LEU B 1 61 ? -20.359 44.562 18.547 1 98.38 61 LEU B N 1
ATOM 5913 C CA . LEU B 1 61 ? -19.281 43.906 19.266 1 98.38 61 LEU B CA 1
ATOM 5914 C C . LEU B 1 61 ? -18.156 44.875 19.594 1 98.38 61 LEU B C 1
ATOM 5916 O O . LEU B 1 61 ? -17.641 44.875 20.719 1 98.38 61 LEU B O 1
ATOM 5920 N N . GLY B 1 62 ? -17.766 45.688 18.594 1 98.19 62 GLY B N 1
ATOM 5921 C CA . GLY B 1 62 ? -16.688 46.656 18.781 1 98.19 62 GLY B CA 1
ATOM 5922 C C . GLY B 1 62 ? -16.953 47.625 19.922 1 98.19 62 GLY B C 1
ATOM 5923 O O . GLY B 1 62 ? -16.062 47.906 20.719 1 98.19 62 GLY B O 1
ATOM 5924 N N . LYS B 1 63 ? -18.094 48.125 19.984 1 97.38 63 LYS B N 1
ATOM 5925 C CA . LYS B 1 63 ? -18.484 49.062 21.031 1 97.38 63 LYS B CA 1
ATOM 5926 C C . LYS B 1 63 ? -18.438 48.406 22.406 1 97.38 63 LYS B C 1
ATOM 5928 O O . LYS B 1 63 ? -18.281 49.094 23.422 1 97.38 63 LYS B O 1
ATOM 5933 N N . ALA B 1 64 ? -18.562 47.125 22.359 1 97.06 64 ALA B N 1
ATOM 5934 C CA . ALA B 1 64 ? -18.484 46.375 23.609 1 97.06 64 ALA B CA 1
ATOM 5935 C C . ALA B 1 64 ? -17.062 45.906 23.906 1 97.06 64 ALA B C 1
ATOM 5937 O O . ALA B 1 64 ? -16.828 45.156 24.859 1 97.06 64 ALA B O 1
ATOM 5938 N N . GLY B 1 65 ? -16.141 46.25 23.094 1 96.81 65 GLY B N 1
ATOM 5939 C CA . GLY B 1 65 ? -14.734 45.938 23.344 1 96.81 65 GLY B CA 1
ATOM 5940 C C . GLY B 1 65 ? -14.289 44.656 22.703 1 96.81 65 GLY B C 1
ATOM 5941 O O . GLY B 1 65 ? -13.227 44.125 23.031 1 96.81 65 GLY B O 1
ATOM 5942 N N . ILE B 1 66 ? -15.078 44.062 21.922 1 98.44 66 ILE B N 1
ATOM 5943 C CA . ILE B 1 66 ? -14.766 42.812 21.219 1 98.44 66 ILE B CA 1
ATOM 5944 C C . ILE B 1 66 ? -14.445 43.125 19.766 1 98.44 66 ILE B C 1
ATOM 5946 O O . ILE B 1 66 ? -15.289 43.656 19.031 1 98.44 66 ILE B O 1
ATOM 5950 N N . ARG B 1 67 ? -13.305 42.781 19.266 1 98.25 67 ARG B N 1
ATOM 5951 C CA . ARG B 1 67 ? -12.906 43 17.875 1 98.25 67 ARG B CA 1
ATOM 5952 C C . ARG B 1 67 ? -13.242 41.812 17 1 98.25 67 ARG B C 1
ATOM 5954 O O . ARG B 1 67 ? -13.422 40.688 17.484 1 98.25 67 ARG B O 1
ATOM 5961 N N . SER B 1 68 ? -13.242 42.188 15.688 1 98.5 68 SER B N 1
ATOM 5962 C CA . SER B 1 68 ? -13.719 41.125 14.789 1 98.5 68 SER B CA 1
ATOM 5963 C C . SER B 1 68 ? -12.633 40.719 13.789 1 98.5 68 SER B C 1
ATOM 5965 O O . SER B 1 68 ? -11.852 41.562 13.336 1 98.5 68 SER B O 1
ATOM 5967 N N . ILE B 1 69 ? -12.516 39.469 13.508 1 98.75 69 ILE B N 1
ATOM 5968 C CA . ILE B 1 69 ? -11.852 38.938 12.32 1 98.75 69 ILE B CA 1
ATOM 5969 C C . ILE B 1 69 ? -12.859 38.781 11.18 1 98.75 69 ILE B C 1
ATOM 5971 O O . ILE B 1 69 ? -13.852 38.062 11.312 1 98.75 69 ILE B O 1
ATOM 5975 N N . ILE B 1 70 ? -12.633 39.469 10.094 1 98.75 70 ILE B N 1
ATOM 5976 C CA . ILE B 1 70 ? -13.539 39.406 8.953 1 98.75 70 ILE B CA 1
ATOM 5977 C C . ILE B 1 70 ? -13 38.406 7.93 1 98.75 70 ILE B C 1
ATOM 5979 O O . ILE B 1 70 ? -11.82 38.438 7.578 1 98.75 70 ILE B O 1
ATOM 5983 N N . CYS B 1 71 ? -13.867 37.562 7.449 1 98.75 71 CYS B N 1
ATOM 5984 C CA . CYS B 1 71 ? -13.438 36.469 6.551 1 98.75 71 CYS B CA 1
ATOM 5985 C C . CYS B 1 71 ? -13.969 36.719 5.141 1 98.75 71 CYS B C 1
ATOM 5987 O O . CYS B 1 71 ? -15.062 37.25 4.957 1 98.75 71 CYS B O 1
ATOM 5989 N N . THR B 1 72 ? -13.188 36.344 4.148 1 98.56 72 THR B N 1
ATOM 5990 C CA . THR B 1 72 ? -13.734 36.219 2.799 1 98.56 72 THR B CA 1
ATOM 5991 C C . THR B 1 72 ? -14.531 34.938 2.65 1 98.56 72 THR B C 1
ATOM 5993 O O . THR B 1 72 ? -14.141 33.906 3.166 1 98.56 72 THR B O 1
ATOM 5996 N N . PRO B 1 73 ? -15.648 34.969 1.989 1 98 73 PRO B N 1
ATOM 5997 C CA . PRO B 1 73 ? -16.562 33.844 1.97 1 98 73 PRO B CA 1
ATOM 5998 C C . PRO B 1 73 ? -16.297 32.875 0.808 1 98 73 PRO B C 1
ATOM 6000 O O . PRO B 1 73 ? -17.219 32.188 0.344 1 98 73 PRO B O 1
ATOM 6003 N N . THR B 1 74 ? -15.133 32.781 0.326 1 97.81 74 THR B N 1
ATOM 6004 C CA . THR B 1 74 ? -14.82 32.188 -0.958 1 97.81 74 THR B CA 1
ATOM 6005 C C . THR B 1 74 ? -14.82 30.656 -0.841 1 97.81 74 THR B C 1
ATOM 6007 O O . THR B 1 74 ? -14.797 29.953 -1.852 1 97.81 74 THR B O 1
ATOM 6010 N N . ALA B 1 75 ? -14.93 30.078 0.355 1 95.62 75 ALA B N 1
ATOM 6011 C CA . ALA B 1 75 ? -15.047 28.625 0.518 1 95.62 75 ALA B CA 1
ATOM 6012 C C . ALA B 1 75 ? -16.406 28.141 0.042 1 95.62 75 ALA B C 1
ATOM 6014 O O . ALA B 1 75 ? -16.594 26.938 -0.209 1 95.62 75 ALA B O 1
ATOM 6015 N N . CYS B 1 76 ? -17.391 29.125 -0.055 1 94.25 76 CYS B N 1
ATOM 6016 C CA . CYS B 1 76 ? -18.75 28.75 -0.413 1 94.25 76 CYS B CA 1
ATOM 6017 C C . CYS B 1 76 ? -19.328 29.719 -1.444 1 94.25 76 CYS B C 1
ATOM 6019 O O . CYS B 1 76 ? -20.188 30.531 -1.126 1 94.25 76 CYS B O 1
ATOM 6021 N N . PRO B 1 77 ? -18.938 29.547 -2.693 1 95.25 77 PRO B N 1
ATOM 6022 C CA . PRO B 1 77 ? -19.562 30.406 -3.705 1 95.25 77 PRO B CA 1
ATOM 6023 C C . PRO B 1 77 ? -21.078 30.203 -3.797 1 95.25 77 PRO B C 1
ATOM 6025 O O . PRO B 1 77 ? -21.562 29.078 -3.662 1 95.25 77 PRO B O 1
ATOM 6028 N N . PRO B 1 78 ? -21.797 31.25 -4.066 1 95.44 78 PRO B N 1
ATOM 6029 C CA . PRO B 1 78 ? -23.266 31.156 -4.062 1 95.44 78 PRO B CA 1
ATOM 6030 C C . PRO B 1 78 ? -23.812 30.422 -5.277 1 95.44 78 PRO B C 1
ATOM 6032 O O . PRO B 1 78 ? -23.125 30.297 -6.301 1 95.44 78 PRO B O 1
ATOM 6035 N N . ALA B 1 79 ? -25.062 29.984 -5.141 1 92.06 79 ALA B N 1
ATOM 6036 C CA . ALA B 1 79 ? -25.719 29.188 -6.168 1 92.06 79 ALA B CA 1
ATOM 6037 C C . ALA B 1 79 ? -25.766 29.922 -7.5 1 92.06 79 ALA B C 1
ATOM 6039 O O . ALA B 1 79 ? -25.578 29.328 -8.562 1 92.06 79 ALA B O 1
ATOM 6040 N N . TRP B 1 80 ? -26.078 31.219 -7.477 1 94.31 80 TRP B N 1
ATOM 6041 C CA . TRP B 1 80 ? -26.203 31.984 -8.719 1 94.31 80 TRP B CA 1
ATOM 6042 C C . TRP B 1 80 ? -24.875 31.984 -9.492 1 94.31 80 TRP B C 1
ATOM 6044 O O . TRP B 1 80 ? -24.875 31.938 -10.727 1 94.31 80 TRP B O 1
ATOM 6054 N N . LEU B 1 81 ? -23.75 32.062 -8.836 1 95.44 81 LEU B N 1
ATOM 6055 C CA . LEU B 1 81 ? -22.438 32.062 -9.492 1 95.44 81 LEU B CA 1
ATOM 6056 C C . LEU B 1 81 ? -22.156 30.688 -10.125 1 95.44 81 LEU B C 1
ATOM 6058 O O . LEU B 1 81 ? -21.688 30.625 -11.266 1 95.44 81 LEU B O 1
ATOM 6062 N N . VAL B 1 82 ? -22.469 29.594 -9.422 1 92.38 82 VAL B N 1
ATOM 6063 C CA . VAL B 1 82 ? -22.234 28.25 -9.906 1 92.38 82 VAL B CA 1
ATOM 6064 C C . VAL B 1 82 ? -23.109 27.969 -11.133 1 92.38 82 VAL B C 1
ATOM 6066 O O . VAL B 1 82 ? -22.656 27.359 -12.102 1 92.38 82 VAL B O 1
ATOM 6069 N N . HIS B 1 83 ? -24.312 28.453 -11.023 1 92 83 HIS B N 1
ATOM 6070 C CA . HIS B 1 83 ? -25.25 28.266 -12.133 1 92 83 HIS B CA 1
ATOM 6071 C C . HIS B 1 83 ? -24.781 29.016 -13.375 1 92 83 HIS B C 1
ATOM 6073 O O . HIS B 1 83 ? -24.875 28.484 -14.492 1 92 83 HIS B O 1
ATOM 6079 N N . ARG B 1 84 ? -24.344 30.156 -13.203 1 94.25 84 ARG B N 1
ATOM 6080 C CA . ARG B 1 84 ? -23.922 31 -14.32 1 94.25 84 ARG B CA 1
ATOM 6081 C C . ARG B 1 84 ? -22.594 30.531 -14.891 1 94.25 84 ARG B C 1
ATOM 6083 O O . ARG B 1 84 ? -22.344 30.641 -16.094 1 94.25 84 ARG B O 1
ATOM 6090 N N . HIS B 1 85 ? -21.75 30.078 -14 1 96.44 85 HIS B N 1
ATOM 6091 C CA . HIS B 1 85 ? -20.406 29.688 -14.406 1 96.44 85 HIS B CA 1
ATOM 6092 C C . HIS B 1 85 ? -20.078 28.281 -13.922 1 96.44 85 HIS B C 1
ATOM 6094 O O . HIS B 1 85 ? -19.141 28.094 -13.141 1 96.44 85 HIS B O 1
ATOM 6100 N N . PRO B 1 86 ? -20.672 27.266 -14.469 1 95.06 86 PRO B N 1
ATOM 6101 C CA . PRO B 1 86 ? -20.422 25.906 -14.008 1 95.06 86 PRO B CA 1
ATOM 6102 C C . PRO B 1 86 ? -18.984 25.438 -14.305 1 95.06 86 PRO B C 1
ATOM 6104 O O . PRO B 1 86 ? -18.531 24.453 -13.711 1 95.06 86 PRO B O 1
ATOM 6107 N N . GLU B 1 87 ? -18.219 26.109 -15.188 1 95.75 87 GLU B N 1
ATOM 6108 C CA . GLU B 1 87 ? -16.844 25.75 -15.539 1 95.75 87 GLU B CA 1
ATOM 6109 C C . GLU B 1 87 ? -15.898 25.984 -14.367 1 95.75 87 GLU B C 1
ATOM 6111 O O . GLU B 1 87 ? -14.758 25.531 -14.391 1 95.75 87 GLU B O 1
ATOM 6116 N N . MET B 1 88 ? -16.406 26.672 -13.328 1 97 88 MET B N 1
ATOM 6117 C CA . MET B 1 88 ? -15.555 26.969 -12.18 1 97 88 MET B CA 1
ATOM 6118 C C . MET B 1 88 ? -15.453 25.766 -11.25 1 97 88 MET B C 1
ATOM 6120 O O . MET B 1 88 ? -14.633 25.75 -10.336 1 97 88 MET B O 1
ATOM 6124 N N . LEU B 1 89 ? -16.25 24.781 -11.477 1 96.25 89 LEU B N 1
ATOM 6125 C CA . LEU B 1 89 ? -16.375 23.656 -10.539 1 96.25 89 LEU B CA 1
ATOM 6126 C C . LEU B 1 89 ? -15.148 22.766 -10.586 1 96.25 89 LEU B C 1
ATOM 6128 O O . LEU B 1 89 ? -14.539 22.594 -11.648 1 96.25 89 LEU B O 1
ATOM 6132 N N . TYR B 1 90 ? -14.797 22.172 -9.422 1 94.38 90 TYR B N 1
ATOM 6133 C CA . TYR B 1 90 ? -13.75 21.172 -9.234 1 94.38 90 TYR B CA 1
ATOM 6134 C C . TYR B 1 90 ? -14.062 19.906 -10.008 1 94.38 90 TYR B C 1
ATOM 6136 O O . TYR B 1 90 ? -15.211 19.453 -10.047 1 94.38 90 TYR B O 1
ATOM 6144 N N . VAL B 1 91 ? -13.023 19.391 -10.68 1 93.12 91 VAL B N 1
ATOM 6145 C CA . VAL B 1 91 ? -13.148 18.109 -11.383 1 93.12 91 VAL B CA 1
ATOM 6146 C C . VAL B 1 91 ? -12.219 17.078 -10.75 1 93.12 91 VAL B C 1
ATOM 6148 O O . VAL B 1 91 ? -11.016 17.328 -10.609 1 93.12 91 VAL B O 1
ATOM 6151 N N . ASP B 1 92 ? -12.75 15.914 -10.398 1 87.5 92 ASP B N 1
ATOM 6152 C CA . ASP B 1 92 ? -11.961 14.898 -9.711 1 87.5 92 ASP B CA 1
ATOM 6153 C C . ASP B 1 92 ? -11.133 14.086 -10.703 1 87.5 92 ASP B C 1
ATOM 6155 O O . ASP B 1 92 ? -11.141 14.367 -11.906 1 87.5 92 ASP B O 1
ATOM 6159 N N . ASN B 1 93 ? -10.336 13.133 -10.242 1 84.5 93 ASN B N 1
ATOM 6160 C CA . ASN B 1 93 ? -9.391 12.375 -11.055 1 84.5 93 ASN B CA 1
ATOM 6161 C C . ASN B 1 93 ? -10.109 11.406 -11.992 1 84.5 93 ASN B C 1
ATOM 6163 O O . ASN B 1 93 ? -9.477 10.75 -12.812 1 84.5 93 ASN B O 1
ATOM 6167 N N . ARG B 1 94 ? -11.43 11.391 -11.992 1 79.56 94 ARG B N 1
ATOM 6168 C CA . ARG B 1 94 ? -12.227 10.562 -12.891 1 79.56 94 ARG B CA 1
ATOM 6169 C C . ARG B 1 94 ? -12.945 11.414 -13.93 1 79.56 94 ARG B C 1
ATOM 6171 O O . ARG B 1 94 ? -13.758 10.906 -14.711 1 79.56 94 ARG B O 1
ATOM 6178 N N . GLY B 1 95 ? -12.719 12.625 -13.781 1 85.31 95 GLY B N 1
ATOM 6179 C CA . GLY B 1 95 ? -13.297 13.547 -14.75 1 85.31 95 GLY B CA 1
ATOM 6180 C C . GLY B 1 95 ? -14.703 13.992 -14.383 1 85.31 95 GLY B C 1
ATOM 6181 O O . GLY B 1 95 ? -15.422 14.539 -15.219 1 85.31 95 GLY B O 1
ATOM 6182 N N . LYS B 1 96 ? -15.109 13.711 -13.227 1 84.81 96 LYS B N 1
ATOM 6183 C CA . LYS B 1 96 ? -16.453 14.094 -12.797 1 84.81 96 LYS B CA 1
ATOM 6184 C C . LYS B 1 96 ? -16.422 15.422 -12.039 1 84.81 96 LYS B C 1
ATOM 6186 O O . LYS B 1 96 ? -15.586 15.625 -11.164 1 84.81 96 LYS B O 1
ATOM 6191 N N . LYS B 1 97 ? -17.422 16.359 -12.336 1 91 97 LYS B N 1
ATOM 6192 C CA . LYS B 1 97 ? -17.562 17.641 -11.648 1 91 97 LYS B CA 1
ATOM 6193 C C . LYS B 1 97 ? -18.188 17.469 -10.266 1 91 97 LYS B C 1
ATOM 6195 O O . LYS B 1 97 ? -19.109 16.672 -10.094 1 91 97 LYS B O 1
ATOM 6200 N N . ARG B 1 98 ? -17.484 18.109 -9.312 1 87.81 98 ARG B N 1
ATOM 6201 C CA . ARG B 1 98 ? -18.109 18.172 -7.992 1 87.81 98 ARG B CA 1
ATOM 6202 C C . ARG B 1 98 ? -19.359 19.047 -8.008 1 87.81 98 ARG B C 1
ATOM 6204 O O . ARG B 1 98 ? -19.297 20.203 -8.438 1 87.81 98 ARG B O 1
ATOM 6211 N N . PRO B 1 99 ? -20.453 18.578 -7.578 1 83.88 99 PRO B N 1
ATOM 6212 C CA . PRO B 1 99 ? -21.688 19.344 -7.668 1 83.88 99 PRO B CA 1
ATOM 6213 C C . PRO B 1 99 ? -21.812 20.406 -6.57 1 83.88 99 PRO B C 1
ATOM 6215 O O . PRO B 1 99 ? -21.094 20.344 -5.562 1 83.88 99 PRO B O 1
ATOM 6218 N N . PHE B 1 100 ? -22.688 21.344 -6.961 1 86.12 100 PHE B N 1
ATOM 6219 C CA . PHE B 1 100 ? -23.062 22.297 -5.926 1 86.12 100 PHE B CA 1
ATOM 6220 C C . PHE B 1 100 ? -23.672 21.578 -4.727 1 86.12 100 PHE B C 1
ATOM 6222 O O . PHE B 1 100 ? -24.422 20.609 -4.887 1 86.12 100 PHE B O 1
ATOM 6229 N N . GLY B 1 101 ? -23.281 22 -3.623 1 79.38 101 GLY B N 1
ATOM 6230 C CA . GLY B 1 101 ? -23.672 21.375 -2.365 1 79.38 101 GLY B CA 1
ATOM 6231 C C . GLY B 1 101 ? -22.5 21.141 -1.438 1 79.38 101 GLY B C 1
ATOM 6232 O O . GLY B 1 101 ? -21.391 20.828 -1.893 1 79.38 101 GLY B O 1
ATOM 6233 N N . GLY B 1 102 ? -22.359 21.719 -0.323 1 84.5 102 GLY B N 1
ATOM 6234 C CA . GLY B 1 102 ? -21.25 21.688 0.617 1 84.5 102 GLY B CA 1
ATOM 6235 C C . GLY B 1 102 ? -20.328 22.875 0.493 1 84.5 102 GLY B C 1
ATOM 6236 O O . GLY B 1 102 ? -20.797 24.016 0.353 1 84.5 102 GLY B O 1
ATOM 6237 N N . ARG B 1 103 ? -18.938 22.5 0.569 1 87.62 103 ARG B N 1
ATOM 6238 C CA . ARG B 1 103 ? -17.922 23.562 0.505 1 87.62 103 ARG B CA 1
ATOM 6239 C C . ARG B 1 103 ? -16.75 23.156 -0.37 1 87.62 103 ARG B C 1
ATOM 6241 O O . ARG B 1 103 ? -16.594 21.984 -0.702 1 87.62 103 ARG B O 1
ATOM 6248 N N . ARG B 1 104 ? -16.047 24.172 -0.971 1 91.38 104 ARG B N 1
ATOM 6249 C CA . ARG B 1 104 ? -14.781 24.016 -1.687 1 91.38 104 ARG B CA 1
ATOM 6250 C C . ARG B 1 104 ? -14.969 23.156 -2.934 1 91.38 104 ARG B C 1
ATOM 6252 O O . ARG B 1 104 ? -14.195 22.234 -3.176 1 91.38 104 ARG B O 1
ATOM 6259 N N . PHE B 1 105 ? -16.031 23.328 -3.668 1 91.88 105 PHE B N 1
ATOM 6260 C CA . PHE B 1 105 ? -16.328 22.578 -4.891 1 91.88 105 PHE B CA 1
ATOM 6261 C C . PHE B 1 105 ? -15.891 23.375 -6.117 1 91.88 105 PHE B C 1
ATOM 6263 O O . PHE B 1 105 ? -16.531 23.312 -7.168 1 91.88 105 PHE B O 1
ATOM 6270 N N . TYR B 1 106 ? -14.867 24.219 -5.988 1 94.44 106 TYR B N 1
ATOM 6271 C CA . TYR B 1 106 ? -14.391 25.078 -7.062 1 94.44 106 TYR B CA 1
ATOM 6272 C C . TYR B 1 106 ? -12.938 24.766 -7.406 1 94.44 106 TYR B C 1
ATOM 6274 O O . TYR B 1 106 ? -12.219 24.188 -6.602 1 94.44 106 TYR B O 1
ATOM 6282 N N . CYS B 1 107 ? -12.5 25.188 -8.625 1 97.38 107 CYS B N 1
ATOM 6283 C CA . CYS B 1 107 ? -11.117 25.094 -9.086 1 97.38 107 CYS B CA 1
ATOM 6284 C C . CYS B 1 107 ? -10.328 26.344 -8.703 1 97.38 107 CYS B C 1
ATOM 6286 O O . CYS B 1 107 ? -10.688 27.453 -9.094 1 97.38 107 CYS B O 1
ATOM 6288 N N . TYR B 1 108 ? -9.156 26.172 -8.039 1 97 108 TYR B N 1
ATOM 6289 C CA . TYR B 1 108 ? -8.32 27.266 -7.578 1 97 108 TYR B CA 1
ATOM 6290 C C . TYR B 1 108 ? -7.684 28 -8.75 1 97 108 TYR B C 1
ATOM 6292 O O . TYR B 1 108 ? -7.207 29.125 -8.602 1 97 108 TYR B O 1
ATOM 6300 N N . ASN B 1 109 ? -7.668 27.359 -9.922 1 98.19 109 ASN B N 1
ATOM 6301 C CA . ASN B 1 109 ? -7 27.938 -11.078 1 98.19 109 ASN B CA 1
ATOM 6302 C C . ASN B 1 109 ? -8 28.578 -12.039 1 98.19 109 ASN B C 1
ATOM 6304 O O . ASN B 1 109 ? -7.605 29.281 -12.969 1 98.19 109 ASN B O 1
ATOM 6308 N N . ASN B 1 110 ? -9.242 28.344 -11.891 1 98.25 110 ASN B N 1
ATOM 6309 C CA . ASN B 1 110 ? -10.219 28.844 -12.836 1 98.25 110 ASN B CA 1
ATOM 6310 C C . ASN B 1 110 ? -10.227 30.375 -12.875 1 98.25 110 ASN B C 1
ATOM 6312 O O . ASN B 1 110 ? -10.406 31.031 -11.844 1 98.25 110 ASN B O 1
ATOM 6316 N N . PRO B 1 111 ? -10.094 30.969 -14.047 1 98.19 111 PRO B N 1
ATOM 6317 C CA . PRO B 1 111 ? -9.977 32.438 -14.109 1 98.19 111 PRO B CA 1
ATOM 6318 C C . PRO B 1 111 ? -11.25 33.156 -13.688 1 98.19 111 PRO B C 1
ATOM 6320 O O . PRO B 1 111 ? -11.188 34.219 -13.086 1 98.19 111 PRO B O 1
ATOM 6323 N N . VAL B 1 112 ? -12.391 32.594 -13.977 1 97.94 112 VAL B N 1
ATOM 6324 C CA . VAL B 1 112 ? -13.656 33.188 -13.602 1 97.94 112 VAL B CA 1
ATOM 6325 C C . VAL B 1 112 ? -13.789 33.25 -12.086 1 97.94 112 VAL B C 1
ATOM 6327 O O . VAL B 1 112 ? -14.117 34.281 -11.516 1 97.94 112 VAL B O 1
ATOM 6330 N N . TYR B 1 113 ? -13.523 32.156 -11.484 1 98.19 113 TYR B N 1
ATOM 6331 C CA . TYR B 1 113 ? -13.656 32.094 -10.031 1 98.19 113 TYR B CA 1
ATOM 6332 C C . TYR B 1 113 ? -12.648 33.031 -9.359 1 98.19 113 TYR B C 1
ATOM 6334 O O . TYR B 1 113 ? -12.961 33.688 -8.352 1 98.19 113 TYR B O 1
ATOM 6342 N N . ARG B 1 114 ? -11.414 33.062 -9.867 1 98.56 114 ARG B N 1
ATOM 6343 C CA . ARG B 1 114 ? -10.398 33.969 -9.352 1 98.56 114 ARG B CA 1
ATOM 6344 C C . ARG B 1 114 ? -10.867 35.438 -9.43 1 98.56 114 ARG B C 1
ATOM 6346 O O . ARG B 1 114 ? -10.664 36.219 -8.492 1 98.56 114 ARG B O 1
ATOM 6353 N N . GLU B 1 115 ? -11.492 35.719 -10.508 1 98.44 115 GLU B N 1
ATOM 6354 C CA . GLU B 1 115 ? -11.984 37.094 -10.688 1 98.44 115 GLU B CA 1
ATOM 6355 C C . GLU B 1 115 ? -13.078 37.406 -9.672 1 98.44 115 GLU B C 1
ATOM 6357 O O . GLU B 1 115 ? -13.039 38.469 -9.039 1 98.44 115 GLU B O 1
ATOM 6362 N N . TYR B 1 116 ? -14.016 36.562 -9.57 1 98.44 116 TYR B N 1
ATOM 6363 C CA . TYR B 1 116 ? -15.109 36.812 -8.633 1 98.44 116 TYR B CA 1
ATOM 6364 C C . TYR B 1 116 ? -14.602 36.812 -7.199 1 98.44 116 TYR B C 1
ATOM 6366 O O . TYR B 1 116 ? -15.07 37.625 -6.383 1 98.44 116 TYR B O 1
ATOM 6374 N N . SER B 1 117 ? -13.688 36 -6.844 1 98.69 117 SER B N 1
ATOM 6375 C CA . SER B 1 117 ? -13.078 36 -5.516 1 98.69 117 SER B CA 1
ATOM 6376 C C . SER B 1 117 ? -12.359 37.312 -5.23 1 98.69 117 SER B C 1
ATOM 6378 O O . SER B 1 117 ? -12.438 37.844 -4.117 1 98.69 117 SER B O 1
ATOM 6380 N N . ALA B 1 118 ? -11.648 37.781 -6.254 1 98.75 118 ALA B N 1
ATOM 6381 C CA . ALA B 1 118 ? -10.969 39.062 -6.117 1 98.75 118 ALA B CA 1
ATOM 6382 C C . ALA B 1 118 ? -11.961 40.188 -5.852 1 98.75 118 ALA B C 1
ATOM 6384 O O . ALA B 1 118 ? -11.734 41.031 -4.988 1 98.75 118 ALA B O 1
ATOM 6385 N N . LYS B 1 119 ? -13.031 40.125 -6.555 1 98.62 119 LYS B N 1
ATOM 6386 C CA . LYS B 1 119 ? -14.023 41.188 -6.449 1 98.62 119 LYS B CA 1
ATOM 6387 C C . LYS B 1 119 ? -14.648 41.25 -5.059 1 98.62 119 LYS B C 1
ATOM 6389 O O . LYS B 1 119 ? -14.734 42.281 -4.434 1 98.62 119 LYS B O 1
ATOM 6394 N N . ILE B 1 120 ? -15.094 40.125 -4.578 1 98.69 120 ILE B N 1
ATOM 6395 C CA . ILE B 1 120 ? -15.742 40.094 -3.275 1 98.69 120 ILE B CA 1
ATOM 6396 C C . ILE B 1 120 ? -14.734 40.438 -2.186 1 98.69 120 ILE B C 1
ATOM 6398 O O . ILE B 1 120 ? -15.078 41.094 -1.194 1 98.69 120 ILE B O 1
ATOM 6402 N N . THR B 1 121 ? -13.5 40.031 -2.346 1 98.81 121 THR B N 1
ATOM 6403 C CA . THR B 1 121 ? -12.445 40.344 -1.394 1 98.81 121 THR B CA 1
ATOM 6404 C C . THR B 1 121 ? -12.211 41.844 -1.354 1 98.81 121 THR B C 1
ATOM 6406 O O . THR B 1 121 ? -12.078 42.438 -0.276 1 98.81 121 THR B O 1
ATOM 6409 N N . GLU B 1 122 ? -12.164 42.438 -2.49 1 98.75 122 GLU B N 1
ATOM 6410 C CA . GLU B 1 122 ? -11.938 43.875 -2.564 1 98.75 122 GLU B CA 1
ATOM 6411 C C . GLU B 1 122 ? -13.07 44.656 -1.901 1 98.75 122 GLU B C 1
ATOM 6413 O O . GLU B 1 122 ? -12.836 45.625 -1.196 1 98.75 122 GLU B O 1
ATOM 6418 N N . GLU B 1 123 ? -14.281 44.25 -2.178 1 98.69 123 GLU B N 1
ATOM 6419 C CA . GLU B 1 123 ? -15.422 44.938 -1.573 1 98.69 123 GLU B CA 1
ATOM 6420 C C . GLU B 1 123 ? -15.398 44.812 -0.052 1 98.69 123 GLU B C 1
ATOM 6422 O O . GLU B 1 123 ? -15.734 45.75 0.657 1 98.69 123 GLU B O 1
ATOM 6427 N N . ILE B 1 124 ? -15.031 43.688 0.442 1 98.69 124 ILE B N 1
ATOM 6428 C CA . ILE B 1 124 ? -14.891 43.469 1.879 1 98.69 124 ILE B CA 1
ATOM 6429 C C . ILE B 1 124 ? -13.773 44.344 2.426 1 98.69 124 ILE B C 1
ATOM 6431 O O . ILE B 1 124 ? -13.938 45 3.467 1 98.69 124 ILE B O 1
ATOM 6435 N N . ALA B 1 125 ? -12.68 44.406 1.723 1 98.69 125 ALA B N 1
ATOM 6436 C CA . ALA B 1 125 ? -11.531 45.188 2.143 1 98.69 125 ALA B CA 1
ATOM 6437 C C . ALA B 1 125 ? -11.891 46.688 2.223 1 98.69 125 ALA B C 1
ATOM 6439 O O . ALA B 1 125 ? -11.508 47.375 3.176 1 98.69 125 ALA B O 1
ATOM 6440 N N . LYS B 1 126 ? -12.602 47.156 1.233 1 98.31 126 LYS B N 1
ATOM 6441 C CA . LYS B 1 126 ? -13.023 48.531 1.201 1 98.31 126 LYS B CA 1
ATOM 6442 C C . LYS B 1 126 ? -13.922 48.875 2.391 1 98.31 126 LYS B C 1
ATOM 6444 O O . LYS B 1 126 ? -13.797 49.938 2.988 1 98.31 126 LYS B O 1
ATOM 6449 N N . ARG B 1 127 ? -14.75 47.938 2.658 1 98.12 127 ARG B N 1
ATOM 6450 C CA . ARG B 1 127 ? -15.773 48.188 3.666 1 98.12 127 ARG B CA 1
ATOM 6451 C C . ARG B 1 127 ? -15.195 48.094 5.074 1 98.12 127 ARG B C 1
ATOM 6453 O O . ARG B 1 127 ? -15.539 48.875 5.953 1 98.12 127 ARG B O 1
ATOM 6460 N N . PHE B 1 128 ? -14.328 47.125 5.344 1 98.38 128 PHE B N 1
ATOM 6461 C CA . PHE B 1 128 ? -13.969 46.75 6.711 1 98.38 128 PHE B CA 1
ATOM 6462 C C . PHE B 1 128 ? -12.484 47.031 6.961 1 98.38 128 PHE B C 1
ATOM 6464 O O . PHE B 1 128 ? -12.031 46.969 8.109 1 98.38 128 PHE B O 1
ATOM 6471 N N . GLY B 1 129 ? -11.68 47.375 5.988 1 98 129 GLY B N 1
ATOM 6472 C CA . GLY B 1 129 ? -10.227 47.406 6.074 1 98 129 GLY B CA 1
ATOM 6473 C C . GLY B 1 129 ? -9.711 48.438 7.059 1 98 129 GLY B C 1
ATOM 6474 O O . GLY B 1 129 ? -8.641 48.25 7.641 1 98 129 GLY B O 1
ATOM 6475 N N . LYS B 1 130 ? -10.477 49.469 7.289 1 97.44 130 LYS B N 1
ATOM 6476 C CA . LYS B 1 130 ? -10.023 50.562 8.156 1 97.44 130 LYS B CA 1
ATOM 6477 C C . LYS B 1 130 ? -10.891 50.656 9.398 1 97.44 130 LYS B C 1
ATOM 6479 O O . LYS B 1 130 ? -10.742 51.594 10.188 1 97.44 130 LYS B O 1
ATOM 6484 N N . SER B 1 131 ? -11.758 49.75 9.531 1 97.75 131 SER B N 1
ATOM 6485 C CA . SER B 1 131 ? -12.641 49.781 10.695 1 97.75 131 SER B CA 1
ATOM 6486 C C . SER B 1 131 ? -11.852 49.625 11.992 1 97.75 131 SER B C 1
ATOM 6488 O O . SER B 1 131 ? -11.062 48.688 12.133 1 97.75 131 SER B O 1
ATOM 6490 N N . PRO B 1 132 ? -12.117 50.438 12.953 1 97.69 132 PRO B N 1
ATOM 6491 C CA . PRO B 1 132 ? -11.414 50.281 14.227 1 97.69 132 PRO B CA 1
ATOM 6492 C C . PRO B 1 132 ? -11.875 49.062 15.031 1 97.69 132 PRO B C 1
ATOM 6494 O O . PRO B 1 132 ? -11.25 48.719 16.031 1 97.69 132 PRO B O 1
ATOM 6497 N N . TYR B 1 133 ? -12.945 48.438 14.586 1 98.25 133 TYR B N 1
ATOM 6498 C CA . TYR B 1 133 ? -13.508 47.281 15.32 1 98.25 133 TYR B CA 1
ATOM 6499 C C . TYR B 1 133 ? -13.008 45.969 14.742 1 98.25 133 TYR B C 1
ATOM 6501 O O . TYR B 1 133 ? -13.414 44.906 15.203 1 98.25 133 TYR B O 1
ATOM 6509 N N . VAL B 1 134 ? -12.148 46.062 13.75 1 98.19 134 VAL B N 1
ATOM 6510 C CA . VAL B 1 134 ? -11.586 44.875 13.109 1 98.19 134 VAL B CA 1
ATOM 6511 C C . VAL B 1 134 ? -10.148 44.688 13.586 1 98.19 134 VAL B C 1
ATOM 6513 O O . VAL B 1 134 ? -9.422 45.656 13.82 1 98.19 134 VAL B O 1
ATOM 6516 N N . SER B 1 135 ? -9.797 43.375 13.75 1 97.12 135 SER B N 1
ATOM 6517 C CA . SER B 1 135 ? -8.438 43.125 14.219 1 97.12 135 SER B CA 1
ATOM 6518 C C . SER B 1 135 ? -7.688 42.219 13.258 1 97.12 135 SER B C 1
ATOM 6520 O O . SER B 1 135 ? -6.52 41.875 13.477 1 97.12 135 SER B O 1
ATOM 6522 N N . GLY B 1 136 ? -8.328 41.812 12.156 1 98.38 136 GLY B N 1
ATOM 6523 C CA . GLY B 1 136 ? -7.656 40.969 11.164 1 98.38 136 GLY B CA 1
ATOM 6524 C C . GLY B 1 136 ? -8.602 40.406 10.125 1 98.38 136 GLY B C 1
ATOM 6525 O O . GLY B 1 136 ? -9.812 40.656 10.18 1 98.38 136 GLY B O 1
ATOM 6526 N N . PHE B 1 137 ? -8.023 39.688 9.188 1 98.75 137 PHE B N 1
ATOM 6527 C CA . PHE B 1 137 ? -8.797 39.094 8.102 1 98.75 137 PHE B CA 1
ATOM 6528 C C . PHE B 1 137 ? -8.406 37.625 7.879 1 98.75 137 PHE B C 1
ATOM 6530 O O . PHE B 1 137 ? -7.23 37.281 7.992 1 98.75 137 PHE B O 1
ATOM 6537 N N . GLN B 1 138 ? -9.391 36.812 7.602 1 98.62 138 GLN B N 1
ATOM 6538 C CA . GLN B 1 138 ? -9.188 35.438 7.195 1 98.62 138 GLN B CA 1
ATOM 6539 C C . GLN B 1 138 ? -9.602 35.219 5.742 1 98.62 138 GLN B C 1
ATOM 6541 O O . GLN B 1 138 ? -10.727 35.562 5.355 1 98.62 138 GLN B O 1
ATOM 6546 N N . ILE B 1 139 ? -8.695 34.656 5.016 1 98.12 139 ILE B N 1
ATOM 6547 C CA . ILE B 1 139 ? -8.969 34.312 3.623 1 98.12 139 ILE B CA 1
ATOM 6548 C C . ILE B 1 139 ? -9.562 32.906 3.541 1 98.12 139 ILE B C 1
ATOM 6550 O O . ILE B 1 139 ? -8.984 31.953 4.062 1 98.12 139 ILE B O 1
ATOM 6554 N N . ASP B 1 140 ? -10.703 32.812 2.807 1 96.56 140 ASP B N 1
ATOM 6555 C CA . ASP B 1 140 ? -11.273 31.5 2.535 1 96.56 140 ASP B CA 1
ATOM 6556 C C . ASP B 1 140 ? -11.414 30.688 3.822 1 96.56 140 ASP B C 1
ATOM 6558 O O . ASP B 1 140 ? -11.734 31.234 4.879 1 96.56 140 ASP B O 1
ATOM 6562 N N . ASN B 1 141 ? -11.523 29.359 3.73 1 95 141 ASN B N 1
ATOM 6563 C CA . ASN B 1 141 ? -11.586 28.469 4.895 1 95 141 ASN B CA 1
ATOM 6564 C C . ASN B 1 141 ? -11.148 27.047 4.551 1 95 141 ASN B C 1
ATOM 6566 O O . ASN B 1 141 ? -11.789 26.391 3.738 1 95 141 ASN B O 1
ATOM 6570 N N . GLU B 1 142 ? -10.062 26.641 5.176 1 91.44 142 GLU B N 1
ATOM 6571 C CA . GLU B 1 142 ? -9.531 25.281 5.059 1 91.44 142 GLU B CA 1
ATOM 6572 C C . GLU B 1 142 ? -9.336 24.891 3.596 1 91.44 142 GLU B C 1
ATOM 6574 O O . GLU B 1 142 ? -9.82 23.844 3.152 1 91.44 142 GLU B O 1
ATOM 6579 N N . PRO B 1 143 ? -8.516 25.688 2.93 1 90.94 143 PRO B N 1
ATOM 6580 C CA . PRO B 1 143 ? -8.281 25.359 1.521 1 90.94 143 PRO B CA 1
ATOM 6581 C C . PRO B 1 143 ? -7.77 23.938 1.323 1 90.94 143 PRO B C 1
ATOM 6583 O O . PRO B 1 143 ? -6.945 23.469 2.107 1 90.94 143 PRO B O 1
ATOM 6586 N N . ALA B 1 144 ? -8.273 23.219 0.289 1 89.06 144 ALA B N 1
ATOM 6587 C CA . ALA B 1 144 ? -7.844 21.906 -0.191 1 89.06 144 ALA B CA 1
ATOM 6588 C C . ALA B 1 144 ? -8.375 20.797 0.708 1 89.06 144 ALA B C 1
ATOM 6590 O O . ALA B 1 144 ? -8.172 19.609 0.427 1 89.06 144 ALA B O 1
ATOM 6591 N N . GLN B 1 145 ? -9.062 21.062 1.756 1 86.56 145 GLN B N 1
ATOM 6592 C CA . GLN B 1 145 ? -9.648 20.016 2.598 1 86.56 145 GLN B CA 1
ATOM 6593 C C . GLN B 1 145 ? -10.734 19.25 1.847 1 86.56 145 GLN B C 1
ATOM 6595 O O . GLN B 1 145 ? -11.211 19.703 0.803 1 86.56 145 GLN B O 1
ATOM 6600 N N . GLU B 1 146 ? -11.008 18.031 2.314 1 80.62 146 GLU B N 1
ATOM 6601 C CA . GLU B 1 146 ? -12.062 17.188 1.771 1 80.62 146 GLU B CA 1
ATOM 6602 C C . GLU B 1 146 ? -11.805 16.859 0.307 1 80.62 146 GLU B C 1
ATOM 6604 O O . GLU B 1 146 ? -12.711 16.906 -0.523 1 80.62 146 GLU B O 1
ATOM 6609 N N . ALA B 1 147 ? -10.539 16.641 -0.028 1 82.06 147 ALA B N 1
ATOM 6610 C CA . ALA B 1 147 ? -10.094 16.156 -1.327 1 82.06 147 ALA B CA 1
ATOM 6611 C C . ALA B 1 147 ? -10.391 17.156 -2.43 1 82.06 147 ALA B C 1
ATOM 6613 O O . ALA B 1 147 ? -10.836 16.797 -3.516 1 82.06 147 ALA B O 1
ATOM 6614 N N . SER B 1 148 ? -10.188 18.453 -2.123 1 88 148 SER B N 1
ATOM 6615 C CA . SER B 1 148 ? -10.539 19.5 -3.076 1 88 148 SER B CA 1
ATOM 6616 C C . SER B 1 148 ? -9.289 20.203 -3.6 1 88 148 SER B C 1
ATOM 6618 O O . SER B 1 148 ? -9.375 21.297 -4.168 1 88 148 SER B O 1
ATOM 6620 N N . GLY B 1 149 ? -8.172 19.609 -3.379 1 89.88 149 GLY B N 1
ATOM 6621 C CA . GLY B 1 149 ? -6.949 20.328 -3.709 1 89.88 149 GLY B CA 1
ATOM 6622 C C . GLY B 1 149 ? -6.277 19.797 -4.965 1 89.88 149 GLY B C 1
ATOM 6623 O O . GLY B 1 149 ? -5.227 20.312 -5.363 1 89.88 149 GLY B O 1
ATOM 6624 N N . ARG B 1 150 ? -6.844 18.844 -5.695 1 92 150 ARG B N 1
ATOM 6625 C CA . ARG B 1 150 ? -6.195 18.172 -6.816 1 92 150 ARG B CA 1
ATOM 6626 C C . ARG B 1 150 ? -7.133 18.094 -8.023 1 92 150 ARG B C 1
ATOM 6628 O O . ARG B 1 150 ? -7.496 17 -8.453 1 92 150 ARG B O 1
ATOM 6635 N N . CYS B 1 151 ? -7.391 19.25 -8.586 1 93.88 151 CYS B N 1
ATOM 6636 C CA . CYS B 1 151 ? -8.383 19.406 -9.648 1 93.88 151 CYS B CA 1
ATOM 6637 C C . CYS B 1 151 ? -7.828 18.922 -10.984 1 93.88 151 CYS B C 1
ATOM 6639 O O . CYS B 1 151 ? -6.676 19.203 -11.32 1 93.88 151 CYS B O 1
ATOM 6641 N N . HIS B 1 152 ? -8.672 18.266 -11.797 1 93.19 152 HIS B N 1
ATOM 6642 C CA . HIS B 1 152 ? -8.297 17.703 -13.094 1 93.19 152 HIS B CA 1
ATOM 6643 C C . HIS B 1 152 ? -9.039 18.406 -14.227 1 93.19 152 HIS B C 1
ATOM 6645 O O . HIS B 1 152 ? -9.125 17.875 -15.336 1 93.19 152 HIS B O 1
ATOM 6651 N N . CYS B 1 153 ? -9.656 19.594 -14.031 1 95.81 153 CYS B N 1
ATOM 6652 C CA . CYS B 1 153 ? -10.406 20.297 -15.062 1 95.81 153 CYS B CA 1
ATOM 6653 C C . CYS B 1 153 ? -9.492 20.719 -16.219 1 95.81 153 CYS B C 1
ATOM 6655 O O . CYS B 1 153 ? -8.266 20.625 -16.094 1 95.81 153 CYS B O 1
ATOM 6657 N N . PRO B 1 154 ? -10.008 21.125 -17.344 1 95.62 154 PRO B N 1
ATOM 6658 C CA . PRO B 1 154 ? -9.195 21.484 -18.5 1 95.62 154 PRO B CA 1
ATOM 6659 C C . PRO B 1 154 ? -8.203 22.609 -18.203 1 95.62 154 PRO B C 1
ATOM 6661 O O . PRO B 1 154 ? -7.078 22.594 -18.703 1 95.62 154 PRO B O 1
ATOM 6664 N N . VAL B 1 155 ? -8.609 23.562 -17.359 1 97.31 155 VAL B N 1
ATOM 6665 C CA . VAL B 1 155 ? -7.719 24.656 -16.984 1 97.31 155 VAL B CA 1
ATOM 6666 C C . VAL B 1 155 ? -6.508 24.094 -16.234 1 97.31 155 VAL B C 1
ATOM 6668 O O . VAL B 1 155 ? -5.363 24.438 -16.562 1 97.31 155 VAL B O 1
ATOM 6671 N N . CYS B 1 156 ? -6.789 23.281 -15.305 1 97.38 156 CYS B N 1
ATOM 6672 C CA . CYS B 1 156 ? -5.723 22.703 -14.492 1 97.38 156 CYS B CA 1
ATOM 6673 C C . CYS B 1 156 ? -4.832 21.797 -15.336 1 97.38 156 CYS B C 1
ATOM 6675 O O . CYS B 1 156 ? -3.615 21.75 -15.148 1 97.38 156 CYS B O 1
ATOM 6677 N N . ARG B 1 157 ? -5.398 21 -16.25 1 95.5 157 ARG B N 1
ATOM 6678 C CA . ARG B 1 157 ? -4.617 20.156 -17.141 1 95.5 157 ARG B CA 1
ATOM 6679 C C . ARG B 1 157 ? -3.621 20.984 -17.953 1 95.5 157 ARG B C 1
ATOM 6681 O O . ARG B 1 157 ? -2.439 20.641 -18.031 1 95.5 157 ARG B O 1
ATOM 6688 N N . LYS B 1 158 ? -4.094 22.047 -18.547 1 96.81 158 LYS B N 1
ATOM 6689 C CA . LYS B 1 158 ? -3.242 22.922 -19.344 1 96.81 158 LYS B CA 1
ATOM 6690 C C . LYS B 1 158 ? -2.172 23.578 -18.484 1 96.81 158 LYS B C 1
ATOM 6692 O O . LYS B 1 158 ? -1.004 23.641 -18.875 1 96.81 158 LYS B O 1
ATOM 6697 N N . LYS B 1 159 ? -2.604 24.094 -17.375 1 97.81 159 LYS B N 1
ATOM 6698 C CA . LYS B 1 159 ? -1.663 24.766 -16.484 1 97.81 159 LYS B CA 1
ATOM 6699 C C . LYS B 1 159 ? -0.591 23.812 -15.977 1 97.81 159 LYS B C 1
ATOM 6701 O O . LYS B 1 159 ? 0.563 24.203 -15.789 1 97.81 159 LYS B O 1
ATOM 6706 N N . PHE B 1 160 ? -0.963 22.625 -15.695 1 97.38 160 PHE B N 1
ATOM 6707 C CA . PHE B 1 160 ? 0.006 21.641 -15.227 1 97.38 160 PHE B CA 1
ATOM 6708 C C . PHE B 1 160 ? 1.031 21.328 -16.312 1 97.38 160 PHE B C 1
ATOM 6710 O O . PHE B 1 160 ? 2.229 21.234 -16.031 1 97.38 160 PHE B O 1
ATOM 6717 N N . SER B 1 161 ? 0.549 21.125 -17.516 1 96.5 161 SER B N 1
ATOM 6718 C CA . SER B 1 161 ? 1.463 20.922 -18.625 1 96.5 161 SER B CA 1
ATOM 6719 C C . SER B 1 161 ? 2.477 22.047 -18.734 1 96.5 161 SER B C 1
ATOM 6721 O O . SER B 1 161 ? 3.67 21.812 -18.922 1 96.5 161 SER B O 1
ATOM 6723 N N . ARG B 1 162 ? 2.084 23.25 -18.578 1 97.31 162 ARG B N 1
ATOM 6724 C CA . ARG B 1 162 ? 2.961 24.406 -18.609 1 97.31 162 ARG B CA 1
ATOM 6725 C C . ARG B 1 162 ? 3.914 24.422 -17.422 1 97.31 162 ARG B C 1
ATOM 6727 O O . ARG B 1 162 ? 5.074 24.828 -17.562 1 97.31 162 ARG B O 1
ATOM 6734 N N . TRP B 1 163 ? 3.344 24.078 -16.281 1 97.81 163 TRP B N 1
ATOM 6735 C CA . TRP B 1 163 ? 4.172 23.938 -15.094 1 97.81 163 TRP B CA 1
ATOM 6736 C C . TRP B 1 163 ? 5.355 23.016 -15.359 1 97.81 163 TRP B C 1
ATOM 6738 O O . TRP B 1 163 ? 6.496 23.344 -15.023 1 97.81 163 TRP B O 1
ATOM 6748 N N . MET B 1 164 ? 5.059 21.891 -15.953 1 97.62 164 MET B N 1
ATOM 6749 C CA . MET B 1 164 ? 6.094 20.906 -16.266 1 97.62 164 MET B CA 1
ATOM 6750 C C . MET B 1 164 ? 7.094 21.484 -17.266 1 97.62 164 MET B C 1
ATOM 6752 O O . MET B 1 164 ? 8.305 21.297 -17.125 1 97.62 164 MET B O 1
ATOM 6756 N N . GLU B 1 165 ? 6.645 22.172 -18.266 1 97.88 165 GLU B N 1
ATOM 6757 C CA . GLU B 1 165 ? 7.496 22.797 -19.266 1 97.88 165 GLU B CA 1
ATOM 6758 C C . GLU B 1 165 ? 8.414 23.844 -18.656 1 97.88 165 GLU B C 1
ATOM 6760 O O . GLU B 1 165 ? 9.609 23.891 -18.953 1 97.88 165 GLU B O 1
ATOM 6765 N N . ASN B 1 166 ? 7.852 24.688 -17.828 1 97.69 166 ASN B N 1
ATOM 6766 C CA . ASN B 1 166 ? 8.633 25.734 -17.172 1 97.69 166 ASN B CA 1
ATOM 6767 C C . ASN B 1 166 ? 9.719 25.141 -16.281 1 97.69 166 ASN B C 1
ATOM 6769 O O . ASN B 1 166 ? 10.828 25.672 -16.203 1 97.69 166 ASN B O 1
ATOM 6773 N N . LYS B 1 167 ? 9.391 24.156 -15.57 1 96.94 167 LYS B N 1
ATOM 6774 C CA . LYS B 1 167 ? 10.312 23.562 -14.602 1 96.94 167 LYS B CA 1
ATOM 6775 C C . LYS B 1 167 ? 11.43 22.797 -15.312 1 96.94 167 LYS B C 1
ATOM 6777 O O . LYS B 1 167 ? 12.602 22.922 -14.945 1 96.94 167 LYS B O 1
ATOM 6782 N N . PHE B 1 168 ? 11.07 22 -16.328 1 97.69 168 PHE B N 1
ATOM 6783 C CA . PHE B 1 168 ? 12.031 21.078 -16.906 1 97.69 168 PHE B CA 1
ATOM 6784 C C . PHE B 1 168 ? 12.586 21.625 -18.219 1 97.69 168 PHE B C 1
ATOM 6786 O O . PHE B 1 168 ? 13.586 21.125 -18.734 1 97.69 168 PHE B O 1
ATOM 6793 N N . LYS B 1 169 ? 12.023 22.594 -18.828 1 97.38 169 LYS B N 1
ATOM 6794 C CA . LYS B 1 169 ? 12.461 23.375 -19.984 1 97.38 169 LYS B CA 1
ATOM 6795 C C . LYS B 1 169 ? 12.273 22.578 -21.281 1 97.38 169 LYS B C 1
ATOM 6797 O O . LYS B 1 169 ? 11.656 23.062 -22.219 1 97.38 169 LYS B O 1
ATOM 6802 N N . THR B 1 170 ? 12.812 21.266 -21.359 1 97.69 170 THR B N 1
ATOM 6803 C CA . THR B 1 170 ? 12.609 20.438 -22.531 1 97.69 170 THR B CA 1
ATOM 6804 C C . THR B 1 170 ? 12.016 19.078 -22.141 1 97.69 170 THR B C 1
ATOM 6806 O O . THR B 1 170 ? 12.25 18.594 -21.031 1 97.69 170 THR B O 1
ATOM 6809 N N . ILE B 1 171 ? 11.266 18.547 -23.125 1 96 171 ILE B N 1
ATOM 6810 C CA . ILE B 1 171 ? 10.625 17.25 -22.875 1 96 171 ILE B CA 1
ATOM 6811 C C . ILE B 1 171 ? 11.688 16.172 -22.688 1 96 171 ILE B C 1
ATOM 6813 O O . ILE B 1 171 ? 11.508 15.25 -21.891 1 96 171 ILE B O 1
ATOM 6817 N N . ARG B 1 172 ? 12.812 16.25 -23.375 1 95.69 172 ARG B N 1
ATOM 6818 C CA . ARG B 1 172 ? 13.914 15.312 -23.234 1 95.69 172 ARG B CA 1
ATOM 6819 C C . ARG B 1 172 ? 14.477 15.328 -21.812 1 95.69 172 ARG B C 1
ATOM 6821 O O . ARG B 1 172 ? 14.781 14.281 -21.25 1 95.69 172 ARG B O 1
ATOM 6828 N N . GLU B 1 173 ? 14.586 16.531 -21.344 1 97.25 173 GLU B N 1
ATOM 6829 C CA . GLU B 1 173 ? 15.102 16.672 -19.984 1 97.25 173 GLU B CA 1
ATOM 6830 C C . GLU B 1 173 ? 14.133 16.094 -18.953 1 97.25 173 GLU B C 1
ATOM 6832 O O . GLU B 1 173 ? 14.555 15.445 -18 1 97.25 173 GLU B O 1
ATOM 6837 N N . TYR B 1 174 ? 12.883 16.359 -19.156 1 96.94 174 TYR B N 1
ATOM 6838 C CA . TYR B 1 174 ? 11.898 15.773 -18.25 1 96.94 174 TYR B CA 1
ATOM 6839 C C . TYR B 1 174 ? 11.961 14.25 -18.297 1 96.94 174 TYR B C 1
ATOM 6841 O O . TYR B 1 174 ? 11.984 13.594 -17.25 1 96.94 174 TYR B O 1
ATOM 6849 N N . ASN B 1 175 ? 11.938 13.648 -19.469 1 95.44 175 ASN B N 1
ATOM 6850 C CA . ASN B 1 175 ? 12.008 12.195 -19.609 1 95.44 175 ASN B CA 1
ATOM 6851 C C . ASN B 1 175 ? 13.234 11.617 -18.922 1 95.44 175 ASN B C 1
ATOM 6853 O O . ASN B 1 175 ? 13.133 10.617 -18.203 1 95.44 175 ASN B O 1
ATOM 6857 N N . ARG B 1 176 ? 14.344 12.25 -19.062 1 95.56 176 ARG B N 1
ATOM 6858 C CA . ARG B 1 176 ? 15.594 11.789 -18.453 1 95.56 176 ARG B CA 1
ATOM 6859 C C . ARG B 1 176 ? 15.516 11.844 -16.938 1 95.56 176 ARG B C 1
ATOM 6861 O O . ARG B 1 176 ? 15.805 10.852 -16.266 1 95.56 176 ARG B O 1
ATOM 6868 N N . ARG B 1 177 ? 15.109 13.008 -16.406 1 96.31 177 ARG B N 1
ATOM 6869 C CA . ARG B 1 177 ? 15.141 13.25 -14.961 1 96.31 177 ARG B CA 1
ATOM 6870 C C . ARG B 1 177 ? 14.102 12.383 -14.25 1 96.31 177 ARG B C 1
ATOM 6872 O O . ARG B 1 177 ? 14.312 11.977 -13.102 1 96.31 177 ARG B O 1
ATOM 6879 N N . SER B 1 178 ? 13.016 12.094 -14.898 1 96 178 SER B N 1
ATOM 6880 C CA . SER B 1 178 ? 11.922 11.352 -14.281 1 96 178 SER B CA 1
ATOM 6881 C C . SER B 1 178 ? 12.109 9.844 -14.453 1 96 178 SER B C 1
ATOM 6883 O O . SER B 1 178 ? 11.43 9.047 -13.805 1 96 178 SER B O 1
ATOM 6885 N N . GLY B 1 179 ? 13.039 9.422 -15.32 1 95.38 179 GLY B N 1
ATOM 6886 C CA . GLY B 1 179 ? 13.164 8.016 -15.648 1 95.38 179 GLY B CA 1
ATOM 6887 C C . GLY B 1 179 ? 11.961 7.465 -16.391 1 95.38 179 GLY B C 1
ATOM 6888 O O . GLY B 1 179 ? 11.508 6.348 -16.125 1 95.38 179 GLY B O 1
ATOM 6889 N N . ASN B 1 180 ? 11.344 8.172 -17.312 1 93.31 180 ASN B N 1
ATOM 6890 C CA . ASN B 1 180 ? 10.156 7.77 -18.047 1 93.31 180 ASN B CA 1
ATOM 6891 C C . ASN B 1 180 ? 10.445 6.586 -18.969 1 93.31 180 ASN B C 1
ATOM 6893 O O . ASN B 1 180 ? 9.516 5.949 -19.469 1 93.31 180 ASN B O 1
ATOM 6897 N N . ILE B 1 181 ? 11.695 6.285 -19.141 1 91.44 181 ILE B N 1
ATOM 6898 C CA . ILE B 1 181 ? 12.055 5.094 -19.906 1 91.44 181 ILE B CA 1
ATOM 6899 C C . ILE B 1 181 ? 11.484 3.854 -19.219 1 91.44 181 ILE B C 1
ATOM 6901 O O . ILE B 1 181 ? 11.211 2.844 -19.875 1 91.44 181 ILE B O 1
ATOM 6905 N N . PHE B 1 182 ? 11.32 3.957 -17.922 1 91.5 182 PHE B N 1
ATOM 6906 C CA . PHE B 1 182 ? 10.68 2.869 -17.188 1 91.5 182 PHE B CA 1
ATOM 6907 C C . PHE B 1 182 ? 9.266 2.625 -17.719 1 91.5 182 PHE B C 1
ATOM 6909 O O . PHE B 1 182 ? 8.422 3.523 -17.688 1 91.5 182 PHE B O 1
ATOM 6916 N N . TRP B 1 183 ? 8.992 1.44 -18.172 1 88.81 183 TRP B N 1
ATOM 6917 C CA . TRP B 1 183 ? 7.738 1.003 -18.781 1 88.81 183 TRP B CA 1
ATOM 6918 C C . TRP B 1 183 ? 7.43 1.815 -20.031 1 88.81 183 TRP B C 1
ATOM 6920 O O . TRP B 1 183 ? 6.262 2.066 -20.344 1 88.81 183 TRP B O 1
ATOM 6930 N N . GLY B 1 184 ? 8.445 2.371 -20.672 1 89.81 184 GLY B N 1
ATOM 6931 C CA . GLY B 1 184 ? 8.305 3.008 -21.969 1 89.81 184 GLY B CA 1
ATOM 6932 C C . GLY B 1 184 ? 7.43 4.246 -21.938 1 89.81 184 GLY B C 1
ATOM 6933 O O . GLY B 1 184 ? 6.625 4.465 -22.844 1 89.81 184 GLY B O 1
ATOM 6934 N N . GLN B 1 185 ? 7.543 5.125 -20.953 1 89.38 185 GLN B N 1
ATOM 6935 C CA . GLN B 1 185 ? 6.625 6.242 -20.75 1 89.38 185 GLN B CA 1
ATOM 6936 C C . GLN B 1 185 ? 7.219 7.547 -21.266 1 89.38 185 GLN B C 1
ATOM 6938 O O . GLN B 1 185 ? 6.828 8.633 -20.844 1 89.38 185 GLN B O 1
ATOM 6943 N N . ASP B 1 186 ? 8.18 7.441 -22.172 1 91.94 186 ASP B N 1
ATOM 6944 C CA . ASP B 1 186 ? 8.742 8.664 -22.734 1 91.94 186 ASP B CA 1
ATOM 6945 C C . ASP B 1 186 ? 7.684 9.461 -23.5 1 91.94 186 ASP B C 1
ATOM 6947 O O . ASP B 1 186 ? 6.938 8.898 -24.297 1 91.94 186 ASP B O 1
ATOM 6951 N N . TYR B 1 187 ? 7.688 10.797 -23.188 1 90.81 187 TYR B N 1
ATOM 6952 C CA . TYR B 1 187 ? 6.812 11.719 -23.891 1 90.81 187 TYR B CA 1
ATOM 6953 C C . TYR B 1 187 ? 7.551 12.406 -25.047 1 90.81 187 TYR B C 1
ATOM 6955 O O . TYR B 1 187 ? 8.773 12.547 -25 1 90.81 187 TYR B O 1
ATOM 6963 N N . GLU B 1 188 ? 6.758 12.836 -26.094 1 89.56 188 GLU B N 1
ATOM 6964 C CA . GLU B 1 188 ? 7.316 13.602 -27.188 1 89.56 188 GLU B CA 1
ATOM 6965 C C . GLU B 1 188 ? 7.105 15.102 -26.984 1 89.56 188 GLU B C 1
ATOM 6967 O O . GLU B 1 188 ? 7.848 15.922 -27.531 1 89.56 188 GLU B O 1
ATOM 6972 N N . ASP B 1 189 ? 6.09 15.375 -26.266 1 91.88 189 ASP B N 1
ATOM 6973 C CA . ASP B 1 189 ? 5.707 16.766 -26.031 1 91.88 189 ASP B CA 1
ATOM 6974 C C . ASP B 1 189 ? 5.039 16.938 -24.672 1 91.88 189 ASP B C 1
ATOM 6976 O O . ASP B 1 189 ? 4.391 16.016 -24.172 1 91.88 189 ASP B O 1
ATOM 6980 N N . PHE B 1 190 ? 5.238 18.203 -24.141 1 94.19 190 PHE B N 1
ATOM 6981 C CA . PHE B 1 190 ? 4.68 18.469 -22.828 1 94.19 190 PHE B CA 1
ATOM 6982 C C . PHE B 1 190 ? 3.156 18.422 -22.859 1 94.19 190 PHE B C 1
ATOM 6984 O O . PHE B 1 190 ? 2.512 18.125 -21.859 1 94.19 190 PHE B O 1
ATOM 6991 N N . ASP B 1 191 ? 2.504 18.609 -24 1 90.69 191 ASP B N 1
ATOM 6992 C CA . ASP B 1 191 ? 1.051 18.594 -24.125 1 90.69 191 ASP B CA 1
ATOM 6993 C C . ASP B 1 191 ? 0.485 17.203 -23.875 1 90.69 191 ASP B C 1
ATOM 6995 O O . ASP B 1 191 ? -0.709 17.047 -23.609 1 90.69 191 ASP B O 1
ATOM 6999 N N . GLN B 1 192 ? 1.42 16.219 -23.922 1 88.5 192 GLN B N 1
ATOM 7000 C CA . GLN B 1 192 ? 0.997 14.836 -23.688 1 88.5 192 GLN B CA 1
ATOM 7001 C C . GLN B 1 192 ? 0.886 14.547 -22.203 1 88.5 192 GLN B C 1
ATOM 7003 O O . GLN B 1 192 ? 0.297 13.539 -21.797 1 88.5 192 GLN B O 1
ATOM 7008 N N . ILE B 1 193 ? 1.412 15.352 -21.359 1 91.25 193 ILE B N 1
ATOM 7009 C CA . ILE B 1 193 ? 1.443 15.125 -19.922 1 91.25 193 ILE B CA 1
ATOM 7010 C C . ILE B 1 193 ? 0.118 15.562 -19.297 1 91.25 193 ILE B C 1
ATOM 7012 O O . ILE B 1 193 ? -0.327 16.688 -19.5 1 91.25 193 ILE B O 1
ATOM 7016 N N . LYS B 1 194 ? -0.525 14.617 -18.578 1 88.56 194 LYS B N 1
ATOM 7017 C CA . LYS B 1 194 ? -1.77 14.867 -17.859 1 88.56 194 LYS B CA 1
ATOM 7018 C C . LYS B 1 194 ? -1.589 14.648 -16.359 1 88.56 194 LYS B C 1
ATOM 7020 O O . LYS B 1 194 ? -0.652 13.969 -15.93 1 88.56 194 LYS B O 1
ATOM 7025 N N . PRO B 1 195 ? -2.488 15.312 -15.562 1 90 195 PRO B N 1
ATOM 7026 C CA . PRO B 1 195 ? -2.457 15 -14.133 1 90 195 PRO B CA 1
ATOM 7027 C C . PRO B 1 195 ? -2.633 13.516 -13.844 1 90 195 PRO B C 1
ATOM 7029 O O . PRO B 1 195 ? -3.398 12.836 -14.539 1 90 195 PRO B O 1
ATOM 7032 N N . PRO B 1 196 ? -1.87 13.031 -12.852 1 86.44 196 PRO B N 1
ATOM 7033 C CA . PRO B 1 196 ? -1.988 11.602 -12.539 1 86.44 196 PRO B CA 1
ATOM 7034 C C . PRO B 1 196 ? -3.373 11.227 -12.023 1 86.44 196 PRO B C 1
ATOM 7036 O O . PRO B 1 196 ? -4.012 12.016 -11.328 1 86.44 196 PRO B O 1
ATOM 7039 N N . VAL B 1 197 ? -3.85 10.031 -12.273 1 76.56 197 VAL B N 1
ATOM 7040 C CA . VAL B 1 197 ? -5.184 9.594 -11.875 1 76.56 197 VAL B CA 1
ATOM 7041 C C . VAL B 1 197 ? -5.078 8.578 -10.742 1 76.56 197 VAL B C 1
ATOM 7043 O O . VAL B 1 197 ? -6.066 8.289 -10.062 1 76.56 197 VAL B O 1
ATOM 7046 N N . ASN B 1 198 ? -3.988 8.242 -10.258 1 61.03 198 ASN B N 1
ATOM 7047 C CA . ASN B 1 198 ? -3.688 7.383 -9.117 1 61.03 198 ASN B CA 1
ATOM 7048 C C . ASN B 1 198 ? -4.469 6.074 -9.188 1 61.03 198 ASN B C 1
ATOM 7050 O O . ASN B 1 198 ? -4.852 5.52 -8.156 1 61.03 198 ASN B O 1
ATOM 7054 N N . THR B 1 199 ? -5.117 5.648 -10.164 1 56.72 199 THR B N 1
ATOM 7055 C CA . THR B 1 199 ? -5.84 4.383 -10.203 1 56.72 199 THR B CA 1
ATOM 7056 C C . THR B 1 199 ? -5.832 3.801 -11.617 1 56.72 199 THR B C 1
ATOM 7058 O O . THR B 1 199 ? -5.684 4.535 -12.594 1 56.72 199 THR B O 1
ATOM 7061 N N . ILE B 1 200 ? -5.504 2.582 -11.656 1 51.12 200 ILE B N 1
ATOM 7062 C CA . ILE B 1 200 ? -5.645 1.929 -12.953 1 51.12 200 ILE B CA 1
ATOM 7063 C C . ILE B 1 200 ? -7.121 1.83 -13.32 1 51.12 200 ILE B C 1
ATOM 7065 O O . ILE B 1 200 ? -7.492 2.037 -14.484 1 51.12 200 ILE B O 1
ATOM 7069 N N . GLU B 1 201 ? -7.895 1.157 -12.414 1 47.88 201 GLU B N 1
ATOM 7070 C CA . GLU B 1 201 ? -9.328 0.977 -12.633 1 47.88 201 GLU B CA 1
ATOM 7071 C C . GLU B 1 201 ? -10.141 1.795 -11.633 1 47.88 201 GLU B C 1
ATOM 7073 O O . GLU B 1 201 ? -10.25 1.432 -10.461 1 47.88 201 GLU B O 1
ATOM 7078 N N . VAL B 1 202 ? -10.32 3.131 -11.852 1 41.84 202 VAL B N 1
ATOM 7079 C CA . VAL B 1 202 ? -11.109 3.971 -10.961 1 41.84 202 VAL B CA 1
ATOM 7080 C C . VAL B 1 202 ? -12.273 3.164 -10.383 1 41.84 202 VAL B C 1
ATOM 7082 O O . VAL B 1 202 ? -12.641 3.338 -9.219 1 41.84 202 VAL B O 1
ATOM 7085 N N . SER B 1 203 ? -12.945 2.439 -11.172 1 39.38 203 SER B N 1
ATOM 7086 C CA . SER B 1 203 ? -14.172 1.744 -10.797 1 39.38 203 SER B CA 1
ATOM 7087 C C . SER B 1 203 ? -13.906 0.268 -10.523 1 39.38 203 SER B C 1
ATOM 7089 O O . SER B 1 203 ? -14.844 -0.528 -10.438 1 39.38 203 SER B O 1
ATOM 7091 N N . ALA B 1 204 ? -12.656 -0.038 -10.555 1 42.69 204 ALA B N 1
ATOM 7092 C CA . ALA B 1 204 ? -12.477 -1.483 -10.453 1 42.69 204 ALA B CA 1
ATOM 7093 C C . ALA B 1 204 ? -12.836 -1.982 -9.055 1 42.69 204 ALA B C 1
ATOM 7095 O O . ALA B 1 204 ? -12.773 -1.225 -8.086 1 42.69 204 ALA B O 1
ATOM 7096 N N . TRP B 1 205 ? -13.547 -2.963 -9.07 1 41.06 205 TRP B N 1
ATOM 7097 C CA . TRP B 1 205 ? -13.898 -3.705 -7.867 1 41.06 205 TRP B CA 1
ATOM 7098 C C . TRP B 1 205 ? -12.742 -3.721 -6.875 1 41.06 205 TRP B C 1
ATOM 7100 O O . TRP B 1 205 ? -12.953 -3.885 -5.672 1 41.06 205 TRP B O 1
ATOM 7110 N N . GLN B 1 206 ? -11.562 -3.658 -7.434 1 43.19 206 GLN B N 1
ATOM 7111 C CA . GLN B 1 206 ? -10.477 -3.891 -6.488 1 43.19 206 GLN B CA 1
ATOM 7112 C C . GLN B 1 206 ? -9.844 -2.576 -6.043 1 43.19 206 GLN B C 1
ATOM 7114 O O . GLN B 1 206 ? -9.461 -1.752 -6.879 1 43.19 206 GLN B O 1
ATOM 7119 N N . ASP B 1 207 ? -10.234 -2.09 -4.965 1 48.75 207 ASP B N 1
ATOM 7120 C CA . ASP B 1 207 ? -9.578 -0.987 -4.273 1 48.75 207 ASP B CA 1
ATOM 7121 C C . ASP B 1 207 ? -8.078 -1.251 -4.117 1 48.75 207 ASP B C 1
ATOM 7123 O O . ASP B 1 207 ? -7.66 -1.922 -3.172 1 48.75 207 ASP B O 1
ATOM 7127 N N . MET B 1 208 ? -7.457 -1.356 -5.215 1 52.5 208 MET B N 1
ATOM 7128 C CA . MET B 1 208 ? -6.031 -1.566 -4.988 1 52.5 208 MET B CA 1
ATOM 7129 C C . MET B 1 208 ? -5.285 -0.237 -4.941 1 52.5 208 MET B C 1
ATOM 7131 O O . MET B 1 208 ? -5.402 0.577 -5.859 1 52.5 208 MET B O 1
ATOM 7135 N N . PRO B 1 209 ? -4.875 0.047 -3.764 1 57.03 209 PRO B N 1
ATOM 7136 C CA . PRO B 1 209 ? -3.984 1.209 -3.76 1 57.03 209 PRO B CA 1
ATOM 7137 C C . PRO B 1 209 ? -2.797 1.044 -4.707 1 57.03 209 PRO B C 1
ATOM 7139 O O . PRO B 1 209 ? -1.899 0.238 -4.441 1 57.03 209 PRO B O 1
ATOM 7142 N N . VAL B 1 210 ? -3.023 1.202 -6.074 1 59.22 210 VAL B N 1
ATOM 7143 C CA . VAL B 1 210 ? -1.948 0.894 -7.012 1 59.22 210 VAL B CA 1
ATOM 7144 C C . VAL B 1 210 ? -1.191 2.172 -7.367 1 59.22 210 VAL B C 1
ATOM 7146 O O . VAL B 1 210 ? -1.797 3.229 -7.551 1 59.22 210 VAL B O 1
ATOM 7149 N N . TYR B 1 211 ? 0.109 2.035 -7.184 1 64.5 211 TYR B N 1
ATOM 7150 C CA . TYR B 1 211 ? 1.075 3.107 -7.398 1 64.5 211 TYR B CA 1
ATOM 7151 C C . TYR B 1 211 ? 1.768 2.955 -8.75 1 64.5 211 TYR B C 1
ATOM 7153 O O . TYR B 1 211 ? 2.986 2.77 -8.812 1 64.5 211 TYR B O 1
ATOM 7161 N N . PHE B 1 212 ? 0.954 3.195 -9.891 1 75.06 212 PHE B N 1
ATOM 7162 C CA . PHE B 1 212 ? 1.441 2.855 -11.219 1 75.06 212 PHE B CA 1
ATOM 7163 C C . PHE B 1 212 ? 2.08 4.066 -11.891 1 75.06 212 PHE B C 1
ATOM 7165 O O . PHE B 1 212 ? 2.871 3.922 -12.82 1 75.06 212 PHE B O 1
ATOM 7172 N N . GLU B 1 213 ? 1.788 5.105 -11.352 1 83.81 213 GLU B N 1
ATOM 7173 C CA . GLU B 1 213 ? 2.236 6.301 -12.062 1 83.81 213 GLU B CA 1
ATOM 7174 C C . GLU B 1 213 ? 3.645 6.703 -11.625 1 83.81 213 GLU B C 1
ATOM 7176 O O . GLU B 1 213 ? 4.098 6.332 -10.539 1 83.81 213 GLU B O 1
ATOM 7181 N N . ASN B 1 214 ? 4.301 7.355 -12.539 1 91.38 214 ASN B N 1
ATOM 7182 C CA . ASN B 1 214 ? 5.66 7.82 -12.281 1 91.38 214 ASN B CA 1
ATOM 7183 C C . ASN B 1 214 ? 5.719 8.711 -11.039 1 91.38 214 ASN B C 1
ATOM 7185 O O . ASN B 1 214 ? 5.023 9.727 -10.969 1 91.38 214 ASN B O 1
ATOM 7189 N N . PRO B 1 215 ? 6.582 8.367 -10.039 1 93.25 215 PRO B N 1
ATOM 7190 C CA . PRO B 1 215 ? 6.633 9.133 -8.789 1 93.25 215 PRO B CA 1
ATOM 7191 C C . PRO B 1 215 ? 7.051 10.586 -9.016 1 93.25 215 PRO B C 1
ATOM 7193 O O . PRO B 1 215 ? 6.617 11.477 -8.273 1 93.25 215 PRO B O 1
ATOM 7196 N N . THR B 1 216 ? 7.918 10.844 -10.008 1 96.19 216 THR B N 1
ATOM 7197 C CA . THR B 1 216 ? 8.281 12.219 -10.312 1 96.19 216 THR B CA 1
ATOM 7198 C C . THR B 1 216 ? 7.055 13.023 -10.727 1 96.19 216 THR B C 1
ATOM 7200 O O . THR B 1 216 ? 6.852 14.141 -10.25 1 96.19 216 THR B O 1
ATOM 7203 N N . LEU B 1 217 ? 6.266 12.445 -11.625 1 94.88 217 LEU B N 1
ATOM 7204 C CA . LEU B 1 217 ? 5.047 13.102 -12.07 1 94.88 217 LEU B CA 1
ATOM 7205 C C . LEU B 1 217 ? 4.105 13.359 -10.898 1 94.88 217 LEU B C 1
ATOM 7207 O O . LEU B 1 217 ? 3.529 14.445 -10.789 1 94.88 217 LEU B O 1
ATOM 7211 N N . ARG B 1 218 ? 3.994 12.453 -10.039 1 93.44 218 ARG B N 1
ATOM 7212 C CA . ARG B 1 218 ? 3.09 12.57 -8.898 1 93.44 218 ARG B CA 1
ATOM 7213 C C . ARG B 1 218 ? 3.553 13.664 -7.945 1 93.44 218 ARG B C 1
ATOM 7215 O O . ARG B 1 218 ? 2.738 14.438 -7.434 1 93.44 218 ARG B O 1
ATOM 7222 N N . LEU B 1 219 ? 4.836 13.672 -7.633 1 95.31 219 LEU B N 1
ATOM 7223 C CA . LEU B 1 219 ? 5.355 14.703 -6.734 1 95.31 219 LEU B CA 1
ATOM 7224 C C . LEU B 1 219 ? 5.16 16.094 -7.332 1 95.31 219 LEU B C 1
ATOM 7226 O O . LEU B 1 219 ? 4.781 17.031 -6.621 1 95.31 219 LEU B O 1
ATOM 7230 N N . GLU B 1 220 ? 5.418 16.203 -8.625 1 96.56 220 GLU B N 1
ATOM 7231 C CA . GLU B 1 220 ? 5.227 17.5 -9.273 1 96.56 220 GLU B CA 1
ATOM 7232 C C . GLU B 1 220 ? 3.762 17.938 -9.227 1 96.56 220 GLU B C 1
ATOM 7234 O O . GLU B 1 220 ? 3.459 19.125 -9.117 1 96.56 220 GLU B O 1
ATOM 7239 N N . PHE B 1 221 ? 2.918 16.984 -9.352 1 95.19 221 PHE B N 1
ATOM 7240 C CA . PHE B 1 221 ? 1.505 17.344 -9.273 1 95.19 221 PHE B CA 1
ATOM 7241 C C . PHE B 1 221 ? 1.142 17.828 -7.879 1 95.19 221 PHE B C 1
ATOM 7243 O O . PHE B 1 221 ? 0.302 18.719 -7.727 1 95.19 221 PHE B O 1
ATOM 7250 N N . GLU B 1 222 ? 1.724 17.234 -6.863 1 94.25 222 GLU B N 1
ATOM 7251 C CA . GLU B 1 222 ? 1.535 17.75 -5.516 1 94.25 222 GLU B CA 1
ATOM 7252 C C . GLU B 1 222 ? 2.033 19.203 -5.398 1 94.25 222 GLU B C 1
ATOM 7254 O O . GLU B 1 222 ? 1.342 20.062 -4.852 1 94.25 222 GLU B O 1
ATOM 7259 N N . ARG B 1 223 ? 3.232 19.422 -5.859 1 96.44 223 ARG B N 1
ATOM 7260 C CA . ARG B 1 223 ? 3.816 20.75 -5.816 1 96.44 223 ARG B CA 1
ATOM 7261 C C . ARG B 1 223 ? 2.951 21.75 -6.578 1 96.44 223 ARG B C 1
ATOM 7263 O O . ARG B 1 223 ? 2.705 22.859 -6.102 1 96.44 223 ARG B O 1
ATOM 7270 N N . PHE B 1 224 ? 2.504 21.312 -7.734 1 96.88 224 PHE B N 1
ATOM 7271 C CA . PHE B 1 224 ? 1.638 22.141 -8.562 1 96.88 224 PHE B CA 1
ATOM 7272 C C . PHE B 1 224 ? 0.345 22.484 -7.832 1 96.88 224 PHE B C 1
ATOM 7274 O O . PHE B 1 224 ? -0.087 23.641 -7.824 1 96.88 224 PHE B O 1
ATOM 7281 N N . SER B 1 225 ? -0.252 21.438 -7.285 1 94.94 225 SER B N 1
ATOM 7282 C CA . SER B 1 225 ? -1.502 21.641 -6.559 1 94.94 225 SER B CA 1
ATOM 7283 C C . SER B 1 225 ? -1.319 22.609 -5.402 1 94.94 225 SER B C 1
ATOM 7285 O O . SER B 1 225 ? -2.152 23.5 -5.191 1 94.94 225 SER B O 1
ATOM 7287 N N . SER B 1 226 ? -0.253 22.453 -4.684 1 94.81 226 SER B N 1
ATOM 7288 C CA . SER B 1 226 ? 0.07 23.375 -3.604 1 94.81 226 SER B CA 1
ATOM 7289 C C . SER B 1 226 ? 0.232 24.797 -4.125 1 94.81 226 SER B C 1
ATOM 7291 O O . SER B 1 226 ? -0.361 25.734 -3.584 1 94.81 226 SER B O 1
ATOM 7293 N N . ARG B 1 227 ? 0.978 24.969 -5.18 1 96.31 227 ARG B N 1
ATOM 7294 C CA . ARG B 1 227 ? 1.235 26.297 -5.746 1 96.31 227 ARG B CA 1
ATOM 7295 C C . ARG B 1 227 ? -0.056 26.938 -6.238 1 96.31 227 ARG B C 1
ATOM 7297 O O . ARG B 1 227 ? -0.236 28.156 -6.109 1 96.31 227 ARG B O 1
ATOM 7304 N N . SER B 1 228 ? -0.894 26.125 -6.828 1 96.69 228 SER B N 1
ATOM 7305 C CA . SER B 1 228 ? -2.174 26.625 -7.316 1 96.69 228 SER B CA 1
ATOM 7306 C C . SER B 1 228 ? -2.99 27.25 -6.188 1 96.69 228 SER B C 1
ATOM 7308 O O . SER B 1 228 ? -3.545 28.344 -6.344 1 96.69 228 SER B O 1
ATOM 7310 N N . GLN B 1 229 ? -3.049 26.625 -5.098 1 95.19 229 GLN B N 1
ATOM 7311 C CA . GLN B 1 229 ? -3.793 27.109 -3.943 1 95.19 229 GLN B CA 1
ATOM 7312 C C . GLN B 1 229 ? -3.145 28.375 -3.369 1 95.19 229 GLN B C 1
ATOM 7314 O O . GLN B 1 229 ? -3.84 29.297 -2.967 1 95.19 229 GLN B O 1
ATOM 7319 N N . ILE B 1 230 ? -1.827 28.375 -3.336 1 96.31 230 ILE B N 1
ATOM 7320 C CA . ILE B 1 230 ? -1.078 29.5 -2.799 1 96.31 230 ILE B CA 1
ATOM 7321 C C . ILE B 1 230 ? -1.294 30.734 -3.68 1 96.31 230 ILE B C 1
ATOM 7323 O O . ILE B 1 230 ? -1.505 31.844 -3.176 1 96.31 230 ILE B O 1
ATOM 7327 N N . GLU B 1 231 ? -1.239 30.5 -5.031 1 97.56 231 GLU B N 1
ATOM 7328 C CA . GLU B 1 231 ? -1.497 31.609 -5.953 1 97.56 231 GLU B CA 1
ATOM 7329 C C . GLU B 1 231 ? -2.883 32.219 -5.727 1 97.56 231 GLU B C 1
ATOM 7331 O O . GLU B 1 231 ? -3.043 33.438 -5.699 1 97.56 231 GLU B O 1
ATOM 7336 N N . TYR B 1 232 ? -3.816 31.344 -5.594 1 97.94 232 TYR B N 1
ATOM 7337 C CA . TYR B 1 232 ? -5.188 31.781 -5.344 1 97.94 232 TYR B CA 1
ATOM 7338 C C . TYR B 1 232 ? -5.285 32.562 -4.035 1 97.94 232 TYR B C 1
ATOM 7340 O O . TYR B 1 232 ? -5.895 33.625 -3.984 1 97.94 232 TYR B O 1
ATOM 7348 N N . GLN B 1 233 ? -4.73 32.031 -2.98 1 97.31 233 GLN B N 1
ATOM 7349 C CA . GLN B 1 233 ? -4.645 32.688 -1.681 1 97.31 233 GLN B CA 1
ATOM 7350 C C . GLN B 1 233 ? -4.023 34.062 -1.806 1 97.31 233 GLN B C 1
ATOM 7352 O O . GLN B 1 233 ? -4.527 35.031 -1.23 1 97.31 233 GLN B O 1
ATOM 7357 N N . ASN B 1 234 ? -2.992 34.188 -2.557 1 98.31 234 ASN B N 1
ATOM 7358 C CA . ASN B 1 234 ? -2.225 35.406 -2.664 1 98.31 234 ASN B CA 1
ATOM 7359 C C . ASN B 1 234 ? -3.02 36.5 -3.375 1 98.31 234 ASN B C 1
ATOM 7361 O O . ASN B 1 234 ? -2.844 37.688 -3.09 1 98.31 234 ASN B O 1
ATOM 7365 N N . ILE B 1 235 ? -3.904 36.094 -4.309 1 98.5 235 ILE B N 1
ATOM 7366 C CA . ILE B 1 235 ? -4.781 37.094 -4.949 1 98.5 235 ILE B CA 1
ATOM 7367 C C . ILE B 1 235 ? -5.566 37.844 -3.885 1 98.5 235 ILE B C 1
ATOM 7369 O O . ILE B 1 235 ? -5.598 39.094 -3.889 1 98.5 235 ILE B O 1
ATOM 7373 N N . GLN B 1 236 ? -6.113 37.156 -2.994 1 98.75 236 GLN B N 1
ATOM 7374 C CA . GLN B 1 236 ? -6.93 37.75 -1.947 1 98.75 236 GLN B CA 1
ATOM 7375 C C . GLN B 1 236 ? -6.066 38.5 -0.931 1 98.75 236 GLN B C 1
ATOM 7377 O O . GLN B 1 236 ? -6.406 39.625 -0.505 1 98.75 236 GLN B O 1
ATOM 7382 N N . ALA B 1 237 ? -4.949 37.906 -0.547 1 98.69 237 ALA B N 1
ATOM 7383 C CA . ALA B 1 237 ? -4.043 38.531 0.417 1 98.69 237 ALA B CA 1
ATOM 7384 C C . ALA B 1 237 ? -3.541 39.875 -0.089 1 98.69 237 ALA B C 1
ATOM 7386 O O . ALA B 1 237 ? -3.523 40.875 0.658 1 98.69 237 ALA B O 1
ATOM 7387 N N . ASP B 1 238 ? -3.148 39.906 -1.349 1 98.56 238 ASP B N 1
ATOM 7388 C CA . ASP B 1 238 ? -2.637 41.125 -1.947 1 98.56 238 ASP B CA 1
ATOM 7389 C C . ASP B 1 238 ? -3.691 42.25 -1.919 1 98.56 238 ASP B C 1
ATOM 7391 O O . ASP B 1 238 ? -3.379 43.406 -1.628 1 98.56 238 ASP B O 1
ATOM 7395 N N . ILE B 1 239 ? -4.863 41.844 -2.217 1 98.75 239 ILE B N 1
ATOM 7396 C CA . ILE B 1 239 ? -5.957 42.812 -2.225 1 98.75 239 ILE B CA 1
ATOM 7397 C C . ILE B 1 239 ? -6.18 43.344 -0.812 1 98.75 239 ILE B C 1
ATOM 7399 O O . ILE B 1 239 ? -6.254 44.562 -0.609 1 98.75 239 ILE B O 1
ATOM 7403 N N . LEU B 1 240 ? -6.32 42.5 0.156 1 98.81 240 LEU B N 1
ATOM 7404 C CA . LEU B 1 240 ? -6.543 42.906 1.532 1 98.81 240 LEU B CA 1
ATOM 7405 C C . LEU B 1 240 ? -5.414 43.844 2.004 1 98.81 240 LEU B C 1
ATOM 7407 O O . LEU B 1 240 ? -5.668 44.875 2.604 1 98.81 240 LEU B O 1
ATOM 7411 N N . HIS B 1 241 ? -4.176 43.562 1.689 1 98.38 241 HIS B N 1
ATOM 7412 C CA . HIS B 1 241 ? -3.02 44.344 2.143 1 98.38 241 HIS B CA 1
ATOM 7413 C C . HIS B 1 241 ? -3.027 45.75 1.563 1 98.38 241 HIS B C 1
ATOM 7415 O O . HIS B 1 241 ? -2.434 46.656 2.137 1 98.38 241 HIS B O 1
ATOM 7421 N N . ARG B 1 242 ? -3.752 45.875 0.483 1 98.12 242 ARG B N 1
ATOM 7422 C CA . ARG B 1 242 ? -3.865 47.219 -0.106 1 98.12 242 ARG B CA 1
ATOM 7423 C C . ARG B 1 242 ? -4.789 48.094 0.722 1 98.12 242 ARG B C 1
ATOM 7425 O O . ARG B 1 242 ? -4.672 49.344 0.687 1 98.12 242 ARG B O 1
ATOM 7432 N N . TYR B 1 243 ? -5.648 47.469 1.465 1 98.25 243 TYR B N 1
ATOM 7433 C CA . TYR B 1 243 ? -6.715 48.25 2.072 1 98.25 243 TYR B CA 1
ATOM 7434 C C . TYR B 1 243 ? -6.617 48.219 3.594 1 98.25 243 TYR B C 1
ATOM 7436 O O . TYR B 1 243 ? -7.324 48.969 4.281 1 98.25 243 TYR B O 1
ATOM 7444 N N . THR B 1 244 ? -5.742 47.344 4.156 1 98 244 THR B N 1
ATOM 7445 C CA . THR B 1 244 ? -5.715 47.219 5.609 1 98 244 THR B CA 1
ATOM 7446 C C . THR B 1 244 ? -4.289 47 6.109 1 98 244 THR B C 1
ATOM 7448 O O . THR B 1 244 ? -3.449 46.469 5.383 1 98 244 THR B O 1
ATOM 7451 N N . ASP B 1 245 ? -3.998 47.438 7.289 1 97.19 245 ASP B N 1
ATOM 7452 C CA . ASP B 1 245 ? -2.744 47.125 7.977 1 97.19 245 ASP B CA 1
ATOM 7453 C C . ASP B 1 245 ? -2.932 46.031 9.008 1 97.19 245 ASP B C 1
ATOM 7455 O O . ASP B 1 245 ? -1.972 45.625 9.664 1 97.19 245 ASP B O 1
ATOM 7459 N N . TYR B 1 246 ? -4.156 45.562 9.156 1 97.75 246 TYR B N 1
ATOM 7460 C CA . TYR B 1 246 ? -4.406 44.469 10.062 1 97.75 246 TYR B CA 1
ATOM 7461 C C . TYR B 1 246 ? -3.832 43.156 9.508 1 97.75 246 TYR B C 1
ATOM 7463 O O . TYR B 1 246 ? -3.656 43.031 8.297 1 97.75 246 TYR B O 1
ATOM 7471 N N . PRO B 1 247 ? -3.49 42.188 10.398 1 97.69 247 PRO B N 1
ATOM 7472 C CA . PRO B 1 247 ? -2.955 40.906 9.922 1 97.69 247 PRO B CA 1
ATOM 7473 C C . PRO B 1 247 ? -3.928 40.188 9.016 1 97.69 247 PRO B C 1
ATOM 7475 O O . PRO B 1 247 ? -5.137 40.188 9.258 1 97.69 247 PRO B O 1
ATOM 7478 N N . VAL B 1 248 ? -3.4 39.594 7.98 1 98.38 248 VAL B N 1
ATOM 7479 C CA . VAL B 1 248 ? -4.137 38.781 7.031 1 98.38 248 VAL B CA 1
ATOM 7480 C C . VAL B 1 248 ? -3.605 37.344 7.074 1 98.38 248 VAL B C 1
ATOM 7482 O O . VAL B 1 248 ? -2.395 37.125 7.016 1 98.38 248 VAL B O 1
ATOM 7485 N N . THR B 1 249 ? -4.473 36.375 7.254 1 97.44 249 THR B N 1
ATOM 7486 C CA . THR B 1 249 ? -4.102 34.969 7.211 1 97.44 249 THR B CA 1
ATOM 7487 C C . THR B 1 249 ? -5.242 34.125 6.645 1 97.44 249 THR B C 1
ATOM 7489 O O . THR B 1 249 ? -6.125 34.625 5.961 1 97.44 249 THR B O 1
ATOM 7492 N N . THR B 1 250 ? -5.137 32.812 6.641 1 96.06 250 THR B N 1
ATOM 7493 C CA . THR B 1 250 ? -6.191 31.859 6.34 1 96.06 250 THR B CA 1
ATOM 7494 C C . THR B 1 250 ? -6.352 30.859 7.48 1 96.06 250 THR B C 1
ATOM 7496 O O . THR B 1 250 ? -5.676 30.969 8.508 1 96.06 250 THR B O 1
ATOM 7499 N N . ASN B 1 251 ? -7.434 30.062 7.398 1 95.56 251 ASN B N 1
ATOM 7500 C CA . ASN B 1 251 ? -7.629 28.938 8.297 1 95.56 251 ASN B CA 1
ATOM 7501 C C . ASN B 1 251 ? -7.16 27.625 7.668 1 95.56 251 ASN B C 1
ATOM 7503 O O . ASN B 1 251 ? -7.945 26.922 7.031 1 95.56 251 ASN B O 1
ATOM 7507 N N . GLY B 1 252 ? -5.863 27.375 7.938 1 91.25 252 GLY B N 1
ATOM 7508 C CA . GLY B 1 252 ? -5.332 26.141 7.398 1 91.25 252 GLY B CA 1
ATOM 7509 C C . GLY B 1 252 ? -5.777 24.906 8.172 1 91.25 252 GLY B C 1
ATOM 7510 O O . GLY B 1 252 ? -6.344 25.031 9.258 1 91.25 252 GLY B O 1
ATOM 7511 N N . THR B 1 253 ? -5.711 23.797 7.488 1 80.25 253 THR B N 1
ATOM 7512 C CA . THR B 1 253 ? -5.98 22.547 8.203 1 80.25 253 THR B CA 1
ATOM 7513 C C . THR B 1 253 ? -4.707 22 8.844 1 80.25 253 THR B C 1
ATOM 7515 O O . THR B 1 253 ? -3.602 22.281 8.375 1 80.25 253 THR B O 1
ATOM 7518 N N . GLY B 1 254 ? -4.934 21.531 10.094 1 64.69 254 GLY B N 1
ATOM 7519 C CA . GLY B 1 254 ? -3.785 21.047 10.844 1 64.69 254 GLY B CA 1
ATOM 7520 C C . GLY B 1 254 ? -2.635 20.609 9.961 1 64.69 254 GLY B C 1
ATOM 7521 O O . GLY B 1 254 ? -2.475 21.109 8.844 1 64.69 254 GLY B O 1
ATOM 7522 N N . LEU B 1 255 ? -1.818 19.844 10.398 1 61.41 255 LEU B N 1
ATOM 7523 C CA . LEU B 1 255 ? -0.518 19.594 9.789 1 61.41 255 LEU B CA 1
ATOM 7524 C C . LEU B 1 255 ? -0.662 19.328 8.289 1 61.41 255 LEU B C 1
ATOM 7526 O O . LEU B 1 255 ? -1.704 19.609 7.699 1 61.41 255 LEU B O 1
ATOM 7530 N N . ALA B 1 256 ? 0.204 18.344 7.777 1 55.06 256 ALA B N 1
ATOM 7531 C CA . ALA B 1 256 ? 0.648 18.062 6.418 1 55.06 256 ALA B CA 1
ATOM 7532 C C . ALA B 1 256 ? -0.41 17.266 5.652 1 55.06 256 ALA B C 1
ATOM 7534 O O . ALA B 1 256 ? -0.121 16.672 4.609 1 55.06 256 ALA B O 1
ATOM 7535 N N . THR B 1 257 ? -1.667 17.297 6.156 1 55.41 257 THR B N 1
ATOM 7536 C CA . THR B 1 257 ? -2.436 16.188 5.605 1 55.41 257 THR B CA 1
ATOM 7537 C C . THR B 1 257 ? -3.012 16.562 4.238 1 55.41 257 THR B C 1
ATOM 7539 O O . THR B 1 257 ? -3.488 15.688 3.506 1 55.41 257 THR B O 1
ATOM 7542 N N . ASN B 1 258 ? -2.871 17.875 3.971 1 67.19 258 ASN B N 1
ATOM 7543 C CA . ASN B 1 258 ? -3.527 18.156 2.697 1 67.19 258 ASN B CA 1
ATOM 7544 C C . ASN B 1 258 ? -2.516 18.5 1.608 1 67.19 258 ASN B C 1
ATOM 7546 O O . ASN B 1 258 ? -1.359 18.078 1.676 1 67.19 258 ASN B O 1
ATOM 7550 N N . SER B 1 259 ? -2.812 19.156 0.489 1 75.25 259 SER B N 1
ATOM 7551 C CA . SER B 1 259 ? -2.051 19.422 -0.729 1 75.25 259 SER B CA 1
ATOM 7552 C C . SER B 1 259 ? -1.42 20.797 -0.696 1 75.25 259 SER B C 1
ATOM 7554 O O . SER B 1 259 ? -1.33 21.469 -1.727 1 75.25 259 SER B O 1
ATOM 7556 N N . ILE B 1 260 ? -1.052 21.375 0.709 1 90.44 260 ILE B N 1
ATOM 7557 C CA . ILE B 1 260 ? -0.467 22.719 0.696 1 90.44 260 ILE B CA 1
ATOM 7558 C C . ILE B 1 260 ? 0.832 22.719 1.499 1 90.44 260 ILE B C 1
ATOM 7560 O O . ILE B 1 260 ? 0.868 22.234 2.635 1 90.44 260 ILE B O 1
ATOM 7564 N N . ASP B 1 261 ? 1.913 23.234 0.947 1 92.81 261 ASP B N 1
ATOM 7565 C CA . ASP B 1 261 ? 3.15 23.547 1.654 1 92.81 261 ASP B CA 1
ATOM 7566 C C . ASP B 1 261 ? 3.023 24.844 2.436 1 92.81 261 ASP B C 1
ATOM 7568 O O . ASP B 1 261 ? 3.174 25.938 1.871 1 92.81 261 ASP B O 1
ATOM 7572 N N . TYR B 1 262 ? 2.865 24.75 3.676 1 92.5 262 TYR B N 1
ATOM 7573 C CA . TYR B 1 262 ? 2.543 25.922 4.473 1 92.5 262 TYR B CA 1
ATOM 7574 C C . TYR B 1 262 ? 3.781 26.781 4.703 1 92.5 262 TYR B C 1
ATOM 7576 O O . TYR B 1 262 ? 3.672 27.969 5.035 1 92.5 262 TYR B O 1
ATOM 7584 N N . TYR B 1 263 ? 5.023 26.203 4.609 1 92.44 263 TYR B N 1
ATOM 7585 C CA . TYR B 1 263 ? 6.219 27.031 4.66 1 92.44 263 TYR B CA 1
ATOM 7586 C C . TYR B 1 263 ? 6.223 28.062 3.531 1 92.44 263 TYR B C 1
ATOM 7588 O O . TYR B 1 263 ? 6.652 29.203 3.719 1 92.44 263 TYR B O 1
ATOM 7596 N N . GLU B 1 264 ? 5.703 27.594 2.381 1 92.81 264 GLU B N 1
ATOM 7597 C CA . GLU B 1 264 ? 5.605 28.484 1.227 1 92.81 264 GLU B CA 1
ATOM 7598 C C . GLU B 1 264 ? 4.352 29.344 1.303 1 92.81 264 GLU B C 1
ATOM 7600 O O . GLU B 1 264 ? 4.395 30.531 0.976 1 92.81 264 GLU B O 1
ATOM 7605 N N . SER B 1 265 ? 3.289 28.797 1.708 1 93 265 SER B N 1
ATOM 7606 C CA . SER B 1 265 ? 1.984 29.453 1.698 1 93 265 SER B CA 1
ATOM 7607 C C . SER B 1 265 ? 1.98 30.688 2.586 1 93 265 SER B C 1
ATOM 7609 O O . SER B 1 265 ? 1.301 31.672 2.285 1 93 265 SER B O 1
ATOM 7611 N N . THR B 1 266 ? 2.707 30.734 3.66 1 92.31 266 THR B N 1
ATOM 7612 C CA . THR B 1 266 ? 2.588 31.781 4.66 1 92.31 266 THR B CA 1
ATOM 7613 C C . THR B 1 266 ? 3.527 32.938 4.34 1 92.31 266 THR B C 1
ATOM 7615 O O . THR B 1 266 ? 3.551 33.938 5.055 1 92.31 266 THR B O 1
ATOM 7618 N N . LYS B 1 267 ? 4.273 32.844 3.332 1 93.56 267 LYS B N 1
ATOM 7619 C CA . LYS B 1 267 ? 5.184 33.906 2.961 1 93.56 267 LYS B CA 1
ATOM 7620 C C . LYS B 1 267 ? 4.414 35.219 2.691 1 93.56 267 LYS B C 1
ATOM 7622 O O . LYS B 1 267 ? 4.883 36.281 3.037 1 93.56 267 LYS B O 1
ATOM 7627 N N . ASN B 1 268 ? 3.203 35.062 2.113 1 94.94 268 ASN B N 1
ATOM 7628 C CA . ASN B 1 268 ? 2.41 36.219 1.787 1 94.94 268 ASN B CA 1
ATOM 7629 C C . ASN B 1 268 ? 1.326 36.469 2.83 1 94.94 268 ASN B C 1
ATOM 7631 O O . ASN B 1 268 ? 0.44 37.312 2.623 1 94.94 268 ASN B O 1
ATOM 7635 N N . LEU B 1 269 ? 1.341 35.781 3.875 1 96.75 269 LEU B N 1
ATOM 7636 C CA . LEU B 1 269 ? 0.435 35.969 5.004 1 96.75 269 LEU B CA 1
ATOM 7637 C C . LEU B 1 269 ? 1.175 36.562 6.199 1 96.75 269 LEU B C 1
ATOM 7639 O O . LEU B 1 269 ? 2.406 36.531 6.25 1 96.75 269 LEU B O 1
ATOM 7643 N N . ASP B 1 270 ? 0.457 37.125 7.09 1 96.38 270 ASP B N 1
ATOM 7644 C CA . ASP B 1 270 ? 1.089 37.812 8.227 1 96.38 270 ASP B CA 1
ATOM 7645 C C . ASP B 1 270 ? 1.385 36.812 9.344 1 96.38 270 ASP B C 1
ATOM 7647 O O . ASP B 1 270 ? 2.289 37.031 10.156 1 96.38 270 ASP B O 1
ATOM 7651 N N . CYS B 1 271 ? 0.695 35.75 9.453 1 94.12 271 CYS B N 1
ATOM 7652 C CA . CYS B 1 271 ? 0.92 34.656 10.383 1 94.12 271 CYS B CA 1
ATOM 7653 C C . CYS B 1 271 ? 0.28 33.375 9.875 1 94.12 271 CYS B C 1
ATOM 7655 O O . CYS B 1 271 ? -0.479 33.375 8.906 1 94.12 271 CYS B O 1
ATOM 7657 N N . TYR B 1 272 ? 0.724 32.281 10.484 1 94.12 272 TYR B N 1
ATOM 7658 C CA . TYR B 1 272 ? 0.068 31 10.203 1 94.12 272 TYR B CA 1
ATOM 7659 C C . TYR B 1 272 ? -1.195 30.844 11.039 1 94.12 272 TYR B C 1
ATOM 7661 O O . TYR B 1 272 ? -1.19 31.109 12.242 1 94.12 272 TYR B O 1
ATOM 7669 N N . GLY B 1 273 ? -2.318 30.516 10.422 1 95.31 273 GLY B N 1
ATOM 7670 C CA . GLY B 1 273 ? -3.568 30.156 11.078 1 95.31 273 GLY B CA 1
ATOM 7671 C C . GLY B 1 273 ? -4.062 28.766 10.719 1 95.31 273 GLY B C 1
ATOM 7672 O O . GLY B 1 273 ? -3.953 28.344 9.562 1 95.31 273 GLY B O 1
ATOM 7673 N N . PHE B 1 274 ? -4.516 28.062 11.695 1 93.31 274 PHE B N 1
ATOM 7674 C CA . PHE B 1 274 ? -4.992 26.719 11.422 1 93.31 274 PHE B CA 1
ATOM 7675 C C . PHE B 1 274 ? -6.086 26.328 12.406 1 93.31 274 PHE B C 1
ATOM 7677 O O . PHE B 1 274 ? -6.344 27.031 13.375 1 93.31 274 PHE B O 1
ATOM 7684 N N . ASP B 1 275 ? -6.805 25.281 12.086 1 93.12 275 ASP B N 1
ATOM 7685 C CA . ASP B 1 275 ? -7.793 24.719 13 1 93.12 275 ASP B CA 1
ATOM 7686 C C . ASP B 1 275 ? -7.219 23.531 13.766 1 93.12 275 ASP B C 1
ATOM 7688 O O . ASP B 1 275 ? -6.266 22.891 13.305 1 93.12 275 ASP B O 1
ATOM 7692 N N . TYR B 1 276 ? -7.66 23.266 14.898 1 92.12 276 TYR B N 1
ATOM 7693 C CA . TYR B 1 276 ? -7.152 22.203 15.742 1 92.12 276 TYR B CA 1
ATOM 7694 C C . TYR B 1 276 ? -8.281 21.562 16.547 1 92.12 276 TYR B C 1
ATOM 7696 O O . TYR B 1 276 ? -8.906 22.219 17.391 1 92.12 276 TYR B O 1
ATOM 7704 N N . TYR B 1 277 ? -8.531 20.219 16.344 1 89.31 277 TYR B N 1
ATOM 7705 C CA . TYR B 1 277 ? -9.609 19.484 17 1 89.31 277 TYR B CA 1
ATOM 7706 C C . TYR B 1 277 ? -9.07 18.281 17.75 1 89.31 277 TYR B C 1
ATOM 7708 O O . TYR B 1 277 ? -9.344 17.141 17.375 1 89.31 277 TYR B O 1
ATOM 7716 N N . PRO B 1 278 ? -8.422 18.453 18.844 1 90.31 278 PRO B N 1
ATOM 7717 C CA . PRO B 1 278 ? -7.895 17.328 19.625 1 90.31 278 PRO B CA 1
ATOM 7718 C C . PRO B 1 278 ? -8.953 16.703 20.531 1 90.31 278 PRO B C 1
ATOM 7720 O O . PRO B 1 278 ? -10.023 17.281 20.734 1 90.31 278 PRO B O 1
ATOM 7723 N N . GLY B 1 279 ? -8.648 15.562 21 1 87.88 279 GLY B N 1
ATOM 7724 C CA . GLY B 1 279 ? -9.43 15.008 22.094 1 87.88 279 GLY B CA 1
ATOM 7725 C C . GLY B 1 279 ? -9.164 15.695 23.422 1 87.88 279 GLY B C 1
ATOM 7726 O O . GLY B 1 279 ? -8.016 16.016 23.734 1 87.88 279 GLY B O 1
ATOM 7727 N N . LEU B 1 280 ? -10.195 15.906 24.188 1 90 280 LEU B N 1
ATOM 7728 C CA . LEU B 1 280 ? -10.031 16.656 25.422 1 90 280 LEU B CA 1
ATOM 7729 C C . LEU B 1 280 ? -10.539 15.852 26.609 1 90 280 LEU B C 1
ATOM 7731 O O . LEU B 1 280 ? -10.734 16.406 27.703 1 90 280 LEU B O 1
ATOM 7735 N N . ARG B 1 281 ? -10.812 14.516 26.359 1 86.31 281 ARG B N 1
ATOM 7736 C CA . ARG B 1 281 ? -11.242 13.648 27.453 1 86.31 281 ARG B CA 1
ATOM 7737 C C . ARG B 1 281 ? -10.109 12.727 27.891 1 86.31 281 ARG B C 1
ATOM 7739 O O . ARG B 1 281 ? -9.727 11.812 27.156 1 86.31 281 ARG B O 1
ATOM 7746 N N . ASP B 1 282 ? -9.586 13.023 28.969 1 83.94 282 ASP B N 1
ATOM 7747 C CA . ASP B 1 282 ? -8.594 12.18 29.609 1 83.94 282 ASP B CA 1
ATOM 7748 C C . ASP B 1 282 ? -7.461 11.82 28.656 1 83.94 282 ASP B C 1
ATOM 7750 O O . ASP B 1 282 ? -7.07 10.656 28.547 1 83.94 282 ASP B O 1
ATOM 7754 N N . ALA B 1 283 ? -6.984 12.781 27.906 1 84.62 283 ALA B N 1
ATOM 7755 C CA . ALA B 1 283 ? -5.918 12.594 26.922 1 84.62 283 ALA B CA 1
ATOM 7756 C C . ALA B 1 283 ? -5.027 13.828 26.844 1 84.62 283 ALA B C 1
ATOM 7758 O O . ALA B 1 283 ? -5.473 14.945 27.141 1 84.62 283 ALA B O 1
ATOM 7759 N N . ALA B 1 284 ? -3.854 13.516 26.562 1 87.56 284 ALA B N 1
ATOM 7760 C CA . ALA B 1 284 ? -2.943 14.633 26.328 1 87.56 284 ALA B CA 1
ATOM 7761 C C . ALA B 1 284 ? -3.27 15.344 25.016 1 87.56 284 ALA B C 1
ATOM 7763 O O . ALA B 1 284 ? -3.598 14.695 24.016 1 87.56 284 ALA B O 1
ATOM 7764 N N . VAL B 1 285 ? -3.242 16.625 25.031 1 88.62 285 VAL B N 1
ATOM 7765 C CA . VAL B 1 285 ? -3.369 17.422 23.828 1 88.62 285 VAL B CA 1
ATOM 7766 C C . VAL B 1 285 ? -2.012 17.516 23.125 1 88.62 285 VAL B C 1
ATOM 7768 O O . VAL B 1 285 ? -1.068 18.094 23.688 1 88.62 285 VAL B O 1
ATOM 7771 N N . ASP B 1 286 ? -1.98 17.047 21.969 1 92.06 286 ASP B N 1
ATOM 7772 C CA . ASP B 1 286 ? -0.734 17 21.219 1 92.06 286 ASP B CA 1
ATOM 7773 C C . ASP B 1 286 ? -0.222 18.406 20.922 1 92.06 286 ASP B C 1
ATOM 7775 O O . ASP B 1 286 ? -0.98 19.266 20.469 1 92.06 286 ASP B O 1
ATOM 7779 N N . SER B 1 287 ? 1.021 18.703 21.234 1 95.5 287 SER B N 1
ATOM 7780 C CA . SER B 1 287 ? 1.558 20.047 21.031 1 95.5 287 SER B CA 1
ATOM 7781 C C . SER B 1 287 ? 2.412 20.125 19.781 1 95.5 287 SER B C 1
ATOM 7783 O O . SER B 1 287 ? 2.926 21.188 19.422 1 95.5 287 SER B O 1
ATOM 7785 N N . PHE B 1 288 ? 2.594 19.016 19.031 1 94.81 288 PHE B N 1
ATOM 7786 C CA . PHE B 1 288 ? 3.361 18.984 17.797 1 94.81 288 PHE B CA 1
ATOM 7787 C C . PHE B 1 288 ? 2.801 19.984 16.797 1 94.81 288 PHE B C 1
ATOM 7789 O O . PHE B 1 288 ? 3.555 20.75 16.172 1 94.81 288 PHE B O 1
ATOM 7796 N N . PRO B 1 289 ? 1.467 20.109 16.625 1 93.88 289 PRO B N 1
ATOM 7797 C CA . PRO B 1 289 ? 0.927 21.094 15.68 1 93.88 289 PRO B CA 1
ATOM 7798 C C . PRO B 1 289 ? 1.298 22.531 16.047 1 93.88 289 PRO B C 1
ATOM 7800 O O . PRO B 1 289 ? 1.496 23.359 15.156 1 93.88 289 PRO B O 1
ATOM 7803 N N . TYR B 1 290 ? 1.405 22.812 17.359 1 95.12 290 TYR B N 1
ATOM 7804 C CA . TYR B 1 290 ? 1.793 24.156 17.797 1 95.12 290 TYR B CA 1
ATOM 7805 C C . TYR B 1 290 ? 3.252 24.438 17.453 1 95.12 290 TYR B C 1
ATOM 7807 O O . TYR B 1 290 ? 3.586 25.516 16.969 1 95.12 290 TYR B O 1
ATOM 7815 N N . ALA B 1 291 ? 4.066 23.438 17.781 1 95.25 291 ALA B N 1
ATOM 7816 C CA . ALA B 1 291 ? 5.484 23.594 17.453 1 95.25 291 ALA B CA 1
ATOM 7817 C C . ALA B 1 291 ? 5.684 23.781 15.945 1 95.25 291 ALA B C 1
ATOM 7819 O O . ALA B 1 291 ? 6.496 24.609 15.523 1 95.25 291 ALA B O 1
ATOM 7820 N N . PHE B 1 292 ? 4.984 23.078 15.156 1 94.19 292 PHE B N 1
ATOM 7821 C CA . PHE B 1 292 ? 5.023 23.234 13.711 1 94.19 292 PHE B CA 1
ATOM 7822 C C . PHE B 1 292 ? 4.582 24.625 13.305 1 94.19 292 PHE B C 1
ATOM 7824 O O . PHE B 1 292 ? 5.223 25.266 12.469 1 94.19 292 PHE B O 1
ATOM 7831 N N . ALA B 1 293 ? 3.506 25.031 13.883 1 93.62 293 ALA B N 1
ATOM 7832 C CA . ALA B 1 293 ? 2.967 26.344 13.562 1 93.62 293 ALA B CA 1
ATOM 7833 C C . ALA B 1 293 ? 3.998 27.438 13.828 1 93.62 293 ALA B C 1
ATOM 7835 O O . ALA B 1 293 ? 4.141 28.375 13.039 1 93.62 293 ALA B O 1
ATOM 7836 N N . ARG B 1 294 ? 4.75 27.328 14.898 1 92.81 294 ARG B N 1
ATOM 7837 C CA . ARG B 1 294 ? 5.785 28.297 15.227 1 92.81 294 ARG B CA 1
ATOM 7838 C C . ARG B 1 294 ? 6.918 28.25 14.203 1 92.81 294 ARG B C 1
ATOM 7840 O O . ARG B 1 294 ? 7.562 29.266 13.938 1 92.81 294 ARG B O 1
ATOM 7847 N N . GLY B 1 295 ? 7.086 27.094 13.695 1 92.31 295 GLY B N 1
ATOM 7848 C CA . GLY B 1 295 ? 8.195 26.891 12.773 1 92.31 295 GLY B CA 1
ATOM 7849 C C . GLY B 1 295 ? 7.875 27.344 11.359 1 92.31 295 GLY B C 1
ATOM 7850 O O . GLY B 1 295 ? 8.781 27.547 10.547 1 92.31 295 GLY B O 1
ATOM 7851 N N . VAL B 1 296 ? 6.641 27.531 11.016 1 90.38 296 VAL B N 1
ATOM 7852 C CA . VAL B 1 296 ? 6.195 27.859 9.664 1 90.38 296 VAL B CA 1
ATOM 7853 C C . VAL B 1 296 ? 6.625 29.281 9.305 1 90.38 296 VAL B C 1
ATOM 7855 O O . VAL B 1 296 ? 7.004 29.547 8.164 1 90.38 296 VAL B O 1
ATOM 7858 N N . LYS B 1 297 ? 6.527 30.203 10.172 1 87.75 297 LYS B N 1
ATOM 7859 C CA . LYS B 1 297 ? 6.938 31.594 9.93 1 87.75 297 LYS B CA 1
ATOM 7860 C C . LYS B 1 297 ? 7.906 32.062 11.008 1 87.75 297 LYS B C 1
ATOM 7862 O O . LYS B 1 297 ? 7.656 33.094 11.664 1 87.75 297 LYS B O 1
ATOM 7867 N N . ALA B 1 298 ? 9.078 31.469 11.109 1 78.06 298 ALA B N 1
ATOM 7868 C CA . ALA B 1 298 ? 10.312 31.703 11.859 1 78.06 298 ALA B CA 1
ATOM 7869 C C . ALA B 1 298 ? 10.008 32.25 13.25 1 78.06 298 ALA B C 1
ATOM 7871 O O . ALA B 1 298 ? 10.562 33.281 13.656 1 78.06 298 ALA B O 1
ATOM 7872 N N . GLY B 1 299 ? 9.109 31.625 13.977 1 79.5 299 GLY B N 1
ATOM 7873 C CA . GLY B 1 299 ? 8.914 31.922 15.383 1 79.5 299 GLY B CA 1
ATOM 7874 C C . GLY B 1 299 ? 7.797 32.906 15.633 1 79.5 299 GLY B C 1
ATOM 7875 O O . GLY B 1 299 ? 7.473 33.219 16.781 1 79.5 299 GLY B O 1
ATOM 7876 N N . LYS B 1 300 ? 7.164 33.375 14.578 1 89.94 300 LYS B N 1
ATOM 7877 C CA . LYS B 1 300 ? 6.023 34.281 14.742 1 89.94 300 LYS B CA 1
ATOM 7878 C C . LYS B 1 300 ? 4.852 33.562 15.414 1 89.94 300 LYS B C 1
ATOM 7880 O O . LYS B 1 300 ? 4.633 32.375 15.188 1 89.94 300 LYS B O 1
ATOM 7885 N N . PRO B 1 301 ? 4.164 34.406 16.25 1 94.56 301 PRO B N 1
ATOM 7886 C CA . PRO B 1 301 ? 2.963 33.781 16.828 1 94.56 301 PRO B CA 1
ATOM 7887 C C . PRO B 1 301 ? 1.948 33.375 15.781 1 94.56 301 PRO B C 1
ATOM 7889 O O . PRO B 1 301 ? 1.853 33.969 14.719 1 94.56 301 PRO B O 1
ATOM 7892 N N . PHE B 1 302 ? 1.273 32.281 16.078 1 95.31 302 PHE B N 1
ATOM 7893 C CA . PHE B 1 302 ? 0.28 31.719 15.164 1 95.31 302 PHE B CA 1
ATOM 7894 C C . PHE B 1 302 ? -1.129 31.938 15.711 1 95.31 302 PHE B C 1
ATOM 7896 O O . PHE B 1 302 ? -1.302 32.375 16.844 1 95.31 302 PHE B O 1
ATOM 7903 N N . TRP B 1 303 ? -2.15 31.703 14.836 1 96.81 303 TRP B N 1
ATOM 7904 C CA . TRP B 1 303 ? -3.559 31.797 15.203 1 96.81 303 TRP B CA 1
ATOM 7905 C C . TRP B 1 303 ? -4.242 30.438 15.141 1 96.81 303 TRP B C 1
ATOM 7907 O O . TRP B 1 303 ? -4.105 29.719 14.148 1 96.81 303 TRP B O 1
ATOM 7917 N N . VAL B 1 304 ? -4.898 30.031 16.234 1 96.5 304 VAL B N 1
ATOM 7918 C CA . VAL B 1 304 ? -5.828 28.906 16.172 1 96.5 304 VAL B CA 1
ATOM 7919 C C . VAL B 1 304 ? -7.227 29.422 15.82 1 96.5 304 VAL B C 1
ATOM 7921 O O . VAL B 1 304 ? -7.945 29.938 16.672 1 96.5 304 VAL B O 1
ATOM 7924 N N . MET B 1 305 ? -7.586 29.156 14.594 1 96.69 305 MET B N 1
ATOM 7925 C CA . MET B 1 305 ? -8.758 29.812 14.023 1 96.69 305 MET B CA 1
ATOM 7926 C C . MET B 1 305 ? -10.031 29.062 14.391 1 96.69 305 MET B C 1
ATOM 7928 O O . MET B 1 305 ? -11.117 29.641 14.406 1 96.69 305 MET B O 1
ATOM 7932 N N . GLU B 1 306 ? -9.922 27.812 14.57 1 95.06 306 GLU B N 1
ATOM 7933 C CA . GLU B 1 306 ? -11.008 26.938 15.023 1 95.06 306 GLU B CA 1
ATOM 7934 C C . GLU B 1 306 ? -10.508 25.922 16.047 1 95.06 306 GLU B C 1
ATOM 7936 O O . GLU B 1 306 ? -9.539 25.203 15.781 1 95.06 306 GLU B O 1
ATOM 7941 N N . PHE B 1 307 ? -11.117 25.906 17.125 1 93.75 307 PHE B N 1
ATOM 7942 C CA . PHE B 1 307 ? -10.781 24.938 18.172 1 93.75 307 PHE B CA 1
ATOM 7943 C C . PHE B 1 307 ? -12.031 24.234 18.672 1 93.75 307 PHE B C 1
ATOM 7945 O O . PHE B 1 307 ? -13.078 24.859 18.844 1 93.75 307 PHE B O 1
ATOM 7952 N N . MET B 1 308 ? -11.984 23.047 18.938 1 88.75 308 MET B N 1
ATOM 7953 C CA . MET B 1 308 ? -13.148 22.25 19.344 1 88.75 308 MET B CA 1
ATOM 7954 C C . MET B 1 308 ? -13.68 22.734 20.688 1 88.75 308 MET B C 1
ATOM 7956 O O . MET B 1 308 ? -12.898 23.078 21.578 1 88.75 308 MET B O 1
ATOM 7960 N N . SER B 1 309 ? -15 22.672 20.875 1 85.75 309 SER B N 1
ATOM 7961 C CA . SER B 1 309 ? -15.555 23.219 22.125 1 85.75 309 SER B CA 1
ATOM 7962 C C . SER B 1 309 ? -16.5 22.219 22.781 1 85.75 309 SER B C 1
ATOM 7964 O O . SER B 1 309 ? -16.641 22.203 24 1 85.75 309 SER B O 1
ATOM 7966 N N . GLY B 1 310 ? -17.172 21.484 21.984 1 85.31 310 GLY B N 1
ATOM 7967 C CA . GLY B 1 310 ? -18.141 20.578 22.594 1 85.31 310 GLY B CA 1
ATOM 7968 C C . GLY B 1 310 ? -18.172 19.203 21.922 1 85.31 310 GLY B C 1
ATOM 7969 O O . GLY B 1 310 ? -17.406 18.953 21 1 85.31 310 GLY B O 1
ATOM 7970 N N . GLY B 1 311 ? -18.938 18.203 22.547 1 83.44 311 GLY B N 1
ATOM 7971 C CA . GLY B 1 311 ? -19.109 16.875 22 1 83.44 311 GLY B CA 1
ATOM 7972 C C . GLY B 1 311 ? -20.219 16.797 20.953 1 83.44 311 GLY B C 1
ATOM 7973 O O . GLY B 1 311 ? -20.422 17.75 20.188 1 83.44 311 GLY B O 1
ATOM 7974 N N . GLY B 1 312 ? -20.734 15.625 20.766 1 77.62 312 GLY B N 1
ATOM 7975 C CA . GLY B 1 312 ? -21.906 15.438 19.922 1 77.62 312 GLY B CA 1
ATOM 7976 C C . GLY B 1 312 ? -21.578 14.844 18.562 1 77.62 312 GLY B C 1
ATOM 7977 O O . GLY B 1 312 ? -20.812 13.875 18.469 1 77.62 312 GLY B O 1
ATOM 7978 N N . HIS B 1 313 ? -22.344 15.414 17.578 1 70.56 313 HIS B N 1
ATOM 7979 C CA . HIS B 1 313 ? -22.266 14.844 16.234 1 70.56 313 HIS B CA 1
ATOM 7980 C C . HIS B 1 313 ? -21.016 15.328 15.508 1 70.56 313 HIS B C 1
ATOM 7982 O O . HIS B 1 313 ? -20.781 16.531 15.391 1 70.56 313 HIS B O 1
ATOM 7988 N N . ARG B 1 314 ? -20.266 14.344 15.203 1 70.44 314 ARG B N 1
ATOM 7989 C CA . ARG B 1 314 ? -19.094 14.641 14.383 1 70.44 314 ARG B CA 1
ATOM 7990 C C . ARG B 1 314 ? -19.438 14.547 12.898 1 70.44 314 ARG B C 1
ATOM 7992 O O . ARG B 1 314 ? -20.25 13.719 12.492 1 70.44 314 ARG B O 1
ATOM 7999 N N . PHE B 1 315 ? -18.781 15.352 12.164 1 65.62 315 PHE B N 1
ATOM 8000 C CA . PHE B 1 315 ? -18.969 15.367 10.711 1 65.62 315 PHE B CA 1
ATOM 8001 C C . PHE B 1 315 ? -18.75 13.984 10.117 1 65.62 315 PHE B C 1
ATOM 8003 O O . PHE B 1 315 ? -19.438 13.594 9.18 1 65.62 315 PHE B O 1
ATOM 8010 N N . GLY B 1 316 ? -17.953 13.078 10.719 1 63.94 316 GLY B N 1
ATOM 8011 C CA . GLY B 1 316 ? -17.625 11.766 10.18 1 63.94 316 GLY B CA 1
ATOM 8012 C C . GLY B 1 316 ? -18.578 10.68 10.633 1 63.94 316 GLY B C 1
ATOM 8013 O O . GLY B 1 316 ? -18.453 9.523 10.219 1 63.94 316 GLY B O 1
ATOM 8014 N N . GLY B 1 317 ? -19.484 10.984 11.438 1 66.12 317 GLY B N 1
ATOM 8015 C CA . GLY B 1 317 ? -20.547 10.047 11.766 1 66.12 317 GLY B CA 1
ATOM 8016 C C . GLY B 1 317 ? -20.312 9.305 13.062 1 66.12 317 GLY B C 1
ATOM 8017 O O . GLY B 1 317 ? -21.219 8.664 13.602 1 66.12 317 GLY B O 1
ATOM 8018 N N . SER B 1 318 ? -19.078 9.227 13.656 1 69.44 318 SER B N 1
ATOM 8019 C CA . SER B 1 318 ? -18.797 8.438 14.844 1 69.44 318 SER B CA 1
ATOM 8020 C C . SER B 1 318 ? -19.125 9.219 16.109 1 69.44 318 SER B C 1
ATOM 8022 O O . SER B 1 318 ? -19 8.688 17.219 1 69.44 318 SER B O 1
ATOM 8024 N N . GLY B 1 319 ? -19.562 10.445 16.125 1 72.88 319 GLY B N 1
ATOM 8025 C CA . GLY B 1 319 ? -19.781 11.266 17.297 1 72.88 319 GLY B CA 1
ATOM 8026 C C . GLY B 1 319 ? -18.5 11.758 17.938 1 72.88 319 GLY B C 1
ATOM 8027 O O . GLY B 1 319 ? -17.406 11.383 17.5 1 72.88 319 GLY B O 1
ATOM 8028 N N . ARG B 1 320 ? -18.547 12.68 18.969 1 82.75 320 ARG B N 1
ATOM 8029 C CA . ARG B 1 320 ? -17.422 13.266 19.703 1 82.75 320 ARG B CA 1
ATOM 8030 C C . ARG B 1 320 ? -17.719 13.32 21.188 1 82.75 320 ARG B C 1
ATOM 8032 O O . ARG B 1 320 ? -18.828 13.695 21.594 1 82.75 320 ARG B O 1
ATOM 8039 N N . VAL B 1 321 ? -16.797 12.914 22.016 1 85.62 321 VAL B N 1
ATOM 8040 C CA . VAL B 1 321 ? -16.953 12.922 23.469 1 85.62 321 VAL B CA 1
ATOM 8041 C C . VAL B 1 321 ? -16.828 14.352 24 1 85.62 321 VAL B C 1
ATOM 8043 O O . VAL B 1 321 ? -16.078 15.156 23.453 1 85.62 321 VAL B O 1
ATOM 8046 N N . GLN B 1 322 ? -17.531 14.656 25.141 1 88.5 322 GLN B N 1
ATOM 8047 C CA . GLN B 1 322 ? -17.469 15.953 25.797 1 88.5 322 GLN B CA 1
ATOM 8048 C C . GLN B 1 322 ? -16.125 16.156 26.484 1 88.5 322 GLN B C 1
ATOM 8050 O O . GLN B 1 322 ? -15.562 15.219 27.062 1 88.5 322 GLN B O 1
ATOM 8055 N N . PRO B 1 323 ? -15.602 17.391 26.406 1 90.38 323 PRO B N 1
ATOM 8056 C CA . PRO B 1 323 ? -14.406 17.688 27.203 1 90.38 323 PRO B CA 1
ATOM 8057 C C . PRO B 1 323 ? -14.656 17.531 28.703 1 90.38 323 PRO B C 1
ATOM 8059 O O . PRO B 1 323 ? -15.742 17.844 29.188 1 90.38 323 PRO B O 1
ATOM 8062 N N . ASN B 1 324 ? -13.586 17.141 29.438 1 90.75 324 ASN B N 1
ATOM 8063 C CA . ASN B 1 324 ? -13.641 17.203 30.891 1 90.75 324 ASN B CA 1
ATOM 8064 C C . ASN B 1 324 ? -13.844 18.641 31.391 1 90.75 324 ASN B C 1
ATOM 8066 O O . ASN B 1 324 ? -13.461 19.594 30.703 1 90.75 324 ASN B O 1
ATOM 8070 N N . PRO B 1 325 ? -14.539 18.688 32.594 1 91.62 325 PRO B N 1
ATOM 8071 C CA . PRO B 1 325 ? -14.5 20.016 33.219 1 91.62 325 PRO B CA 1
ATOM 8072 C C . PRO B 1 325 ? -13.086 20.562 33.344 1 91.62 325 PRO B C 1
ATOM 8074 O O . PRO B 1 325 ? -12.188 19.875 33.844 1 91.62 325 PRO B O 1
ATOM 8077 N N . GLY B 1 326 ? -12.922 21.75 32.812 1 93.88 326 GLY B N 1
ATOM 8078 C CA . GLY B 1 326 ? -11.625 22.406 32.906 1 93.88 326 GLY B CA 1
ATOM 8079 C C . GLY B 1 326 ? -10.734 22.156 31.719 1 93.88 326 GLY B C 1
ATOM 8080 O O . GLY B 1 326 ? -9.742 22.859 31.516 1 93.88 326 GLY B O 1
ATOM 8081 N N . ALA B 1 327 ? -11.07 21.219 30.938 1 94.25 327 ALA B N 1
ATOM 8082 C CA . ALA B 1 327 ? -10.211 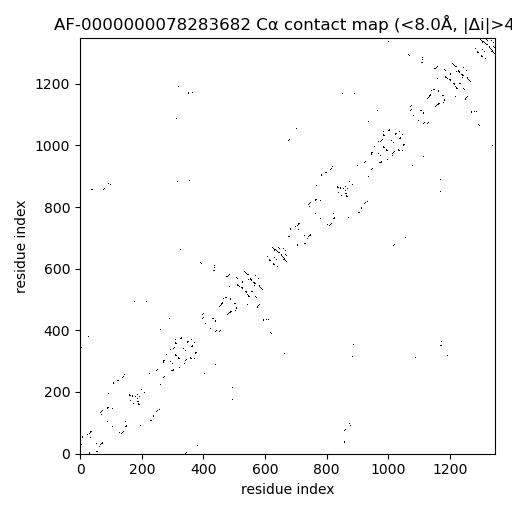20.812 29.828 1 94.25 327 ALA B CA 1
ATOM 8083 C C . ALA B 1 327 ? -10.141 21.906 28.766 1 94.25 327 ALA B C 1
ATOM 8085 O O . ALA B 1 327 ? -9.102 22.109 28.125 1 94.25 327 ALA B O 1
ATOM 8086 N N . LEU B 1 328 ? -11.242 22.562 28.5 1 94.69 328 LEU B N 1
ATOM 8087 C CA . LEU B 1 328 ? -11.242 23.656 27.531 1 94.69 328 LEU B CA 1
ATOM 8088 C C . LEU B 1 328 ? -10.297 24.766 27.969 1 94.69 328 LEU B C 1
ATOM 8090 O O . LEU B 1 328 ? -9.5 25.266 27.156 1 94.69 328 LEU B O 1
ATOM 8094 N N . LYS B 1 329 ? -10.43 25.141 29.203 1 96.06 329 LYS B N 1
ATOM 8095 C CA . LYS B 1 329 ? -9.57 26.172 29.766 1 96.06 329 LYS B CA 1
ATOM 8096 C C . LYS B 1 329 ? -8.102 25.766 29.672 1 96.06 329 LYS B C 1
ATOM 8098 O O . LYS B 1 329 ? -7.262 26.562 29.234 1 96.06 329 LYS B O 1
ATOM 8103 N N . GLN B 1 330 ? -7.781 24.547 30.062 1 96.19 330 GLN B N 1
ATOM 8104 C CA . GLN B 1 330 ? -6.418 24.031 30 1 96.19 330 GLN B CA 1
ATOM 8105 C C . GLN B 1 330 ? -5.871 24.094 28.578 1 96.19 330 GLN B C 1
ATOM 8107 O O . GLN B 1 330 ? -4.738 24.531 28.359 1 96.19 330 GLN B O 1
ATOM 8112 N N . ALA B 1 331 ? -6.68 23.719 27.641 1 96.06 331 ALA B N 1
ATOM 8113 C CA . ALA B 1 331 ? -6.254 23.656 26.234 1 96.06 331 ALA B CA 1
ATOM 8114 C C . ALA B 1 331 ? -5.969 25.062 25.703 1 96.06 331 ALA B C 1
ATOM 8116 O O . ALA B 1 331 ? -5.035 25.25 24.922 1 96.06 331 ALA B O 1
ATOM 8117 N N . VAL B 1 332 ? -6.801 25.969 26.062 1 96.62 332 VAL B N 1
ATOM 8118 C CA . VAL B 1 332 ? -6.598 27.344 25.609 1 96.62 332 VAL B CA 1
ATOM 8119 C C . VAL B 1 332 ? -5.27 27.875 26.156 1 96.62 332 VAL B C 1
ATOM 8121 O O . VAL B 1 332 ? -4.469 28.438 25.406 1 96.62 332 VAL B O 1
ATOM 8124 N N . ILE B 1 333 ? -5.031 27.672 27.375 1 97 333 ILE B N 1
ATOM 8125 C CA . ILE B 1 333 ? -3.797 28.156 28 1 97 333 ILE B CA 1
ATOM 8126 C C . ILE B 1 333 ? -2.596 27.453 27.359 1 97 333 ILE B C 1
ATOM 8128 O O . ILE B 1 333 ? -1.554 28.078 27.141 1 97 333 ILE B O 1
ATOM 8132 N N . GLN B 1 334 ? -2.736 26.203 27.094 1 97.31 334 GLN B N 1
ATOM 8133 C CA . GLN B 1 334 ? -1.667 25.469 26.422 1 97.31 334 GLN B CA 1
ATOM 8134 C C . GLN B 1 334 ? -1.301 26.109 25.094 1 97.31 334 GLN B C 1
ATOM 8136 O O . GLN B 1 334 ? -0.12 26.25 24.766 1 97.31 334 GLN B O 1
ATOM 8141 N N . SER B 1 335 ? -2.307 26.438 24.312 1 96.69 335 SER B N 1
ATOM 8142 C CA . SER B 1 335 ? -2.043 27.047 23 1 96.69 335 SER B CA 1
ATOM 8143 C C . SER B 1 335 ? -1.237 28.328 23.141 1 96.69 335 SER B C 1
ATOM 8145 O O . SER B 1 335 ? -0.293 28.562 22.391 1 96.69 335 SER B O 1
ATOM 8147 N N . PHE B 1 336 ? -1.574 29.156 24.094 1 97.06 336 PHE B N 1
ATOM 8148 C CA . PHE B 1 336 ? -0.847 30.391 24.328 1 97.06 336 PHE B CA 1
ATOM 8149 C C . PHE B 1 336 ? 0.548 30.125 24.875 1 97.06 336 PHE B C 1
ATOM 8151 O O . PHE B 1 336 ? 1.506 30.812 24.516 1 97.06 336 PHE B O 1
ATOM 8158 N N . ALA B 1 337 ? 0.631 29.125 25.734 1 96.88 337 ALA B N 1
ATOM 8159 C CA . ALA B 1 337 ? 1.944 28.719 26.219 1 96.88 337 ALA B CA 1
ATOM 8160 C C . ALA B 1 337 ? 2.869 28.328 25.078 1 96.88 337 ALA B C 1
ATOM 8162 O O . ALA B 1 337 ? 4.082 28.547 25.141 1 96.88 337 ALA B O 1
ATOM 8163 N N . HIS B 1 338 ? 2.283 27.828 24.031 1 96.25 338 HIS B N 1
ATOM 8164 C CA . HIS B 1 338 ? 3.064 27.359 22.891 1 96.25 338 HIS B CA 1
ATOM 8165 C C . HIS B 1 338 ? 3.215 28.453 21.844 1 96.25 338 HIS B C 1
ATOM 8167 O O . HIS B 1 338 ? 3.754 28.219 20.75 1 96.25 338 HIS B O 1
ATOM 8173 N N . GLY B 1 339 ? 2.695 29.609 22.094 1 94.88 339 GLY B N 1
ATOM 8174 C CA . GLY B 1 339 ? 3.037 30.734 21.25 1 94.88 339 GLY B CA 1
ATOM 8175 C C . GLY B 1 339 ? 1.873 31.219 20.406 1 94.88 339 GLY B C 1
ATOM 8176 O O . GLY B 1 339 ? 2.055 32.031 19.484 1 94.88 339 GLY B O 1
ATOM 8177 N N . ALA B 1 340 ? 0.661 30.781 20.672 1 96.06 340 ALA B N 1
ATOM 8178 C CA . ALA B 1 340 ? -0.5 31.328 19.969 1 96.06 340 ALA B CA 1
ATOM 8179 C C . ALA B 1 340 ? -0.716 32.781 20.328 1 96.06 340 ALA B C 1
ATOM 8181 O O . ALA B 1 340 ? -0.431 33.219 21.453 1 96.06 340 ALA B O 1
ATOM 8182 N N . ASP B 1 341 ? -1.152 33.531 19.344 1 96.5 341 ASP B N 1
ATOM 8183 C CA . ASP B 1 341 ? -1.604 34.906 19.578 1 96.5 341 ASP B CA 1
ATOM 8184 C C . ASP B 1 341 ? -3.129 34.969 19.578 1 96.5 341 ASP B C 1
ATOM 8186 O O . ASP B 1 341 ? -3.703 35.969 20.062 1 96.5 341 ASP B O 1
ATOM 8190 N N . MET B 1 342 ? -3.703 33.938 19.078 1 97.12 342 MET B N 1
ATOM 8191 C CA . MET B 1 342 ? -5.16 33.906 19.016 1 97.12 342 MET B CA 1
ATOM 8192 C C . MET B 1 342 ? -5.668 32.469 19.156 1 97.12 342 MET B C 1
ATOM 8194 O O . MET B 1 342 ? -5.047 31.531 18.641 1 97.12 342 MET B O 1
ATOM 8198 N N . MET B 1 343 ? -6.742 32.281 19.828 1 97.06 343 MET B N 1
ATOM 8199 C CA . MET B 1 343 ? -7.465 31.031 19.922 1 97.06 343 MET B CA 1
ATOM 8200 C C . MET B 1 343 ? -8.969 31.25 19.844 1 97.06 343 MET B C 1
ATOM 8202 O O . MET B 1 343 ? -9.547 31.938 20.703 1 97.06 343 MET B O 1
ATOM 8206 N N . LEU B 1 344 ? -9.609 30.719 18.828 1 98.19 344 LEU B N 1
ATOM 8207 C CA . LEU B 1 344 ? -11.047 30.859 18.641 1 98.19 344 LEU B CA 1
ATOM 8208 C C . LEU B 1 344 ? -11.75 29.516 18.719 1 98.19 344 LEU B C 1
ATOM 8210 O O . LEU B 1 344 ? -11.352 28.562 18.047 1 98.19 344 LEU B O 1
ATOM 8214 N N . HIS B 1 345 ? -12.766 29.469 19.531 1 96.94 345 HIS B N 1
ATOM 8215 C CA . HIS B 1 345 ? -13.602 28.281 19.578 1 96.94 345 HIS B CA 1
ATOM 8216 C C . HIS B 1 345 ? -14.5 28.203 18.344 1 96.94 345 HIS B C 1
ATOM 8218 O O . HIS B 1 345 ? -14.977 29.219 17.844 1 96.94 345 HIS B O 1
ATOM 8224 N N . PHE B 1 346 ? -14.633 27.125 17.797 1 93.81 346 PHE B N 1
ATOM 8225 C CA . PHE B 1 346 ? -15.602 26.844 16.734 1 93.81 346 PHE B CA 1
ATOM 8226 C C . PHE B 1 346 ? -16.719 25.938 17.266 1 93.81 346 PHE B C 1
ATOM 8228 O O . PHE B 1 346 ? -16.5 24.75 17.484 1 93.81 346 PHE B O 1
ATOM 8235 N N . GLN B 1 347 ? -17.922 26.5 17.531 1 93.62 347 GLN B N 1
ATOM 8236 C CA . GLN B 1 347 ? -18.297 27.906 17.438 1 93.62 347 GLN B CA 1
ATOM 8237 C C . GLN B 1 347 ? -19.062 28.344 18.688 1 93.62 347 GLN B C 1
ATOM 8239 O O . GLN B 1 347 ? -19.062 27.656 19.703 1 93.62 347 GLN B O 1
ATOM 8244 N N . PHE B 1 348 ? -19.625 29.594 18.656 1 97.12 348 PHE B N 1
ATOM 8245 C CA . PHE B 1 348 ? -20.266 30.125 19.844 1 97.12 348 PHE B CA 1
ATOM 8246 C C . PHE B 1 348 ? -21.531 29.344 20.156 1 97.12 348 PHE B C 1
ATOM 8248 O O . PHE B 1 348 ? -21.688 28.797 21.266 1 97.12 348 PHE B O 1
ATOM 8255 N N . ARG B 1 349 ? -22.344 29.203 19.141 1 95.75 349 ARG B N 1
ATOM 8256 C CA . ARG B 1 349 ? -23.625 28.516 19.359 1 95.75 349 ARG B CA 1
ATOM 8257 C C . ARG B 1 349 ? -23.797 27.391 18.344 1 95.75 349 ARG B C 1
ATOM 8259 O O . ARG B 1 349 ? -23.562 27.562 17.156 1 95.75 349 ARG B O 1
ATOM 8266 N N . THR B 1 350 ? -24.344 26.297 18.859 1 92 350 THR B N 1
ATOM 8267 C CA . THR B 1 350 ? -24.516 25.078 18.078 1 92 350 THR B CA 1
ATOM 8268 C C . THR B 1 350 ? -25.469 25.328 16.906 1 92 350 THR B C 1
ATOM 8270 O O . THR B 1 350 ? -26.5 25.984 17.062 1 92 350 THR B O 1
ATOM 8273 N N . PHE B 1 351 ? -25.062 24.812 15.719 1 89 351 PHE B N 1
ATOM 8274 C CA . PHE B 1 351 ? -25.891 24.953 14.531 1 89 351 PHE B CA 1
ATOM 8275 C C . PHE B 1 351 ? -27.109 24.031 14.617 1 89 351 PHE B C 1
ATOM 8277 O O . PHE B 1 351 ? -26.953 22.828 14.805 1 89 351 PHE B O 1
ATOM 8284 N N . PRO B 1 352 ? -28.281 24.531 14.367 1 90.06 352 PRO B N 1
ATOM 8285 C CA . PRO B 1 352 ? -29.469 23.672 14.336 1 90.06 352 PRO B CA 1
ATOM 8286 C C . PRO B 1 352 ? -29.703 23.047 12.961 1 90.06 352 PRO B C 1
ATOM 8288 O O . PRO B 1 352 ? -30.547 22.156 12.828 1 90.06 352 PRO B O 1
ATOM 8291 N N . PHE B 1 353 ? -29.047 23.516 12 1 89.31 353 PHE B N 1
ATOM 8292 C CA . PHE B 1 353 ? -29.266 23.062 10.633 1 89.31 353 PHE B CA 1
ATOM 8293 C C . PHE B 1 353 ? -27.938 22.922 9.891 1 89.31 353 PHE B C 1
ATOM 8295 O O . PHE B 1 353 ? -26.906 23.391 10.367 1 89.31 353 PHE B O 1
ATOM 8302 N N . GLY B 1 354 ? -28.062 22.203 8.719 1 86.75 354 GLY B N 1
ATOM 8303 C CA . GLY B 1 354 ? -26.922 22.062 7.828 1 86.75 354 GLY B CA 1
ATOM 8304 C C . GLY B 1 354 ? -26.062 20.859 8.148 1 86.75 354 GLY B C 1
ATOM 8305 O O . GLY B 1 354 ? -26.375 20.094 9.062 1 86.75 354 GLY B O 1
ATOM 8306 N N . ALA B 1 355 ? -24.953 20.75 7.414 1 81.62 355 ALA B N 1
ATOM 8307 C CA . ALA B 1 355 ? -24.109 19.562 7.441 1 81.62 355 ALA B CA 1
ATOM 8308 C C . ALA B 1 355 ? -23.453 19.375 8.812 1 81.62 355 ALA B C 1
ATOM 8310 O O . ALA B 1 355 ? -23.109 18.266 9.203 1 81.62 355 ALA B O 1
ATOM 8311 N N . GLU B 1 356 ? -23.344 20.484 9.578 1 84.25 356 GLU B N 1
ATOM 8312 C CA . GLU B 1 356 ? -22.672 20.422 10.867 1 84.25 356 GLU B CA 1
ATOM 8313 C C . GLU B 1 356 ? -23.656 20.594 12.016 1 84.25 356 GLU B C 1
ATOM 8315 O O . GLU B 1 356 ? -23.281 20.969 13.125 1 84.25 356 GLU B O 1
ATOM 8320 N N . GLN B 1 357 ? -24.859 20.281 11.695 1 85.94 357 GLN B N 1
ATOM 8321 C CA . GLN B 1 357 ? -25.891 20.344 12.719 1 85.94 357 GLN B CA 1
ATOM 8322 C C . GLN B 1 357 ? -25.562 19.422 13.891 1 85.94 357 GLN B C 1
ATOM 8324 O O . GLN B 1 357 ? -25.047 18.312 13.688 1 85.94 357 GLN B O 1
ATOM 8329 N N . LEU B 1 358 ? -25.75 19.984 15.102 1 81.06 358 LEU B N 1
ATOM 8330 C CA . LEU B 1 358 ? -25.641 19.25 16.359 1 81.06 358 LEU B CA 1
ATOM 8331 C C . LEU B 1 358 ? -24.172 19.016 16.719 1 81.06 358 LEU B C 1
ATOM 8333 O O . LEU B 1 358 ? -23.859 18.109 17.516 1 81.06 358 LEU B O 1
ATOM 8337 N N . ASN B 1 359 ? -23.281 19.703 16.031 1 85.88 359 ASN B N 1
ATOM 8338 C CA . ASN B 1 359 ? -21.922 19.859 16.531 1 85.88 359 ASN B CA 1
ATOM 8339 C C . ASN B 1 359 ? -21.844 20.875 17.656 1 85.88 359 ASN B C 1
ATOM 8341 O O . ASN B 1 359 ? -21.734 22.078 17.406 1 85.88 359 ASN B O 1
ATOM 8345 N N . TYR B 1 360 ? -21.812 20.344 18.844 1 87.25 360 TYR B N 1
ATOM 8346 C CA . TYR B 1 360 ? -22.062 21.219 19.984 1 87.25 360 TYR B CA 1
ATOM 8347 C C . TYR B 1 360 ? -20.922 22.188 20.203 1 87.25 360 TYR B C 1
ATOM 8349 O O . TYR B 1 360 ? -19.75 21.828 20.078 1 87.25 360 TYR B O 1
ATOM 8357 N N . ALA B 1 361 ? -21.344 23.469 20.5 1 93.56 361 ALA B N 1
ATOM 8358 C CA . ALA B 1 361 ? -20.453 24.609 20.625 1 93.56 361 ALA B CA 1
ATOM 8359 C C . ALA B 1 361 ? -20.375 25.094 22.062 1 93.56 361 ALA B C 1
ATOM 8361 O O . ALA B 1 361 ? -20.562 24.312 23 1 93.56 361 ALA B O 1
ATOM 8362 N N . ILE B 1 362 ? -19.969 26.328 22.266 1 96.62 362 ILE B N 1
ATOM 8363 C CA . ILE B 1 362 ? -19.859 26.906 23.609 1 96.62 362 ILE B CA 1
ATOM 8364 C C . ILE B 1 362 ? -21.234 26.953 24.266 1 96.62 362 ILE B C 1
ATOM 8366 O O . ILE B 1 362 ? -21.375 26.578 25.422 1 96.62 362 ILE B O 1
ATOM 8370 N N . VAL B 1 363 ? -22.156 27.406 23.469 1 96.19 363 VAL B N 1
ATOM 8371 C CA . VAL B 1 363 ? -23.562 27.375 23.875 1 96.19 363 VAL B CA 1
ATOM 8372 C C . VAL B 1 363 ? -24.344 26.438 22.969 1 96.19 363 VAL B C 1
ATOM 8374 O O . VAL B 1 363 ? -24.078 26.375 21.766 1 96.19 363 VAL B O 1
ATOM 8377 N N . ASP B 1 364 ? -25.297 25.656 23.625 1 93.06 364 ASP B N 1
ATOM 8378 C CA . ASP B 1 364 ? -26.094 24.719 22.828 1 93.06 364 ASP B CA 1
ATOM 8379 C C . ASP B 1 364 ? -27.125 25.469 21.984 1 93.06 364 ASP B C 1
ATOM 8381 O O . ASP B 1 364 ? -27.172 26.703 22 1 93.06 364 ASP B O 1
ATOM 8385 N N . MET B 1 365 ? -27.984 24.734 21.297 1 90.44 365 MET B N 1
ATOM 8386 C CA . MET B 1 365 ? -28.953 25.297 20.359 1 90.44 365 MET B CA 1
ATOM 8387 C C . MET B 1 365 ? -29.922 26.219 21.078 1 90.44 365 MET B C 1
ATOM 8389 O O . MET B 1 365 ? -30.375 27.219 20.516 1 90.44 365 MET B O 1
ATOM 8393 N N . ASP B 1 366 ? -30.141 25.953 22.312 1 93.5 366 ASP B N 1
ATOM 8394 C CA . ASP B 1 366 ? -31.172 26.672 23.062 1 93.5 366 ASP B CA 1
ATOM 8395 C C . ASP B 1 366 ? -30.625 28.016 23.562 1 93.5 366 ASP B C 1
ATOM 8397 O O . ASP B 1 366 ? -31.391 28.844 24.078 1 93.5 366 ASP B O 1
ATOM 8401 N N . GLY B 1 367 ? -29.391 28.297 23.484 1 94.06 367 GLY B N 1
ATOM 8402 C CA . GLY B 1 367 ? -28.797 29.578 23.844 1 94.06 367 GLY B CA 1
ATOM 8403 C C . GLY B 1 367 ? -28.594 29.75 25.344 1 94.06 367 GLY B C 1
ATOM 8404 O O . GLY B 1 367 ? -28.25 30.844 25.797 1 94.06 367 GLY B O 1
ATOM 8405 N N . VAL B 1 368 ? -28.656 28.656 26.109 1 95.12 368 VAL B N 1
ATOM 8406 C CA . VAL B 1 368 ? -28.531 28.734 27.562 1 95.12 368 VAL B CA 1
ATOM 8407 C C . VAL B 1 368 ? -27.094 28.5 27.984 1 95.12 368 VAL B C 1
ATOM 8409 O O . VAL B 1 368 ? -26.5 27.469 27.609 1 95.12 368 VAL B O 1
ATOM 8412 N N . PRO B 1 369 ? -26.516 29.484 28.703 1 96.75 369 PRO B N 1
ATOM 8413 C CA . PRO B 1 369 ? -25.156 29.266 29.203 1 96.75 369 PRO B CA 1
ATOM 8414 C C . PRO B 1 369 ? -25.062 28.078 30.172 1 96.75 369 PRO B C 1
ATOM 8416 O O . PRO B 1 369 ? -25.906 27.953 31.062 1 96.75 369 PRO B O 1
ATOM 8419 N N . ARG B 1 370 ? -24.172 27.219 29.953 1 95.69 370 ARG B N 1
ATOM 8420 C CA . ARG B 1 370 ? -23.859 26.078 30.812 1 95.69 370 ARG B CA 1
ATOM 8421 C C . ARG B 1 370 ? -22.359 25.984 31.078 1 95.69 370 ARG B C 1
ATOM 8423 O O . ARG B 1 370 ? -21.641 26.984 30.984 1 95.69 370 ARG B O 1
ATOM 8430 N N . ARG B 1 371 ? -21.844 24.875 31.453 1 94.88 371 ARG B N 1
ATOM 8431 C CA . ARG B 1 371 ? -20.484 24.688 31.922 1 94.88 371 ARG B CA 1
ATOM 8432 C C . ARG B 1 371 ? -19.469 25.25 30.922 1 94.88 371 ARG B C 1
ATOM 8434 O O . ARG B 1 371 ? -18.531 25.953 31.297 1 94.88 371 ARG B O 1
ATOM 8441 N N . ARG B 1 372 ? -19.641 24.969 29.656 1 96.06 372 ARG B N 1
ATOM 8442 C CA . ARG B 1 372 ? -18.672 25.391 28.641 1 96.06 372 ARG B CA 1
ATOM 8443 C C . ARG B 1 372 ? -18.609 26.922 28.547 1 96.06 372 ARG B C 1
ATOM 8445 O O . ARG B 1 372 ? -17.531 27.484 28.406 1 96.06 372 ARG B O 1
ATOM 8452 N N . TYR B 1 373 ? -19.75 27.531 28.641 1 97.44 373 TYR B N 1
ATOM 8453 C CA . TYR B 1 373 ? -19.797 28.984 28.609 1 97.44 373 TYR B CA 1
ATOM 8454 C C . TYR B 1 373 ? -19.062 29.594 29.812 1 97.44 373 TYR B C 1
ATOM 8456 O O . TYR B 1 373 ? -18.281 30.516 29.656 1 97.44 373 TYR B O 1
ATOM 8464 N N . TYR B 1 374 ? -19.297 29.078 30.922 1 97.12 374 TYR B N 1
ATOM 8465 C CA . TYR B 1 374 ? -18.688 29.641 32.125 1 97.12 374 TYR B CA 1
ATOM 8466 C C . TYR B 1 374 ? -17.203 29.328 32.156 1 97.12 374 TYR B C 1
ATOM 8468 O O . TYR B 1 374 ? -16.406 30.141 32.688 1 97.12 374 TYR B O 1
ATOM 8476 N N . GLU B 1 375 ? -16.844 28.234 31.656 1 96.19 375 GLU B N 1
ATOM 8477 C CA . GLU B 1 375 ? -15.414 27.938 31.516 1 96.19 375 GLU B CA 1
ATOM 8478 C C . GLU B 1 375 ? -14.742 28.938 30.578 1 96.19 375 GLU B C 1
ATOM 8480 O O . GLU B 1 375 ? -13.594 29.344 30.812 1 96.19 375 GLU B O 1
ATOM 8485 N N . MET B 1 376 ? -15.43 29.281 29.484 1 97.5 376 MET B N 1
ATOM 8486 C CA . MET B 1 376 ? -14.914 30.312 28.594 1 97.5 376 MET B CA 1
ATOM 8487 C C . MET B 1 376 ? -14.773 31.641 29.312 1 97.5 376 MET B C 1
ATOM 8489 O O . MET B 1 376 ? -13.773 32.344 29.125 1 97.5 376 MET B O 1
ATOM 8493 N N . GLN B 1 377 ? -15.758 32 30.094 1 97.5 377 GLN B N 1
ATOM 8494 C CA . GLN B 1 377 ? -15.719 33.25 30.859 1 97.5 377 GLN B CA 1
ATOM 8495 C C . GLN B 1 377 ? -14.531 33.25 31.812 1 97.5 377 GLN B C 1
ATOM 8497 O O . GLN B 1 377 ? -13.812 34.25 31.906 1 97.5 377 GLN B O 1
ATOM 8502 N N . ASP B 1 378 ? -14.43 32.156 32.469 1 97 378 ASP B N 1
ATOM 8503 C CA . ASP B 1 378 ? -13.32 32.031 33.406 1 97 378 ASP B CA 1
ATOM 8504 C C . ASP B 1 378 ? -11.977 32.125 32.656 1 97 378 ASP B C 1
ATOM 8506 O O . ASP B 1 378 ? -11.023 32.688 33.188 1 97 378 ASP B O 1
ATOM 8510 N N . THR B 1 379 ? -11.898 31.516 31.562 1 97.56 379 THR B N 1
ATOM 8511 C CA . THR B 1 379 ? -10.688 31.531 30.766 1 97.56 379 THR B CA 1
ATOM 8512 C C . THR B 1 379 ? -10.336 32.969 30.344 1 97.56 379 THR B C 1
ATOM 8514 O O . THR B 1 379 ? -9.172 33.344 30.406 1 97.56 379 THR B O 1
ATOM 8517 N N . ALA B 1 380 ? -11.312 33.688 29.906 1 97.88 380 ALA B N 1
ATOM 8518 C CA . ALA B 1 380 ? -11.094 35.094 29.5 1 97.88 380 ALA B CA 1
ATOM 8519 C C . ALA B 1 380 ? -10.508 35.906 30.641 1 97.88 380 ALA B C 1
ATOM 8521 O O . ALA B 1 380 ? -9.586 36.688 30.438 1 97.88 380 ALA B O 1
ATOM 8522 N N . LYS B 1 381 ? -11 35.719 31.812 1 96.56 381 LYS B N 1
ATOM 8523 C CA . LYS B 1 381 ? -10.5 36.438 33 1 96.56 381 LYS B CA 1
ATOM 8524 C C . LYS B 1 381 ? -9.047 36.031 33.281 1 96.56 381 LYS B C 1
ATOM 8526 O O . LYS B 1 381 ? -8.219 36.906 33.594 1 96.56 381 LYS B O 1
ATOM 8531 N N . LEU B 1 382 ? -8.875 34.812 33.219 1 96.44 382 LEU B N 1
ATOM 8532 C CA . LEU B 1 382 ? -7.539 34.281 33.5 1 96.44 382 LEU B CA 1
ATOM 8533 C C . LEU B 1 382 ? -6.523 34.875 32.5 1 96.44 382 LEU B C 1
ATOM 8535 O O . LEU B 1 382 ? -5.391 35.156 32.875 1 96.44 382 LEU B O 1
ATOM 8539 N N . LEU B 1 383 ? -6.84 34.969 31.234 1 96.62 383 LEU B N 1
ATOM 8540 C CA . LEU B 1 383 ? -5.93 35.469 30.219 1 96.62 383 LEU B CA 1
ATOM 8541 C C . LEU B 1 383 ? -5.539 36.906 30.484 1 96.62 383 LEU B C 1
ATOM 8543 O O . LEU B 1 383 ? -4.418 37.344 30.172 1 96.62 383 LEU B O 1
ATOM 8547 N N . THR B 1 384 ? -6.402 37.625 31.078 1 94.19 384 THR B N 1
ATOM 8548 C CA . THR B 1 384 ? -6.062 39 31.469 1 94.19 384 THR B CA 1
ATOM 8549 C C . THR B 1 384 ? -4.953 39 32.531 1 94.19 384 THR B C 1
ATOM 8551 O O . THR B 1 384 ? -4.074 39.875 32.5 1 94.19 384 THR B O 1
ATOM 8554 N N . GLN B 1 385 ? -4.988 38.031 33.312 1 93.81 385 GLN B N 1
ATOM 8555 C CA . GLN B 1 385 ? -3.979 37.906 34.344 1 93.81 385 GLN B CA 1
ATOM 8556 C C . GLN B 1 385 ? -2.635 37.469 33.781 1 93.81 385 GLN B C 1
ATOM 8558 O O . GLN B 1 385 ? -1.581 37.781 34.344 1 93.81 385 GLN B O 1
ATOM 8563 N N . LEU B 1 386 ? -2.672 36.812 32.719 1 94.88 386 LEU B N 1
ATOM 8564 C CA . LEU B 1 386 ? -1.464 36.25 32.125 1 94.88 386 LEU B CA 1
ATOM 8565 C C . LEU B 1 386 ? -0.865 37.219 31.109 1 94.88 386 LEU B C 1
ATOM 8567 O O . LEU B 1 386 ? 0.228 37 30.594 1 94.88 386 LEU B O 1
ATOM 8571 N N . ALA B 1 387 ? -1.5 38.312 30.797 1 91.56 387 ALA B N 1
ATOM 8572 C CA . ALA B 1 387 ? -1.112 39.312 29.781 1 91.56 387 ALA B CA 1
ATOM 8573 C C . ALA B 1 387 ? 0.33 39.75 29.984 1 91.56 387 ALA B C 1
ATOM 8575 O O . ALA B 1 387 ? 1.072 39.938 29.016 1 91.56 387 ALA B O 1
ATOM 8576 N N . PRO B 1 388 ? 0.842 39.875 31.172 1 90.62 388 PRO B N 1
ATOM 8577 C CA . PRO B 1 388 ? 2.205 40.344 31.375 1 90.62 388 PRO B CA 1
ATOM 8578 C C . PRO B 1 388 ? 3.27 39.375 30.891 1 90.62 388 PRO B C 1
ATOM 8580 O O . PRO B 1 388 ? 4.418 39.75 30.656 1 90.62 388 PRO B O 1
ATOM 8583 N N . VAL B 1 389 ? 2.914 38.125 30.766 1 91.94 389 VAL B N 1
ATOM 8584 C CA . VAL B 1 389 ? 3.908 37.125 30.391 1 91.94 389 VAL B CA 1
ATOM 8585 C C . VAL B 1 389 ? 3.717 36.719 28.938 1 91.94 389 VAL B C 1
ATOM 8587 O O . VAL B 1 389 ? 4.391 35.812 28.438 1 91.94 389 VAL B O 1
ATOM 8590 N N . GLU B 1 390 ? 2.891 37.406 28.266 1 90.25 390 GLU B N 1
ATOM 8591 C CA . GLU B 1 390 ? 2.562 37.094 26.891 1 90.25 390 GLU B CA 1
ATOM 8592 C C . GLU B 1 390 ? 3.793 37.188 25.984 1 90.25 390 GLU B C 1
ATOM 8594 O O . GLU B 1 390 ? 3.941 36.438 25.031 1 90.25 390 GLU B O 1
ATOM 8599 N N . ARG B 1 391 ? 4.734 38.031 26.297 1 91.12 391 ARG B N 1
ATOM 8600 C CA . ARG B 1 391 ? 5.867 38.344 25.438 1 91.12 391 ARG B CA 1
ATOM 8601 C C . ARG B 1 391 ? 7.031 37.375 25.703 1 91.12 391 ARG B C 1
ATOM 8603 O O . ARG B 1 391 ? 8.086 37.5 25.078 1 91.12 391 ARG B O 1
ATOM 8610 N N . ALA B 1 392 ? 6.832 36.5 26.609 1 93.5 392 ALA B N 1
ATOM 8611 C CA . ALA B 1 392 ? 7.891 35.531 26.875 1 93.5 392 ALA B CA 1
ATOM 8612 C C . ALA B 1 392 ? 8.289 34.781 25.625 1 93.5 392 ALA B C 1
ATOM 8614 O O . ALA B 1 392 ? 7.441 34.469 24.781 1 93.5 392 ALA B O 1
ATOM 8615 N N . GLU B 1 393 ? 9.562 34.531 25.469 1 94.19 393 GLU B N 1
ATOM 8616 C CA . GLU B 1 393 ? 10.109 33.906 24.266 1 94.19 393 GLU B CA 1
ATOM 8617 C C . GLU B 1 393 ? 10.555 32.469 24.5 1 94.19 393 GLU B C 1
ATOM 8619 O O . GLU B 1 393 ? 10.719 32.062 25.656 1 94.19 393 GLU B O 1
ATOM 8624 N N . PHE B 1 394 ? 10.68 31.828 23.375 1 94.5 394 PHE B N 1
ATOM 8625 C CA . PHE B 1 394 ? 11.227 30.469 23.438 1 94.5 394 PHE B CA 1
ATOM 8626 C C . PHE B 1 394 ? 12.742 30.5 23.344 1 94.5 394 PHE B C 1
ATOM 8628 O O . PHE B 1 394 ? 13.32 31.375 22.688 1 94.5 394 PHE B O 1
ATOM 8635 N N . SER B 1 395 ? 13.406 29.609 23.953 1 92.88 395 SER B N 1
ATOM 8636 C CA . SER B 1 395 ? 14.859 29.484 23.891 1 92.88 395 SER B CA 1
ATOM 8637 C C . SER B 1 395 ? 15.289 28.047 23.641 1 92.88 395 SER B C 1
ATOM 8639 O O . SER B 1 395 ? 16.266 27.578 24.203 1 92.88 395 SER B O 1
ATOM 8641 N N . ASN B 1 396 ? 14.5 27.391 22.859 1 95.94 396 ASN B N 1
ATOM 8642 C CA . ASN B 1 396 ? 14.773 25.984 22.562 1 95.94 396 ASN B CA 1
ATOM 8643 C C . ASN B 1 396 ? 16.109 25.812 21.844 1 95.94 396 ASN B C 1
ATOM 8645 O O . ASN B 1 396 ? 16.453 26.609 20.969 1 95.94 396 ASN B O 1
ATOM 8649 N N . GLN B 1 397 ? 16.844 24.781 22.141 1 97.81 397 GLN B N 1
ATOM 8650 C CA . GLN B 1 397 ? 18.156 24.531 21.562 1 97.81 397 GLN B CA 1
ATOM 8651 C C . GLN B 1 397 ? 18.156 23.266 20.703 1 97.81 397 GLN B C 1
ATOM 8653 O O . GLN B 1 397 ? 19.172 22.906 20.109 1 97.81 397 GLN B O 1
ATOM 8658 N N . ALA B 1 398 ? 17.078 22.578 20.625 1 98.5 398 ALA B N 1
ATOM 8659 C CA . ALA B 1 398 ? 16.875 21.422 19.766 1 98.5 398 ALA B CA 1
ATOM 8660 C C . ALA B 1 398 ? 15.75 21.656 18.766 1 98.5 398 ALA B C 1
ATOM 8662 O O . ALA B 1 398 ? 14.883 22.5 19 1 98.5 398 ALA B O 1
ATOM 8663 N N . ALA B 1 399 ? 15.805 20.984 17.641 1 98.38 399 ALA B N 1
ATOM 8664 C CA . ALA B 1 399 ? 14.742 21.109 16.641 1 98.38 399 ALA B CA 1
ATOM 8665 C C . ALA B 1 399 ? 14.508 19.797 15.922 1 98.38 399 ALA B C 1
ATOM 8667 O O . ALA B 1 399 ? 15.438 19 15.758 1 98.38 399 ALA B O 1
ATOM 8668 N N . VAL B 1 400 ? 13.281 19.531 15.555 1 98.31 400 VAL B N 1
ATOM 8669 C CA . VAL B 1 400 ? 12.867 18.453 14.656 1 98.31 400 VAL B CA 1
ATOM 8670 C C . VAL B 1 400 ? 12.562 19.016 13.273 1 98.31 400 VAL B C 1
ATOM 8672 O O . VAL B 1 400 ? 11.781 19.953 13.141 1 98.31 400 VAL B O 1
ATOM 8675 N N . CYS B 1 401 ? 13.141 18.469 12.258 1 98 401 CYS B N 1
ATOM 8676 C CA . CYS B 1 401 ? 12.977 18.984 10.906 1 98 401 CYS B CA 1
ATOM 8677 C C . CYS B 1 401 ? 11.852 18.266 10.172 1 98 401 CYS B C 1
ATOM 8679 O O . CYS B 1 401 ? 11.742 17.031 10.258 1 98 401 CYS B O 1
ATOM 8681 N N . VAL B 1 402 ? 11.031 19.016 9.461 1 95.31 402 VAL B N 1
ATOM 8682 C CA . VAL B 1 402 ? 9.938 18.453 8.672 1 95.31 402 VAL B CA 1
ATOM 8683 C C . VAL B 1 402 ? 9.977 19.031 7.262 1 95.31 402 VAL B C 1
ATOM 8685 O O . VAL B 1 402 ? 10.32 20.188 7.066 1 95.31 402 VAL B O 1
ATOM 8688 N N . ASP B 1 403 ? 9.688 18.188 6.273 1 95.38 403 ASP B N 1
ATOM 8689 C CA . ASP B 1 403 ? 9.75 18.578 4.867 1 95.38 403 ASP B CA 1
ATOM 8690 C C . ASP B 1 403 ? 8.547 18.031 4.102 1 95.38 403 ASP B C 1
ATOM 8692 O O . ASP B 1 403 ? 8.219 16.844 4.203 1 95.38 403 ASP B O 1
ATOM 8696 N N . TYR B 1 404 ? 7.895 18.891 3.297 1 94.25 404 TYR B N 1
ATOM 8697 C CA . TYR B 1 404 ? 6.672 18.5 2.604 1 94.25 404 TYR B CA 1
ATOM 8698 C C . TYR B 1 404 ? 6.98 17.562 1.444 1 94.25 404 TYR B C 1
ATOM 8700 O O . TYR B 1 404 ? 6.199 16.656 1.146 1 94.25 404 TYR B O 1
ATOM 8708 N N . ASP B 1 405 ? 8.078 17.766 0.74 1 95.94 405 ASP B N 1
ATOM 8709 C CA . ASP B 1 405 ? 8.43 16.859 -0.347 1 95.94 405 ASP B CA 1
ATOM 8710 C C . ASP B 1 405 ? 8.586 15.43 0.161 1 95.94 405 ASP B C 1
ATOM 8712 O O . ASP B 1 405 ? 8.094 14.484 -0.461 1 95.94 405 ASP B O 1
ATOM 8716 N N . SER B 1 406 ? 9.289 15.305 1.296 1 96.38 406 SER B N 1
ATOM 8717 C CA . SER B 1 406 ? 9.453 13.977 1.889 1 96.38 406 SER B CA 1
ATOM 8718 C C . SER B 1 406 ? 8.109 13.406 2.324 1 96.38 406 SER B C 1
ATOM 8720 O O . SER B 1 406 ? 7.832 12.219 2.115 1 96.38 406 SER B O 1
ATOM 8722 N N . HIS B 1 407 ? 7.309 14.219 2.877 1 94.69 407 HIS B N 1
ATOM 8723 C CA . HIS B 1 407 ? 5.977 13.797 3.297 1 94.69 407 HIS B CA 1
ATOM 8724 C C . HIS B 1 407 ? 5.164 13.281 2.113 1 94.69 407 HIS B C 1
ATOM 8726 O O . HIS B 1 407 ? 4.59 12.195 2.176 1 94.69 407 HIS B O 1
ATOM 8732 N N . TRP B 1 408 ? 5.133 14.047 1.021 1 93.12 408 TRP B N 1
ATOM 8733 C CA . TRP B 1 408 ? 4.367 13.672 -0.161 1 93.12 408 TRP B CA 1
ATOM 8734 C C . TRP B 1 408 ? 4.957 12.43 -0.822 1 93.12 408 TRP B C 1
ATOM 8736 O O . TRP B 1 408 ? 4.219 11.523 -1.223 1 93.12 408 TRP B O 1
ATOM 8746 N N . ALA B 1 409 ? 6.266 12.391 -0.911 1 94.12 409 ALA B N 1
ATOM 8747 C CA . ALA B 1 409 ? 6.918 11.258 -1.555 1 94.12 409 ALA B CA 1
ATOM 8748 C C . ALA B 1 409 ? 6.59 9.953 -0.834 1 94.12 409 ALA B C 1
ATOM 8750 O O . ALA B 1 409 ? 6.328 8.93 -1.474 1 94.12 409 ALA B O 1
ATOM 8751 N N . LEU B 1 410 ? 6.559 9.992 0.497 1 93.06 410 LEU B N 1
ATOM 8752 C CA . LEU B 1 410 ? 6.32 8.805 1.309 1 93.06 410 LEU B CA 1
ATOM 8753 C C . LEU B 1 410 ? 4.84 8.438 1.312 1 93.06 410 LEU B C 1
ATOM 8755 O O . LEU B 1 410 ? 4.469 7.336 1.725 1 93.06 410 LEU B O 1
ATOM 8759 N N . ARG B 1 411 ? 3.992 9.32 0.813 1 89.12 411 ARG B N 1
ATOM 8760 C CA . ARG B 1 411 ? 2.584 9 0.611 1 89.12 411 ARG B CA 1
ATOM 8761 C C . ARG B 1 411 ? 2.336 8.492 -0.805 1 89.12 411 ARG B C 1
ATOM 8763 O O . ARG B 1 411 ? 1.473 7.637 -1.02 1 89.12 411 ARG B O 1
ATOM 8770 N N . ILE B 1 412 ? 3.074 9.078 -1.747 1 90 412 ILE B N 1
ATOM 8771 C CA . ILE B 1 412 ? 2.977 8.664 -3.141 1 90 412 ILE B CA 1
ATOM 8772 C C . ILE B 1 412 ? 3.322 7.18 -3.26 1 90 412 ILE B C 1
ATOM 8774 O O . ILE B 1 412 ? 2.625 6.426 -3.943 1 90 412 ILE B O 1
ATOM 8778 N N . LYS B 1 413 ? 4.332 6.852 -2.545 1 87.62 413 LYS B N 1
ATOM 8779 C CA . LYS B 1 413 ? 4.738 5.453 -2.449 1 87.62 413 LYS B CA 1
ATOM 8780 C C . LYS B 1 413 ? 5.18 5.105 -1.031 1 87.62 413 LYS B C 1
ATOM 8782 O O . LYS B 1 413 ? 6.367 5.199 -0.705 1 87.62 413 LYS B O 1
ATOM 8787 N N . PRO B 1 414 ? 4.238 4.602 -0.304 1 88.19 414 PRO B N 1
ATOM 8788 C CA . PRO B 1 414 ? 4.582 4.305 1.089 1 88.19 414 PRO B CA 1
ATOM 8789 C C . PRO B 1 414 ? 5.555 3.137 1.222 1 88.19 414 PRO B C 1
ATOM 8791 O O . PRO B 1 414 ? 5.57 2.24 0.375 1 88.19 414 PRO B O 1
ATOM 8794 N N . VAL B 1 415 ? 6.301 3.15 2.279 1 87.19 415 VAL B N 1
ATOM 8795 C CA . VAL B 1 415 ? 7.305 2.111 2.479 1 87.19 415 VAL B CA 1
ATOM 8796 C C . VAL B 1 415 ? 6.785 1.068 3.463 1 87.19 415 VAL B C 1
ATOM 8798 O O . VAL B 1 415 ? 7.199 -0.093 3.426 1 87.19 415 VAL B O 1
ATOM 8801 N N . ASN B 1 416 ? 5.93 1.375 4.398 1 90.19 416 ASN B N 1
ATOM 8802 C CA . ASN B 1 416 ? 5.406 0.485 5.43 1 90.19 416 ASN B CA 1
ATOM 8803 C C . ASN B 1 416 ? 4.102 1.016 6.023 1 90.19 416 ASN B C 1
ATOM 8805 O O . ASN B 1 416 ? 3.984 1.168 7.238 1 90.19 416 ASN B O 1
ATOM 8809 N N . ASP B 1 417 ? 3.199 1.261 5.168 1 85.62 417 ASP B N 1
ATOM 8810 C CA . ASP B 1 417 ? 1.873 1.679 5.613 1 85.62 417 ASP B CA 1
ATOM 8811 C C . ASP B 1 417 ? 1.088 0.499 6.18 1 85.62 417 ASP B C 1
ATOM 8813 O O . ASP B 1 417 ? 1.086 -0.589 5.602 1 85.62 417 ASP B O 1
ATOM 8817 N N . PRO B 1 418 ? 0.53 0.623 7.355 1 86.38 418 PRO B N 1
ATOM 8818 C CA . PRO B 1 418 ? 0.257 1.829 8.141 1 86.38 418 PRO B CA 1
ATOM 8819 C C . PRO B 1 418 ? 1.262 2.037 9.273 1 86.38 418 PRO B C 1
ATOM 8821 O O . PRO B 1 418 ? 1.179 3.027 10 1 86.38 418 PRO B O 1
ATOM 8824 N N . ASP B 1 419 ? 2.229 1.204 9.398 1 89.81 419 ASP B N 1
ATOM 8825 C CA . ASP B 1 419 ? 3.086 1.213 10.578 1 89.81 419 ASP B CA 1
ATOM 8826 C C . ASP B 1 419 ? 3.977 2.453 10.602 1 89.81 419 ASP B C 1
ATOM 8828 O O . ASP B 1 419 ? 4.453 2.863 11.664 1 89.81 419 ASP B O 1
ATOM 8832 N N . PHE B 1 420 ? 4.195 3.064 9.438 1 93.5 420 PHE B N 1
ATOM 8833 C CA . PHE B 1 420 ? 5.039 4.254 9.367 1 93.5 420 PHE B CA 1
ATOM 8834 C C . PHE B 1 420 ? 4.352 5.359 8.578 1 93.5 420 PHE B C 1
ATOM 8836 O O . PHE B 1 420 ? 3.988 5.164 7.414 1 93.5 420 PHE B O 1
ATOM 8843 N N . GLN B 1 421 ? 4.234 6.422 9.18 1 92.56 421 GLN B N 1
ATOM 8844 C CA . GLN B 1 421 ? 3.791 7.672 8.57 1 92.56 421 GLN B CA 1
ATOM 8845 C C . GLN B 1 421 ? 4.707 8.828 8.961 1 92.56 421 GLN B C 1
ATOM 8847 O O . GLN B 1 421 ? 4.977 9.039 10.148 1 92.56 421 GLN B O 1
ATOM 8852 N N . TYR B 1 422 ? 5.117 9.586 8.023 1 94.62 422 TYR B N 1
ATOM 8853 C CA . TYR B 1 422 ? 6.195 10.562 8.148 1 94.62 422 TYR B CA 1
ATOM 8854 C C . TYR B 1 422 ? 5.898 11.562 9.258 1 94.62 422 TYR B C 1
ATOM 8856 O O . TYR B 1 422 ? 6.684 11.695 10.203 1 94.62 422 TYR B O 1
ATOM 8864 N N . LEU B 1 423 ? 4.777 12.172 9.281 1 93.5 423 LEU B N 1
ATOM 8865 C CA . LEU B 1 423 ? 4.492 13.242 10.234 1 93.5 423 LEU B CA 1
ATOM 8866 C C . LEU B 1 423 ? 4.219 12.68 11.625 1 93.5 423 LEU B C 1
ATOM 8868 O O . LEU B 1 423 ? 4.551 13.312 12.633 1 93.5 423 LEU B O 1
ATOM 8872 N N . ASP B 1 424 ? 3.594 11.523 11.648 1 94.44 424 ASP B N 1
ATOM 8873 C CA . ASP B 1 424 ? 3.41 10.859 12.938 1 94.44 424 ASP B CA 1
ATOM 8874 C C . ASP B 1 424 ? 4.754 10.539 13.586 1 94.44 424 ASP B C 1
ATOM 8876 O O . ASP B 1 424 ? 4.914 10.695 14.797 1 94.44 424 ASP B O 1
ATOM 8880 N N . TYR B 1 425 ? 5.633 10.164 12.773 1 96.69 425 TYR B N 1
ATOM 8881 C CA . TYR B 1 425 ? 6.949 9.805 13.281 1 96.69 425 TYR B CA 1
ATOM 8882 C C . TYR B 1 425 ? 7.699 11.039 13.773 1 96.69 425 TYR B C 1
ATOM 8884 O O . TYR B 1 425 ? 8.352 11.008 14.82 1 96.69 425 TYR B O 1
ATOM 8892 N N . ALA B 1 426 ? 7.633 12.117 13.039 1 96.38 426 ALA B N 1
ATOM 8893 C CA . ALA B 1 426 ? 8.211 13.375 13.5 1 96.38 426 ALA B CA 1
ATOM 8894 C C . ALA B 1 426 ? 7.598 13.812 14.828 1 96.38 426 ALA B C 1
ATOM 8896 O O . ALA B 1 426 ? 8.312 14.242 15.734 1 96.38 426 ALA B O 1
ATOM 8897 N N . GLY B 1 427 ? 6.273 13.695 14.891 1 96.44 427 GLY B N 1
ATOM 8898 C CA . GLY B 1 427 ? 5.586 14.023 16.125 1 96.44 427 GLY B CA 1
ATOM 8899 C C . GLY B 1 427 ? 6.031 13.172 17.297 1 96.44 427 GLY B C 1
ATOM 8900 O O . GLY B 1 427 ? 6.133 13.656 18.422 1 96.44 427 GLY B O 1
ATOM 8901 N N . ARG B 1 428 ? 6.289 11.945 17 1 96.5 428 ARG B N 1
ATOM 8902 C CA . ARG B 1 428 ? 6.773 11.031 18.016 1 96.5 428 ARG B CA 1
ATOM 8903 C C . ARG B 1 428 ? 8.117 11.484 18.578 1 96.5 428 ARG B C 1
ATOM 8905 O O . ARG B 1 428 ? 8.312 11.508 19.797 1 96.5 428 ARG B O 1
ATOM 8912 N N . MET B 1 429 ? 9 11.906 17.734 1 97.12 429 MET B N 1
ATOM 8913 C CA . MET B 1 429 ? 10.312 12.367 18.172 1 97.12 429 MET B CA 1
ATOM 8914 C C . MET B 1 429 ? 10.195 13.633 19.016 1 97.12 429 MET B C 1
ATOM 8916 O O . MET B 1 429 ? 10.859 13.766 20.047 1 97.12 429 MET B O 1
ATOM 8920 N N . TYR B 1 430 ? 9.375 14.453 18.562 1 97.62 430 TYR B N 1
ATOM 8921 C CA . TYR B 1 430 ? 9.109 15.688 19.281 1 97.62 430 TYR B CA 1
ATOM 8922 C C . TYR B 1 430 ? 8.586 15.406 20.688 1 97.62 430 TYR B C 1
ATOM 8924 O O . TYR B 1 430 ? 9.07 15.977 21.656 1 97.62 430 TYR B O 1
ATOM 8932 N N . ARG B 1 431 ? 7.637 14.508 20.781 1 96.88 431 ARG B N 1
ATOM 8933 C CA . ARG B 1 431 ? 6.996 14.18 22.047 1 96.88 431 ARG B CA 1
ATOM 8934 C C . ARG B 1 431 ? 7.984 13.539 23.016 1 96.88 431 ARG B C 1
ATOM 8936 O O . ARG B 1 431 ? 8.016 13.867 24.203 1 96.88 431 ARG B O 1
ATOM 8943 N N . ILE B 1 432 ? 8.781 12.664 22.5 1 97.06 432 ILE B N 1
ATOM 8944 C CA . ILE B 1 432 ? 9.719 11.945 23.359 1 97.06 432 ILE B CA 1
ATOM 8945 C C . ILE B 1 432 ? 10.75 12.922 23.906 1 97.06 432 ILE B C 1
ATOM 8947 O O . ILE B 1 432 ? 11.133 12.828 25.078 1 97.06 432 ILE B O 1
ATOM 8951 N N . LEU B 1 433 ? 11.234 13.891 23.141 1 97.44 433 LEU B N 1
ATOM 8952 C CA . LEU B 1 433 ? 12.125 14.93 23.625 1 97.44 433 LEU B CA 1
ATOM 8953 C C . LEU B 1 433 ? 11.477 15.711 24.766 1 97.44 433 LEU B C 1
ATOM 8955 O O . LEU B 1 433 ? 12.094 15.914 25.812 1 97.44 433 LEU B O 1
ATOM 8959 N N . ALA B 1 434 ? 10.25 16.078 24.547 1 96.88 434 ALA B N 1
ATOM 8960 C CA . ALA B 1 434 ? 9.531 16.875 25.547 1 96.88 434 ALA B CA 1
ATOM 8961 C C . ALA B 1 434 ? 9.344 16.094 26.844 1 96.88 434 ALA B C 1
ATOM 8963 O O . ALA B 1 434 ? 9.477 16.656 27.938 1 96.88 434 ALA B O 1
ATOM 8964 N N . GLU B 1 435 ? 9.047 14.875 26.719 1 96.19 435 GLU B N 1
ATOM 8965 C CA . GLU B 1 435 ? 8.82 14.023 27.875 1 96.19 435 GLU B CA 1
ATOM 8966 C C . GLU B 1 435 ? 10.109 13.844 28.688 1 96.19 435 GLU B C 1
ATOM 8968 O O . GLU B 1 435 ? 10.055 13.523 29.875 1 96.19 435 GLU B O 1
ATOM 8973 N N . ARG B 1 436 ? 11.219 14.055 28.016 1 95.88 436 ARG B N 1
ATOM 8974 C CA . ARG B 1 436 ? 12.508 13.938 28.688 1 95.88 436 ARG B CA 1
ATOM 8975 C C . ARG B 1 436 ? 12.984 15.289 29.188 1 95.88 436 ARG B C 1
ATOM 8977 O O . ARG B 1 436 ? 14.102 15.414 29.703 1 95.88 436 ARG B O 1
ATOM 8984 N N . GLY B 1 437 ? 12.164 16.312 29.031 1 96.56 437 GLY B N 1
ATOM 8985 C CA . GLY B 1 437 ? 12.438 17.609 29.609 1 96.56 437 GLY B CA 1
ATOM 8986 C C . GLY B 1 437 ? 13.133 18.547 28.641 1 96.56 437 GLY B C 1
ATOM 8987 O O . GLY B 1 437 ? 13.672 19.578 29.047 1 96.56 437 GLY B O 1
ATOM 8988 N N . TYR B 1 438 ? 13.164 18.188 27.406 1 97.62 438 TYR B N 1
ATOM 8989 C CA . TYR B 1 438 ? 13.812 19.031 26.391 1 97.62 438 TYR B CA 1
ATOM 8990 C C . TYR B 1 438 ? 12.789 19.578 25.406 1 97.62 438 TYR B C 1
ATOM 8992 O O . TYR B 1 438 ? 12.266 18.844 24.578 1 97.62 438 TYR B O 1
ATOM 9000 N N . ASN B 1 439 ? 12.531 20.859 25.5 1 97.62 439 ASN B N 1
ATOM 9001 C CA . ASN B 1 439 ? 11.68 21.5 24.5 1 97.62 439 ASN B CA 1
ATOM 9002 C C . ASN B 1 439 ? 12.398 21.656 23.172 1 97.62 439 ASN B C 1
ATOM 9004 O O . ASN B 1 439 ? 13.617 21.828 23.125 1 97.62 439 ASN B O 1
ATOM 9008 N N . SER B 1 440 ? 11.656 21.547 22.125 1 97.69 440 SER B N 1
ATOM 9009 C CA . SER B 1 440 ? 12.242 21.625 20.797 1 97.69 440 SER B CA 1
ATOM 9010 C C . SER B 1 440 ? 11.32 22.375 19.844 1 97.69 440 SER B C 1
ATOM 9012 O O . SER B 1 440 ? 10.125 22.516 20.109 1 97.69 440 SER B O 1
ATOM 9014 N N . ASP B 1 441 ? 11.906 22.938 18.812 1 97.25 441 ASP B N 1
ATOM 9015 C CA . ASP B 1 441 ? 11.156 23.531 17.703 1 97.25 441 ASP B CA 1
ATOM 9016 C C . ASP B 1 441 ? 10.938 22.531 16.578 1 97.25 441 ASP B C 1
ATOM 9018 O O . ASP B 1 441 ? 11.609 21.5 16.531 1 97.25 441 ASP B O 1
ATOM 9022 N N . VAL B 1 442 ? 9.93 22.703 15.797 1 96.5 442 VAL B N 1
ATOM 9023 C CA . VAL B 1 442 ? 9.734 22.016 14.523 1 96.5 442 VAL B CA 1
ATOM 9024 C C . VAL B 1 442 ? 10.008 22.984 13.375 1 96.5 442 VAL B C 1
ATOM 9026 O O . VAL B 1 442 ? 9.367 24.031 13.266 1 96.5 442 VAL B O 1
ATOM 9029 N N . ILE B 1 443 ? 10.984 22.641 12.539 1 96.44 443 ILE B N 1
ATOM 9030 C CA . ILE B 1 443 ? 11.445 23.641 11.586 1 96.44 443 ILE B CA 1
ATOM 9031 C C . ILE B 1 443 ? 11.531 23.016 10.188 1 96.44 443 ILE B C 1
ATOM 9033 O O . ILE B 1 443 ? 11.547 21.797 10.047 1 96.44 443 ILE B O 1
ATOM 9037 N N . SER B 1 444 ? 11.562 23.875 9.18 1 95.44 444 SER B N 1
ATOM 9038 C CA . SER B 1 444 ? 11.727 23.453 7.797 1 95.44 444 SER B CA 1
ATOM 9039 C C . SER B 1 444 ? 13.188 23.156 7.48 1 95.44 444 SER B C 1
ATOM 9041 O O . SER B 1 444 ? 14.078 23.531 8.25 1 95.44 444 SER B O 1
ATOM 9043 N N . TYR B 1 445 ? 13.375 22.547 6.332 1 96.25 445 TYR B N 1
ATOM 9044 C CA . TYR B 1 445 ? 14.719 22.281 5.836 1 96.25 445 TYR B CA 1
ATOM 9045 C C . TYR B 1 445 ? 15.445 23.578 5.504 1 96.25 445 TYR B C 1
ATOM 9047 O O . TYR B 1 445 ? 16.672 23.609 5.422 1 96.25 445 TYR B O 1
ATOM 9055 N N . ASP B 1 446 ? 14.719 24.656 5.355 1 94.19 446 ASP B N 1
ATOM 9056 C CA . ASP B 1 446 ? 15.312 25.922 4.938 1 94.19 446 ASP B CA 1
ATOM 9057 C C . ASP B 1 446 ? 15.625 26.812 6.145 1 94.19 446 ASP B C 1
ATOM 9059 O O . ASP B 1 446 ? 16.25 27.859 6.004 1 94.19 446 ASP B O 1
ATOM 9063 N N . ALA B 1 447 ? 15.242 26.406 7.328 1 95.56 447 ALA B N 1
ATOM 9064 C CA . ALA B 1 447 ? 15.469 27.203 8.531 1 95.56 447 ALA B CA 1
ATOM 9065 C C . ALA B 1 447 ? 16.953 27.344 8.828 1 95.56 447 ALA B C 1
ATOM 9067 O O . ALA B 1 447 ? 17.781 26.609 8.25 1 95.56 447 ALA B O 1
ATOM 9068 N N . ASP B 1 448 ? 17.312 28.359 9.633 1 96.19 448 ASP B N 1
ATOM 9069 C CA . ASP B 1 448 ? 18.688 28.516 10.102 1 96.19 448 ASP B CA 1
ATOM 9070 C C . ASP B 1 448 ? 19.031 27.469 11.156 1 96.19 448 ASP B C 1
ATOM 9072 O O . ASP B 1 448 ? 18.562 27.547 12.297 1 96.19 448 ASP B O 1
ATOM 9076 N N . PHE B 1 449 ? 19.922 26.562 10.812 1 97.62 449 PHE B N 1
ATOM 9077 C CA . PHE B 1 449 ? 20.25 25.438 11.68 1 97.62 449 PHE B CA 1
ATOM 9078 C C . PHE B 1 449 ? 21.219 25.875 12.773 1 97.62 449 PHE B C 1
ATOM 9080 O O . PHE B 1 449 ? 21.375 25.188 13.781 1 97.62 449 PHE B O 1
ATOM 9087 N N . SER B 1 450 ? 21.844 26.984 12.586 1 97 450 SER B N 1
ATOM 9088 C CA . SER B 1 450 ? 22.922 27.406 13.492 1 97 450 SER B CA 1
ATOM 9089 C C . SER B 1 450 ? 22.375 27.766 14.867 1 97 450 SER B C 1
ATOM 9091 O O . SER B 1 450 ? 23.125 27.859 15.836 1 97 450 SER B O 1
ATOM 9093 N N . LYS B 1 451 ? 21.109 27.938 14.945 1 94.81 451 LYS B N 1
ATOM 9094 C CA . LYS B 1 451 ? 20.453 28.328 16.203 1 94.81 451 LYS B CA 1
ATOM 9095 C C . LYS B 1 451 ? 20.328 27.141 17.141 1 94.81 451 LYS B C 1
ATOM 9097 O O . LYS B 1 451 ? 20.047 27.312 18.328 1 94.81 451 LYS B O 1
ATOM 9102 N N . TYR B 1 452 ? 20.625 25.969 16.641 1 98.06 452 TYR B N 1
ATOM 9103 C CA . TYR B 1 452 ? 20.297 24.766 17.406 1 98.06 452 TYR B CA 1
ATOM 9104 C C . TYR B 1 452 ? 21.547 23.938 17.672 1 98.06 452 TYR B C 1
ATOM 9106 O O . TYR B 1 452 ? 22.438 23.844 16.828 1 98.06 452 TYR B O 1
ATOM 9114 N N . LYS B 1 453 ? 21.562 23.328 18.828 1 98.69 453 LYS B N 1
ATOM 9115 C CA . LYS B 1 453 ? 22.656 22.422 19.203 1 98.69 453 LYS B CA 1
ATOM 9116 C C . LYS B 1 453 ? 22.375 21 18.766 1 98.69 453 LYS B C 1
ATOM 9118 O O . LYS B 1 453 ? 23.312 20.234 18.5 1 98.69 453 LYS B O 1
ATOM 9123 N N . LEU B 1 454 ? 21.125 20.609 18.703 1 98.75 454 LEU B N 1
ATOM 9124 C CA . LEU B 1 454 ? 20.688 19.281 18.266 1 98.75 454 LEU B CA 1
ATOM 9125 C C . LEU B 1 454 ? 19.625 19.391 17.188 1 98.75 454 LEU B C 1
ATOM 9127 O O . LEU B 1 454 ? 18.641 20.125 17.344 1 98.75 454 LEU B O 1
ATOM 9131 N N . LEU B 1 455 ? 19.828 18.719 16.094 1 98.81 455 LEU B N 1
ATOM 9132 C CA . LEU B 1 455 ? 18.812 18.578 15.055 1 98.81 455 LEU B CA 1
ATOM 9133 C C . LEU B 1 455 ? 18.391 17.125 14.906 1 98.81 455 LEU B C 1
ATOM 9135 O O . LEU B 1 455 ? 19.234 16.219 14.781 1 98.81 455 LEU B O 1
ATOM 9139 N N . VAL B 1 456 ? 17.125 16.891 15.031 1 98.88 456 VAL B N 1
ATOM 9140 C CA . VAL B 1 456 ? 16.531 15.594 14.711 1 98.88 456 VAL B CA 1
ATOM 9141 C C . VAL B 1 456 ? 15.938 15.625 13.305 1 98.88 456 VAL B C 1
ATOM 9143 O O . VAL B 1 456 ? 15.141 16.516 12.984 1 98.88 456 VAL B O 1
ATOM 9146 N N . LEU B 1 457 ? 16.375 14.766 12.484 1 98.75 457 LEU B N 1
ATOM 9147 C CA . LEU B 1 457 ? 16.016 14.711 11.07 1 98.75 457 LEU B CA 1
ATOM 9148 C C . LEU B 1 457 ? 15.328 13.391 10.734 1 98.75 457 LEU B C 1
ATOM 9150 O O . LEU B 1 457 ? 15.961 12.477 10.203 1 98.75 457 LEU B O 1
ATOM 9154 N N . PRO B 1 458 ? 14.031 13.328 10.938 1 98.38 458 PRO B N 1
ATOM 9155 C CA . PRO B 1 458 ? 13.312 12.078 10.688 1 98.38 458 PRO B CA 1
ATOM 9156 C C . PRO B 1 458 ? 13.125 11.797 9.203 1 98.38 458 PRO B C 1
ATOM 9158 O O . PRO B 1 458 ? 12.531 12.609 8.484 1 98.38 458 PRO B O 1
ATOM 9161 N N . ALA B 1 459 ? 13.578 10.727 8.727 1 98 459 ALA B N 1
ATOM 9162 C CA . ALA B 1 459 ? 13.312 10.172 7.406 1 98 459 ALA B CA 1
ATOM 9163 C C . ALA B 1 459 ? 13.383 11.25 6.332 1 98 459 ALA B C 1
ATOM 9165 O O . ALA B 1 459 ? 12.438 11.422 5.559 1 98 459 ALA B O 1
ATOM 9166 N N . ALA B 1 460 ? 14.484 11.969 6.348 1 98.38 460 ALA B N 1
ATOM 9167 C CA . ALA B 1 460 ? 14.711 12.93 5.273 1 98.38 460 ALA B CA 1
ATOM 9168 C C . ALA B 1 460 ? 14.852 12.227 3.928 1 98.38 460 ALA B C 1
ATOM 9170 O O . ALA B 1 460 ? 15.93 12.227 3.328 1 98.38 460 ALA B O 1
ATOM 9171 N N . PHE B 1 461 ? 13.734 11.758 3.412 1 97.75 461 PHE B N 1
ATOM 9172 C CA . PHE B 1 461 ? 13.641 10.852 2.273 1 97.75 461 PHE B CA 1
ATOM 9173 C C . PHE B 1 461 ? 14.094 11.539 0.992 1 97.75 461 PHE B C 1
ATOM 9175 O O . PHE B 1 461 ? 14.812 10.945 0.183 1 97.75 461 PHE B O 1
ATOM 9182 N N . ILE B 1 462 ? 13.688 12.773 0.773 1 98 462 ILE B N 1
ATOM 9183 C CA . ILE B 1 462 ? 14.078 13.609 -0.355 1 98 462 ILE B CA 1
ATOM 9184 C C . ILE B 1 462 ? 15.125 14.633 0.098 1 98 462 ILE B C 1
ATOM 9186 O O . ILE B 1 462 ? 14.859 15.453 0.976 1 98 462 ILE B O 1
ATOM 9190 N N . THR B 1 463 ? 16.281 14.594 -0.477 1 98 463 THR B N 1
ATOM 9191 C CA . THR B 1 463 ? 17.312 15.602 -0.208 1 98 463 THR B CA 1
ATOM 9192 C C . THR B 1 463 ? 17.953 16.078 -1.507 1 98 463 THR B C 1
ATOM 9194 O O . THR B 1 463 ? 18.141 15.305 -2.441 1 98 463 THR B O 1
ATOM 9197 N N . SER B 1 464 ? 18.172 17.344 -1.602 1 97.31 464 SER B N 1
ATOM 9198 C CA . SER B 1 464 ? 18.984 17.906 -2.676 1 97.31 464 SER B CA 1
ATOM 9199 C C . SER B 1 464 ? 20.453 17.953 -2.289 1 97.31 464 SER B C 1
ATOM 9201 O O . SER B 1 464 ? 20.797 17.797 -1.116 1 97.31 464 SER B O 1
ATOM 9203 N N . GLY B 1 465 ? 21.266 18.172 -3.322 1 97.44 465 GLY B N 1
ATOM 9204 C CA . GLY B 1 465 ? 22.688 18.391 -3.033 1 97.44 465 GLY B CA 1
ATOM 9205 C C . GLY B 1 465 ? 22.922 19.562 -2.105 1 97.44 465 GLY B C 1
ATOM 9206 O O . GLY B 1 465 ? 23.781 19.484 -1.218 1 97.44 465 GLY B O 1
ATOM 9207 N N . ALA B 1 466 ? 22.188 20.531 -2.299 1 97.62 466 ALA B N 1
ATOM 9208 C CA . ALA B 1 466 ? 22.312 21.734 -1.463 1 97.62 466 ALA B CA 1
ATOM 9209 C C . ALA B 1 466 ? 21.953 21.422 -0.013 1 97.62 466 ALA B C 1
ATOM 9211 O O . ALA B 1 466 ? 22.609 21.891 0.914 1 97.62 466 ALA B O 1
ATOM 9212 N N . PHE B 1 467 ? 20.953 20.672 0.216 1 98.19 467 PHE B N 1
ATOM 9213 C CA . PHE B 1 467 ? 20.547 20.344 1.573 1 98.19 467 PHE B CA 1
ATOM 9214 C C . PHE B 1 467 ? 21.547 19.406 2.229 1 98.19 467 PHE B C 1
ATOM 9216 O O . PHE B 1 467 ? 21.844 19.547 3.418 1 98.19 467 PHE B O 1
ATOM 9223 N N . GLN B 1 468 ? 22.062 18.422 1.475 1 98.56 468 GLN B N 1
ATOM 9224 C CA . GLN B 1 468 ? 23.125 17.547 1.971 1 98.56 468 GLN B CA 1
ATOM 9225 C C . GLN B 1 468 ? 24.328 18.375 2.467 1 98.56 468 GLN B C 1
ATOM 9227 O O . GLN B 1 468 ? 24.859 18.109 3.549 1 98.56 468 GLN B O 1
ATOM 9232 N N . MET B 1 469 ? 24.641 19.344 1.655 1 98.44 469 MET B N 1
ATOM 9233 C CA . MET B 1 469 ? 25.75 20.203 2.025 1 98.44 469 MET B CA 1
ATOM 9234 C C . MET B 1 469 ? 25.406 21.016 3.273 1 98.44 469 MET B C 1
ATOM 9236 O O . MET B 1 469 ? 26.281 21.25 4.117 1 98.44 469 MET B O 1
ATOM 9240 N N . LYS B 1 470 ? 24.219 21.453 3.373 1 98.56 470 LYS B N 1
ATOM 9241 C CA . LYS B 1 470 ? 23.781 22.203 4.551 1 98.56 470 LYS B CA 1
ATOM 9242 C C . LYS B 1 470 ? 23.922 21.359 5.816 1 98.56 470 LYS B C 1
ATOM 9244 O O . LYS B 1 470 ? 24.375 21.844 6.848 1 98.56 470 LYS B O 1
ATOM 9249 N N . LEU B 1 471 ? 23.516 20.125 5.766 1 98.75 471 LEU B N 1
ATOM 9250 C CA . LEU B 1 471 ? 23.656 19.203 6.898 1 98.75 471 LEU B CA 1
ATOM 9251 C C . LEU B 1 471 ? 25.125 19.016 7.262 1 98.75 471 LEU B C 1
ATOM 9253 O O . LEU B 1 471 ? 25.469 19.016 8.438 1 98.75 471 LEU B O 1
ATOM 9257 N N . ARG B 1 472 ? 25.953 18.812 6.191 1 98.62 472 ARG B N 1
ATOM 9258 C CA . ARG B 1 472 ? 27.391 18.672 6.375 1 98.62 472 ARG B CA 1
ATOM 9259 C C . ARG B 1 472 ? 27.969 19.859 7.133 1 98.62 472 ARG B C 1
ATOM 9261 O O . ARG B 1 472 ? 28.703 19.672 8.109 1 98.62 472 ARG B O 1
ATOM 9268 N N . ARG B 1 473 ? 27.609 21 6.723 1 98.62 473 ARG B N 1
ATOM 9269 C CA . ARG B 1 473 ? 28.125 22.219 7.332 1 98.62 473 ARG B CA 1
ATOM 9270 C C . ARG B 1 473 ? 27.656 22.359 8.773 1 98.62 473 ARG B C 1
ATOM 9272 O O . ARG B 1 473 ? 28.406 22.797 9.648 1 98.62 473 ARG B O 1
ATOM 9279 N N . TYR B 1 474 ? 26.438 22.062 9.023 1 98.62 474 TYR B N 1
ATOM 9280 C CA . TYR B 1 474 ? 25.906 22.125 10.375 1 98.62 474 TYR B CA 1
ATOM 9281 C C . TYR B 1 474 ? 26.719 21.266 11.328 1 98.62 474 TYR B C 1
ATOM 9283 O O . TYR B 1 474 ? 27.109 21.719 12.406 1 98.62 474 TYR B O 1
ATOM 9291 N N . VAL B 1 475 ? 26.984 19.969 10.961 1 98.81 475 VAL B N 1
ATOM 9292 C CA . VAL B 1 475 ? 27.734 19.047 11.812 1 98.81 475 VAL B CA 1
ATOM 9293 C C . VAL B 1 475 ? 29.188 19.516 11.914 1 98.81 475 VAL B C 1
ATOM 9295 O O . VAL B 1 475 ? 29.75 19.547 13.008 1 98.81 475 VAL B O 1
ATOM 9298 N N . GLU B 1 476 ? 29.75 19.938 10.789 1 98.62 476 GLU B N 1
ATOM 9299 C CA . GLU B 1 476 ? 31.141 20.391 10.766 1 98.62 476 GLU B CA 1
ATOM 9300 C C . GLU B 1 476 ? 31.359 21.531 11.75 1 98.62 476 GLU B C 1
ATOM 9302 O O . GLU B 1 476 ? 32.438 21.656 12.336 1 98.62 476 GLU B O 1
ATOM 9307 N N . ASN B 1 477 ? 30.375 22.297 11.945 1 98.56 477 ASN B N 1
ATOM 9308 C CA . ASN B 1 477 ? 30.484 23.5 12.766 1 98.56 477 ASN B CA 1
ATOM 9309 C C . ASN B 1 477 ? 30.062 23.234 14.211 1 98.56 477 ASN B C 1
ATOM 9311 O O . ASN B 1 477 ? 29.875 24.156 14.984 1 98.56 477 ASN B O 1
ATOM 9315 N N . GLY B 1 478 ? 29.891 22.062 14.5 1 98.44 478 GLY B N 1
ATOM 9316 C CA . GLY B 1 478 ? 29.75 21.75 15.914 1 98.44 478 GLY B CA 1
ATOM 9317 C C . GLY B 1 478 ? 28.375 21.219 16.266 1 98.44 478 GLY B C 1
ATOM 9318 O O . GLY B 1 478 ? 28.141 20.812 17.406 1 98.44 478 GLY B O 1
ATOM 9319 N N . GLY B 1 479 ? 27.453 21.141 15.305 1 98.69 479 GLY B N 1
ATOM 9320 C CA . GLY B 1 479 ? 26.109 20.641 15.57 1 98.69 479 GLY B CA 1
ATOM 9321 C C . GLY B 1 479 ? 26.062 19.141 15.797 1 98.69 479 GLY B C 1
ATOM 9322 O O . GLY B 1 479 ? 26.922 18.406 15.297 1 98.69 479 GLY B O 1
ATOM 9323 N N . ILE B 1 480 ? 25.141 18.688 16.578 1 98.81 480 ILE B N 1
ATOM 9324 C CA . ILE B 1 480 ? 24.828 17.266 16.719 1 98.81 480 ILE B CA 1
ATOM 9325 C C . ILE B 1 480 ? 23.578 16.922 15.906 1 98.81 480 ILE B C 1
ATOM 9327 O O . ILE B 1 480 ? 22.516 17.5 16.125 1 98.81 480 ILE B O 1
ATOM 9331 N N . LEU B 1 481 ? 23.719 16.031 14.961 1 98.88 481 LEU B N 1
ATOM 9332 C CA . LEU B 1 481 ? 22.641 15.641 14.039 1 98.88 481 LEU B CA 1
ATOM 9333 C C . LEU B 1 481 ? 22.219 14.203 14.297 1 98.88 481 LEU B C 1
ATOM 9335 O O . LEU B 1 481 ? 23.047 13.297 14.336 1 98.88 481 LEU B O 1
ATOM 9339 N N . LEU B 1 482 ? 20.953 13.969 14.57 1 98.88 482 LEU B N 1
ATOM 9340 C CA . LEU B 1 482 ? 20.375 12.633 14.555 1 98.88 482 LEU B CA 1
ATOM 9341 C C . LEU B 1 482 ? 19.453 12.461 13.344 1 98.88 482 LEU B C 1
ATOM 9343 O O . LEU B 1 482 ? 18.344 12.984 13.32 1 98.88 482 LEU B O 1
ATOM 9347 N N . ALA B 1 483 ? 19.906 11.766 12.352 1 98.88 483 ALA B N 1
ATOM 9348 C CA . ALA B 1 483 ? 19.062 11.375 11.219 1 98.88 483 ALA B CA 1
ATOM 9349 C C . ALA B 1 483 ? 18.578 9.938 11.367 1 98.88 483 ALA B C 1
ATOM 9351 O O . ALA B 1 483 ? 19.266 9.102 11.938 1 98.88 483 ALA B O 1
ATOM 9352 N N . THR B 1 484 ? 17.406 9.648 10.875 1 98.69 484 THR B N 1
ATOM 9353 C CA . THR B 1 484 ? 16.875 8.305 11.008 1 98.69 484 THR B CA 1
ATOM 9354 C C . THR B 1 484 ? 16.938 7.559 9.68 1 98.69 484 THR B C 1
ATOM 9356 O O . THR B 1 484 ? 17.438 8.094 8.688 1 98.69 484 THR B O 1
ATOM 9359 N N . PHE B 1 485 ? 16.438 6.348 9.719 1 98.06 485 PHE B N 1
ATOM 9360 C CA . PHE B 1 485 ? 16.297 5.547 8.508 1 98.06 485 PHE B CA 1
ATOM 9361 C C . PHE B 1 485 ? 15.57 6.336 7.422 1 98.06 485 PHE B C 1
ATOM 9363 O O . PHE B 1 485 ? 14.812 7.262 7.719 1 98.06 485 PHE B O 1
ATOM 9370 N N . LEU B 1 486 ? 15.875 6.027 6.07 1 97.5 486 LEU B N 1
ATOM 9371 C CA . LEU B 1 486 ? 15.234 6.609 4.898 1 97.5 486 LEU B CA 1
ATOM 9372 C C . LEU B 1 486 ? 15.75 8.023 4.641 1 97.5 486 LEU B C 1
ATOM 9374 O O . LEU B 1 486 ? 15.102 8.812 3.951 1 97.5 486 LEU B O 1
ATOM 9378 N N . THR B 1 487 ? 16.906 8.359 5.254 1 98.44 487 THR B N 1
ATOM 9379 C CA . THR B 1 487 ? 17.5 9.672 5.004 1 98.44 487 THR B CA 1
ATOM 9380 C C . THR B 1 487 ? 18.297 9.664 3.707 1 98.44 487 THR B C 1
ATOM 9382 O O . THR B 1 487 ? 19.156 8.797 3.51 1 98.44 487 THR B O 1
ATOM 9385 N N . SER B 1 488 ? 18.031 10.57 2.85 1 98.44 488 SER B N 1
ATOM 9386 C CA . SER B 1 488 ? 18.75 10.859 1.619 1 98.44 488 SER B CA 1
ATOM 9387 C C . SER B 1 488 ? 18.688 9.68 0.652 1 98.44 488 SER B C 1
ATOM 9389 O O . SER B 1 488 ? 19.703 9.297 0.069 1 98.44 488 SER B O 1
ATOM 9391 N N . VAL B 1 489 ? 17.531 9.117 0.524 1 97.44 489 VAL B N 1
ATOM 9392 C CA . VAL B 1 489 ? 17.297 7.973 -0.35 1 97.44 489 VAL B CA 1
ATOM 9393 C C . VAL B 1 489 ? 17.031 8.453 -1.773 1 97.44 489 VAL B C 1
ATOM 9395 O O . VAL B 1 489 ? 17.469 7.824 -2.74 1 97.44 489 VAL B O 1
ATOM 9398 N N . LYS B 1 490 ? 16.359 9.578 -1.92 1 97.31 490 LYS B N 1
ATOM 9399 C CA . LYS B 1 490 ? 15.93 10.078 -3.227 1 97.31 490 LYS B CA 1
ATOM 9400 C C . LYS B 1 490 ? 16.344 11.539 -3.416 1 97.31 490 LYS B C 1
ATOM 9402 O O . LYS B 1 490 ? 16.547 12.258 -2.439 1 97.31 490 LYS B O 1
ATOM 9407 N N . ASN B 1 491 ? 16.375 11.93 -4.656 1 97.81 491 ASN B N 1
ATOM 9408 C CA . ASN B 1 491 ? 16.719 13.312 -4.988 1 97.81 491 ASN B CA 1
ATOM 9409 C C . ASN B 1 491 ? 15.461 14.18 -5.121 1 97.81 491 ASN B C 1
ATOM 9411 O O . ASN B 1 491 ? 14.359 13.719 -4.832 1 97.81 491 ASN B O 1
ATOM 9415 N N . LYS B 1 492 ? 15.664 15.422 -5.484 1 97.31 492 LYS B N 1
ATOM 9416 C CA . LYS B 1 492 ? 14.594 16.406 -5.5 1 97.31 492 LYS B CA 1
ATOM 9417 C C . LYS B 1 492 ? 13.516 16.047 -6.512 1 97.31 492 LYS B C 1
ATOM 9419 O O . LYS B 1 492 ? 12.414 16.594 -6.488 1 97.31 492 LYS B O 1
ATOM 9424 N N . ASP B 1 493 ? 13.789 15.133 -7.469 1 97.56 493 ASP B N 1
ATOM 9425 C CA . ASP B 1 493 ? 12.82 14.711 -8.477 1 97.56 493 ASP B CA 1
ATOM 9426 C C . ASP B 1 493 ? 12.086 13.445 -8.031 1 97.56 493 ASP B C 1
ATOM 9428 O O . ASP B 1 493 ? 11.352 12.844 -8.82 1 97.56 493 ASP B O 1
ATOM 9432 N N . ASN B 1 494 ? 12.242 13.039 -6.805 1 97.31 494 ASN B N 1
ATOM 9433 C CA . ASN B 1 494 ? 11.648 11.812 -6.289 1 97.31 494 ASN B CA 1
ATOM 9434 C C . ASN B 1 494 ? 12.211 10.578 -6.992 1 97.31 494 ASN B C 1
ATOM 9436 O O . ASN B 1 494 ? 11.477 9.633 -7.27 1 97.31 494 ASN B O 1
ATOM 9440 N N . VAL B 1 495 ? 13.43 10.609 -7.375 1 96.94 495 VAL B N 1
ATOM 9441 C CA . VAL B 1 495 ? 14.18 9.523 -7.996 1 96.94 495 VAL B CA 1
ATOM 9442 C C . VAL B 1 495 ? 15.273 9.039 -7.039 1 96.94 495 VAL B C 1
ATOM 9444 O O . VAL B 1 495 ? 15.93 9.844 -6.379 1 96.94 495 VAL B O 1
ATOM 9447 N N . GLY B 1 496 ? 15.398 7.738 -6.91 1 96.44 496 GLY B N 1
ATOM 9448 C CA . GLY B 1 496 ? 16.391 7.172 -6.012 1 96.44 496 GLY B CA 1
ATOM 9449 C C . GLY B 1 496 ? 17.812 7.543 -6.387 1 96.44 496 GLY B C 1
ATOM 9450 O O . GLY B 1 496 ? 18.172 7.57 -7.566 1 96.44 496 GLY B O 1
ATOM 9451 N N . TYR B 1 497 ? 18.625 7.879 -5.371 1 96.44 497 TYR B N 1
ATOM 9452 C CA . TYR B 1 497 ? 20.047 8.07 -5.602 1 96.44 497 TYR B CA 1
ATOM 9453 C C . TYR B 1 497 ? 20.719 6.766 -6.008 1 96.44 497 TYR B C 1
ATOM 9455 O O . TYR B 1 497 ? 20.391 5.703 -5.477 1 96.44 497 TYR B O 1
ATOM 9463 N N . THR B 1 498 ? 21.656 6.836 -6.922 1 95.5 498 THR B N 1
ATOM 9464 C CA . THR B 1 498 ? 22.406 5.66 -7.332 1 95.5 498 THR B CA 1
ATOM 9465 C C . THR B 1 498 ? 23.766 5.621 -6.629 1 95.5 498 THR B C 1
ATOM 9467 O O . THR B 1 498 ? 24.672 4.91 -7.066 1 95.5 498 THR B O 1
ATOM 9470 N N . GLU B 1 499 ? 23.922 6.414 -5.594 1 95.88 499 GLU B N 1
ATOM 9471 C CA . GLU B 1 499 ? 25.031 6.34 -4.656 1 95.88 499 GLU B CA 1
ATOM 9472 C C . GLU B 1 499 ? 24.656 5.523 -3.42 1 95.88 499 GLU B C 1
ATOM 9474 O O . GLU B 1 499 ? 23.484 5.309 -3.143 1 95.88 499 GLU B O 1
ATOM 9479 N N . THR B 1 500 ? 25.75 5.117 -2.719 1 97 500 THR B N 1
ATOM 9480 C CA . THR B 1 500 ? 25.516 4.391 -1.474 1 97 500 THR B CA 1
ATOM 9481 C C . THR B 1 500 ? 24.797 5.273 -0.457 1 97 500 THR B C 1
ATOM 9483 O O . THR B 1 500 ? 25.125 6.453 -0.311 1 97 500 THR B O 1
ATOM 9486 N N . LEU B 1 501 ? 23.828 4.672 0.216 1 97.06 501 LEU B N 1
ATOM 9487 C CA . LEU B 1 501 ? 23.016 5.414 1.177 1 97.06 501 LEU B CA 1
ATOM 9488 C C . LEU B 1 501 ? 23.719 5.488 2.531 1 97.06 501 LEU B C 1
ATOM 9490 O O . LEU B 1 501 ? 24.422 4.559 2.92 1 97.06 501 LEU B O 1
ATOM 9494 N N . PRO B 1 502 ? 23.438 6.574 3.299 1 98.19 502 PRO B N 1
ATOM 9495 C CA . PRO B 1 502 ? 22.703 7.766 2.865 1 98.19 502 PRO B CA 1
ATOM 9496 C C . PRO B 1 502 ? 23.484 8.609 1.857 1 98.19 502 PRO B C 1
ATOM 9498 O O . PRO B 1 502 ? 24.594 9.055 2.15 1 98.19 502 PRO B O 1
ATOM 9501 N N . ALA B 1 503 ? 22.844 8.805 0.767 1 98.31 503 ALA B N 1
ATOM 9502 C CA . ALA B 1 503 ? 23.531 9.398 -0.373 1 98.31 503 ALA B CA 1
ATOM 9503 C C . ALA B 1 503 ? 24.078 10.781 -0.021 1 98.31 503 ALA B C 1
ATOM 9505 O O . ALA B 1 503 ? 23.359 11.617 0.54 1 98.31 503 ALA B O 1
ATOM 9506 N N . GLY B 1 504 ? 25.344 10.961 -0.363 1 98.06 504 GLY B N 1
ATOM 9507 C CA . GLY B 1 504 ? 26 12.242 -0.167 1 98.06 504 GLY B CA 1
ATOM 9508 C C . GLY B 1 504 ? 26.422 12.484 1.27 1 98.06 504 GLY B C 1
ATOM 9509 O O . GLY B 1 504 ? 27.031 13.516 1.579 1 98.06 504 GLY B O 1
ATOM 9510 N N . LEU B 1 505 ? 26.156 11.523 2.182 1 98.62 505 LEU B N 1
ATOM 9511 C CA . LEU B 1 505 ? 26.391 11.805 3.596 1 98.62 505 LEU B CA 1
ATOM 9512 C C . LEU B 1 505 ? 27.047 10.609 4.285 1 98.62 505 LEU B C 1
ATOM 9514 O O . LEU B 1 505 ? 27.094 10.547 5.516 1 98.62 505 LEU B O 1
ATOM 9518 N N . THR B 1 506 ? 27.531 9.602 3.523 1 98.44 506 THR B N 1
ATOM 9519 C CA . THR B 1 506 ? 28.125 8.414 4.129 1 98.44 506 THR B CA 1
ATOM 9520 C C . THR B 1 506 ? 29.328 8.781 4.996 1 98.44 506 THR B C 1
ATOM 9522 O O . THR B 1 506 ? 29.531 8.195 6.059 1 98.44 506 THR B O 1
ATOM 9525 N N . ASP B 1 507 ? 30.094 9.75 4.551 1 98.25 507 ASP B N 1
ATOM 9526 C CA . ASP B 1 507 ? 31.266 10.18 5.312 1 98.25 507 ASP B CA 1
ATOM 9527 C C . ASP B 1 507 ? 30.844 10.961 6.559 1 98.25 507 ASP B C 1
ATOM 9529 O O . ASP B 1 507 ? 31.469 10.828 7.613 1 98.25 507 ASP B O 1
ATOM 9533 N N . VAL B 1 508 ? 29.766 11.742 6.492 1 98.69 508 VAL B N 1
ATOM 9534 C CA . VAL B 1 508 ? 29.281 12.531 7.617 1 98.69 508 VAL B CA 1
ATOM 9535 C C . VAL B 1 508 ? 28.812 11.602 8.734 1 98.69 508 VAL B C 1
ATOM 9537 O O . VAL B 1 508 ? 29.172 11.805 9.906 1 98.69 508 VAL B O 1
ATOM 9540 N N . PHE B 1 509 ? 28.125 10.547 8.375 1 98.75 509 PHE B N 1
ATOM 9541 C CA . PHE B 1 509 ? 27.562 9.633 9.359 1 98.75 509 PHE B CA 1
ATOM 9542 C C . PHE B 1 509 ? 28.531 8.492 9.656 1 98.75 509 PHE B C 1
ATOM 9544 O O . PHE B 1 509 ? 28.359 7.766 10.633 1 98.75 509 PHE B O 1
ATOM 9551 N N . GLY B 1 510 ? 29.547 8.281 8.805 1 98.5 510 GLY B N 1
ATOM 9552 C CA . GLY B 1 510 ? 30.5 7.191 8.961 1 98.5 510 GLY B CA 1
ATOM 9553 C C . GLY B 1 510 ? 29.906 5.824 8.695 1 98.5 510 GLY B C 1
ATOM 9554 O O . GLY B 1 510 ? 30.328 4.828 9.289 1 98.5 510 GLY B O 1
ATOM 9555 N N . VAL B 1 511 ? 28.797 5.781 7.926 1 98.31 511 VAL B N 1
ATOM 9556 C CA . VAL B 1 511 ? 28.141 4.496 7.73 1 98.31 511 VAL B CA 1
ATOM 9557 C C . VAL B 1 511 ? 27.688 4.367 6.277 1 98.31 511 VAL B C 1
ATOM 9559 O O . VAL B 1 511 ? 27.672 5.352 5.531 1 98.31 511 VAL B O 1
ATOM 9562 N N . SER B 1 512 ? 27.391 3.188 5.898 1 97.81 512 SER B N 1
ATOM 9563 C CA . SER B 1 512 ? 26.672 2.824 4.688 1 97.81 512 SER B CA 1
ATOM 9564 C C . SER B 1 512 ? 25.5 1.89 5 1 97.81 512 SER B C 1
ATOM 9566 O O . SER B 1 512 ? 25.594 1.05 5.898 1 97.81 512 SER B O 1
ATOM 9568 N N . VAL B 1 513 ? 24.422 2.057 4.277 1 96.62 513 VAL B N 1
ATOM 9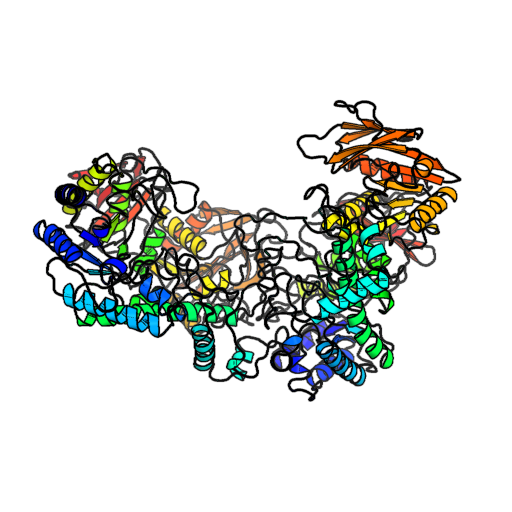569 C CA . VAL B 1 513 ? 23.281 1.145 4.414 1 96.62 513 VAL B CA 1
ATOM 9570 C C . VAL B 1 513 ? 23.562 -0.136 3.627 1 96.62 513 VAL B C 1
ATOM 9572 O O . VAL B 1 513 ? 23.734 -0.098 2.408 1 96.62 513 VAL B O 1
ATOM 9575 N N . GLU B 1 514 ? 23.516 -1.247 4.281 1 95.06 514 GLU B N 1
ATOM 9576 C CA . GLU B 1 514 ? 23.891 -2.523 3.676 1 95.06 514 GLU B CA 1
ATOM 9577 C C . GLU B 1 514 ? 22.656 -3.283 3.193 1 95.06 514 GLU B C 1
ATOM 9579 O O . GLU B 1 514 ? 22.703 -3.984 2.18 1 95.06 514 GLU B O 1
ATOM 9584 N N . GLU B 1 515 ? 21.625 -3.232 3.918 1 93.25 515 GLU B N 1
ATOM 9585 C CA . GLU B 1 515 ? 20.344 -3.861 3.615 1 93.25 515 GLU B CA 1
ATOM 9586 C C . GLU B 1 515 ? 19.172 -3.047 4.18 1 93.25 515 GLU B C 1
ATOM 9588 O O . GLU B 1 515 ? 19.344 -2.291 5.137 1 93.25 515 GLU B O 1
ATOM 9593 N N . VAL B 1 516 ? 18.062 -3.172 3.57 1 93.25 516 VAL B N 1
ATOM 9594 C CA . VAL B 1 516 ? 16.891 -2.473 4.078 1 93.25 516 VAL B CA 1
ATOM 9595 C C . VAL B 1 516 ? 15.703 -3.438 4.156 1 93.25 516 VAL B C 1
ATOM 9597 O O . VAL B 1 516 ? 15.625 -4.398 3.387 1 93.25 516 VAL B O 1
ATOM 9600 N N . GLU B 1 517 ? 14.789 -3.236 5.074 1 93.06 517 GLU B N 1
ATOM 9601 C CA . GLU B 1 517 ? 13.516 -3.949 5.117 1 93.06 517 GLU B CA 1
ATOM 9602 C C . GLU B 1 517 ? 12.516 -3.24 6.031 1 93.06 517 GLU B C 1
ATOM 9604 O O . GLU B 1 517 ? 12.906 -2.576 6.992 1 93.06 517 GLU B O 1
ATOM 9609 N N . PRO B 1 518 ? 11.25 -3.389 5.77 1 93.44 518 PRO B N 1
ATOM 9610 C CA . PRO B 1 518 ? 10.25 -2.947 6.742 1 93.44 518 PRO B CA 1
ATOM 9611 C C . PRO B 1 518 ? 10.188 -3.842 7.977 1 93.44 518 PRO B C 1
ATOM 9613 O O . PRO B 1 518 ? 10.523 -5.027 7.898 1 93.44 518 PRO B O 1
ATOM 9616 N N . ILE B 1 519 ? 9.859 -3.301 9.062 1 95.44 519 ILE B N 1
ATOM 9617 C CA . ILE B 1 519 ? 9.688 -4.066 10.289 1 95.44 519 ILE B CA 1
ATOM 9618 C C . ILE B 1 519 ? 8.203 -4.168 10.641 1 95.44 519 ILE B C 1
ATOM 9620 O O . ILE B 1 519 ? 7.547 -3.152 10.875 1 95.44 519 ILE B O 1
ATOM 9624 N N . PHE B 1 520 ? 7.73 -5.395 10.609 1 92.12 520 PHE B N 1
ATOM 9625 C CA . PHE B 1 520 ? 6.383 -5.754 11.031 1 92.12 520 PHE B CA 1
ATOM 9626 C C . PHE B 1 520 ? 6.41 -6.441 12.391 1 92.12 520 PHE B C 1
ATOM 9628 O O . PHE B 1 520 ? 7.477 -6.629 12.977 1 92.12 520 PHE B O 1
ATOM 9635 N N . ALA B 1 521 ? 5.242 -6.77 12.852 1 89.94 521 ALA B N 1
ATOM 9636 C CA . ALA B 1 521 ? 5.148 -7.473 14.125 1 89.94 521 ALA B CA 1
ATOM 9637 C C . ALA B 1 521 ? 5.828 -8.836 14.055 1 89.94 521 ALA B C 1
ATOM 9639 O O . ALA B 1 521 ? 6.414 -9.297 15.039 1 89.94 521 ALA B O 1
ATOM 9640 N N . GLY B 1 522 ? 5.82 -9.414 12.914 1 88.69 522 GLY B N 1
ATOM 9641 C CA . GLY B 1 522 ? 6.27 -10.789 12.758 1 88.69 522 GLY B CA 1
ATOM 9642 C C . GLY B 1 522 ? 7.77 -10.906 12.547 1 88.69 522 GLY B C 1
ATOM 9643 O O . GLY B 1 522 ? 8.328 -12 12.609 1 88.69 522 GLY B O 1
ATOM 9644 N N . ASN B 1 523 ? 8.484 -9.789 12.367 1 92 523 ASN B N 1
ATOM 9645 C CA . ASN B 1 523 ? 9.922 -9.883 12.117 1 92 523 ASN B CA 1
ATOM 9646 C C . ASN B 1 523 ? 10.711 -8.914 12.992 1 92 523 ASN B C 1
ATOM 9648 O O . ASN B 1 523 ? 11.797 -8.477 12.609 1 92 523 ASN B O 1
ATOM 9652 N N . GLN B 1 524 ? 10.211 -8.586 14.086 1 94.94 524 GLN B N 1
ATOM 9653 C CA . GLN B 1 524 ? 10.906 -7.719 15.031 1 94.94 524 GLN B CA 1
ATOM 9654 C C . GLN B 1 524 ? 12.133 -8.414 15.617 1 94.94 524 GLN B C 1
ATOM 9656 O O . GLN B 1 524 ? 12.102 -9.625 15.875 1 94.94 524 GLN B O 1
ATOM 9661 N N . ASN B 1 525 ? 13.172 -7.637 15.828 1 96.19 525 ASN B N 1
ATOM 9662 C CA . ASN B 1 525 ? 14.406 -8.109 16.469 1 96.19 525 ASN B CA 1
ATOM 9663 C C . ASN B 1 525 ? 14.828 -7.195 17.609 1 96.19 525 ASN B C 1
ATOM 9665 O O . ASN B 1 525 ? 14.289 -6.098 17.766 1 96.19 525 ASN B O 1
ATOM 9669 N N . GLN B 1 526 ? 15.75 -7.73 18.375 1 97.69 526 GLN B N 1
ATOM 9670 C CA . GLN B 1 526 ? 16.188 -7 19.562 1 97.69 526 GLN B CA 1
ATOM 9671 C C . GLN B 1 526 ? 17.469 -6.203 19.266 1 97.69 526 GLN B C 1
ATOM 9673 O O . GLN B 1 526 ? 18.344 -6.672 18.547 1 97.69 526 GLN B O 1
ATOM 9678 N N . VAL B 1 527 ? 17.531 -5.016 19.828 1 98.19 527 VAL B N 1
ATOM 9679 C CA . VAL B 1 527 ? 18.672 -4.105 19.703 1 98.19 527 VAL B CA 1
ATOM 9680 C C . VAL B 1 527 ? 19.219 -3.777 21.094 1 98.19 527 VAL B C 1
ATOM 9682 O O . VAL B 1 527 ? 18.438 -3.562 22.031 1 98.19 527 VAL B O 1
ATOM 9685 N N . HIS B 1 528 ? 20.5 -3.816 21.266 1 98.25 528 HIS B N 1
ATOM 9686 C CA . HIS B 1 528 ? 21.188 -3.363 22.484 1 98.25 528 HIS B CA 1
ATOM 9687 C C . HIS B 1 528 ? 21.844 -2.01 22.266 1 98.25 528 HIS B C 1
ATOM 9689 O O . HIS B 1 528 ? 22.672 -1.859 21.359 1 98.25 528 HIS B O 1
ATOM 9695 N N . LEU B 1 529 ? 21.453 -1.036 23.078 1 97.56 529 LEU B N 1
ATOM 9696 C CA . LEU B 1 529 ? 22.016 0.31 22.984 1 97.56 529 LEU B CA 1
ATOM 9697 C C . LEU B 1 529 ? 23.016 0.556 24.094 1 97.56 529 LEU B C 1
ATOM 9699 O O . LEU B 1 529 ? 22.734 0.297 25.266 1 97.56 529 LEU B O 1
ATOM 9703 N N . THR B 1 530 ? 24.141 1.01 23.719 1 96.31 530 THR B N 1
ATOM 9704 C CA . THR B 1 530 ? 25.172 1.431 24.656 1 96.31 530 THR B CA 1
ATOM 9705 C C . THR B 1 530 ? 25.438 2.93 24.531 1 96.31 530 THR B C 1
ATOM 9707 O O . THR B 1 530 ? 26.016 3.385 23.531 1 96.31 530 THR B O 1
ATOM 9710 N N . LEU B 1 531 ? 25.031 3.631 25.562 1 93.12 531 LEU B N 1
ATOM 9711 C CA . LEU B 1 531 ? 25.219 5.078 25.625 1 93.12 531 LEU B CA 1
ATOM 9712 C C . LEU B 1 531 ? 26.234 5.457 26.688 1 93.12 531 LEU B C 1
ATOM 9714 O O . LEU B 1 531 ? 26.75 4.586 27.406 1 93.12 531 LEU B O 1
ATOM 9718 N N . LYS B 1 532 ? 26.656 6.602 26.734 1 87.12 532 LYS B N 1
ATOM 9719 C CA . LYS B 1 532 ? 27.719 7.031 27.641 1 87.12 532 LYS B CA 1
ATOM 9720 C C . LYS B 1 532 ? 27.391 6.637 29.094 1 87.12 532 LYS B C 1
ATOM 9722 O O . LYS B 1 532 ? 28.25 6.098 29.797 1 87.12 532 LYS B O 1
ATOM 9727 N N . ASP B 1 533 ? 26.188 6.793 29.547 1 85.31 533 ASP B N 1
ATOM 9728 C CA . ASP B 1 533 ? 25.922 6.598 30.969 1 85.31 533 ASP B CA 1
ATOM 9729 C C . ASP B 1 533 ? 24.844 5.527 31.188 1 85.31 533 ASP B C 1
ATOM 9731 O O . ASP B 1 533 ? 24.375 5.336 32.312 1 85.31 533 ASP B O 1
ATOM 9735 N N . THR B 1 534 ? 24.5 4.879 30.156 1 91.56 534 THR B N 1
ATOM 9736 C CA . THR B 1 534 ? 23.391 3.936 30.328 1 91.56 534 THR B CA 1
ATOM 9737 C C . THR B 1 534 ? 23.375 2.92 29.188 1 91.56 534 THR B C 1
ATOM 9739 O O . THR B 1 534 ? 23.969 3.152 28.141 1 91.56 534 THR B O 1
ATOM 9742 N N . GLU B 1 535 ? 22.844 1.699 29.531 1 95.62 535 GLU B N 1
ATOM 9743 C CA . GLU B 1 535 ? 22.547 0.68 28.531 1 95.62 535 GLU B CA 1
ATOM 9744 C C . GLU B 1 535 ? 21.062 0.303 28.562 1 95.62 535 GLU B C 1
ATOM 9746 O O . GLU B 1 535 ? 20.438 0.319 29.625 1 95.62 535 GLU B O 1
ATOM 9751 N N . THR B 1 536 ? 20.562 0.072 27.406 1 96.5 536 THR B N 1
ATOM 9752 C CA . THR B 1 536 ? 19.156 -0.298 27.359 1 96.5 536 THR B CA 1
ATOM 9753 C C . THR B 1 536 ? 18.875 -1.19 26.156 1 96.5 536 THR B C 1
ATOM 9755 O O . THR B 1 536 ? 19.594 -1.135 25.156 1 96.5 536 THR B O 1
ATOM 9758 N N . ASP B 1 537 ? 17.891 -2.059 26.312 1 97.25 537 ASP B N 1
ATOM 9759 C CA . ASP B 1 537 ? 17.453 -2.92 25.234 1 97.25 537 ASP B CA 1
ATOM 9760 C C . ASP B 1 537 ? 16.141 -2.404 24.625 1 97.25 537 ASP B C 1
ATOM 9762 O O . ASP B 1 537 ? 15.383 -1.699 25.297 1 97.25 537 ASP B O 1
ATOM 9766 N N . SER B 1 538 ? 15.945 -2.713 23.359 1 97.69 538 SER B N 1
ATOM 9767 C CA . SER B 1 538 ? 14.734 -2.309 22.656 1 97.69 538 SER B CA 1
ATOM 9768 C C . SER B 1 538 ? 14.414 -3.26 21.516 1 97.69 538 SER B C 1
ATOM 9770 O O . SER B 1 538 ? 15.32 -3.852 20.922 1 97.69 538 SER B O 1
ATOM 9772 N N . GLY B 1 539 ? 13.125 -3.418 21.266 1 97.31 539 GLY B N 1
ATOM 9773 C CA . GLY B 1 539 ? 12.766 -3.951 19.969 1 97.31 539 GLY B CA 1
ATOM 9774 C C . GLY B 1 539 ? 12.961 -2.951 18.844 1 97.31 539 GLY B C 1
ATOM 9775 O O . GLY B 1 539 ? 12.898 -1.741 19.062 1 97.31 539 GLY B O 1
ATOM 9776 N N . ASP B 1 540 ? 13.32 -3.477 17.578 1 97.62 540 ASP B N 1
ATOM 9777 C CA . ASP B 1 540 ? 13.328 -2.596 16.422 1 97.62 540 ASP B CA 1
ATOM 9778 C C . ASP B 1 540 ? 11.914 -2.363 15.898 1 97.62 540 ASP B C 1
ATOM 9780 O O . ASP B 1 540 ? 10.961 -2.998 16.359 1 97.62 540 ASP B O 1
ATOM 9784 N N . GLY B 1 541 ? 11.781 -1.285 15.07 1 96.81 541 GLY B N 1
ATOM 9785 C CA . GLY B 1 541 ? 10.445 -0.992 14.586 1 96.81 541 GLY B CA 1
ATOM 9786 C C . GLY B 1 541 ? 10.43 -0.215 13.289 1 96.81 541 GLY B C 1
ATOM 9787 O O . GLY B 1 541 ? 11.453 0.348 12.883 1 96.81 541 GLY B O 1
ATOM 9788 N N . MET B 1 542 ? 9.359 -0.312 12.547 1 95.75 542 MET B N 1
ATOM 9789 C CA . MET B 1 542 ? 8.938 0.466 11.383 1 95.75 542 MET B CA 1
ATOM 9790 C C . MET B 1 542 ? 9.812 0.142 10.172 1 95.75 542 MET B C 1
ATOM 9792 O O . MET B 1 542 ? 9.297 -0.152 9.086 1 95.75 542 MET B O 1
ATOM 9796 N N . TRP B 1 543 ? 11.125 0.271 10.258 1 95.38 543 TRP B N 1
ATOM 9797 C CA . TRP B 1 543 ? 12.062 0.103 9.148 1 95.38 543 TRP B CA 1
ATOM 9798 C C . TRP B 1 543 ? 13.453 -0.266 9.656 1 95.38 543 TRP B C 1
ATOM 9800 O O . TRP B 1 543 ? 13.781 -0.013 10.812 1 95.38 543 TRP B O 1
ATOM 9810 N N . CYS B 1 544 ? 14.195 -0.861 8.82 1 95.94 544 CYS B N 1
ATOM 9811 C CA . CYS B 1 544 ? 15.586 -1.199 9.133 1 95.94 544 CYS B CA 1
ATOM 9812 C C . CYS B 1 544 ? 16.516 -0.794 8 1 95.94 544 CYS B C 1
ATOM 9814 O O . CYS B 1 544 ? 16.391 -1.297 6.879 1 95.94 544 CYS B O 1
ATOM 9816 N N . ASP B 1 545 ? 17.344 0.11 8.242 1 97 545 ASP B N 1
ATOM 9817 C CA . ASP B 1 545 ? 18.594 0.3 7.504 1 97 545 ASP B CA 1
ATOM 9818 C C . ASP B 1 545 ? 19.766 -0.366 8.219 1 97 545 ASP B C 1
ATOM 9820 O O . ASP B 1 545 ? 20.328 0.202 9.156 1 97 545 ASP B O 1
ATOM 9824 N N . LEU B 1 546 ? 20.078 -1.514 7.781 1 97 546 LEU B N 1
ATOM 9825 C CA . LEU B 1 546 ? 21.234 -2.186 8.383 1 97 546 LEU B CA 1
ATOM 9826 C C . LEU B 1 546 ? 22.531 -1.49 8 1 97 546 LEU B C 1
ATOM 9828 O O . LEU B 1 546 ? 22.781 -1.252 6.82 1 97 546 LEU B O 1
ATOM 9832 N N . LEU B 1 547 ? 23.391 -1.198 9.047 1 98.25 547 LEU B N 1
ATOM 9833 C CA . LEU B 1 547 ? 24.484 -0.271 8.789 1 98.25 547 LEU B CA 1
ATOM 9834 C C . LEU B 1 547 ? 25.828 -1.001 8.805 1 98.25 547 LEU B C 1
ATOM 9836 O O . LEU B 1 547 ? 26.047 -1.887 9.633 1 98.25 547 LEU B O 1
ATOM 9840 N N . GLY B 1 548 ? 26.672 -0.675 7.844 1 96.81 548 GLY B N 1
ATOM 9841 C CA . GLY B 1 548 ? 28.109 -0.928 7.875 1 96.81 548 GLY B CA 1
ATOM 9842 C C . GLY B 1 548 ? 28.938 0.34 7.969 1 96.81 548 GLY B C 1
ATOM 9843 O O . GLY B 1 548 ? 28.391 1.446 7.879 1 96.81 548 GLY B O 1
ATOM 9844 N N . GLY B 1 549 ? 30.219 0.203 8.266 1 96.62 549 GLY B N 1
ATOM 9845 C CA . GLY B 1 549 ? 31.094 1.37 8.281 1 96.62 549 GLY B CA 1
ATOM 9846 C C . GLY B 1 549 ? 31.969 1.446 9.523 1 96.62 549 GLY B C 1
ATOM 9847 O O . GLY B 1 549 ? 32.094 0.461 10.25 1 96.62 549 GLY B O 1
ATOM 9848 N N . THR B 1 550 ? 32.531 2.682 9.719 1 96.75 550 THR B N 1
ATOM 9849 C CA . THR B 1 550 ? 33.594 2.807 10.727 1 96.75 550 THR B CA 1
ATOM 9850 C C . THR B 1 550 ? 33.094 3.59 11.93 1 96.75 550 THR B C 1
ATOM 9852 O O . THR B 1 550 ? 33.781 3.729 12.93 1 96.75 550 THR B O 1
ATOM 9855 N N . ALA B 1 551 ? 31.875 4.062 11.859 1 98.25 551 ALA B N 1
ATOM 9856 C CA . ALA B 1 551 ? 31.328 4.848 12.961 1 98.25 551 ALA B CA 1
ATOM 9857 C C . ALA B 1 551 ? 31.234 4.008 14.234 1 98.25 551 ALA B C 1
ATOM 9859 O O . ALA B 1 551 ? 31.281 2.777 14.18 1 98.25 551 ALA B O 1
ATOM 9860 N N . GLU B 1 552 ? 31.172 4.715 15.344 1 97.94 552 GLU B N 1
ATOM 9861 C CA . GLU B 1 552 ? 30.891 4.051 16.609 1 97.94 552 GLU B CA 1
ATOM 9862 C C . GLU B 1 552 ? 29.484 3.455 16.641 1 97.94 552 GLU B C 1
ATOM 9864 O O . GLU B 1 552 ? 28.516 4.125 16.281 1 97.94 552 GLU B O 1
ATOM 9869 N N . ALA B 1 553 ? 29.438 2.174 17.047 1 98.12 553 ALA B N 1
ATOM 9870 C CA . ALA B 1 553 ? 28.125 1.535 17.172 1 98.12 553 ALA B CA 1
ATOM 9871 C C . ALA B 1 553 ? 27.484 1.848 18.516 1 98.12 553 ALA B C 1
ATOM 9873 O O . ALA B 1 553 ? 27.922 1.317 19.547 1 98.12 553 ALA B O 1
ATOM 9874 N N . LEU B 1 554 ? 26.5 2.656 18.531 1 98 554 LEU B N 1
ATOM 9875 C CA . LEU B 1 554 ? 25.719 2.902 19.75 1 98 554 LEU B CA 1
ATOM 9876 C C . LEU B 1 554 ? 24.719 1.787 19.984 1 98 554 LEU B C 1
ATOM 9878 O O . LEU B 1 554 ? 24.359 1.499 21.125 1 98 554 LEU B O 1
ATOM 9882 N N . GLY B 1 555 ? 24.203 1.227 18.875 1 98.38 555 GLY B N 1
ATOM 9883 C CA . GLY B 1 555 ? 23.234 0.135 18.938 1 98.38 555 GLY B CA 1
ATOM 9884 C C . GLY B 1 555 ? 23.562 -0.996 17.984 1 98.38 555 GLY B C 1
ATOM 9885 O O . GLY B 1 555 ? 24 -0.755 16.859 1 98.38 555 GLY B O 1
ATOM 9886 N N . THR B 1 556 ? 23.375 -2.223 18.469 1 98.44 556 THR B N 1
ATOM 9887 C CA . THR B 1 556 ? 23.609 -3.416 17.656 1 98.44 556 THR B CA 1
ATOM 9888 C C . THR B 1 556 ? 22.484 -4.426 17.859 1 98.44 556 THR B C 1
ATOM 9890 O O . THR B 1 556 ? 21.891 -4.504 18.938 1 98.44 556 THR B O 1
ATOM 9893 N N . TYR B 1 557 ? 22.172 -5.121 16.797 1 97.94 557 TYR B N 1
ATOM 9894 C CA . TYR B 1 557 ? 21.219 -6.211 16.906 1 97.94 557 TYR B CA 1
ATOM 9895 C C . TYR B 1 557 ? 21.766 -7.336 17.781 1 97.94 557 TYR B C 1
ATOM 9897 O O . TYR B 1 557 ? 22.953 -7.66 17.688 1 97.94 557 TYR B O 1
ATOM 9905 N N . THR B 1 558 ? 20.859 -8.039 18.5 1 97.44 558 THR B N 1
ATOM 9906 C CA . THR B 1 558 ? 21.281 -9.141 19.359 1 97.44 558 THR B CA 1
ATOM 9907 C C . THR B 1 558 ? 20.578 -10.438 18.969 1 97.44 558 THR B C 1
ATOM 9909 O O . THR B 1 558 ? 20.719 -11.453 19.641 1 97.44 558 THR B O 1
ATOM 9912 N N . SER B 1 559 ? 19.812 -10.383 17.906 1 92.5 559 SER B N 1
ATOM 9913 C CA . SER B 1 559 ? 19.062 -11.578 17.547 1 92.5 559 SER B CA 1
ATOM 9914 C C . SER B 1 559 ? 19 -11.766 16.031 1 92.5 559 SER B C 1
ATOM 9916 O O . SER B 1 559 ? 19.297 -10.836 15.273 1 92.5 559 SER B O 1
ATOM 9918 N N . ASP B 1 560 ? 18.656 -13.07 15.633 1 90.62 560 ASP B N 1
ATOM 9919 C CA . ASP B 1 560 ? 18.484 -13.477 14.234 1 90.62 560 ASP B CA 1
ATOM 9920 C C . ASP B 1 560 ? 19.781 -13.352 13.453 1 90.62 560 ASP B C 1
ATOM 9922 O O . ASP B 1 560 ? 20.859 -13.305 14.039 1 90.62 560 ASP B O 1
ATOM 9926 N N . TYR B 1 561 ? 19.703 -13.305 12.141 1 89.06 561 TYR B N 1
ATOM 9927 C CA . TYR B 1 561 ? 20.891 -13.297 11.305 1 89.06 561 TYR B CA 1
ATOM 9928 C C . TYR B 1 561 ? 21.578 -11.938 11.352 1 89.06 561 TYR B C 1
ATOM 9930 O O . TYR B 1 561 ? 22.719 -11.797 10.898 1 89.06 561 TYR B O 1
ATOM 9938 N N . LYS B 1 562 ? 20.938 -10.992 12.094 1 93.75 562 LYS B N 1
ATOM 9939 C CA . LYS B 1 562 ? 21.469 -9.633 12.18 1 93.75 562 LYS B CA 1
ATOM 9940 C C . LYS B 1 562 ? 22.391 -9.469 13.391 1 93.75 562 LYS B C 1
ATOM 9942 O O . LYS B 1 562 ? 23 -8.422 13.57 1 93.75 562 LYS B O 1
ATOM 9947 N N . LYS B 1 563 ? 22.422 -10.438 14.195 1 95.5 563 LYS B N 1
ATOM 9948 C CA . LYS B 1 563 ? 23.203 -10.352 15.43 1 95.5 563 LYS B CA 1
ATOM 9949 C C . LYS B 1 563 ? 24.594 -9.789 15.156 1 95.5 563 LYS B C 1
ATOM 9951 O O . LYS B 1 563 ? 25.297 -10.266 14.258 1 95.5 563 LYS B O 1
ATOM 9956 N N . GLY B 1 564 ? 24.922 -8.703 15.875 1 96.62 564 GLY B N 1
ATOM 9957 C CA . GLY B 1 564 ? 26.234 -8.086 15.758 1 96.62 564 GLY B CA 1
ATOM 9958 C C . GLY B 1 564 ? 26.25 -6.91 14.805 1 96.62 564 GLY B C 1
ATOM 9959 O O . GLY B 1 564 ? 27.172 -6.09 14.836 1 96.62 564 GLY B O 1
ATOM 9960 N N . ALA B 1 565 ? 25.25 -6.785 14.008 1 96.81 565 ALA B N 1
ATOM 9961 C CA . ALA B 1 565 ? 25.203 -5.715 13.016 1 96.81 565 ALA B CA 1
ATOM 9962 C C . ALA B 1 565 ? 24.859 -4.379 13.664 1 96.81 565 ALA B C 1
ATOM 9964 O O . ALA B 1 565 ? 24.047 -4.316 14.586 1 96.81 565 ALA B O 1
ATOM 9965 N N . MET B 1 566 ? 25.484 -3.309 13.188 1 98.31 566 MET B N 1
ATOM 9966 C CA . MET B 1 566 ? 25.234 -1.947 13.656 1 98.31 566 MET B CA 1
ATOM 9967 C C . MET B 1 566 ? 23.891 -1.44 13.164 1 98.31 566 MET B C 1
ATOM 9969 O O . MET B 1 566 ? 23.5 -1.689 12.016 1 98.31 566 MET B O 1
ATOM 9973 N N . ILE B 1 567 ? 23.125 -0.761 14.07 1 98.62 567 ILE B N 1
ATOM 9974 C CA . ILE B 1 567 ? 21.812 -0.244 13.672 1 98.62 567 ILE B CA 1
ATOM 9975 C C . ILE B 1 567 ? 21.672 1.201 14.141 1 98.62 567 ILE B C 1
ATOM 9977 O O . ILE B 1 567 ? 20.797 1.935 13.656 1 98.62 567 ILE B O 1
ATOM 9981 N N . VAL B 1 568 ? 22.453 1.65 15.109 1 98.75 568 VAL B N 1
ATOM 9982 C CA . VAL B 1 568 ? 22.594 3.041 15.531 1 98.75 568 VAL B CA 1
ATOM 9983 C C . VAL B 1 568 ? 24.062 3.436 15.555 1 98.75 568 VAL B C 1
ATOM 9985 O O . VAL B 1 568 ? 24.891 2.752 16.172 1 98.75 568 VAL B O 1
ATOM 9988 N N . SER B 1 569 ? 24.375 4.539 14.898 1 98.62 569 SER B N 1
ATOM 9989 C CA . SER B 1 569 ? 25.781 4.926 14.781 1 98.62 569 SER B CA 1
ATOM 9990 C C . SER B 1 569 ? 26.016 6.332 15.328 1 98.62 569 SER B C 1
ATOM 9992 O O . SER B 1 569 ? 25.062 7.125 15.438 1 98.62 569 SER B O 1
ATOM 9994 N N . LYS B 1 570 ? 27.234 6.586 15.719 1 98.56 570 LYS B N 1
ATOM 9995 C CA . LYS B 1 570 ? 27.734 7.922 16.031 1 98.56 570 LYS B CA 1
ATOM 9996 C C . LYS B 1 570 ? 29.109 8.156 15.422 1 98.56 570 LYS B C 1
ATOM 9998 O O . LYS B 1 570 ? 30.031 7.367 15.625 1 98.56 570 LYS B O 1
ATOM 10003 N N . ASN B 1 571 ? 29.141 9.227 14.664 1 98.75 571 ASN B N 1
ATOM 10004 C CA . ASN B 1 571 ? 30.375 9.586 13.992 1 98.75 571 ASN B CA 1
ATOM 10005 C C . ASN B 1 571 ? 30.781 11.031 14.289 1 98.75 571 ASN B C 1
ATOM 10007 O O . ASN B 1 571 ? 29.938 11.922 14.312 1 98.75 571 ASN B O 1
ATOM 10011 N N . SER B 1 572 ? 32.094 11.203 14.578 1 98.5 572 SER B N 1
ATOM 10012 C CA . SER B 1 572 ? 32.625 12.562 14.672 1 98.5 572 SER B CA 1
ATOM 10013 C C . SER B 1 572 ? 32.938 13.125 13.289 1 98.5 572 SER B C 1
ATOM 10015 O O . SER B 1 572 ? 33.562 12.461 12.469 1 98.5 572 SER B O 1
ATOM 10017 N N . PHE B 1 573 ? 32.562 14.305 13.023 1 98.44 573 PHE B N 1
ATOM 10018 C CA . PHE B 1 573 ? 32.781 14.992 11.758 1 98.44 573 PHE B CA 1
ATOM 10019 C C . PHE B 1 573 ? 32.969 16.484 11.977 1 98.44 573 PHE B C 1
ATOM 10021 O O . PHE B 1 573 ? 32.062 17.188 12.406 1 98.44 573 PHE B O 1
ATOM 10028 N N . GLY B 1 574 ? 34.125 17 11.688 1 98.31 574 GLY B N 1
ATOM 10029 C CA . GLY B 1 574 ? 34.469 18.359 12.109 1 98.31 574 GLY B CA 1
ATOM 10030 C C . GLY B 1 574 ? 34.375 18.547 13.609 1 98.31 574 GLY B C 1
ATOM 10031 O O . GLY B 1 574 ? 34.969 17.797 14.375 1 98.31 574 GLY B O 1
ATOM 10032 N N . LYS B 1 575 ? 33.625 19.562 13.961 1 98.38 575 LYS B N 1
ATOM 10033 C CA . LYS B 1 575 ? 33.5 19.891 15.375 1 98.38 575 LYS B CA 1
ATOM 10034 C C . LYS B 1 575 ? 32.25 19.234 15.992 1 98.38 575 LYS B C 1
ATOM 10036 O O . LYS B 1 575 ? 32.062 19.312 17.203 1 98.38 575 LYS B O 1
ATOM 10041 N N . GLY B 1 576 ? 31.484 18.641 15.141 1 98.56 576 GLY B N 1
ATOM 10042 C CA . GLY B 1 576 ? 30.234 18.109 15.633 1 98.56 576 GLY B CA 1
ATOM 10043 C C . GLY B 1 576 ? 30.156 16.594 15.555 1 98.56 576 GLY B C 1
ATOM 10044 O O . GLY B 1 576 ? 31.172 15.914 15.531 1 98.56 576 GLY B O 1
ATOM 10045 N N . LYS B 1 577 ? 28.938 16.062 15.734 1 98.5 577 LYS B N 1
ATOM 10046 C CA . LYS B 1 577 ? 28.672 14.633 15.68 1 98.5 577 LYS B CA 1
ATOM 10047 C C . LYS B 1 577 ? 27.422 14.344 14.844 1 98.5 577 LYS B C 1
ATOM 10049 O O . LYS B 1 577 ? 26.484 15.133 14.828 1 98.5 577 LYS B O 1
ATOM 10054 N N . ALA B 1 578 ? 27.484 13.242 14.148 1 98.81 578 ALA B N 1
ATOM 10055 C CA . ALA B 1 578 ? 26.344 12.766 13.359 1 98.81 578 ALA B CA 1
ATOM 10056 C C . ALA B 1 578 ? 25.953 11.344 13.766 1 98.81 578 ALA B C 1
ATOM 10058 O O . ALA B 1 578 ? 26.797 10.438 13.742 1 98.81 578 ALA B O 1
ATOM 10059 N N . CYS B 1 579 ? 24.734 11.211 14.133 1 98.81 579 CYS B N 1
ATOM 10060 C CA . CYS B 1 579 ? 24.188 9.906 14.492 1 98.81 579 CYS B CA 1
ATOM 10061 C C . CYS B 1 579 ? 23.172 9.445 13.461 1 98.81 579 CYS B C 1
ATOM 10063 O O . CYS B 1 579 ? 22.391 10.25 12.945 1 98.81 579 CYS B O 1
ATOM 10065 N N . TYR B 1 580 ? 23.203 8.203 13.086 1 98.81 580 TYR B N 1
ATOM 10066 C CA . TYR B 1 580 ? 22.219 7.598 12.195 1 98.81 580 TYR B CA 1
ATOM 10067 C C . TYR B 1 580 ? 21.438 6.5 12.906 1 98.81 580 TYR B C 1
ATOM 10069 O O . TYR B 1 580 ? 22.031 5.527 13.391 1 98.81 580 TYR B O 1
ATOM 10077 N N . LEU B 1 581 ? 20.203 6.719 13.039 1 98.88 581 LEU B N 1
ATOM 10078 C CA . LEU B 1 581 ? 19.281 5.754 13.633 1 98.88 581 LEU B CA 1
ATOM 10079 C C . LEU B 1 581 ? 18.656 4.879 12.555 1 98.88 581 LEU B C 1
ATOM 10081 O O . LEU B 1 581 ? 17.703 5.301 11.883 1 98.88 581 LEU B O 1
ATOM 10085 N N . GLY B 1 582 ? 19.078 3.637 12.461 1 98.75 582 GLY B N 1
ATOM 10086 C CA . GLY B 1 582 ? 18.703 2.785 11.344 1 98.75 582 GLY B CA 1
ATOM 10087 C C . GLY B 1 582 ? 17.359 2.098 11.547 1 98.75 582 GLY B C 1
ATOM 10088 O O . GLY B 1 582 ? 16.859 1.428 10.641 1 98.75 582 GLY B O 1
ATOM 10089 N N . THR B 1 583 ? 16.766 2.215 12.711 1 98.56 583 THR B N 1
ATOM 10090 C CA . THR B 1 583 ? 15.469 1.643 13.016 1 98.56 583 THR B CA 1
ATOM 10091 C C . THR B 1 583 ? 14.758 2.453 14.094 1 98.56 583 THR B C 1
ATOM 10093 O O . THR B 1 583 ? 15.359 3.338 14.711 1 98.56 583 THR B O 1
ATOM 10096 N N . ASP B 1 584 ? 13.469 2.271 14.18 1 98.12 584 ASP B N 1
ATOM 10097 C CA . ASP B 1 584 ? 12.781 2.859 15.328 1 98.12 584 ASP B CA 1
ATOM 10098 C C . ASP B 1 584 ? 13.047 2.061 16.594 1 98.12 584 ASP B C 1
ATOM 10100 O O . ASP B 1 584 ? 13.453 0.9 16.531 1 98.12 584 ASP B O 1
ATOM 10104 N N . LEU B 1 585 ? 12.945 2.676 17.734 1 98.25 585 LEU B N 1
ATOM 10105 C CA . LEU B 1 585 ? 13.18 2.062 19.031 1 98.25 585 LEU B CA 1
ATOM 10106 C C . LEU B 1 585 ? 11.953 2.209 19.938 1 98.25 585 LEU B C 1
ATOM 10108 O O . LEU B 1 585 ? 11.102 3.064 19.688 1 98.25 585 LEU B O 1
ATOM 10112 N N . GLY B 1 586 ? 11.922 1.347 20.953 1 97.12 586 GLY B N 1
ATOM 10113 C CA . GLY B 1 586 ? 10.914 1.545 21.984 1 97.12 586 GLY B CA 1
ATOM 10114 C C . GLY B 1 586 ? 11.039 2.881 22.688 1 97.12 586 GLY B C 1
ATOM 10115 O O . GLY B 1 586 ? 12.094 3.516 22.641 1 97.12 586 GLY B O 1
ATOM 10116 N N . GLU B 1 587 ? 10.008 3.285 23.375 1 95.75 587 GLU B N 1
ATOM 10117 C CA . GLU B 1 587 ? 9.914 4.613 23.969 1 95.75 587 GLU B CA 1
ATOM 10118 C C . GLU B 1 587 ? 11.055 4.867 24.938 1 95.75 587 GLU B C 1
ATOM 10120 O O . GLU B 1 587 ? 11.672 5.938 24.922 1 95.75 587 GLU B O 1
ATOM 10125 N N . ARG B 1 588 ? 11.281 3.918 25.781 1 95.38 588 ARG B N 1
ATOM 10126 C CA . ARG B 1 588 ? 12.328 4.082 26.797 1 95.38 588 ARG B CA 1
ATOM 10127 C C . ARG B 1 588 ? 13.695 4.25 26.141 1 95.38 588 ARG B C 1
ATOM 10129 O O . ARG B 1 588 ? 14.438 5.18 26.469 1 95.38 588 ARG B O 1
ATOM 10136 N N . ALA B 1 589 ? 14.016 3.367 25.219 1 97.5 589 ALA B N 1
ATOM 10137 C CA . ALA B 1 589 ? 15.32 3.402 24.547 1 97.5 589 ALA B CA 1
ATOM 10138 C C . ALA B 1 589 ? 15.477 4.68 23.734 1 97.5 589 ALA B C 1
ATOM 10140 O O . ALA B 1 589 ? 16.547 5.293 23.734 1 97.5 589 ALA B O 1
ATOM 10141 N N . MET B 1 590 ? 14.469 5.035 23.031 1 97.81 590 MET B N 1
ATOM 10142 C CA . MET B 1 590 ? 14.5 6.266 22.25 1 97.81 590 MET B CA 1
ATOM 10143 C C . MET B 1 590 ? 14.711 7.48 23.156 1 97.81 590 MET B C 1
ATOM 10145 O O . MET B 1 590 ? 15.484 8.383 22.812 1 97.81 590 MET B O 1
ATOM 10149 N N . GLY B 1 591 ? 13.977 7.488 24.281 1 97.12 591 GLY B N 1
ATOM 10150 C CA . GLY B 1 591 ? 14.148 8.57 25.234 1 97.12 591 GLY B CA 1
ATOM 10151 C C . GLY B 1 591 ? 15.57 8.695 25.75 1 97.12 591 GLY B C 1
ATOM 10152 O O . GLY B 1 591 ? 16.094 9.797 25.859 1 97.12 591 GLY B O 1
ATOM 10153 N N . GLU B 1 592 ? 16.156 7.57 26.062 1 97.12 592 GLU B N 1
ATOM 10154 C CA . GLU B 1 592 ? 17.531 7.57 26.547 1 97.12 592 GLU B CA 1
ATOM 10155 C C . GLU B 1 592 ? 18.5 8.07 25.484 1 97.12 592 GLU B C 1
ATOM 10157 O O . GLU B 1 592 ? 19.438 8.805 25.797 1 97.12 592 GLU B O 1
ATOM 10162 N N . LEU B 1 593 ? 18.266 7.641 24.266 1 98 593 LEU B N 1
ATOM 10163 C CA . LEU B 1 593 ? 19.109 8.078 23.156 1 98 593 LEU B CA 1
ATOM 10164 C C . LEU B 1 593 ? 19.031 9.586 22.984 1 98 593 LEU B C 1
ATOM 10166 O O . LEU B 1 593 ? 20.062 10.266 22.938 1 98 593 LEU B O 1
ATOM 10170 N N . LEU B 1 594 ? 17.859 10.125 22.906 1 98.06 594 LEU B N 1
ATOM 10171 C CA . LEU B 1 594 ? 17.656 11.555 22.688 1 98.06 594 LEU B CA 1
ATOM 10172 C C . LEU B 1 594 ? 18.203 12.367 23.844 1 98.06 594 LEU B C 1
ATOM 10174 O O . LEU B 1 594 ? 18.875 13.383 23.641 1 98.06 594 LEU B O 1
ATOM 10178 N N . ALA B 1 595 ? 17.891 11.922 25.062 1 97.06 595 ALA B N 1
ATOM 10179 C CA . ALA B 1 595 ? 18.406 12.617 26.25 1 97.06 595 ALA B CA 1
ATOM 10180 C C . ALA B 1 595 ? 19.938 12.602 26.266 1 97.06 595 ALA B C 1
ATOM 10182 O O . ALA B 1 595 ? 20.562 13.602 26.625 1 97.06 595 ALA B O 1
ATOM 10183 N N . GLY B 1 596 ? 20.469 11.43 25.906 1 97 596 GLY B N 1
ATOM 10184 C CA . GLY B 1 596 ? 21.922 11.32 25.844 1 97 596 GLY B CA 1
ATOM 10185 C C . GLY B 1 596 ? 22.547 12.297 24.859 1 97 596 GLY B C 1
ATOM 10186 O O . GLY B 1 596 ? 23.578 12.914 25.141 1 97 596 GLY B O 1
ATOM 10187 N N . LEU B 1 597 ? 21.969 12.438 23.719 1 97.62 597 LEU B N 1
ATOM 10188 C CA . LEU B 1 597 ? 22.453 13.367 22.703 1 97.62 597 LEU B CA 1
ATOM 10189 C C . LEU B 1 597 ? 22.312 14.812 23.172 1 97.62 597 LEU B C 1
ATOM 10191 O O . LEU B 1 597 ? 23.172 15.648 22.891 1 97.62 597 LEU B O 1
ATOM 10195 N N . CYS B 1 598 ? 21.203 15.102 23.828 1 97.69 598 CYS B N 1
ATOM 10196 C CA . CYS B 1 598 ? 21.016 16.438 24.391 1 97.69 598 CYS B CA 1
ATOM 10197 C C . CYS B 1 598 ? 22.125 16.766 25.406 1 97.69 598 CYS B C 1
ATOM 10199 O O . CYS B 1 598 ? 22.703 17.844 25.359 1 97.69 598 CYS B O 1
ATOM 10201 N N . ARG B 1 599 ? 22.406 15.828 26.281 1 96.62 599 ARG B N 1
ATOM 10202 C CA . ARG B 1 599 ? 23.469 16.031 27.25 1 96.62 599 ARG B CA 1
ATOM 10203 C C . ARG B 1 599 ? 24.812 16.266 26.562 1 96.62 599 ARG B C 1
ATOM 10205 O O . ARG B 1 599 ? 25.578 17.141 26.969 1 96.62 599 ARG B O 1
ATOM 10212 N N . GLU B 1 600 ? 25.016 15.492 25.609 1 95.94 600 GLU B N 1
ATOM 10213 C CA . GLU B 1 600 ? 26.25 15.633 24.844 1 95.94 600 GLU B CA 1
ATOM 10214 C C . GLU B 1 600 ? 26.328 17 24.172 1 95.94 600 GLU B C 1
ATOM 10216 O O . GLU B 1 600 ? 27.422 17.562 24.016 1 95.94 600 GLU B O 1
ATOM 10221 N N . ALA B 1 601 ? 25.25 17.531 23.828 1 96.81 601 ALA B N 1
ATOM 10222 C CA . ALA B 1 601 ? 25.172 18.844 23.188 1 96.81 601 ALA B CA 1
ATOM 10223 C C . ALA B 1 601 ? 25.281 19.953 24.219 1 96.81 601 ALA B C 1
ATOM 10225 O O . ALA B 1 601 ? 25.297 21.141 23.859 1 96.81 601 ALA B O 1
ATOM 10226 N N . GLY B 1 602 ? 25.281 19.641 25.453 1 96.38 602 GLY B N 1
ATOM 10227 C CA . GLY B 1 602 ? 25.422 20.625 26.516 1 96.38 602 GLY B CA 1
ATOM 10228 C C . GLY B 1 602 ? 24.078 21.172 26.984 1 96.38 602 GLY B C 1
ATOM 10229 O O . GLY B 1 602 ? 24.031 22.234 27.609 1 96.38 602 GLY B O 1
ATOM 10230 N N . MET B 1 603 ? 23.078 20.469 26.688 1 97.12 603 MET B N 1
ATOM 10231 C CA . MET B 1 603 ? 21.75 20.906 27.109 1 97.12 603 MET B CA 1
ATOM 10232 C C . MET B 1 603 ? 21.359 20.234 28.422 1 97.12 603 MET B C 1
ATOM 10234 O O . MET B 1 603 ? 21.641 19.062 28.641 1 97.12 603 MET B O 1
ATOM 10238 N N . ALA B 1 604 ? 20.734 21 29.266 1 94.88 604 ALA B N 1
ATOM 10239 C CA . ALA B 1 604 ? 20.156 20.469 30.484 1 94.88 604 ALA B CA 1
ATOM 10240 C C . ALA B 1 604 ? 18.656 20.297 30.375 1 94.88 604 ALA B C 1
ATOM 10242 O O . ALA B 1 604 ? 17.984 21.125 29.734 1 94.88 604 ALA B O 1
ATOM 10243 N N . PRO B 1 605 ? 18.125 19.203 30.938 1 95.44 605 PRO B N 1
ATOM 10244 C CA . PRO B 1 605 ? 16.672 19.094 30.953 1 95.44 605 PRO B CA 1
ATOM 10245 C C . PRO B 1 605 ? 16.016 20.156 31.844 1 95.44 605 PRO B C 1
ATOM 10247 O O . PRO B 1 605 ? 16.688 20.75 32.688 1 95.44 605 PRO B O 1
ATOM 10250 N N . SER B 1 606 ? 14.742 20.344 31.594 1 96.19 606 SER B N 1
ATOM 10251 C CA . SER B 1 606 ? 13.977 21.266 32.438 1 96.19 606 SER B CA 1
ATOM 10252 C C . SER B 1 606 ? 14.125 20.906 33.906 1 96.19 606 SER B C 1
ATOM 10254 O O . SER B 1 606 ? 14.047 19.734 34.281 1 96.19 606 SER B O 1
ATOM 10256 N N . PRO B 1 607 ? 14.375 21.906 34.75 1 96.25 607 PRO B N 1
ATOM 10257 C CA . PRO B 1 607 ? 14.398 21.625 36.188 1 96.25 607 PRO B CA 1
ATOM 10258 C C . PRO B 1 607 ? 13.031 21.203 36.719 1 96.25 607 PRO B C 1
ATOM 10260 O O . PRO B 1 607 ? 12.953 20.594 37.781 1 96.25 607 PRO B O 1
ATOM 10263 N N . VAL B 1 608 ? 12.023 21.672 36.062 1 95.56 608 VAL B N 1
ATOM 10264 C CA . VAL B 1 608 ? 10.688 21.141 36.312 1 95.56 608 VAL B CA 1
ATOM 10265 C C . VAL B 1 608 ? 10.477 19.859 35.5 1 95.56 608 VAL B C 1
ATOM 10267 O O . VAL B 1 608 ? 10.508 19.875 34.281 1 95.56 608 VAL B O 1
ATOM 10270 N N . ARG B 1 609 ? 10.266 18.859 36.188 1 92.06 609 ARG B N 1
ATOM 10271 C CA . ARG B 1 609 ? 10.352 17.547 35.562 1 92.06 609 ARG B CA 1
ATOM 10272 C C . ARG B 1 609 ? 9.133 17.281 34.688 1 92.06 609 ARG B C 1
ATOM 10274 O O . ARG B 1 609 ? 8.008 17.188 35.188 1 92.06 609 ARG B O 1
ATOM 10281 N N . ALA B 1 610 ? 9.352 17.109 33.5 1 88.94 610 ALA B N 1
ATOM 10282 C CA . ALA B 1 610 ? 8.336 16.625 32.562 1 88.94 610 ALA B CA 1
ATOM 10283 C C . ALA B 1 610 ? 8.234 15.102 32.625 1 88.94 610 ALA B C 1
ATOM 10285 O O . ALA B 1 610 ? 9.211 14.414 32.938 1 88.94 610 ALA B O 1
ATOM 10286 N N . GLU B 1 611 ? 7.051 14.555 32.438 1 88.5 611 GLU B N 1
ATOM 10287 C CA . GLU B 1 611 ? 6.828 13.117 32.344 1 88.5 611 GLU B CA 1
ATOM 10288 C C . GLU B 1 611 ? 5.672 12.812 31.375 1 88.5 611 GLU B C 1
ATOM 10290 O O . GLU B 1 611 ? 5.129 13.719 30.734 1 88.5 611 GLU B O 1
ATOM 10295 N N . LYS B 1 612 ? 5.453 11.516 31.219 1 88.88 612 LYS B N 1
ATOM 10296 C CA . LYS B 1 612 ? 4.324 11.133 30.375 1 88.88 612 LYS B CA 1
ATOM 10297 C C . LYS B 1 612 ? 3.023 11.742 30.875 1 88.88 612 LYS B C 1
ATOM 10299 O O . LYS B 1 612 ? 2.703 11.648 32.062 1 88.88 612 LYS B O 1
ATOM 10304 N N . ASN B 1 613 ? 2.352 12.516 30.031 1 93.06 613 ASN B N 1
ATOM 10305 C CA . ASN B 1 613 ? 1.062 13.164 30.266 1 93.06 613 ASN B CA 1
ATOM 10306 C C . ASN B 1 613 ? 1.2 14.375 31.188 1 93.06 613 ASN B C 1
ATOM 10308 O O . ASN B 1 613 ? 0.211 14.852 31.75 1 93.06 613 ASN B O 1
ATOM 10312 N N . VAL B 1 614 ? 2.422 14.781 31.453 1 96.5 614 VAL B N 1
ATOM 10313 C CA . VAL B 1 614 ? 2.705 16.078 32.062 1 96.5 614 VAL B CA 1
ATOM 10314 C C . VAL B 1 614 ? 3.578 16.906 31.109 1 96.5 614 VAL B C 1
ATOM 10316 O O . VAL B 1 614 ? 4.754 16.578 30.906 1 96.5 614 VAL B O 1
ATOM 10319 N N . GLU B 1 615 ? 3.072 17.938 30.656 1 97.5 615 GLU B N 1
ATOM 10320 C CA . GLU B 1 615 ? 3.805 18.766 29.703 1 97.5 615 GLU B CA 1
ATOM 10321 C C . GLU B 1 615 ? 4.395 20 30.375 1 97.5 615 GLU B C 1
ATOM 10323 O O . GLU B 1 615 ? 3.721 20.672 31.172 1 97.5 615 GLU B O 1
ATOM 10328 N N . VAL B 1 616 ? 5.633 20.266 30.125 1 98 616 VAL B N 1
ATOM 10329 C CA . VAL B 1 616 ? 6.305 21.469 30.625 1 98 616 VAL B CA 1
ATOM 10330 C C . VAL B 1 616 ? 6.793 22.312 29.453 1 98 616 VAL B C 1
ATOM 10332 O O . VAL B 1 616 ? 7.543 21.828 28.594 1 98 616 VAL B O 1
ATOM 10335 N N . VAL B 1 617 ? 6.367 23.547 29.375 1 97.69 617 VAL B N 1
ATOM 10336 C CA . VAL B 1 617 ? 6.781 24.484 28.344 1 97.69 617 VAL B CA 1
ATOM 10337 C C . VAL B 1 617 ? 7.629 25.594 28.953 1 97.69 617 VAL B C 1
ATOM 10339 O O . VAL B 1 617 ? 7.164 26.328 29.844 1 97.69 617 VAL B O 1
ATOM 10342 N N . HIS B 1 618 ? 8.828 25.719 28.547 1 97.5 618 HIS B N 1
ATOM 10343 C CA . HIS B 1 618 ? 9.773 26.703 29.062 1 97.5 618 HIS B CA 1
ATOM 10344 C C . HIS B 1 618 ? 9.766 27.969 28.203 1 97.5 618 HIS B C 1
ATOM 10346 O O . HIS B 1 618 ? 9.914 27.906 26.984 1 97.5 618 HIS B O 1
ATOM 10352 N N . ARG B 1 619 ? 9.547 29.109 28.797 1 96.75 619 ARG B N 1
ATOM 10353 C CA . ARG B 1 619 ? 9.633 30.422 28.188 1 96.75 619 ARG B CA 1
ATOM 10354 C C . ARG B 1 619 ? 10.547 31.344 29 1 96.75 619 ARG B C 1
ATOM 10356 O O . ARG B 1 619 ? 10.773 31.109 30.188 1 96.75 619 ARG B O 1
ATOM 10363 N N . VAL B 1 620 ? 11.094 32.344 28.297 1 96.81 620 VAL B N 1
ATOM 10364 C CA . VAL B 1 620 ? 11.992 33.281 28.953 1 96.81 620 VAL B CA 1
ATOM 10365 C C . VAL B 1 620 ? 11.477 34.688 28.766 1 96.81 620 VAL B C 1
ATOM 10367 O O . VAL B 1 620 ? 11.172 35.125 27.656 1 96.81 620 VAL B O 1
ATOM 10370 N N . LEU B 1 621 ? 11.297 35.375 29.797 1 96 621 LEU B N 1
ATOM 10371 C CA . LEU B 1 621 ? 10.898 36.781 29.781 1 96 621 LEU B CA 1
ATOM 10372 C C . LEU B 1 621 ? 11.844 37.625 30.625 1 96 621 LEU B C 1
ATOM 10374 O O . LEU B 1 621 ? 11.992 37.375 31.828 1 96 621 LEU B O 1
ATOM 10378 N N . ASP B 1 622 ? 12.5 38.625 30.016 1 94.31 622 ASP B N 1
ATOM 10379 C CA . ASP B 1 622 ? 13.414 39.531 30.688 1 94.31 622 ASP B CA 1
ATOM 10380 C C . ASP B 1 622 ? 14.477 38.781 31.469 1 94.31 622 ASP B C 1
ATOM 10382 O O . ASP B 1 622 ? 14.75 39.125 32.625 1 94.31 622 ASP B O 1
ATOM 10386 N N . GLY B 1 623 ? 14.898 37.719 30.938 1 93.25 623 GLY B N 1
ATOM 10387 C CA . GLY B 1 623 ? 16 36.969 31.516 1 93.25 623 GLY B CA 1
ATOM 10388 C C . GLY B 1 623 ? 15.562 35.969 32.562 1 93.25 623 GLY B C 1
ATOM 10389 O O . GLY B 1 623 ? 16.375 35.25 33.125 1 93.25 623 GLY B O 1
ATOM 10390 N N . HIS B 1 624 ? 14.266 35.938 32.781 1 95.12 624 HIS B N 1
ATOM 10391 C CA . HIS B 1 624 ? 13.742 35.031 33.781 1 95.12 624 HIS B CA 1
ATOM 10392 C C . HIS B 1 624 ? 13.078 33.812 33.125 1 95.12 624 HIS B C 1
ATOM 10394 O O . HIS B 1 624 ? 12.422 33.969 32.094 1 95.12 624 HIS B O 1
ATOM 10400 N N . ASP B 1 625 ? 13.289 32.656 33.844 1 96.31 625 ASP B N 1
ATOM 10401 C CA . ASP B 1 625 ? 12.703 31.438 33.344 1 96.31 625 ASP B CA 1
ATOM 10402 C C . ASP B 1 625 ? 11.273 31.25 33.875 1 96.31 625 ASP B C 1
ATOM 10404 O O . ASP B 1 625 ? 11.031 31.312 35.062 1 96.31 625 ASP B O 1
ATOM 10408 N N . TYR B 1 626 ? 10.406 31.016 32.938 1 97.06 626 TYR B N 1
ATOM 10409 C CA . TYR B 1 626 ? 9.023 30.656 33.25 1 97.06 626 TYR B CA 1
ATOM 10410 C C . TYR B 1 626 ? 8.688 29.266 32.719 1 97.06 626 TYR B C 1
ATOM 10412 O O . TYR B 1 626 ? 9.164 28.875 31.641 1 97.06 626 TYR B O 1
ATOM 10420 N N . TYR B 1 627 ? 7.934 28.516 33.5 1 97.5 627 TYR B N 1
ATOM 10421 C CA . TYR B 1 627 ? 7.516 27.172 33.125 1 97.5 627 TYR B CA 1
ATOM 10422 C C . TYR B 1 627 ? 6 27.031 33.188 1 97.5 627 TYR B C 1
ATOM 10424 O O . TYR B 1 627 ? 5.422 27.172 34.281 1 97.5 627 TYR B O 1
ATOM 10432 N N . TYR B 1 628 ? 5.332 26.828 32 1 97.94 628 TYR B N 1
ATOM 10433 C CA . TYR B 1 628 ? 3.955 26.344 32 1 97.94 628 TYR B CA 1
ATOM 10434 C C . TYR B 1 628 ? 3.904 24.828 32.219 1 97.94 628 TYR B C 1
ATOM 10436 O O . TYR B 1 628 ? 4.605 24.078 31.531 1 97.94 628 TYR B O 1
ATOM 10444 N N . ILE B 1 629 ? 3.162 24.359 33.156 1 98.12 629 ILE B N 1
ATOM 10445 C CA . ILE B 1 629 ? 3.021 22.938 33.438 1 98.12 629 ILE B CA 1
ATOM 10446 C C . ILE B 1 629 ? 1.566 22.516 33.219 1 98.12 629 ILE B C 1
ATOM 10448 O O . ILE B 1 629 ? 0.654 23.141 33.781 1 98.12 629 ILE B O 1
ATOM 10452 N N . PHE B 1 630 ? 1.294 21.469 32.438 1 97.88 630 PHE B N 1
ATOM 10453 C CA . PHE B 1 630 ? -0.048 20.969 32.156 1 97.88 630 PHE B CA 1
ATOM 10454 C C . PHE B 1 630 ? -0.193 19.516 32.594 1 97.88 630 PHE B C 1
ATOM 10456 O O . PHE B 1 630 ? 0.637 18.672 32.25 1 97.88 630 PHE B O 1
ATOM 10463 N N . ASN B 1 631 ? -1.245 19.203 33.344 1 97.06 631 ASN B N 1
ATOM 10464 C CA . ASN B 1 631 ? -1.54 17.844 33.812 1 97.06 631 ASN B CA 1
ATOM 10465 C C . ASN B 1 631 ? -2.529 17.141 32.906 1 97.06 631 ASN B C 1
ATOM 10467 O O . ASN B 1 631 ? -3.729 17.406 32.938 1 97.06 631 ASN B O 1
ATOM 10471 N N . PHE B 1 632 ? -2.062 16.141 32.156 1 96 632 PHE B N 1
ATOM 10472 C CA . PHE B 1 632 ? -2.912 15.352 31.266 1 96 632 PHE B CA 1
ATOM 10473 C C . PHE B 1 632 ? -3.025 13.914 31.766 1 96 632 PHE B C 1
ATOM 10475 O O . PHE B 1 632 ? -3.326 13.008 30.984 1 96 632 PHE B O 1
ATOM 10482 N N . THR B 1 633 ? -2.842 13.578 33.062 1 94.19 633 THR B N 1
ATOM 10483 C CA . THR B 1 633 ? -2.789 12.227 33.594 1 94.19 633 THR B CA 1
ATOM 10484 C C . THR B 1 633 ? -4.195 11.703 33.875 1 94.19 633 THR B C 1
ATOM 10486 O O . THR B 1 633 ? -4.363 10.562 34.312 1 94.19 633 THR B O 1
ATOM 10489 N N . ALA B 1 634 ? -5.207 12.508 33.719 1 91.12 634 ALA B N 1
ATOM 10490 C CA . ALA B 1 634 ? -6.602 12.141 33.969 1 91.12 634 ALA B CA 1
ATOM 10491 C C . ALA B 1 634 ? -6.887 12.031 35.469 1 91.12 634 ALA B C 1
ATOM 10493 O O . ALA B 1 634 ? -7.887 11.43 35.875 1 91.12 634 ALA B O 1
ATOM 10494 N N . GLY B 1 635 ? -5.988 12.547 36.312 1 92.88 635 GLY B N 1
ATOM 10495 C CA . GLY B 1 635 ? -6.129 12.641 37.75 1 92.88 635 GLY B CA 1
ATOM 10496 C C . GLY B 1 635 ? -5.223 13.688 38.375 1 92.88 635 GLY B C 1
ATOM 10497 O O . GLY B 1 635 ? -4.52 14.406 37.656 1 92.88 635 GLY B O 1
ATOM 10498 N N . ASP B 1 636 ? -5.406 13.805 39.656 1 95.31 636 ASP B N 1
ATOM 10499 C CA . ASP B 1 636 ? -4.465 14.68 40.375 1 95.31 636 ASP B CA 1
ATOM 10500 C C . ASP B 1 636 ? -3.043 14.125 40.281 1 95.31 636 ASP B C 1
ATOM 10502 O O . ASP B 1 636 ? -2.85 12.914 40.156 1 95.31 636 ASP B O 1
ATOM 10506 N N . THR B 1 637 ? -2.082 15.062 40.281 1 96.19 637 THR B N 1
ATOM 10507 C CA . THR B 1 637 ? -0.693 14.617 40.25 1 96.19 637 THR B CA 1
ATOM 10508 C C . THR B 1 637 ? 0.211 15.609 40.969 1 96.19 637 THR B C 1
ATOM 10510 O O . THR B 1 637 ? -0.252 16.656 41.438 1 96.19 637 THR B O 1
ATOM 10513 N N . VAL B 1 638 ? 1.445 15.141 41.219 1 97.31 638 VAL B N 1
ATOM 10514 C CA . VAL B 1 638 ? 2.479 16 41.812 1 97.31 638 VAL B CA 1
ATOM 10515 C C . VAL B 1 638 ? 3.697 16.031 40.875 1 97.31 638 VAL B C 1
ATOM 10517 O O . VAL B 1 638 ? 4.25 14.977 40.562 1 97.31 638 VAL B O 1
ATOM 10520 N N . VAL B 1 639 ? 4.055 17.234 40.469 1 97.56 639 VAL B N 1
ATOM 10521 C CA . VAL B 1 639 ? 5.211 17.406 39.594 1 97.56 639 VAL B CA 1
ATOM 10522 C C . VAL B 1 639 ? 6.43 17.797 40.438 1 97.56 639 VAL B C 1
ATOM 10524 O O . VAL B 1 639 ? 6.367 18.75 41.219 1 97.56 639 VAL B O 1
ATOM 10527 N N . LYS B 1 640 ? 7.516 17.125 40.125 1 97.38 640 LYS B N 1
ATOM 10528 C CA . LYS B 1 640 ? 8.742 17.391 40.844 1 97.38 640 LYS B CA 1
ATOM 10529 C C . LYS B 1 640 ? 9.531 18.531 40.219 1 97.38 640 LYS B C 1
ATOM 10531 O O . LYS B 1 640 ? 9.57 18.656 39 1 97.38 640 LYS B O 1
ATOM 10536 N N . THR B 1 641 ? 10.117 19.422 41 1 97.31 641 THR B N 1
ATOM 10537 C CA . THR B 1 641 ? 11.016 20.469 40.531 1 97.31 641 THR B CA 1
ATOM 10538 C C . THR B 1 641 ? 12.344 20.406 41.281 1 97.31 641 THR B C 1
ATOM 10540 O O . THR B 1 641 ? 12.383 20.125 42.5 1 97.31 641 THR B O 1
ATOM 10543 N N . GLU B 1 642 ? 13.414 20.656 40.594 1 95.75 642 GLU B N 1
ATOM 10544 C CA . GLU B 1 642 ? 14.758 20.594 41.156 1 95.75 642 GLU B CA 1
ATOM 10545 C C . GLU B 1 642 ? 15.172 21.938 41.75 1 95.75 642 GLU B C 1
ATOM 10547 O O . GLU B 1 642 ? 16.156 22.031 42.5 1 95.75 642 GLU B O 1
ATOM 10552 N N . VAL B 1 643 ? 14.414 22.953 41.406 1 95.62 643 VAL B N 1
ATOM 10553 C CA . VAL B 1 643 ? 14.672 24.297 41.938 1 95.62 643 VAL B CA 1
ATOM 10554 C C . VAL B 1 643 ? 13.383 24.891 42.469 1 95.62 643 VAL B C 1
ATOM 10556 O O . VAL B 1 643 ? 12.289 24.531 42.031 1 95.62 643 VAL B O 1
ATOM 10559 N N . PRO B 1 644 ? 13.539 25.797 43.438 1 96.5 644 PRO B N 1
ATOM 10560 C CA . PRO B 1 644 ? 12.312 26.469 43.875 1 96.5 644 PRO B CA 1
ATOM 10561 C C . PRO B 1 644 ? 11.672 27.312 42.781 1 96.5 644 PRO B C 1
ATOM 10563 O O . PRO B 1 644 ? 12.383 27.969 42.031 1 96.5 644 PRO B O 1
ATOM 10566 N N . VAL B 1 645 ? 10.406 27.25 42.781 1 97.31 645 VAL B N 1
ATOM 10567 C CA . VAL B 1 645 ? 9.68 28 41.781 1 97.31 645 VAL B CA 1
ATOM 10568 C C . VAL B 1 645 ? 8.516 28.75 42.438 1 97.31 645 VAL B C 1
ATOM 10570 O O . VAL B 1 645 ? 7.93 28.281 43.406 1 97.31 645 VAL B O 1
ATOM 10573 N N . TYR B 1 646 ? 8.203 29.922 41.906 1 97.12 646 TYR B N 1
ATOM 10574 C CA . TYR B 1 646 ? 7.113 30.781 42.344 1 97.12 646 TYR B CA 1
ATOM 10575 C C . TYR B 1 646 ? 5.898 30.625 41.438 1 97.12 646 TYR B C 1
ATOM 10577 O O . TYR B 1 646 ? 5.988 30.844 40.25 1 97.12 646 TYR B O 1
ATOM 10585 N N . ASP B 1 647 ? 4.77 30.25 42.031 1 96.62 647 ASP B N 1
ATOM 10586 C CA . ASP B 1 647 ? 3.518 30.156 41.312 1 96.62 647 ASP B CA 1
ATOM 10587 C C . ASP B 1 647 ? 2.988 31.547 40.938 1 96.62 647 ASP B C 1
ATOM 10589 O O . ASP B 1 647 ? 2.523 32.281 41.812 1 96.62 647 ASP B O 1
ATOM 10593 N N . TYR B 1 648 ? 2.979 31.828 39.719 1 94.62 648 TYR B N 1
ATOM 10594 C CA . TYR B 1 648 ? 2.668 33.156 39.25 1 94.62 648 TYR B CA 1
ATOM 10595 C C . TYR B 1 648 ? 1.219 33.531 39.531 1 94.62 648 TYR B C 1
ATOM 10597 O O . TYR B 1 648 ? 0.903 34.688 39.75 1 94.62 648 TYR B O 1
ATOM 10605 N N . LEU B 1 649 ? 0.272 32.625 39.531 1 93.06 649 LEU B N 1
ATOM 10606 C CA . LEU B 1 649 ? -1.153 32.875 39.719 1 93.06 649 LEU B CA 1
ATOM 10607 C C . LEU B 1 649 ? -1.565 32.75 41.156 1 93.06 649 LEU B C 1
ATOM 10609 O O . LEU B 1 649 ? -2.379 33.531 41.656 1 93.06 649 LEU B O 1
ATOM 10613 N N . LYS B 1 650 ? -0.956 31.797 41.875 1 94.25 650 LYS B N 1
ATOM 10614 C CA . LYS B 1 650 ? -1.363 31.531 43.25 1 94.25 650 LYS B CA 1
ATOM 10615 C C . LYS B 1 650 ? -0.517 32.344 44.25 1 94.25 650 LYS B C 1
ATOM 10617 O O . LYS B 1 650 ? -0.893 32.5 45.406 1 94.25 650 LYS B O 1
ATOM 10622 N N . GLY B 1 651 ? 0.545 32.75 43.875 1 94.06 651 GLY B N 1
ATOM 10623 C CA . GLY B 1 651 ? 1.365 33.594 44.719 1 94.06 651 GLY B CA 1
ATOM 10624 C C . GLY B 1 651 ? 2.059 32.844 45.844 1 94.06 651 GLY B C 1
ATOM 10625 O O . GLY B 1 651 ? 2.186 33.344 46.938 1 94.06 651 GLY B O 1
ATOM 10626 N N . CYS B 1 652 ? 2.426 31.609 45.562 1 95.31 652 CYS B N 1
ATOM 10627 C CA . CYS B 1 652 ? 3.141 30.812 46.531 1 95.31 652 CYS B CA 1
ATOM 10628 C C . CYS B 1 652 ? 4.375 30.172 45.938 1 95.31 652 CYS B C 1
ATOM 10630 O O . CYS B 1 652 ? 4.52 30.125 44.719 1 95.31 652 CYS B O 1
ATOM 10632 N N . VAL B 1 653 ? 5.301 29.719 46.812 1 96.69 653 VAL B N 1
ATOM 10633 C CA . VAL B 1 653 ? 6.547 29.094 46.344 1 96.69 653 VAL B CA 1
ATOM 10634 C C . VAL B 1 653 ? 6.48 27.594 46.562 1 96.69 653 VAL B C 1
ATOM 10636 O O . VAL B 1 653 ? 6.039 27.125 47.625 1 96.69 653 VAL B O 1
ATOM 10639 N N . TYR B 1 654 ? 6.797 26.812 45.562 1 96.88 654 TYR B N 1
ATOM 10640 C CA . TYR B 1 654 ? 7 25.375 45.656 1 96.88 654 TYR B CA 1
ATOM 10641 C C . TYR B 1 654 ? 8.484 25.047 45.75 1 96.88 654 TYR B C 1
ATOM 10643 O O . TYR B 1 654 ? 9.258 25.406 44.844 1 96.88 654 TYR B O 1
ATOM 10651 N N . GLU B 1 655 ? 8.867 24.297 46.719 1 95.69 655 GLU B N 1
ATOM 10652 C CA . GLU B 1 655 ? 10.273 23.969 46.906 1 95.69 655 GLU B CA 1
ATOM 10653 C C . GLU B 1 655 ? 10.656 22.75 46.094 1 95.69 655 GLU B C 1
ATOM 10655 O O . GLU B 1 655 ? 11.703 22.734 45.438 1 95.69 655 GLU B O 1
ATOM 10660 N N . ASN B 1 656 ? 9.797 21.734 46.188 1 95.75 656 ASN B N 1
ATOM 10661 C CA . ASN B 1 656 ? 10.172 20.484 45.531 1 95.75 656 ASN B CA 1
ATOM 10662 C C . ASN B 1 656 ? 8.992 19.875 44.781 1 95.75 656 ASN B C 1
ATOM 10664 O O . ASN B 1 656 ? 9.188 19.078 43.844 1 95.75 656 ASN B O 1
ATOM 10668 N N . ASP B 1 657 ? 7.762 20.203 45.25 1 97.19 657 ASP B N 1
ATOM 10669 C CA . ASP B 1 657 ? 6.562 19.531 44.75 1 97.19 657 ASP B CA 1
ATOM 10670 C C . ASP B 1 657 ? 5.516 20.547 44.312 1 97.19 657 ASP B C 1
ATOM 10672 O O . ASP B 1 657 ? 5.148 21.453 45.062 1 97.19 657 ASP B O 1
ATOM 10676 N N . ILE B 1 658 ? 5.086 20.375 43.156 1 97.69 658 ILE B N 1
ATOM 10677 C CA . ILE B 1 658 ? 4.031 21.234 42.594 1 97.69 658 ILE B CA 1
ATOM 10678 C C . ILE B 1 658 ? 2.74 20.422 42.469 1 97.69 658 ILE B C 1
ATOM 10680 O O . ILE B 1 658 ? 2.568 19.656 41.531 1 97.69 658 ILE B O 1
ATOM 10684 N N . PRO B 1 659 ? 1.803 20.562 43.375 1 97.12 659 PRO B N 1
ATOM 10685 C CA . PRO B 1 659 ? 0.531 19.844 43.25 1 97.12 659 PRO B CA 1
ATOM 10686 C C . PRO B 1 659 ? -0.326 20.359 42.094 1 97.12 659 PRO B C 1
ATOM 10688 O O . PRO B 1 659 ? -0.457 21.578 41.906 1 97.12 659 PRO B O 1
ATOM 10691 N N . MET B 1 660 ? -0.885 19.469 41.375 1 96.31 660 MET B N 1
ATOM 10692 C CA . MET B 1 660 ? -1.729 19.844 40.25 1 96.31 660 MET B CA 1
ATOM 10693 C C . MET B 1 660 ? -3.025 19.031 40.25 1 96.31 660 MET B C 1
ATOM 10695 O O . MET B 1 660 ? -3.002 17.812 40.406 1 96.31 660 MET B O 1
ATOM 10699 N N . GLU B 1 661 ? -4.141 19.609 40.062 1 94.75 661 GLU B N 1
ATOM 10700 C CA . GLU B 1 661 ? -5.441 18.953 39.938 1 94.75 661 GLU B CA 1
ATOM 10701 C C . GLU B 1 661 ? -5.637 18.344 38.562 1 94.75 661 GLU B C 1
ATOM 10703 O O . GLU B 1 661 ? -4.895 18.641 37.625 1 94.75 661 GLU B O 1
ATOM 10708 N N . ARG B 1 662 ? -6.691 17.422 38.531 1 94.5 662 ARG B N 1
ATOM 10709 C CA . ARG B 1 662 ? -7.105 16.891 37.25 1 94.5 662 ARG B CA 1
ATOM 10710 C C . ARG B 1 662 ? -7.41 18 36.25 1 94.5 662 ARG B C 1
ATOM 10712 O O . ARG B 1 662 ? -8.156 18.938 36.562 1 94.5 662 ARG B O 1
ATOM 10719 N N . ASN B 1 663 ? -6.805 17.969 35.031 1 93.38 663 ASN B N 1
ATOM 10720 C CA . ASN B 1 663 ? -6.941 18.984 34 1 93.38 663 ASN B CA 1
ATOM 10721 C C . ASN B 1 663 ? -6.445 20.344 34.438 1 93.38 663 ASN B C 1
ATOM 10723 O O . ASN B 1 663 ? -6.848 21.375 33.906 1 93.38 663 ASN B O 1
ATOM 10727 N N . GLY B 1 664 ? -5.559 20.312 35.438 1 94.88 664 GLY B N 1
ATOM 10728 C CA . GLY B 1 664 ? -4.992 21.547 35.938 1 94.88 664 GLY B CA 1
ATOM 10729 C C . GLY B 1 664 ? -3.779 22.016 35.156 1 94.88 664 GLY B C 1
ATOM 10730 O O . GLY B 1 664 ? -3.236 21.25 34.344 1 94.88 664 GLY B O 1
ATOM 10731 N N . PHE B 1 665 ? -3.389 23.312 35.406 1 96.81 665 PHE B N 1
ATOM 10732 C CA . PHE B 1 665 ? -2.145 23.891 34.906 1 96.81 665 PHE B CA 1
ATOM 10733 C C . PHE B 1 665 ? -1.582 24.891 35.906 1 96.81 665 PHE B C 1
ATOM 10735 O O . PHE B 1 665 ? -2.303 25.375 36.781 1 96.81 665 PHE B O 1
ATOM 10742 N N . VAL B 1 666 ? -0.281 25.094 35.781 1 97.06 666 VAL B N 1
ATOM 10743 C CA . VAL B 1 666 ? 0.383 26.078 36.625 1 97.06 666 VAL B CA 1
ATOM 10744 C C . VAL B 1 666 ? 1.429 26.844 35.781 1 97.06 666 VAL B C 1
ATOM 10746 O O . VAL B 1 666 ? 1.98 26.297 34.844 1 97.06 666 VAL B O 1
ATOM 10749 N N . LEU B 1 667 ? 1.511 28.109 36.062 1 97.88 667 LEU B N 1
ATOM 10750 C CA . LEU B 1 667 ? 2.621 28.922 35.562 1 97.88 667 LEU B CA 1
ATOM 10751 C C . LEU B 1 667 ? 3.564 29.281 36.719 1 97.88 667 LEU B C 1
ATOM 10753 O O . LEU B 1 667 ? 3.16 29.969 37.656 1 97.88 667 LEU B O 1
ATOM 10757 N N . VAL B 1 668 ? 4.809 28.812 36.594 1 97.69 668 VAL B N 1
ATOM 10758 C CA . VAL B 1 668 ? 5.754 29.078 37.656 1 97.69 668 VAL B CA 1
ATOM 10759 C C . VAL B 1 668 ? 6.969 29.828 37.125 1 97.69 668 VAL B C 1
ATOM 10761 O O . VAL B 1 668 ? 7.309 29.688 35.938 1 97.69 668 VAL B O 1
ATOM 10764 N N . LYS B 1 669 ? 7.535 30.641 37.938 1 96.81 669 LYS B N 1
ATOM 10765 C CA . LYS B 1 669 ? 8.773 31.359 37.656 1 96.81 669 LYS B CA 1
ATOM 10766 C C . LYS B 1 669 ? 9.906 30.844 38.562 1 96.81 669 LYS B C 1
ATOM 10768 O O . LYS B 1 669 ? 9.719 30.625 39.75 1 96.81 669 LYS B O 1
ATOM 10773 N N . ARG B 1 670 ? 11 30.516 37.875 1 94.69 670 ARG B N 1
ATOM 10774 C CA . ARG B 1 670 ? 12.148 30.109 38.688 1 94.69 670 ARG B CA 1
ATOM 10775 C C . ARG B 1 670 ? 12.445 31.156 39.781 1 94.69 670 ARG B C 1
ATOM 10777 O O . ARG B 1 670 ? 12.523 32.344 39.469 1 94.69 670 ARG B O 1
ATOM 10784 N N . TRP B 1 671 ? 12.5 30.625 40.969 1 86.88 671 TRP B N 1
ATOM 10785 C CA . TRP B 1 671 ? 12.672 31.5 42.125 1 86.88 671 TRP B CA 1
ATOM 10786 C C . TRP B 1 671 ? 14.133 31.578 42.562 1 86.88 671 TRP B C 1
ATOM 10788 O O . TRP B 1 671 ? 14.797 30.547 42.688 1 86.88 671 TRP B O 1
ATOM 10798 N N . ARG B 1 672 ? 14.859 32.75 42.469 1 72.62 672 ARG B N 1
ATOM 10799 C CA . ARG B 1 672 ? 16.203 32.938 43 1 72.62 672 ARG B CA 1
ATOM 10800 C C . ARG B 1 672 ? 16.172 33.656 44.344 1 72.62 672 ARG B C 1
ATOM 10802 O O . ARG B 1 672 ? 15.492 34.688 44.5 1 72.62 672 ARG B O 1
ATOM 10809 N N . GLN B 1 673 ? 16.266 32.844 45.531 1 50.81 673 GLN B N 1
ATOM 10810 C CA . GLN B 1 673 ? 16.312 33.531 46.844 1 50.81 673 GLN B CA 1
ATOM 10811 C C . GLN B 1 673 ? 17.156 34.812 46.75 1 50.81 673 GLN B C 1
ATOM 10813 O O . GLN B 1 673 ? 18.266 34.781 46.188 1 50.81 673 GLN B O 1
ATOM 10818 N N . ARG B 1 674 ? 16.453 36 46.938 1 44.66 674 ARG B N 1
ATOM 10819 C CA . ARG B 1 674 ? 17.266 37.156 47.281 1 44.66 674 ARG B CA 1
ATOM 10820 C C . ARG B 1 674 ? 18.047 36.938 48.562 1 44.66 674 ARG B C 1
ATOM 10822 O O . ARG B 1 674 ? 17.516 36.344 49.531 1 44.66 674 ARG B O 1
#

Solvent-accessible surface area (backbone atoms only — not comparable to full-atom values): 67843 Å² total; per-residue (Å²): 126,44,34,34,25,29,49,62,70,89,78,46,53,73,68,53,43,54,54,48,51,52,51,52,60,71,30,55,44,41,31,38,34,37,48,37,32,35,29,33,62,37,39,68,43,92,90,44,74,45,57,62,74,58,50,51,53,40,50,55,37,27,76,67,62,22,29,23,33,46,30,35,21,66,25,8,70,24,46,69,56,45,70,76,42,58,84,30,35,19,14,40,66,84,68,46,69,34,62,90,70,43,65,48,42,46,32,61,74,28,65,67,47,51,50,54,46,41,50,57,37,43,55,48,22,72,70,47,31,76,40,88,33,44,66,26,37,30,46,36,54,33,77,33,51,89,82,38,33,66,53,50,35,73,66,45,32,52,51,46,22,49,49,52,38,70,73,45,67,42,49,67,52,40,31,61,67,54,48,23,65,63,91,69,54,61,65,90,43,50,86,72,47,66,76,78,53,71,54,89,54,87,85,36,90,59,86,57,95,45,73,82,63,61,57,29,61,49,49,47,48,46,52,48,29,18,48,38,48,39,54,44,50,43,54,43,41,56,50,38,58,73,44,26,87,55,49,40,32,38,30,32,60,54,72,79,80,54,48,56,53,55,64,64,51,37,71,77,30,70,37,49,25,21,31,52,74,72,62,44,55,74,40,61,67,79,56,54,64,42,31,38,42,25,29,44,58,80,64,40,52,21,32,34,56,28,26,67,52,37,13,26,34,33,67,69,21,50,27,29,61,44,54,41,83,50,27,64,45,41,51,52,51,46,43,45,71,58,40,34,45,29,45,17,28,45,29,40,55,20,38,38,36,28,45,57,34,49,32,29,14,35,20,43,50,46,66,57,80,48,71,55,35,52,42,50,27,52,37,32,56,50,51,63,71,46,53,86,58,63,79,40,36,77,76,54,41,30,33,38,44,51,56,64,67,30,47,48,48,47,62,67,56,58,81,36,74,83,76,49,49,65,68,62,51,46,41,48,54,53,48,42,38,34,35,65,21,37,59,56,42,27,32,44,84,82,52,79,64,84,70,34,40,34,40,38,35,56,40,41,28,47,35,41,72,66,54,46,47,51,53,48,50,44,20,36,71,41,19,34,36,40,32,30,39,58,32,26,44,17,29,81,54,59,36,72,53,92,55,68,32,34,38,90,37,30,74,49,31,24,33,34,56,74,45,74,50,68,38,50,89,91,64,56,44,43,32,43,34,53,52,97,88,50,72,45,66,26,48,48,30,46,35,37,33,36,38,44,73,78,32,45,66,33,19,26,27,72,37,75,96,47,46,72,38,32,34,22,33,41,13,78,29,77,63,15,31,21,27,39,33,13,42,43,58,35,70,69,41,44,36,51,53,53,52,48,52,36,46,73,56,70,49,75,57,44,55,54,52,27,36,90,43,29,49,59,46,68,30,38,45,97,87,37,52,33,38,40,36,38,37,29,68,66,38,66,50,72,39,48,30,76,50,39,26,30,31,70,84,78,71,47,76,32,62,46,58,44,79,37,48,51,36,26,69,48,48,29,30,65,51,75,87,127,125,41,33,36,26,30,49,63,70,91,78,46,52,72,66,54,44,53,52,48,52,51,50,50,58,70,29,54,45,38,30,37,34,36,48,37,71,40,30,46,63,36,38,68,42,92,92,45,73,46,57,61,75,57,48,52,53,39,50,56,38,27,77,65,62,22,27,25,31,46,31,34,20,65,26,27,74,33,69,71,57,45,70,75,41,59,84,29,36,18,14,39,68,83,70,46,68,44,58,90,75,84,64,50,41,45,32,63,71,29,68,68,46,50,50,53,46,41,50,55,38,44,55,48,20,70,70,48,30,75,43,88,33,45,63,28,35,30,47,36,55,36,80,33,53,92,83,38,34,65,55,51,35,72,66,45,33,54,50,48,23,48,50,52,36,68,73,44,69,42,49,68,51,40,30,62,68,40,32,21,59,52,44,7,55,43,60,90,42,50,86,72,48,65,77,77,55,75,44,73,50,84,80,42,88,60,85,56,72,42,44,51,50,44,44,28,61,49,50,50,48,44,52,48,30,18,49,38,48,39,53,44,50,43,54,42,41,56,49,37,58,73,43,26,88,52,49,39,31,37,31,34,58,50,70,81,82,56,47,59,53,56,63,65,49,37,69,76,31,69,36,49,25,22,34,51,74,71,62,44,56,74,39,61,67,80,55,53,63,43,32,38,42,26,30,44,56,82,63,40,53,21,33,34,57,28,24,67,54,38,22,42,47,34,87,84,70,82,46,43,75,55,53,41,83,51,27,64,45,42,50,53,51,49,44,44,71,59,40,35,44,28,44,18,28,44,30,41,56,21,38,87,57,70,89,55,35,50,32,30,14,36,18,43,74,85,66,56,80,45,70,55,34,53,42,47,26,50,38,34,57,50,50,63,71,45,53,86,58,65,79,39,36,77,75,56,42,30,33,39,44,53,56,63,67,31,46,50,49,47,62,65,54,25,51,24,53,82,75,49,50,66,66,61,51,46,41,47,54,52,48,42,38,34,34,64,21,37,58,55,43,25,34,44,83,81,53,77,63,84,70,32,40,34,39,38,35,58,39,42,27,48,34,41,72,68,53,46,48,50,54,50,50,45,21,36,72,42,19,34,36,41,33,30,39,58,33,27,45,17,28,81,51,59,26,41,45,58,47,62,33,33,36,90,37,29,77,50,32,25,34,34,55,73,47,52,25,41,35,53,89,91,66,56,43,42,32,44,35,54,52,98,89,47,74,44,66,28,50,46,30,45,36,35,32,37,38,42,72,78,32,45,67,34,18,25,27,72,38,77,96,46,44,73,37,32,34,22,32,40,13,79,30,80,62,15,31,22,28,40,32,14,43,43,58,35,69,67,42,42,37,52,52,52,51,50,52,38,46,72,57,70,49,74,55,45,54,54,52,27,35,90,42,28,49,58,45,68,31,37,45,96,87,37,52,32,38,40,38,39,38,28,69,64,38,67,50,71,40,47,29,78,50,38,26,30,30,68,86,78,71,46,75,33,62,47,56,44,80,39,47,52,37,26,70,48,47,30,30,66,50,73,89,127

Foldseek 3Di:
DQEAFEDELVQDDPVRLVLLLVLRLLLLGAEYEYDQACQCVQPVDVPDGDCPSVVVSLVSSLVSRHAYAYEQNLFAHDPVLCVVCVLQFFAALVGDGDDHDDTLRGFLQDPSSLVVSLVSLLVCLQVPAPPPRHQEYAYHAAPQPPPNLQGQRPRLFVVLLVLLCVVQVDLVSVCVVQVCPVVDRRDPGSNVDGQDSQDDDPPDPDPDSDLPDRLLSQLSSLVSSQVSNLVSRLSSLVSNVVRHPHWYYHAHEFDLPGSHDLLVSCPSGPAAEYEDEDAQALFFDQCQSLLVRCASDVRAAHEHPEYQQAWWDDLVGPTGHGHDQLSVLLVVVVSLLSRHPYHYYHRAEADCDDSRHGSGTLHYNVSDHDRSSVSSSVSSVVVVLCVVCSPWGALAQEEEEDESSQQSSCVSPPAFPPFDHQVVVSSLLQVLCQQQQGHYHYHYLPDDLQSHQEYEYEQCQEDEPVSLVVVLVCQQVAHEYEYEANRCQHYPSSHGDPDFPVPSCCVVQQKTFDDKHADDPVDKFKKWFAADPDIDIWIFHGMFRFIDGDFDARMATCDDPRHPTGQWGWDRRNNGIYIYHGTDTDSVVSSVVSVRSCVVSVHDGAQWRHHVQWGWRWTHDPRWIKIKIWHSNQAKDKIFGNAWKAFSPPGDIDGTIDTAGGRGMTMIIGDDDD/DAEAFEDEQVQDDPVRLVLLLVLRLLLLGAEYEYDQACQCVQPVDVPDGDCPSVVVSLVSSLVSRHAYAYEQNLFAHDPVLCVVCVLQFFAALVRDQDDHDDTLRGFLQDPSSLVVSLVSLLVCLQVPAPPPRHQEYAYHAAPQPPPNLQGQRPRLFVVLLVLLCVVQVDLVSVCVLLVCPVVDNRDPGSNPDGQDSQDPPPPDPDPDSDLPDRLLSQLSSLVSSQVSNLVSRLSSLVSNVVRHPHWYYHAHEFDLPGSHDLLVSCPSGPAAEYEDEDAQALFFDQCLSLLVRCASDVRAAHEHPEYAQAWAQDLVGPTGHGHDQLSVLLVVVVSLLSRHPYHYYHRCEADCDDSRHGSGTLHYNVSDHDRSSNSSSVSSVVVVLCVVCSPWGALAQEEEEDENSQQSLCVSPPAFPPFDHQSVVSSLLQVLCQQQQGHYHYHYLPDDNLSHQEYEYEQLQEDEPVSLVVVLVCQQVAHEYEYEANRCQHYPSSHGDPDFPVPSCCVVQQKTQDDKHADDPVDKFKKWFAAPPDIDIWIFHGMFRFIDGDFAARMATCDDPRHPTGQWGWDRRNNGIYIYHGTDTDSVVSSVVSVRSCVVSVHDGAQWRHHVQWGWRWTHDPRWIKIKIWHSNQAKDKIFGNAWKAFSVPGDIDGTIDTAGGRGMTMIIGDDDD

Radius of gyration: 35.61 Å; Cα contacts (8 Å, |Δi|>4): 3092; chains: 2; bounding box: 72×104×86 Å

Sequence (1348 aa):
MQYGVAYYPEHKSDGELDHDMELLTASGINTVRMGEFAWCRMEPEEGKYDFEWLEESVERLGKAGIRSIICTPTACPPAWLVHRHPEMLYVDNRGKKRPFGGRRFYCYNNPVYREYSAKITEEIAKRFGKSPYVSGFQIDNEPAQEASGRCHCPVCRKKFSRWMENKFKTIREYNRRSGNIFWGQDYEDFDQIKPPVNTIEVSAWQDMPVYFENPTLRLEFERFSSRSQIEYQNIQADILHRYTDYPVTTNGTGLATNSIDYYESTKNLDCYGFDYYPGLRDAAVDSFPYAFARGVKAGKPFWVMEFMSGGGHRFGGSGRVQPNPGALKQAVIQSFAHGADMMLHFQFRTFPFGAEQLNYAIVDMDGVPRRRYYEMQDTAKLLTQLAPVERAEFSNQAAVCVDYDSHWALRIKPVNDPDFQYLDYAGRMYRILAERGYNSDVISYDADFSKYKLLVLPAAFITSGAFQMKLRRYVENGGILLATFLTSVKNKDNVGYTETLPAGLTDVFGVSVEEVEPIFAGNQNQVHLTLKDTETDSGDGMWCDLLGGTAEALGTYTSDYKKGAMIVSKNSFGKGKACYLGTDLGERAMGELLAGLCREAGMAPSPVRAEKNVEVVHRVLDGHDYYYIFNFTAGDTVVKTEVPVYDYLKGCVYENDIPMERNGFVLVKRWRQRMQYGVAYYPEHKSDGELDHDMELLTASGINTVRMGEFAWCRMEPEEGKYDFEWLEESVERLGKAGIRSIICTPTACPPAWLVHRHPEMLYVDNRGKKRPFGGRRFYCYNNPVYREYSAKITEEIAKRFGKSPYVSGFQIDNEPAQEASGRCHCPVCRKKFSRWMENKFKTIREYNRRSGNIFWGQDYEDFDQIKPPVNTIEVSAWQDMPVYFENPTLRLEFERFSSRSQIEYQNIQADILHRYTDYPVTTNGTGLATNSIDYYESTKNLDCYGFDYYPGLRDAAVDSFPYAFARGVKAGKPFWVMEFMSGGGHRFGGSGRVQPNPGALKQAVIQSFAHGADMMLHFQFRTFPFGAEQLNYAIVDMDGVPRRRYYEMQDTAKLLTQLAPVERAEFSNQAAVCVDYDSHWALRIKPVNDPDFQYLDYAGRMYRILAERGYNSDVISYDADFSKYKLLVLPAAFITSGAFQMKLRRYVENGGILLATFLTSVKNKDNVGYTETLPAGLTDVFGVSVEEVEPIFAGNQNQVHLTLKDTETDSGDGMWCDLLGGTAEALGTYTSDYKKGAMIVSKNSFGKGKACYLGTDLGERAMGELLAGLCREAGMAPSPVRAEKNVEVVHRVLDGHDYYYIFNFTAGDTVVKTEVPVYDYLKGCVYENDIPMERNGFVLVKRWRQR

InterPro domains:
  IPR003476 Glycoside hydrolase, family 42 [PIRSF001084] (1-666)
  IPR003476 Glycoside hydrolase, family 42 [PTHR36447] (2-640)
  IPR013529 Glycoside hydrolase, family 42, N-terminal [PF02449] (7-384)
  IPR013738 Beta-galactosidase trimerisation [PF08532] (397-603)
  IPR017853 Glycoside hydrolase superfamily [SSF51445] (3-386)
  IPR029062 Class I glutamine amidotransferase-like [G3DSA:3.40.50.880] (395-606)
  IPR029062 Class I glutamine amidotransferase-like [SSF52317] (395-602)

pLDDT: mean 93.47, std 8.83, range [39.38, 98.88]

Organism: NCBI:txid1796616

Secondary structure (DSSP, 8-state):
-EEEEE--GGG--HHHHHHHHHHHHHTT--EEEE-TT-HHHH-SBTTB---HHHHHHHHHHHHTT-EEEEE--TTS--HHHHHH-GGGB-B-TTSPBPPSSSS--B-TT-HHHHHHHHHHHHHHHHHHTT-TTEEEEEESSSTTTTTTS---SHHHHHHHHHHHHHHHSSHHHHHHHHTTTGGG---SSGGG-------S-TT-S-------S-HHHHHHHHHHHHHHHHHHHHHHHHHHHHH--S-EEE-B-SSTTSS--HHHHGGGSSS-EEEE----SSSPPP-HHHHHHHHHTTT--EEEEEEE---B--TTSS-BPPPPTTHHHHHHHHHHHTTEEEEEEE-SB--SSSTTTTB--SB-TT----HHHHHHHHHHHHHHHHGGGTT-B----EEEE--HHHHHHHHHS-SSTTT--HHHHHHHHHHHHHHTT--EEEE-TTS-GGG-SEEEETT--B--HHHHHHHHHHHHTT-EEEEETTTT-B-TTS-B-SSSSSTT-HHHHTEEEEEEEE--GGG--EEEEE-SS-EEEEE-EEEEEEEEESSEEEEEE-SGGGTT-EEEEEEEETTEEEEEE-EE--HHHHHHHHHHHHHHTTPPPPSBPPBTTEEEEEEEETTEEEEEEEE-SSS-EEEEBSS-EEETTT--EESSEEEE-TT-EEEEEE----/-EEEEE--GGG--HHHHHHHHHHHHHHT--EEEE-TT-HHHH-SBTTB---HHHHHHHHHHHHTT-EEEEE--TTS--HHHHHH-GGGB-B-TTSPBPPSSSS--B-TT-HHHHHHHHHHHHHHHHHHTT-TTEEEEEESSSTTTTTTS---SHHHHHHHHHHHHHHHSSHHHHHHHHTTTGGG---S-GGG-----S-S-TT-S-------S-HHHHHHHHHHHHHHHHHHHHHHHHHHHHH--S-EEE-B-SSTTSS--HHHHGGGSSS-EEEE----SSSPPP-HHHHHHHHHTTT--EEEEEEE---B--TTSS-BPPPPTTHHHHHHHHHHHTTEEEEEEE-SB--SSSTTTTB--SB-TT----HHHHHHHHHHHHHHHHGGGTT-B----EEEE--HHHHHHHHHS-SSTTT--HHHHHHHHHHHHHHTT--EEEE-TTS-GGG-SEEEETT--B--HHHHHHHHHHHHTT-EEEEETTTT-B-TTS-B-SSSSSTT-HHHHTEEEEEEEEE-GGG--EEEEE-SS-EEEEE-EEEEEEEEESSEEEEEE-SGGGTT-EEEEEEEETTEEEEEE-EE--HHHHHHHHHHHHHHTTPPPPSBPPBTTEEEEEEEETTEEEEEEEE-SSS-EEEEBSS-EEETTT--EESSEEEE-TT-EEEEEE----